Protein AF-0000000071002731 (afdb_homodimer)

Foldseek 3Di:
DDPPPPPPCPPPDPDLDDQPAAFPVCVVVVHDFSNAVQTPVCVVVVHHTHRPDDDPPDDPDRHHHDPDDPPPDDDDDDDDDDDYDDDDDDDDDDDDDDDDDDDDDDDDDDDDDDDPDDDDDDPPPPDPPCPPPPPPPPPDPPDDPCLALCVLLVLLLVPDDPPPQDDDCPVPPPVVLVVDDPLQRLFDDDDDDDLVPDFDDFLVLLVVLLVLLVQALPQQLDLDQSVVLVVLSCQQQVVHGDDDDDRPPHDLLSLLQSLLSNLSSLQWDQDPVRDIAGHDPVSNSNSVNSNVNSVVSLVPDDDDQDLSNLNSLLSNLLQCLLLQRLSNSLVSLLVSVVSLVVQVLQDPVVVVVPVVFFPNRNLSSLSSVLSSLLVQLLSCLLAVHDGSDDPVSGDHDHHDQAHSVQGGRVDGDDDPDHGSNLLNRLSSVLSVLLVVLCPDQCLQQNDDDPCLLVVLVVSLVSLVVSLVPRDCLQNCVDPLVPDRNSSSNSNLLVLLSSLLSLLSSQLSLLLAVVCVVPVVCVLSSLVSLCSNLVSLLVLLVSLLVCLVVNNLASSCSPSLLSNLSSLVSLLSNLLCCLVVRYPQSQPPQNPDPPDRPRSPDSPNLNSVVSSQLSLVSSCVNCSSNCSQFVSNSSSVSSVVLSVVSPPPDPPPPPPPPPPPDDPDDPPPDDPPPPPPPPPPPPDPPRDGPPPPDPPPPVSPRSCVSSPDPDRHSSNSSSCSSNCRRPPND/DPPPPPPPCPDDDPDLDDQPAAFPVCVVVVHDFSNAVQTPVCVVVVHHGHRPPDPPPDDPPRHHHDPPDPCPPDDDDDDDDYDDDDDDDDDDDDDDDDDDPPPDDPDDDDDDDDDPDDDDDDDPDPPCPCPPPPPPPCPDPPDDPCLALCVLLVLLLVPDDPPPQDDDCPVPPPVVLVVDDPLQRLFDDDDDDDLVPDFDDFLVLLVVLLVLLVQALDQQLDLDQSVVLVVLSCQQQVVHGDDDDDRPPHDLLSLLQSLLSNLSSLQWDQDPVRDIAGHDPVSNSSSVNSNVNSVVSLVPDDDDQDLSNLNSLLSNLLQCLLLQRLSNSLVSLLVSVVSLVVQVLQDPVVVVVPVPFFPNRNLSSLSSVLSSLLVQLLSCLLAVHDGSDDPVSGDHDHHDQAHSVQGGRVDGDDDPDHGSNLLNRLSSVLSVLSVVLCPDLCLQQNDDDPCLLVVLVVSLVVLVVSLVPRDCLQNCVDPLVPDRNSSSNSNLLVLLSSLLSLLSSQLSLLLAVVCVVPVVCVLSSLVSLVSNLVSLLVLLVSLLVCLVVNNLASSCSPSLLSNLSSLLSLLSNLLCCLVVRYPQSQPPQNPDPPDRPRSPDSPNLNSVVSSQLSLVSSCVNCSSNCSQFVSNSSSVSSVVLSVVSPRPDPPPPPPPPPPPPPPDDPPPDDPPPPPPPPPPPPDPPSPGPPPPDPPPPPSPRSCVSSPPPDSPHSNSSSCSSNCRRPPND

InterPro domains:
  IPR001138 Zn(2)Cys(6) fungal-type DNA-binding domain [PF00172] (21-52)
  IPR001138 Zn(2)Cys(6) fungal-type DNA-binding domain [PS00463] (22-49)
  IPR001138 Zn(2)Cys(6) fungal-type DNA-binding domain [PS50048] (22-51)
  IPR001138 Zn(2)Cys(6) fungal-type DNA-binding domain [SM00066] (17-60)
  IPR001138 Zn(2)Cys(6) fungal-type DNA-binding domain [cd00067] (18-52)
  IPR007219 Xylanolytic transcriptional activator, regulatory domain [PF04082] (211-466)
  IPR007219 Xylanolytic transcriptional activator, regulatory domain [SM00906] (329-405)
  IPR036864 Zn(2)-C6 fun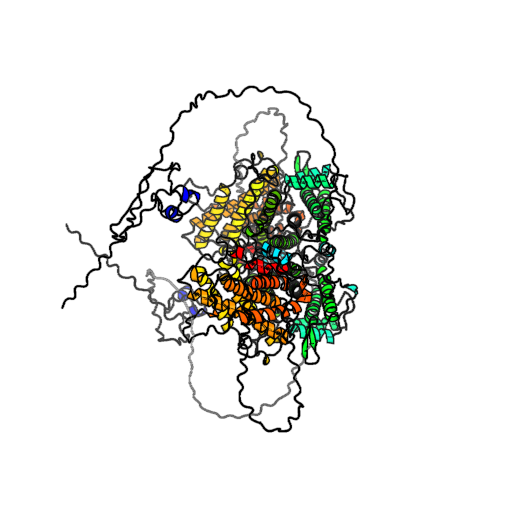gal-type DNA-binding domain superfamily [G3DSA:4.10.240.10] (14-78)
  IPR036864 Zn(2)-C6 fungal-type DNA-binding domain superfamily [SSF57701] (13-55)

Nearest PDB structures (foldseek):
  5cwn-assembly1_A  TM=3.077E-01  e=3.344E+00  synthetic construct
  8jm9-assembly1_A  TM=1.346E-01  e=1.470E+00  Drosophila melanogaster
  6z70-assembly1_A  TM=1.660E-01  e=7.771E-01  Aquifex aeolicus VF5

Sequence (1458 aa):
MQAEMLASDDSPARKMRKVTRACDACKRKKKACTGNLPCRPCLKRQEVCTYNSTYNRGVAVSPPPSSHTIQQHHAPLRGTTDSNPQDSHLSFASPVTYTSPDTIRPATYHDATTSVISPPSKTNTRYHDHESEIQRTEVADRYWGPTSAHSFLDRAALGLPTPPSNAIGASDDPSHDRTTSIFQFGDRVVPETSVTEFQWPDLETAEALVHRYFEFASPTHRVLHQQTVENVVQRLYQRGRPDGEQISGVTTVCQAILLMAFSTATMFKMDAKGGMTDADENGWQTSEMYFTKADHLLSKESGAIRLESVQVRFLMVLYLLSSSRAHRAWFTLGTTIQLIMALGLHSRRRNRETAEVSLIQQECQRRVVWCSYTLDKYLSLMLGTPRLWHDEDLDERLPARANDEDISPDRILPPTRDCVMDAAIFHALLARVLSQAAKEPYVVAGITDREEINTIRVLCERVAEWQAELPPFLSGVIHSSSLIPLFKRQLTVLQLARYHALMFITRPLLLRNYGQIWTDREASYVQYLRVCLAAAKDTVELITTFARDNQLFPAFWYSQYIAFNALSIIYIYLIQVQSNRILPLSQTYVATEGGLNDGFGFDESTLYVLAETAQYHLTHATARNAPSWKYGTILQSLRRELERLGAPCDPVATNMPPEHQGEPRIQSRNLNDTDLGATIPPSQPEPHYHEPFPIDAQTLPLFDTFTLDNDLILDLWSQLDSLPITMPGMQAEMLASDDSPARKMRKVTRACDACKRKKKACTGNLPCRPCLKRQEVCTYNSTYNRGVAVSPPPSSHTIQQHHAPLRGTTDSNPQDSHLSFASPVTYTSPDTIRPATYHDATTSVISPPSKTNTRYHDHESEIQRTEVADRYWGPTSAHSFLDRAALGLPTPPSNAIGASDDPSHDRTTSIFQFGDRVVPETSVTEFQWPDLETAEALVHRYFEFASPTHRVLHQQTVENVVQRLYQRGRPDGEQISGVTTVCQAILLMAFSTATMFKMDAKGGMTDADENGWQTSEMYFTKADHLLSKESGAIRLESVQVRFLMVLYLLSSSRAHRAWFTLGTTIQLIMALGLHSRRRNRETAEVSLIQQECQRRVVWCSYTLDKYLSLMLGTPRLWHDEDLDERLPARANDEDISPDRILPPTRDCVMDAAIFHALLARVLSQAAKEPYVVAGITDREEINTIRVLCERVAEWQAELPPFLSGVIHSSSLIPLFKRQLTVLQLARYHALMFITRPLLLRNYGQIWTDREASYVQYLRVCLAAAKDTVELITTFARDNQLFPAFWYSQYIAFNALSIIYIYLIQVQSNRILPLSQTYVATEGGLNDGFGFDESTLYVLAETAQYHLTHATARNAPSWKYGTILQSLRRELERLGAPCDPVATNMPPEHQGEPRIQSRNLNDTDLGATIPPSQPEPHYHEPFPIDAQTLPLFDTFTLDNDLILDLWSQLDSLPITMPG

Solvent-accessible surface area (backbone atoms only — not comparable to full-atom values): 86122 Å² total; per-residue (Å²): 142,83,81,79,72,77,76,77,78,75,71,77,78,75,76,79,77,75,59,89,49,63,28,45,53,30,57,76,66,75,46,88,42,66,21,28,50,57,17,61,56,29,60,74,63,71,44,79,51,40,73,77,67,85,68,85,83,68,88,85,73,78,53,58,70,67,78,86,77,79,78,74,77,72,86,76,89,87,81,78,85,80,84,78,84,87,91,84,90,88,90,81,89,94,89,90,93,89,89,86,82,84,85,83,79,86,78,76,86,76,83,78,81,84,73,85,78,77,78,86,78,84,74,83,81,73,81,76,78,78,71,79,74,75,74,72,71,82,64,74,83,71,50,50,34,83,83,32,62,52,27,43,47,43,51,42,52,66,66,44,69,76,67,84,70,67,80,76,78,66,75,80,44,72,66,51,57,53,66,31,41,45,60,40,50,56,31,52,84,69,80,87,67,66,63,84,75,63,73,73,67,53,70,69,57,48,54,51,26,53,50,42,20,68,47,56,64,37,50,48,65,62,44,72,53,59,68,60,54,53,50,49,52,51,55,52,42,65,89,38,70,64,72,77,90,77,53,77,96,52,55,65,55,57,51,25,36,52,27,41,40,38,19,51,19,31,47,44,35,74,42,96,86,68,46,72,36,71,36,53,72,66,32,46,50,52,18,48,42,30,40,49,41,24,52,55,50,58,74,65,41,41,18,74,81,48,72,57,61,38,50,36,46,50,48,47,26,53,45,28,38,29,62,35,19,55,44,42,18,51,57,46,43,55,53,33,50,50,50,38,42,73,71,34,59,39,34,42,73,66,50,61,39,33,76,85,57,40,45,52,56,51,40,34,48,28,25,43,53,44,41,50,48,32,52,35,54,54,50,16,49,42,60,55,36,75,59,78,70,52,73,91,63,49,61,47,66,78,52,68,73,32,36,60,90,37,47,37,58,86,46,73,43,78,53,89,58,91,47,67,39,47,47,29,52,52,49,33,55,49,38,51,53,45,52,54,50,63,67,33,60,45,64,59,56,31,81,85,52,78,68,50,57,54,52,44,50,53,52,53,50,51,53,51,52,54,53,68,69,42,56,58,76,58,53,62,77,48,59,58,88,78,41,56,70,38,50,32,49,29,28,51,52,51,49,52,49,51,32,43,47,48,29,67,61,29,49,70,56,66,78,50,44,54,29,75,76,38,63,93,43,25,67,60,42,53,50,44,44,47,50,21,51,49,28,23,51,53,47,42,53,50,51,41,50,28,45,76,67,58,60,51,47,60,52,43,46,65,62,51,53,48,43,47,52,25,45,50,50,54,45,49,48,52,39,30,34,70,66,66,55,35,79,56,62,46,75,45,84,59,86,49,92,93,49,84,58,65,42,76,77,57,41,66,48,60,48,48,53,52,43,47,48,32,49,51,50,50,40,60,34,32,54,87,35,33,78,18,42,35,54,54,59,52,52,49,38,46,49,48,53,33,48,71,69,56,59,78,55,67,73,73,74,75,74,65,73,79,75,79,75,76,78,80,84,76,84,78,79,80,73,86,69,82,71,76,65,77,70,70,71,75,75,75,74,76,76,68,84,68,74,87,68,84,75,67,82,79,59,73,58,74,55,62,70,65,60,53,89,60,93,68,74,31,51,42,65,49,44,62,47,14,41,32,53,70,50,80,119,138,82,78,75,77,76,75,77,76,77,71,78,78,74,78,78,76,76,57,90,49,61,29,45,54,30,57,75,66,74,46,88,41,66,22,31,50,58,16,62,56,29,58,74,63,71,43,79,52,38,74,76,66,82,67,84,81,68,86,84,75,78,54,58,71,70,79,86,79,79,81,77,73,82,85,80,85,85,80,85,84,88,82,86,82,86,81,88,80,87,86,79,81,86,88,81,88,79,80,80,75,68,83,72,69,87,70,78,82,76,86,86,82,82,76,83,80,76,78,84,76,83,74,82,80,75,80,75,79,78,71,81,75,75,74,72,72,82,66,76,82,73,50,49,34,82,84,32,63,53,25,45,49,44,50,43,50,64,66,43,69,75,67,84,72,68,81,76,80,67,74,79,45,74,66,52,56,52,66,30,42,45,58,38,48,58,30,52,86,69,79,86,67,65,62,84,75,63,71,74,67,52,70,70,57,48,53,50,27,52,48,41,20,70,47,56,65,37,50,48,66,61,45,71,53,60,68,60,53,53,50,50,52,51,55,52,42,65,88,38,68,65,74,76,90,76,55,77,94,51,55,65,55,59,52,25,35,52,27,42,41,39,19,51,19,31,47,44,35,72,44,96,86,69,46,72,36,72,38,52,72,66,33,46,51,52,17,51,44,29,40,49,41,24,52,55,48,56,73,64,41,40,17,73,82,47,72,56,61,38,48,36,44,50,47,48,26,53,46,27,39,30,63,33,20,54,45,42,19,51,57,46,42,54,53,33,51,51,50,39,43,75,71,33,58,38,34,40,73,68,49,60,39,33,77,84,56,39,44,49,55,52,40,35,50,29,26,43,53,44,42,50,46,33,51,35,54,54,49,17,49,43,59,54,37,75,60,77,72,52,74,90,64,50,61,46,64,76,53,68,72,33,35,61,90,38,47,39,57,88,46,75,44,78,53,90,59,90,46,64,40,46,48,31,52,52,48,34,55,50,38,51,52,44,54,55,49,63,67,33,60,46,64,59,57,30,77,84,51,78,68,50,58,54,52,42,50,54,54,53,48,51,53,50,52,52,53,69,68,42,56,57,78,57,55,63,78,48,60,57,88,79,40,57,69,40,51,32,50,30,28,50,53,51,50,51,48,50,31,44,48,46,28,68,64,30,49,70,57,67,78,47,45,54,31,75,76,38,63,94,44,24,67,60,43,52,52,43,44,46,50,20,52,49,28,22,49,52,45,42,52,50,51,42,52,29,46,75,67,58,60,54,49,61,51,44,47,66,61,52,53,49,45,47,51,24,46,50,50,53,44,50,46,52,38,30,33,69,67,67,56,33,80,57,62,45,75,44,81,56,85,48,91,93,49,83,59,65,41,74,77,56,42,64,45,60,47,49,52,51,43,48,48,32,49,50,52,50,40,59,34,31,56,88,33,34,77,17,44,35,54,53,58,53,53,48,38,46,49,48,52,33,48,72,68,56,60,77,47,73,72,72,72,75,71,64,73,78,72,75,76,75,74,79,80,75,79,76,81,77,74,86,72,80,70,78,64,77,70,69,72,74,74,73,73,76,77,67,86,68,75,85,67,83,75,65,83,80,59,72,58,76,54,62,69,65,60,52,91,63,93,65,78,31,50,43,67,51,43,60,45,14,40,33,51,68,51,80,121

Organism: Aspergillus flavus (strain ATCC 200026 / FGSC A1120 / IAM 13836 / NRRL 3357 / JCM 12722 / SRRC 167) (NCBI:txid332952)

pLDDT: mean 71.34, std 28.44, range [13.72, 98.75]

Structure (mmCIF, N/CA/C/O backbone):
data_AF-0000000071002731-model_v1
#
loop_
_entity.id
_entity.type
_entity.pdbx_description
1 polymer 'Fungal-specific transcription factor domain-containing protein'
#
loop_
_atom_site.group_PDB
_atom_site.id
_atom_site.type_symbol
_atom_site.label_atom_id
_atom_site.label_alt_id
_atom_site.label_comp_id
_atom_site.label_asym_id
_atom_site.label_entity_id
_atom_site.label_seq_id
_atom_site.pdbx_PDB_ins_code
_atom_site.Cartn_x
_atom_site.Cartn_y
_atom_site.Cartn_z
_atom_site.occupancy
_atom_site.B_iso_or_equiv
_atom_site.auth_seq_id
_atom_site.auth_comp_id
_atom_site.auth_asym_id
_atom_site.auth_atom_id
_atom_site.pdbx_PDB_model_num
ATOM 1 N N . MET A 1 1 ? 0.376 -12.906 82.75 1 20.14 1 MET A N 1
ATOM 2 C CA . MET A 1 1 ? -0.945 -13.133 82.188 1 20.14 1 MET A CA 1
ATOM 3 C C . MET A 1 1 ? -0.85 -13.367 80.688 1 20.14 1 MET A C 1
ATOM 5 O O . MET A 1 1 ? -0.146 -12.633 80 1 20.14 1 MET A O 1
ATOM 9 N N . GLN A 1 2 ? -1.487 -14.516 80.125 1 19.73 2 GLN A N 1
ATOM 10 C CA . GLN A 1 2 ? -1.47 -15.547 79.125 1 19.73 2 GLN A CA 1
ATOM 11 C C . GLN A 1 2 ? -1.993 -15.016 77.75 1 19.73 2 GLN A C 1
ATOM 13 O O . GLN A 1 2 ? -2.898 -14.18 77.75 1 19.73 2 GLN A O 1
ATOM 18 N N . ALA A 1 3 ? -1.209 -15.367 76.75 1 22.28 3 ALA A N 1
ATOM 19 C CA . ALA A 1 3 ? -0.938 -15.203 75.312 1 22.28 3 ALA A CA 1
ATOM 20 C C . ALA A 1 3 ? -2.127 -15.656 74.438 1 22.28 3 ALA A C 1
ATOM 22 O O . ALA A 1 3 ? -1.958 -16.359 73.438 1 22.28 3 ALA A O 1
ATOM 23 N N . GLU A 1 4 ? -3.42 -15.703 75.125 1 22.61 4 GLU A N 1
ATOM 24 C CA . GLU A 1 4 ? -4.359 -16.594 74.438 1 22.61 4 GLU A CA 1
ATOM 25 C C . GLU A 1 4 ? -4.629 -16.141 73 1 22.61 4 GLU A C 1
ATOM 27 O O . GLU A 1 4 ? -4.953 -14.977 72.812 1 22.61 4 GLU A O 1
ATOM 32 N N . MET A 1 5 ? -4.098 -16.906 72.062 1 24.27 5 MET A N 1
ATOM 33 C CA . MET A 1 5 ? -3.926 -16.938 70.625 1 24.27 5 MET A CA 1
ATOM 34 C C . MET A 1 5 ? -5.273 -17.047 69.938 1 24.27 5 MET A C 1
ATOM 36 O O . MET A 1 5 ? -5.879 -18.109 69.875 1 24.27 5 MET A O 1
ATOM 40 N N . LEU A 1 6 ? -6.211 -16.109 70.188 1 22.62 6 LEU A N 1
ATOM 41 C CA . LEU A 1 6 ? -7.574 -16.297 69.75 1 22.62 6 LEU A CA 1
ATOM 42 C C . LEU A 1 6 ? -7.59 -16.516 68.25 1 22.62 6 LEU A C 1
ATOM 44 O O . LEU A 1 6 ? -7.027 -15.727 67.438 1 22.62 6 LEU A O 1
ATOM 48 N N . ALA A 1 7 ? -7.633 -17.828 67.812 1 27.33 7 ALA A N 1
ATOM 49 C CA . ALA A 1 7 ? -7.762 -18.531 66.5 1 27.33 7 ALA A CA 1
ATOM 50 C C . ALA A 1 7 ? -8.867 -17.922 65.688 1 27.33 7 ALA A C 1
ATOM 52 O O . ALA A 1 7 ? -10.039 -17.953 66.062 1 27.33 7 ALA A O 1
ATOM 53 N N . SER A 1 8 ? -8.633 -16.719 65.062 1 23.72 8 SER A N 1
ATOM 54 C CA . SER A 1 8 ? -9.617 -15.992 64.25 1 23.72 8 SER A CA 1
ATOM 55 C C . SER A 1 8 ? -10.219 -16.875 63.188 1 23.72 8 SER A C 1
ATOM 57 O O . SER A 1 8 ? -9.492 -17.5 62.406 1 23.72 8 SER A O 1
ATOM 59 N N . ASP A 1 9 ? -11.32 -17.625 63.438 1 26.22 9 ASP A N 1
ATOM 60 C CA . ASP A 1 9 ? -12.148 -18.578 62.719 1 26.22 9 ASP A CA 1
ATOM 61 C C . ASP A 1 9 ? -12.508 -18.047 61.344 1 26.22 9 ASP A C 1
ATOM 63 O O . ASP A 1 9 ? -13.18 -17.031 61.219 1 26.22 9 ASP A O 1
ATOM 67 N N . ASP A 1 10 ? -11.531 -18.125 60.406 1 27.2 10 ASP A N 1
ATOM 68 C CA . ASP A 1 10 ? -11.625 -17.719 59 1 27.2 10 ASP A CA 1
ATOM 69 C C . ASP A 1 10 ? -12.758 -18.469 58.281 1 27.2 10 ASP A C 1
ATOM 71 O O . ASP A 1 10 ? -12.586 -19.609 57.875 1 27.2 10 ASP A O 1
ATOM 75 N N . SER A 1 11 ? -13.984 -18.406 58.781 1 29.28 11 SER A N 1
ATOM 76 C CA . SER A 1 11 ? -15.07 -19.188 58.188 1 29.28 11 SER A CA 1
ATOM 77 C C . SER A 1 11 ? -15.148 -18.953 56.656 1 29.28 11 SER A C 1
ATOM 79 O O . SER A 1 11 ? -14.992 -17.828 56.188 1 29.28 11 SER A O 1
ATOM 81 N N . PRO A 1 12 ? -14.766 -20.016 55.906 1 31.38 12 PRO A N 1
ATOM 82 C CA . PRO A 1 12 ? -14.695 -20.031 54.438 1 31.38 12 PRO A CA 1
ATOM 83 C C . PRO A 1 12 ? -15.953 -19.453 53.781 1 31.38 12 PRO A C 1
ATOM 85 O O . PRO A 1 12 ? -17.062 -19.703 54.25 1 31.38 12 PRO A O 1
ATOM 88 N N . ALA A 1 13 ? -15.797 -18.281 53.219 1 33.03 13 ALA A N 1
ATOM 89 C CA . ALA A 1 13 ? -16.859 -17.578 52.5 1 33.03 13 ALA A CA 1
ATOM 90 C C . ALA A 1 13 ? -17.609 -18.516 51.562 1 33.03 13 ALA A C 1
ATOM 92 O O . ALA A 1 13 ? -17 -19.25 50.781 1 33.03 13 ALA A O 1
ATOM 93 N N . ARG A 1 14 ? -18.75 -18.969 51.906 1 32.5 14 ARG A N 1
ATOM 94 C CA . ARG A 1 14 ? -19.688 -19.828 51.188 1 32.5 14 ARG A CA 1
ATOM 95 C C . ARG A 1 14 ? -19.766 -19.469 49.719 1 32.5 14 ARG A C 1
ATOM 97 O O . ARG A 1 14 ? -19.969 -18.312 49.375 1 32.5 14 ARG A O 1
ATOM 104 N N . LYS A 1 15 ? -19.156 -20.312 48.875 1 35.09 15 LYS A N 1
ATOM 105 C CA . LYS A 1 15 ? -19.203 -20.297 47.438 1 35.09 15 LYS A CA 1
ATOM 106 C C . LYS A 1 15 ? -20.625 -20.047 46.938 1 35.09 15 LYS A C 1
ATOM 108 O O . LYS A 1 15 ? -21.562 -20.734 47.344 1 35.09 15 LYS A O 1
ATOM 113 N N . MET A 1 16 ? -20.891 -18.797 46.438 1 36.06 16 MET A N 1
ATOM 114 C CA . MET A 1 16 ? -22.188 -18.406 45.906 1 36.06 16 MET A CA 1
ATOM 115 C C . MET A 1 16 ? -22.688 -19.422 44.875 1 36.06 16 MET A C 1
ATOM 117 O O . MET A 1 16 ? -21.969 -19.766 43.938 1 36.06 16 MET A O 1
ATOM 121 N N . ARG A 1 17 ? -23.531 -20.234 45.125 1 43.62 17 ARG A N 1
ATOM 122 C CA . ARG A 1 17 ? -24.141 -21.281 44.312 1 43.62 17 ARG A CA 1
ATOM 123 C C . ARG A 1 17 ? -24.547 -20.75 42.938 1 43.62 17 ARG A C 1
ATOM 125 O O . ARG A 1 17 ? -25.125 -19.672 42.844 1 43.62 17 ARG A O 1
ATOM 132 N N . LYS A 1 18 ? -23.828 -21.25 41.938 1 55.19 18 LYS A N 1
ATOM 133 C CA . LYS A 1 18 ? -24.078 -20.984 40.531 1 55.19 18 LYS A CA 1
ATOM 134 C C . LYS A 1 18 ? -25.562 -21.109 40.188 1 55.19 18 LYS A C 1
ATOM 136 O O . LYS A 1 18 ? -26.219 -22.078 40.625 1 55.19 18 LYS A O 1
ATOM 141 N N . VAL A 1 19 ? -26.141 -20.109 39.625 1 62.88 19 VAL A N 1
ATOM 142 C CA . VAL A 1 19 ? -27.547 -20.078 39.281 1 62.88 19 VAL A CA 1
ATOM 143 C C . VAL A 1 19 ? -27.844 -21.141 38.219 1 62.88 19 VAL A C 1
ATOM 145 O O . VAL A 1 19 ? -27.203 -21.141 37.156 1 62.88 19 VAL A O 1
ATOM 148 N N . THR A 1 20 ? -28.422 -22.266 38.469 1 69.88 20 THR A N 1
ATOM 149 C CA . THR A 1 20 ? -28.641 -23.422 37.594 1 69.88 20 THR A CA 1
ATOM 150 C C . THR A 1 20 ? -29.656 -23.094 36.5 1 69.88 20 THR A C 1
ATOM 152 O O . THR A 1 20 ? -29.656 -23.734 35.438 1 69.88 20 THR A O 1
ATOM 155 N N . ARG A 1 21 ? -30.547 -22.047 36.781 1 71.38 21 ARG A N 1
ATOM 156 C CA . ARG A 1 21 ? -31.609 -21.766 35.844 1 71.38 21 ARG A CA 1
ATOM 157 C C . ARG A 1 21 ? -31.922 -20.266 35.812 1 71.38 21 ARG A C 1
ATOM 159 O O . ARG A 1 21 ? -32.188 -19.672 36.875 1 71.38 21 ARG A O 1
ATOM 166 N N . ALA A 1 22 ? -31.688 -19.766 34.656 1 75.19 22 ALA A N 1
ATOM 167 C CA . ALA A 1 22 ? -32.062 -18.359 34.5 1 75.19 22 ALA A CA 1
ATOM 168 C C . ALA A 1 22 ? -33.531 -18.203 34.188 1 75.19 22 ALA A C 1
ATOM 170 O O . ALA A 1 22 ? -34.156 -19.078 33.562 1 75.19 22 ALA A O 1
ATOM 171 N N . CYS A 1 23 ? -34.125 -17.016 34.594 1 76.06 23 CYS A N 1
ATOM 172 C CA . CYS A 1 23 ? -35.531 -16.781 34.344 1 76.06 23 CYS A CA 1
ATOM 173 C C . CYS A 1 23 ? -35.781 -16.422 32.875 1 76.06 23 CYS A C 1
ATOM 175 O O . CYS A 1 23 ? -34.875 -16.031 32.156 1 76.06 23 CYS A O 1
ATOM 177 N N . ASP A 1 24 ? -36.969 -16.578 32.344 1 78.88 24 ASP A N 1
ATOM 178 C CA . ASP A 1 24 ? -37.375 -16.406 30.938 1 78.88 24 ASP A CA 1
ATOM 179 C C . ASP A 1 24 ? -37.094 -14.984 30.469 1 78.88 24 ASP A C 1
ATOM 181 O O . ASP A 1 24 ? -36.688 -14.773 29.312 1 78.88 24 ASP A O 1
ATOM 185 N N . ALA A 1 25 ? -37.25 -13.961 31.281 1 76.62 25 ALA A N 1
ATOM 186 C CA . ALA A 1 25 ? -37.031 -12.562 30.938 1 76.62 25 ALA A CA 1
ATOM 187 C C . ALA A 1 25 ? -35.531 -12.258 30.797 1 76.62 25 ALA A C 1
ATOM 189 O O . ALA A 1 25 ? -35.125 -11.57 29.859 1 76.62 25 ALA A O 1
ATOM 190 N N . CYS A 1 26 ? -34.75 -12.828 31.703 1 76.62 26 CYS A N 1
ATOM 191 C CA . CYS A 1 26 ? -33.312 -12.641 31.656 1 76.62 26 CYS A CA 1
ATOM 192 C C . CYS A 1 26 ? -32.688 -13.453 30.516 1 76.62 26 CYS A C 1
ATOM 194 O O . CYS A 1 26 ? -31.734 -13.008 29.875 1 76.62 26 CYS A O 1
ATOM 196 N N . LYS A 1 27 ? -33.219 -14.641 30.188 1 77.19 27 LYS A N 1
ATOM 197 C CA . LYS A 1 27 ? -32.812 -15.461 29.047 1 77.19 27 LYS A CA 1
ATOM 198 C C . LYS A 1 27 ? -33.094 -14.758 27.734 1 77.19 27 LYS A C 1
ATOM 200 O O . LYS A 1 27 ? -32.25 -14.789 26.812 1 77.19 27 LYS A O 1
ATOM 205 N N . ARG A 1 28 ? -34.219 -14.227 27.641 1 74.19 28 ARG A N 1
ATOM 206 C CA . ARG A 1 28 ? -34.625 -13.523 26.422 1 74.19 28 ARG A CA 1
ATOM 207 C C . ARG A 1 28 ? -33.75 -12.297 26.172 1 74.19 28 ARG A C 1
ATOM 209 O O . ARG A 1 28 ? -33.406 -11.992 25.031 1 74.19 28 ARG A O 1
ATOM 216 N N . LYS A 1 29 ? -33.312 -11.75 27.234 1 71.5 29 LYS A N 1
ATOM 217 C CA . LYS A 1 29 ? -32.562 -10.508 27.125 1 71.5 29 LYS A CA 1
ATOM 218 C C . LYS A 1 29 ? -31.062 -10.773 27.297 1 71.5 29 LYS A C 1
ATOM 220 O O . LYS A 1 29 ? -30.266 -9.836 27.344 1 71.5 29 LYS A O 1
ATOM 225 N N . LYS A 1 30 ? -30.625 -12.172 27.422 1 71.62 30 LYS A N 1
ATOM 226 C CA . LYS A 1 30 ? -29.281 -12.719 27.594 1 71.62 30 LYS A CA 1
ATOM 227 C C . LYS A 1 30 ? -28.5 -11.953 28.656 1 71.62 30 LYS A C 1
ATOM 229 O O . LYS A 1 30 ? -27.328 -11.633 28.484 1 71.62 30 LYS A O 1
ATOM 234 N N . LYS A 1 31 ? -29.156 -11.57 29.812 1 72.12 31 LYS A N 1
ATOM 235 C CA . LYS A 1 31 ? -28.562 -10.914 30.984 1 72.12 31 LYS A CA 1
ATOM 236 C C . LYS A 1 31 ? -28.391 -11.898 32.125 1 72.12 31 LYS A C 1
ATOM 238 O O . LYS A 1 31 ? -29.094 -12.914 32.219 1 72.12 31 LYS A O 1
ATOM 243 N N . ALA A 1 32 ? -27.469 -11.531 32.969 1 75.38 32 ALA A N 1
ATOM 244 C CA . ALA A 1 32 ? -27.172 -12.359 34.125 1 75.38 32 ALA A CA 1
ATOM 245 C C . ALA A 1 32 ? -28.359 -12.406 35.094 1 75.38 32 ALA A C 1
ATOM 247 O O . ALA A 1 32 ? -28.812 -11.375 35.594 1 75.38 32 ALA A O 1
ATOM 248 N N . CYS A 1 33 ? -28.938 -13.562 35.281 1 74.38 33 CYS A N 1
ATOM 249 C CA . CYS A 1 33 ? -30.062 -13.828 36.156 1 74.38 33 CYS A CA 1
ATOM 250 C C . CYS A 1 33 ? -29.594 -14.32 37.531 1 74.38 33 CYS A C 1
ATOM 252 O O . CYS A 1 33 ? -28.641 -15.086 37.594 1 74.38 33 CYS A O 1
ATOM 254 N N . THR A 1 34 ? -30.016 -13.828 38.594 1 75.88 34 THR A N 1
ATOM 255 C CA . THR A 1 34 ? -29.625 -14.273 39.906 1 75.88 34 THR A CA 1
ATOM 256 C C . THR A 1 34 ? -30.297 -15.602 40.25 1 75.88 34 THR A C 1
ATOM 258 O O . THR A 1 34 ? -30.016 -16.203 41.312 1 75.88 34 THR A O 1
ATOM 261 N N . GLY A 1 35 ? -31.203 -16.188 39.406 1 73.56 35 GLY A N 1
ATOM 262 C CA . GLY A 1 35 ? -31.797 -17.5 39.531 1 73.56 35 GLY A CA 1
ATOM 263 C C . GLY A 1 35 ? -32.875 -17.547 40.594 1 73.56 35 GLY A C 1
ATOM 264 O O . GLY A 1 35 ? -33.406 -18.625 40.906 1 73.56 35 GLY A O 1
ATOM 265 N N . ASN A 1 36 ? -33.125 -16.422 41.375 1 73.56 36 ASN A N 1
ATOM 266 C CA . ASN A 1 36 ? -34.188 -16.375 42.375 1 73.56 36 ASN A CA 1
ATOM 267 C C . ASN A 1 36 ? -35.531 -16.016 41.719 1 73.56 36 ASN A C 1
ATOM 269 O O . ASN A 1 36 ? -35.562 -15.492 40.625 1 73.56 36 ASN A O 1
ATOM 273 N N . LEU A 1 37 ? -36.719 -16.406 42.312 1 72.75 37 LEU A N 1
ATOM 274 C CA . LEU A 1 37 ? -38.062 -16.016 41.906 1 72.75 37 LEU A CA 1
ATOM 275 C C . LEU A 1 37 ? -38.688 -15.102 42.969 1 72.75 37 LEU A C 1
ATOM 277 O O . LEU A 1 37 ? -39.031 -15.555 44.062 1 72.75 37 LEU A O 1
ATOM 281 N N . PRO A 1 38 ? -38.656 -13.797 42.562 1 74.88 38 PRO A N 1
ATOM 282 C CA . PRO A 1 38 ? -38.188 -13.164 41.344 1 74.88 38 PRO A CA 1
ATOM 283 C C . PRO A 1 38 ? -36.688 -12.891 41.344 1 74.88 38 PRO A C 1
ATOM 285 O O . PRO A 1 38 ? -36.094 -12.75 42.406 1 74.88 38 PRO A O 1
ATOM 288 N N . CYS A 1 39 ? -36.031 -12.969 40.188 1 74.75 39 CYS A N 1
ATOM 289 C CA . CYS A 1 39 ? -34.594 -12.711 40.156 1 74.75 39 CYS A CA 1
ATOM 290 C C . CYS A 1 39 ? -34.312 -11.219 40.312 1 74.75 39 CYS A C 1
ATOM 292 O O . CYS A 1 39 ? -35.188 -10.383 40 1 74.75 39 CYS A O 1
ATOM 294 N N . ARG A 1 40 ? -33.219 -10.758 40.781 1 74.88 40 ARG A N 1
ATOM 295 C CA . ARG A 1 40 ? -32.875 -9.383 41.125 1 74.88 40 ARG A CA 1
ATOM 296 C C . ARG A 1 40 ? -33 -8.469 39.906 1 74.88 40 ARG A C 1
ATOM 298 O O . ARG A 1 40 ? -33.531 -7.363 39.969 1 74.88 40 ARG A O 1
ATOM 305 N N . PRO A 1 41 ? -32.594 -8.93 38.781 1 76.38 41 PRO A N 1
ATOM 306 C CA . PRO A 1 41 ? -32.75 -8.078 37.594 1 76.38 41 PRO A CA 1
ATOM 307 C C . PRO A 1 41 ? -34.219 -7.891 37.188 1 76.38 41 PRO A C 1
ATOM 309 O O . PRO A 1 41 ? -34.594 -6.789 36.812 1 76.38 41 PRO A O 1
ATOM 312 N N . CYS A 1 42 ? -34.906 -8.812 37.219 1 76.44 42 CYS A N 1
ATOM 313 C CA . CYS A 1 42 ? -36.344 -8.672 36.938 1 76.44 42 CYS A CA 1
ATOM 314 C C . CYS A 1 42 ? -37.031 -7.797 37.969 1 76.44 42 CYS A C 1
ATOM 316 O O . CYS A 1 42 ? -37.906 -6.988 37.625 1 76.44 42 CYS A O 1
ATOM 318 N N . LEU A 1 43 ? -36.625 -7.828 39.281 1 75.5 43 LEU A N 1
ATOM 319 C CA . LEU A 1 43 ? -37.125 -6.965 40.344 1 75.5 43 LEU A CA 1
ATOM 320 C C . LEU A 1 43 ? -36.812 -5.504 40.062 1 75.5 43 LEU A C 1
ATOM 322 O O . LEU A 1 43 ? -37.656 -4.625 40.219 1 75.5 43 LEU A O 1
ATOM 326 N N . LYS A 1 44 ? -35.656 -5.336 39.625 1 71.25 44 LYS A N 1
ATOM 327 C CA . LYS A 1 44 ? -35.188 -3.973 39.375 1 71.25 44 LYS A CA 1
ATOM 328 C C . LYS A 1 44 ? -35.906 -3.377 38.156 1 71.25 44 LYS A C 1
ATOM 330 O O . LYS A 1 44 ? -36.188 -2.178 38.125 1 71.25 44 LYS A O 1
ATOM 335 N N . ARG A 1 45 ? -36.156 -4.207 37.281 1 72.38 45 ARG A N 1
ATOM 336 C CA . ARG A 1 45 ? -36.781 -3.754 36.031 1 72.38 45 ARG A CA 1
ATOM 337 C C . ARG A 1 45 ? -38.312 -3.924 36.062 1 72.38 45 ARG A C 1
ATOM 339 O O . ARG A 1 45 ? -39 -3.654 35.094 1 72.38 45 ARG A O 1
ATOM 346 N N . GLN A 1 46 ? -38.781 -4.25 37.188 1 72.81 46 GLN A N 1
ATOM 347 C CA . GLN A 1 46 ? -40.188 -4.469 37.469 1 72.81 46 GLN A CA 1
ATOM 348 C C . GLN A 1 46 ? -40.844 -5.305 36.375 1 72.81 46 GLN A C 1
ATOM 350 O O . GLN A 1 46 ? -41.938 -4.992 35.906 1 72.81 46 GLN A O 1
ATOM 355 N N . GLU A 1 47 ? -40.031 -6.215 35.906 1 76.38 47 GLU A N 1
ATOM 356 C CA . GLU A 1 47 ? -40.562 -7.148 34.906 1 76.38 47 GLU A CA 1
ATOM 357 C C . GLU A 1 47 ? -41 -8.453 35.562 1 76.38 47 GLU A C 1
ATOM 359 O O . GLU A 1 47 ? -40.562 -8.797 36.656 1 76.38 47 GLU A O 1
ATOM 364 N N . VAL A 1 48 ? -41.844 -9.078 34.906 1 75.06 48 VAL A N 1
ATOM 365 C CA . VAL A 1 48 ? -42.344 -10.352 35.406 1 75.06 48 VAL A CA 1
ATOM 366 C C . VAL A 1 48 ? -41.281 -11.438 35.188 1 75.06 48 VAL A C 1
ATOM 368 O O . VAL A 1 48 ? -40.875 -11.703 34.062 1 75.06 48 VAL A O 1
ATOM 371 N N . CYS A 1 49 ? -40.688 -11.977 36.25 1 74 49 CYS A N 1
ATOM 372 C CA . CYS A 1 49 ? -39.688 -13.023 36.281 1 74 49 CYS A CA 1
ATOM 373 C C . CYS A 1 49 ? -40.312 -14.406 36.25 1 74 49 CYS A C 1
ATOM 375 O O . CYS A 1 49 ? -40.969 -14.82 37.219 1 74 49 CYS A O 1
ATOM 377 N N . THR A 1 50 ? -40.312 -15.016 35.031 1 78.56 50 THR A N 1
ATOM 378 C CA . THR A 1 50 ? -40.906 -16.344 34.906 1 78.56 50 THR A CA 1
ATOM 379 C C . THR A 1 50 ? -39.844 -17.359 34.5 1 78.56 50 THR A C 1
ATOM 381 O O . THR A 1 50 ? -38.812 -17 33.938 1 78.56 50 THR A O 1
ATOM 384 N N . TYR A 1 51 ? -39.969 -18.594 34.875 1 72.56 51 TYR A N 1
ATOM 385 C CA . TYR A 1 51 ? -39.125 -19.719 34.562 1 72.56 51 TYR A CA 1
ATOM 386 C C . TYR A 1 51 ? -39.906 -20.812 33.844 1 72.56 51 TYR A C 1
ATOM 388 O O . TYR A 1 51 ? -39.969 -21.953 34.312 1 72.56 51 TYR A O 1
ATOM 396 N N . ASN A 1 52 ? -40.625 -20.469 32.688 1 72.62 52 ASN A N 1
ATOM 397 C CA . ASN A 1 52 ? -41.531 -21.406 32.031 1 72.62 52 ASN A CA 1
ATOM 398 C C . ASN A 1 52 ? -40.812 -22.125 30.875 1 72.62 52 ASN A C 1
ATOM 400 O O . ASN A 1 52 ? -41.375 -23.062 30.312 1 72.62 52 ASN A O 1
ATOM 404 N N . SER A 1 53 ? -39.75 -21.594 30.438 1 66.75 53 SER A N 1
ATOM 405 C CA . SER A 1 53 ? -39.125 -22.25 29.297 1 66.75 53 SER A CA 1
ATOM 406 C C . SER A 1 53 ? -38.625 -23.641 29.672 1 66.75 53 SER A C 1
ATOM 408 O O . SER A 1 53 ? -38.25 -23.891 30.828 1 66.75 53 SER A O 1
ATOM 410 N N . THR A 1 54 ? -38.812 -24.547 28.734 1 63 54 THR A N 1
ATOM 411 C CA . THR A 1 54 ? -38.531 -25.953 28.938 1 63 54 THR A CA 1
ATOM 412 C C . THR A 1 54 ? -37.062 -26.188 29.172 1 63 54 THR A C 1
ATOM 414 O O . THR A 1 54 ? -36.219 -25.625 28.453 1 63 54 THR A O 1
ATOM 417 N N . TYR A 1 55 ? -36.688 -26.484 30.281 1 56.44 55 TYR A N 1
ATOM 418 C CA . TYR A 1 55 ? -35.344 -26.906 30.625 1 56.44 55 TYR A CA 1
ATOM 419 C C . TYR A 1 55 ? -35.125 -28.391 30.312 1 56.44 55 TYR A C 1
ATOM 421 O O . TYR A 1 55 ? -35.781 -29.25 30.906 1 56.44 55 TYR A O 1
ATOM 429 N N . ASN A 1 56 ? -34.625 -28.75 29.078 1 55.22 56 ASN A N 1
ATOM 430 C CA . ASN A 1 56 ? -34.5 -30.141 28.672 1 55.22 56 ASN A CA 1
ATOM 431 C C . ASN A 1 56 ? -33.281 -30.797 29.344 1 55.22 56 ASN A C 1
ATOM 433 O O . ASN A 1 56 ? -33 -31.969 29.125 1 55.22 56 ASN A O 1
ATOM 437 N N . ARG A 1 57 ? -32.281 -29.875 29.734 1 47.78 57 ARG A N 1
ATOM 438 C CA . ARG A 1 57 ? -31.109 -30.547 30.281 1 47.78 57 ARG A CA 1
ATOM 439 C C . ARG A 1 57 ? -31.094 -30.5 31.797 1 47.78 57 ARG A C 1
ATOM 441 O O . ARG A 1 57 ? -31 -29.422 32.406 1 47.78 57 ARG A O 1
ATOM 448 N N . GLY A 1 58 ? -31.375 -31.609 32.5 1 48.91 58 GLY A N 1
ATOM 449 C CA . GLY A 1 58 ? -31.266 -32.062 33.875 1 48.91 58 GLY A CA 1
ATOM 450 C C . GLY A 1 58 ? -32.469 -31.719 34.719 1 48.91 58 GLY A C 1
ATOM 451 O O . GLY A 1 58 ? -33.5 -31.297 34.219 1 48.91 58 GLY A O 1
ATOM 452 N N . VAL A 1 59 ? -32.406 -31.922 36.219 1 48.56 59 VAL A N 1
ATOM 453 C CA . VAL A 1 59 ? -33.5 -31.766 37.188 1 48.56 59 VAL A CA 1
ATOM 454 C C . VAL A 1 59 ? -33.844 -30.281 37.344 1 48.56 59 VAL A C 1
ATOM 456 O O . VAL A 1 59 ? -32.938 -29.469 37.625 1 48.56 59 VAL A O 1
ATOM 459 N N . ALA A 1 60 ? -35.031 -29.75 36.906 1 47.22 60 ALA A N 1
ATOM 460 C CA . ALA A 1 60 ? -35.5 -28.375 37.031 1 47.22 60 ALA A CA 1
ATOM 461 C C . ALA A 1 60 ? -35.562 -27.953 38.5 1 47.22 60 ALA A C 1
ATOM 463 O O . ALA A 1 60 ? -36.406 -28.469 39.25 1 47.22 60 ALA A O 1
ATOM 464 N N . VAL A 1 61 ? -34.531 -27.516 39.25 1 52.84 61 VAL A N 1
ATOM 465 C CA . VAL A 1 61 ? -34.625 -27.094 40.656 1 52.84 61 VAL A CA 1
ATOM 466 C C . VAL A 1 61 ? -35.375 -25.75 40.719 1 52.84 61 VAL A C 1
ATOM 468 O O . VAL A 1 61 ? -35.125 -24.859 39.906 1 52.84 61 VAL A O 1
ATOM 471 N N . SER A 1 62 ? -36.469 -25.625 41.406 1 52.09 62 SER A N 1
ATOM 472 C CA . SER A 1 62 ? -37.281 -24.422 41.562 1 52.09 62 SER A CA 1
ATOM 473 C C . SER A 1 62 ? -36.469 -23.281 42.156 1 52.09 62 SER A C 1
ATOM 475 O O . SER A 1 62 ? -35.656 -23.484 43.062 1 52.09 62 SER A O 1
ATOM 477 N N . PRO A 1 63 ? -36.5 -22.078 41.562 1 52.16 63 PRO A N 1
ATOM 478 C CA . PRO A 1 63 ? -35.625 -21.031 42.062 1 52.16 63 PRO A CA 1
ATOM 479 C C . PRO A 1 63 ? -35.969 -20.609 43.5 1 52.16 63 PRO A C 1
ATOM 481 O O . PRO A 1 63 ? -37.125 -20.719 43.906 1 52.16 63 PRO A O 1
ATOM 484 N N . PRO A 1 64 ? -35.062 -20.328 44.531 1 52.69 64 PRO A N 1
ATOM 485 C CA . PRO A 1 64 ? -35.344 -19.984 45.938 1 52.69 64 PRO A CA 1
ATOM 486 C C . PRO A 1 64 ? -36.031 -18.625 46.062 1 52.69 64 PRO A C 1
ATOM 488 O O . PRO A 1 64 ? -35.781 -17.734 45.25 1 52.69 64 PRO A O 1
ATOM 491 N N . PRO A 1 65 ? -37.156 -18.312 46.906 1 46.25 65 PRO A N 1
ATOM 492 C CA . PRO A 1 65 ? -37.875 -17.031 47.062 1 46.25 65 PRO A CA 1
ATOM 493 C C . PRO A 1 65 ? -37 -15.953 47.688 1 46.25 65 PRO A C 1
ATOM 495 O O . PRO A 1 65 ? -36.062 -16.266 48.438 1 46.25 65 PRO A O 1
ATOM 498 N N . SER A 1 66 ? -37 -14.758 47.219 1 43.22 66 SER A N 1
ATOM 499 C CA . SER A 1 66 ? -36.219 -13.641 47.75 1 43.22 66 SER A CA 1
ATOM 500 C C . SER A 1 66 ? -36.75 -13.195 49.094 1 43.22 66 SER A C 1
ATOM 502 O O . SER A 1 66 ? -37.969 -13.086 49.281 1 43.22 66 SER A O 1
ATOM 504 N N . SER A 1 67 ? -36.188 -13.211 50.312 1 31.7 67 SER A N 1
ATOM 505 C CA . SER A 1 67 ? -36.594 -12.867 51.688 1 31.7 67 SER A CA 1
ATOM 506 C C . SER A 1 67 ? -36.656 -11.359 51.875 1 31.7 67 SER A C 1
ATOM 508 O O . SER A 1 67 ? -36.562 -10.875 53 1 31.7 67 SER A O 1
ATOM 510 N N . HIS A 1 68 ? -36.688 -10.359 50.969 1 28.45 68 HIS A N 1
ATOM 511 C CA . HIS A 1 68 ? -36.5 -9.047 51.562 1 28.45 68 HIS A CA 1
ATOM 512 C C . HIS A 1 68 ? -37.75 -8.609 52.344 1 28.45 68 HIS A C 1
ATOM 514 O O . HIS A 1 68 ? -38.844 -8.57 51.75 1 28.45 68 HIS A O 1
ATOM 520 N N . THR A 1 69 ? -37.75 -8.578 53.656 1 23.75 69 THR A N 1
ATOM 521 C CA . THR A 1 69 ? -38.688 -8.039 54.656 1 23.75 69 THR A CA 1
ATOM 522 C C . THR A 1 69 ? -38.719 -6.512 54.594 1 23.75 69 THR A C 1
ATOM 524 O O . THR A 1 69 ? -37.688 -5.863 54.812 1 23.75 69 THR A O 1
ATOM 527 N N . ILE A 1 70 ? -39.656 -5.82 53.844 1 22.08 70 ILE A N 1
ATOM 528 C CA . ILE A 1 70 ? -39.969 -4.398 53.844 1 22.08 70 ILE A CA 1
ATOM 529 C C . ILE A 1 70 ? -40.312 -3.936 55.25 1 22.08 70 ILE A C 1
ATOM 531 O O . ILE A 1 70 ? -41.312 -4.383 55.844 1 22.08 70 ILE A O 1
ATOM 535 N N . GLN A 1 71 ? -39.406 -3.637 56.031 1 19.7 71 GLN A N 1
ATOM 536 C CA . GLN A 1 71 ? -39.812 -3.215 57.375 1 19.7 71 GLN A CA 1
ATOM 537 C C . GLN A 1 71 ? -40.5 -1.846 57.344 1 19.7 71 GLN A C 1
ATOM 539 O O . GLN A 1 71 ? -39.812 -0.823 57.188 1 19.7 71 GLN A O 1
ATOM 544 N N . GLN A 1 72 ? -41.562 -1.789 56.562 1 18.41 72 GLN A N 1
ATOM 545 C CA . GLN A 1 72 ? -42.312 -0.548 56.594 1 18.41 72 GLN A CA 1
ATOM 546 C C . GLN A 1 72 ? -42.688 -0.14 58.031 1 18.41 72 GLN A C 1
ATOM 548 O O . GLN A 1 72 ? -43.219 -0.939 58.781 1 18.41 72 GLN A O 1
ATOM 553 N N . HIS A 1 73 ? -42 0.875 58.469 1 17.81 73 HIS A N 1
ATOM 554 C CA . HIS A 1 73 ? -42.188 1.622 59.719 1 17.81 73 HIS A CA 1
ATOM 555 C C . HIS A 1 73 ? -43.625 2.158 59.812 1 17.81 73 HIS A C 1
ATOM 557 O O . HIS A 1 73 ? -44.219 2.521 58.812 1 17.81 73 HIS A O 1
ATOM 563 N N . HIS A 1 74 ? -44.188 2.072 60.969 1 16.88 74 HIS A N 1
ATOM 564 C CA . HIS A 1 74 ? -45.5 2.029 61.625 1 16.88 74 HIS A CA 1
ATOM 565 C C . HIS A 1 74 ? -46.062 3.432 61.812 1 16.88 74 HIS A C 1
ATOM 567 O O . HIS A 1 74 ? -47.062 3.611 62.5 1 16.88 74 HIS A O 1
ATOM 573 N N . ALA A 1 75 ? -45.656 4.477 61.125 1 17.67 75 ALA A N 1
ATOM 574 C CA . ALA A 1 75 ? -46.031 5.555 62.031 1 17.67 75 ALA A CA 1
ATOM 575 C C . ALA A 1 75 ? -47.531 5.594 62.281 1 17.67 75 ALA A C 1
ATOM 577 O O . ALA A 1 75 ? -48.312 5.152 61.438 1 17.67 75 ALA A O 1
ATOM 578 N N . PRO A 1 76 ? -48.062 6.223 63.312 1 16.11 76 PRO A N 1
ATOM 579 C CA . PRO A 1 76 ? -49.219 6.215 64.188 1 16.11 76 PRO A CA 1
ATOM 580 C C . PRO A 1 76 ? -50.469 6.773 63.562 1 16.11 76 PRO A C 1
ATOM 582 O O . PRO A 1 76 ? -51.531 6.148 63.625 1 16.11 76 PRO A O 1
ATOM 585 N N . LEU A 1 77 ? -50.656 8.055 63.438 1 15.92 77 LEU A N 1
ATOM 586 C CA . LEU A 1 77 ? -51.719 8.648 64.25 1 15.92 77 LEU A CA 1
ATOM 587 C C . LEU A 1 77 ? -53.094 8.406 63.625 1 15.92 77 LEU A C 1
ATOM 589 O O . LEU A 1 77 ? -53.188 8.055 62.469 1 15.92 77 LEU A O 1
ATOM 593 N N . ARG A 1 78 ? -54.156 9.359 63.75 1 15.56 78 ARG A N 1
ATOM 594 C CA . ARG A 1 78 ? -55.344 9.797 64.438 1 15.56 78 ARG A CA 1
ATOM 595 C C . ARG A 1 78 ? -56.531 9.867 63.469 1 15.56 78 ARG A C 1
ATOM 597 O O . ARG A 1 78 ? -56.344 9.977 62.25 1 15.56 78 ARG A O 1
ATOM 604 N N . GLY A 1 79 ? -57.531 10.578 63.875 1 14.77 79 GLY A N 1
ATOM 605 C CA . GLY A 1 79 ? -58.969 10.477 64.062 1 14.77 79 GLY A CA 1
ATOM 606 C C . GLY A 1 79 ? -59.75 10.742 62.75 1 14.77 79 GLY A C 1
ATOM 607 O O . GLY A 1 79 ? -60.594 9.945 62.375 1 14.77 79 GLY A O 1
ATOM 608 N N . THR A 1 80 ? -59.938 11.945 62.312 1 15.22 80 THR A N 1
ATOM 609 C CA . THR A 1 80 ? -61.281 12.438 62.562 1 15.22 80 THR A CA 1
ATOM 610 C C . THR A 1 80 ? -62.188 12.156 61.375 1 15.22 80 THR A C 1
ATOM 612 O O . THR A 1 80 ? -63.281 11.625 61.531 1 15.22 80 THR A O 1
ATOM 615 N N . THR A 1 81 ? -62.188 13 60.312 1 15.16 81 THR A N 1
ATOM 616 C CA . THR A 1 81 ? -63.469 13.664 60.188 1 15.16 81 THR A CA 1
ATOM 617 C C . THR A 1 81 ? -64.375 12.852 59.281 1 15.16 81 THR A C 1
ATOM 619 O O . THR A 1 81 ? -63.938 11.969 58.531 1 15.16 81 THR A O 1
ATOM 622 N N . ASP A 1 82 ? -64.938 13.43 58.219 1 14.97 82 ASP A N 1
ATOM 623 C CA . ASP A 1 82 ? -66.375 13.742 58.125 1 14.97 82 ASP A CA 1
ATOM 624 C C . ASP A 1 82 ? -67.062 12.742 57.219 1 14.97 82 ASP A C 1
ATOM 626 O O . ASP A 1 82 ? -68 12.094 57.625 1 14.97 82 ASP A O 1
ATOM 630 N N . SER A 1 83 ? -67.438 13.164 56 1 15.02 83 SER A N 1
ATOM 631 C CA . SER A 1 83 ? -68.875 13.289 55.75 1 15.02 83 SER A CA 1
ATOM 632 C C . SER A 1 83 ? -69.438 12.094 54.969 1 15.02 83 SER A C 1
ATOM 634 O O . SER A 1 83 ? -68.625 11.297 54.438 1 15.02 83 SER A O 1
ATOM 636 N N . ASN A 1 84 ? -69.938 12.297 53.812 1 14.39 84 ASN A N 1
ATOM 637 C CA . ASN A 1 84 ? -71.375 12.055 53.562 1 14.39 84 ASN A CA 1
ATOM 638 C C . ASN A 1 84 ? -71.625 10.766 52.781 1 14.39 84 ASN A C 1
ATOM 640 O O . ASN A 1 84 ? -72.375 9.898 53.219 1 14.39 84 ASN A O 1
ATOM 644 N N . PRO A 1 85 ? -72.062 10.766 51.406 1 14.8 85 PRO A N 1
ATOM 645 C CA . PRO A 1 85 ? -73.438 10.336 51.219 1 14.8 85 PRO A CA 1
ATOM 646 C C . PRO A 1 85 ? -73.562 8.93 50.656 1 14.8 85 PRO A C 1
ATOM 648 O O . PRO A 1 85 ? -73.938 7.996 51.344 1 14.8 85 PRO A O 1
ATOM 651 N N . GLN A 1 86 ? -73.688 8.742 49.219 1 13.94 86 GLN A N 1
ATOM 652 C CA . GLN A 1 86 ? -75 8.227 48.812 1 13.94 86 GLN A CA 1
ATOM 653 C C . GLN A 1 86 ? -74.938 6.758 48.406 1 13.94 86 GLN A C 1
ATOM 655 O O . GLN A 1 86 ? -75.5 5.887 49.062 1 13.94 86 GLN A O 1
ATOM 660 N N . ASP A 1 87 ? -75.125 6.336 47 1 13.95 87 ASP A N 1
ATOM 661 C CA . ASP A 1 87 ? -76.375 5.637 46.625 1 13.95 87 ASP A CA 1
ATOM 662 C C . ASP A 1 87 ? -76.062 4.16 46.375 1 13.95 87 ASP A C 1
ATOM 664 O O . ASP A 1 87 ? -74.938 3.762 46.125 1 13.95 87 ASP A O 1
ATOM 668 N N . SER A 1 88 ? -76.812 3.434 45.438 1 14.35 88 SER A N 1
ATOM 669 C CA . SER A 1 88 ? -77.812 2.348 45.625 1 14.35 88 SER A CA 1
ATOM 670 C C . SER A 1 88 ? -77.25 1.038 45.031 1 14.35 88 SER A C 1
ATOM 672 O O . SER A 1 88 ? -77.25 0.018 45.75 1 14.35 88 SER A O 1
ATOM 674 N N . HIS A 1 89 ? -77.375 0.708 43.656 1 13.77 89 HIS A N 1
ATOM 675 C CA . HIS A 1 89 ? -78.375 -0.315 43.375 1 13.77 89 HIS A CA 1
ATOM 676 C C . HIS A 1 89 ? -77.75 -1.681 43.188 1 13.77 89 HIS A C 1
ATOM 678 O O . HIS A 1 89 ? -76.562 -1.769 42.906 1 13.77 89 HIS A O 1
ATOM 684 N N . LEU A 1 90 ? -78.5 -2.744 42.375 1 14.39 90 LEU A N 1
ATOM 685 C CA . LEU A 1 90 ? -79.062 -4.043 42.719 1 14.39 90 LEU A CA 1
ATOM 686 C C . LEU A 1 90 ? -78.25 -5.172 42.031 1 14.39 90 LEU A C 1
ATOM 688 O O . LEU A 1 90 ? -77.812 -6.109 42.688 1 14.39 90 LEU A O 1
ATOM 692 N N . SER A 1 91 ? -78.562 -5.719 40.719 1 13.72 91 SER A N 1
ATOM 693 C CA . SER A 1 91 ? -79.312 -6.965 40.562 1 13.72 91 SER A CA 1
ATOM 694 C C . SER A 1 91 ? -78.438 -8.086 40.062 1 13.72 91 SER A C 1
ATOM 696 O O . SER A 1 91 ? -77.5 -7.836 39.312 1 13.72 91 SER A O 1
ATOM 698 N N . PHE A 1 92 ? -78.75 -9.516 40.125 1 14.32 92 PHE A N 1
ATOM 699 C CA . PHE A 1 92 ? -78.25 -10.844 40.406 1 14.32 92 PHE A CA 1
ATOM 700 C C . PHE A 1 92 ? -78.062 -11.656 39.156 1 14.32 92 PHE A C 1
ATOM 702 O O . PHE A 1 92 ? -77.062 -12.352 38.969 1 14.32 92 PHE A O 1
ATOM 709 N N . ALA A 1 93 ? -78.75 -11.977 38.031 1 14.1 93 ALA A N 1
ATOM 710 C CA . ALA A 1 93 ? -79.375 -13.297 38.062 1 14.1 93 ALA A CA 1
ATOM 711 C C . ALA A 1 93 ? -78.438 -14.367 37.5 1 14.1 93 ALA A C 1
ATOM 713 O O . ALA A 1 93 ? -77.438 -14.047 36.844 1 14.1 93 ALA A O 1
ATOM 714 N N . SER A 1 94 ? -79 -15.477 36.531 1 14.27 94 SER A N 1
ATOM 715 C CA . SER A 1 94 ? -79.25 -16.906 36.688 1 14.27 94 SER A CA 1
ATOM 716 C C . SER A 1 94 ? -78.25 -17.734 35.906 1 14.27 94 SER A C 1
ATOM 718 O O . SER A 1 94 ? -77.562 -17.203 35.031 1 14.27 94 SER A O 1
ATOM 720 N N . PRO A 1 95 ? -78.625 -19.078 35.375 1 15.48 95 PRO A N 1
ATOM 721 C CA . PRO A 1 95 ? -78.25 -20.469 35.625 1 15.48 95 PRO A CA 1
ATOM 722 C C . PRO A 1 95 ? -77.375 -21.062 34.531 1 15.48 95 PRO A C 1
ATOM 724 O O . PRO A 1 95 ? -76.25 -21.469 34.781 1 15.48 95 PRO A O 1
ATOM 727 N N . VAL A 1 96 ? -77.938 -22.031 33.5 1 15.31 96 VAL A N 1
ATOM 728 C CA . VAL A 1 96 ? -78 -23.5 33.531 1 15.31 96 VAL A CA 1
ATOM 729 C C . VAL A 1 96 ? -77.062 -24.047 32.469 1 15.31 96 VAL A C 1
ATOM 731 O O . VAL A 1 96 ? -76.125 -24.828 32.781 1 15.31 96 VAL A O 1
ATOM 734 N N . THR A 1 97 ? -77.5 -24.594 31.125 1 14.66 97 THR A N 1
ATOM 735 C CA . THR A 1 97 ? -77.812 -25.938 30.656 1 14.66 97 THR A CA 1
ATOM 736 C C . THR A 1 97 ? -76.75 -26.5 29.75 1 14.66 97 THR A C 1
ATOM 738 O O . THR A 1 97 ? -75.938 -25.734 29.156 1 14.66 97 THR A O 1
ATOM 741 N N . TYR A 1 98 ? -76.875 -27.906 29.172 1 15.38 98 TYR A N 1
ATOM 742 C CA . TYR A 1 98 ? -76.25 -29.219 29.016 1 15.38 98 TYR A CA 1
ATOM 743 C C . TYR A 1 98 ? -75.625 -29.359 27.641 1 15.38 98 TYR A C 1
ATOM 745 O O . TYR A 1 98 ? -74.438 -29.672 27.516 1 15.38 98 TYR A O 1
ATOM 753 N N . THR A 1 99 ? -76.312 -29.469 26.438 1 14.69 99 THR A N 1
ATOM 754 C CA . THR A 1 99 ? -76.562 -30.688 25.688 1 14.69 99 THR A CA 1
ATOM 755 C C . THR A 1 99 ? -75.5 -30.875 24.594 1 14.69 99 THR A C 1
ATOM 757 O O . THR A 1 99 ? -74.875 -29.906 24.125 1 14.69 99 THR A O 1
ATOM 760 N N . SER A 1 100 ? -75.562 -32.125 23.891 1 16.95 100 SER A N 1
ATOM 761 C CA . SER A 1 100 ? -74.75 -33.219 23.359 1 16.95 100 SER A CA 1
ATOM 762 C C . SER A 1 100 ? -74.375 -32.969 21.906 1 16.95 100 SER A C 1
ATOM 764 O O . SER A 1 100 ? -73.25 -33.281 21.484 1 16.95 100 SER A O 1
ATOM 766 N N . PRO A 1 101 ? -75.312 -32.438 21.016 1 14.88 101 PRO A N 1
ATOM 767 C CA . PRO A 1 101 ? -75.75 -33.344 19.953 1 14.88 101 PRO A CA 1
ATOM 768 C C . PRO A 1 101 ? -74.688 -33.406 18.797 1 14.88 101 PRO A C 1
ATOM 770 O O . PRO A 1 101 ? -74.25 -34.5 18.438 1 14.88 101 PRO A O 1
ATOM 773 N N . ASP A 1 102 ? -75.062 -32.812 17.641 1 14.06 102 ASP A N 1
ATOM 774 C CA . ASP A 1 102 ? -75.5 -33.344 16.344 1 14.06 102 ASP A CA 1
ATOM 775 C C . ASP A 1 102 ? -74.375 -33.312 15.336 1 14.06 102 ASP A C 1
ATOM 777 O O . ASP A 1 102 ? -73.438 -32.562 15.484 1 14.06 102 ASP A O 1
ATOM 781 N N . THR A 1 103 ? -74.562 -34.094 14.219 1 17.55 103 THR A N 1
ATOM 782 C CA . THR A 1 103 ? -74.062 -34.938 13.125 1 17.55 103 THR A CA 1
ATOM 783 C C . THR A 1 103 ? -73.625 -34.062 11.93 1 17.55 103 THR A C 1
ATOM 785 O O . THR A 1 103 ? -72.875 -34.531 11.086 1 17.55 103 THR A O 1
ATOM 788 N N . ILE A 1 104 ? -74.125 -32.719 11.844 1 14.41 104 ILE A N 1
ATOM 789 C CA . ILE A 1 104 ? -74.688 -32.5 10.508 1 14.41 104 ILE A CA 1
ATOM 790 C C . ILE A 1 104 ? -73.562 -32.5 9.477 1 14.41 104 ILE A C 1
ATOM 792 O O . ILE A 1 104 ? -72.375 -32.188 9.797 1 14.41 104 ILE A O 1
ATOM 796 N N . ARG A 1 105 ? -74.062 -32.375 8.234 1 15.79 105 ARG A N 1
ATOM 797 C CA . ARG A 1 105 ? -74.062 -32.719 6.82 1 15.79 105 ARG A CA 1
ATOM 798 C C . ARG A 1 105 ? -73.062 -31.875 6.039 1 15.79 105 ARG A C 1
ATOM 800 O O . ARG A 1 105 ? -72.688 -30.781 6.473 1 15.79 105 ARG A O 1
ATOM 807 N N . PRO A 1 106 ? -72.625 -32.406 4.898 1 17.52 106 PRO A N 1
ATOM 808 C CA . PRO A 1 106 ? -71.5 -32.25 3.947 1 17.52 106 PRO A CA 1
ATOM 809 C C . PRO A 1 106 ? -71.625 -31 3.08 1 17.52 106 PRO A C 1
ATOM 811 O O . PRO A 1 106 ? -70.688 -30.641 2.373 1 17.52 106 PRO A O 1
ATOM 814 N N . ALA A 1 107 ? -72.75 -30.109 3.43 1 14.85 107 ALA A N 1
ATOM 815 C CA . ALA A 1 107 ? -73.25 -29.75 2.1 1 14.85 107 ALA A CA 1
ATOM 816 C C . ALA A 1 107 ? -72.188 -29.016 1.311 1 14.85 107 ALA A C 1
ATOM 818 O O . ALA A 1 107 ? -71.188 -28.5 1.889 1 14.85 107 ALA A O 1
ATOM 819 N N . THR A 1 108 ? -72.625 -28.578 0.077 1 17.08 108 THR A N 1
ATOM 820 C CA . THR A 1 108 ? -72.375 -28.422 -1.347 1 17.08 108 THR A CA 1
ATOM 821 C C . THR A 1 108 ? -71.875 -27 -1.653 1 17.08 108 THR A C 1
ATOM 823 O O . THR A 1 108 ? -71.562 -26.688 -2.797 1 17.08 108 THR A O 1
ATOM 826 N N . TYR A 1 109 ? -71.25 -26.094 -0.747 1 15.19 109 TYR A N 1
ATOM 827 C CA . TYR A 1 109 ? -71.562 -24.719 -1.103 1 15.19 109 TYR A CA 1
ATOM 828 C C . TYR A 1 109 ? -70.938 -24.328 -2.416 1 15.19 109 TYR A C 1
ATOM 830 O O . TYR A 1 109 ? -69.75 -24.625 -2.639 1 15.19 109 TYR A O 1
ATOM 838 N N . HIS A 1 110 ? -71.812 -24 -3.291 1 15.63 110 HIS A N 1
ATOM 839 C CA . HIS A 1 110 ? -71.812 -23.5 -4.656 1 15.63 110 HIS A CA 1
ATOM 840 C C . HIS A 1 110 ? -71.062 -22.203 -4.754 1 15.63 110 HIS A C 1
ATOM 842 O O . HIS A 1 110 ? -70.875 -21.5 -3.756 1 15.63 110 HIS A O 1
ATOM 848 N N . ASP A 1 111 ? -70.5 -21.906 -5.957 1 16.47 111 ASP A N 1
ATOM 849 C CA . ASP A 1 111 ? -69.5 -21.188 -6.727 1 16.47 111 ASP A CA 1
ATOM 850 C C . ASP A 1 111 ? -69.875 -19.703 -6.844 1 16.47 111 ASP A C 1
ATOM 852 O O . ASP A 1 111 ? -69.062 -18.922 -7.398 1 16.47 111 ASP A O 1
ATOM 856 N N . ALA A 1 112 ? -71.125 -19.281 -6.266 1 15.26 112 ALA A N 1
ATOM 857 C CA . ALA A 1 112 ? -71.625 -18.297 -7.195 1 15.26 112 ALA A CA 1
ATOM 858 C C . ALA A 1 112 ? -70.688 -17.094 -7.344 1 15.26 112 ALA A C 1
ATOM 860 O O . ALA A 1 112 ? -69.875 -16.844 -6.48 1 15.26 112 ALA A O 1
ATOM 861 N N . THR A 1 113 ? -71.25 -16.016 -8.102 1 16.72 113 THR A N 1
ATOM 862 C CA . THR A 1 113 ? -71 -15.07 -9.18 1 16.72 113 THR A CA 1
ATOM 863 C C . THR A 1 113 ? -70.625 -13.695 -8.617 1 16.72 113 THR A C 1
ATOM 865 O O . THR A 1 113 ? -70.062 -12.883 -9.32 1 16.72 113 THR A O 1
ATOM 868 N N . THR A 1 114 ? -70.875 -13.32 -7.246 1 15.8 114 THR A N 1
ATOM 869 C CA . THR A 1 114 ? -71.562 -12.008 -7.234 1 15.8 114 THR A CA 1
ATOM 870 C C . THR A 1 114 ? -70.562 -10.914 -7.648 1 15.8 114 THR A C 1
ATOM 872 O O . THR A 1 114 ? -69.375 -10.953 -7.266 1 15.8 114 THR A O 1
ATOM 875 N N . SER A 1 115 ? -71.188 -9.75 -8.219 1 17.23 115 SER A N 1
ATOM 876 C CA . SER A 1 115 ? -71.062 -8.594 -9.102 1 17.23 115 SER A CA 1
ATOM 877 C C . SER A 1 115 ? -70.438 -7.395 -8.375 1 17.23 115 SER A C 1
ATOM 879 O O . SER A 1 115 ? -70.5 -6.273 -8.875 1 17.23 115 SER A O 1
ATOM 881 N N . VAL A 1 116 ? -69.438 -7.586 -7.516 1 17.72 116 VAL A N 1
ATOM 882 C CA . VAL A 1 116 ? -69.25 -6.41 -6.684 1 17.72 116 VAL A CA 1
ATOM 883 C C . VAL A 1 116 ? -69 -5.188 -7.57 1 17.72 116 VAL A C 1
ATOM 885 O O . VAL A 1 116 ? -68.188 -5.23 -8.5 1 17.72 116 VAL A O 1
ATOM 888 N N . ILE A 1 117 ? -69.938 -4.262 -7.426 1 16.92 117 ILE A N 1
ATOM 889 C CA . ILE A 1 117 ? -70.25 -2.961 -8 1 16.92 117 ILE A CA 1
ATOM 890 C C . ILE A 1 117 ? -69.062 -2.027 -7.863 1 16.92 117 ILE A C 1
ATOM 892 O O . ILE A 1 117 ? -68.438 -1.946 -6.793 1 16.92 117 ILE A O 1
ATOM 896 N N . SER A 1 118 ? -68.688 -1.317 -9.008 1 17.75 118 SER A N 1
ATOM 897 C CA . SER A 1 118 ? -67.688 -0.517 -9.656 1 17.75 118 SER A CA 1
ATOM 898 C C . SER A 1 118 ? -67.625 0.888 -9.062 1 17.75 118 SER A C 1
ATOM 900 O O . SER A 1 118 ? -66.938 1.763 -9.594 1 17.75 118 SER A O 1
ATOM 902 N N . PRO A 1 119 ? -67.875 1.062 -7.688 1 17.88 119 PRO A N 1
ATOM 903 C CA . PRO A 1 119 ? -68.312 2.455 -7.555 1 17.88 119 PRO A CA 1
ATOM 904 C C . PRO A 1 119 ? -67.375 3.439 -8.227 1 17.88 119 PRO A C 1
ATOM 906 O O . PRO A 1 119 ? -66.188 3.123 -8.43 1 17.88 119 PRO A O 1
ATOM 909 N N . PRO A 1 120 ? -67.812 4.773 -8.445 1 18.53 120 PRO A N 1
ATOM 910 C CA . PRO A 1 120 ? -67.562 5.879 -9.375 1 18.53 120 PRO A CA 1
ATOM 911 C C . PRO A 1 120 ? -66.25 6.578 -9.133 1 18.53 120 PRO A C 1
ATOM 913 O O . PRO A 1 120 ? -65.688 6.43 -8.062 1 18.53 120 PRO A O 1
ATOM 916 N N . SER A 1 121 ? -65.75 7.496 -10.109 1 18.7 121 SER A N 1
ATOM 917 C CA . SER A 1 121 ? -64.688 8.195 -10.789 1 18.7 121 SER A CA 1
ATOM 918 C C . SER A 1 121 ? -64.25 9.438 -10.016 1 18.7 121 SER A C 1
ATOM 920 O O . SER A 1 121 ? -63.406 10.211 -10.484 1 18.7 121 SER A O 1
ATOM 922 N N . LYS A 1 122 ? -64.688 9.828 -8.766 1 19.08 122 LYS A N 1
ATOM 923 C CA . LYS A 1 122 ? -64.688 11.273 -8.547 1 19.08 122 LYS A CA 1
ATOM 924 C C . LYS A 1 122 ? -63.25 11.805 -8.719 1 19.08 122 LYS A C 1
ATOM 926 O O . LYS A 1 122 ? -62.281 11.141 -8.336 1 19.08 122 LYS A O 1
ATOM 931 N N . THR A 1 123 ? -63.031 12.984 -9.445 1 19.98 123 THR A N 1
ATOM 932 C CA . THR A 1 123 ? -62.094 13.875 -10.125 1 19.98 123 THR A CA 1
ATOM 933 C C . THR A 1 123 ? -61.25 14.656 -9.125 1 19.98 123 THR A C 1
ATOM 935 O O . THR A 1 123 ? -60.5 15.547 -9.5 1 19.98 123 THR A O 1
ATOM 938 N N . ASN A 1 124 ? -61.062 14.227 -7.875 1 18.5 124 ASN A N 1
ATOM 939 C CA . ASN A 1 124 ? -60.562 15.203 -6.926 1 18.5 124 ASN A CA 1
ATOM 940 C C . ASN A 1 124 ? -59.281 15.859 -7.438 1 18.5 124 ASN A C 1
ATOM 942 O O . ASN A 1 124 ? -58.312 15.172 -7.805 1 18.5 124 ASN A O 1
ATOM 946 N N . THR A 1 125 ? -59.25 17.203 -7.762 1 21.31 125 THR A N 1
ATOM 947 C CA . THR A 1 125 ? -58.438 18.312 -8.25 1 21.31 125 THR A CA 1
ATOM 948 C C . THR A 1 125 ? -57.25 18.547 -7.332 1 21.31 125 THR A C 1
ATOM 950 O O . THR A 1 125 ? -57.406 19.062 -6.223 1 21.31 125 THR A O 1
ATOM 953 N N . ARG A 1 126 ? -56.344 17.609 -7.129 1 20.73 126 ARG A N 1
ATOM 954 C CA . ARG A 1 126 ? -55.156 17.625 -6.258 1 20.73 126 ARG A CA 1
ATOM 955 C C . ARG A 1 126 ? -54.25 18.797 -6.594 1 20.73 126 ARG A C 1
ATOM 957 O O . ARG A 1 126 ? -53.812 18.938 -7.742 1 20.73 126 ARG A O 1
ATOM 964 N N . TYR A 1 127 ? -54.406 19.891 -5.883 1 21.72 127 TYR A N 1
ATOM 965 C CA . TYR A 1 127 ? -53.594 21.109 -5.879 1 21.72 127 TYR A CA 1
ATOM 966 C C . TYR A 1 127 ? -52.125 20.766 -5.895 1 21.72 127 TYR A C 1
ATOM 968 O O . TYR A 1 127 ? -51.656 19.953 -5.098 1 21.72 127 TYR A O 1
ATOM 976 N N . HIS A 1 128 ? -51.438 20.891 -7.066 1 21.48 128 HIS A N 1
ATOM 977 C CA . HIS A 1 128 ? -50.094 20.719 -7.559 1 21.48 128 HIS A CA 1
ATOM 978 C C . HIS A 1 128 ? -49.125 21.609 -6.789 1 21.48 128 HIS A C 1
ATOM 980 O O . HIS A 1 128 ? -48.875 22.75 -7.18 1 21.48 128 HIS A O 1
ATOM 986 N N . ASP A 1 129 ? -49.312 21.828 -5.449 1 23.27 129 ASP A N 1
ATOM 987 C CA . ASP A 1 129 ? -48.375 22.812 -4.891 1 23.27 129 ASP A CA 1
ATOM 988 C C . ASP A 1 129 ? -46.938 22.469 -5.258 1 23.27 129 ASP A C 1
ATOM 990 O O . ASP A 1 129 ? -46.5 21.328 -5.098 1 23.27 129 ASP A O 1
ATOM 994 N N . HIS A 1 130 ? -46.25 23.219 -6.203 1 24.12 130 HIS A N 1
ATOM 995 C CA . HIS A 1 130 ? -44.906 23.312 -6.805 1 24.12 130 HIS A CA 1
ATOM 996 C C . HIS A 1 130 ? -43.844 23.375 -5.734 1 24.12 130 HIS A C 1
ATOM 998 O O . HIS A 1 130 ? -43.438 24.453 -5.309 1 24.12 130 HIS A O 1
ATOM 1004 N N . GLU A 1 131 ? -43.938 22.75 -4.574 1 24.88 131 GLU A N 1
ATOM 1005 C CA . GLU A 1 131 ? -42.75 22.891 -3.727 1 24.88 131 GLU A CA 1
ATOM 1006 C C . GLU A 1 131 ? -41.469 22.594 -4.504 1 24.88 131 GLU A C 1
ATOM 1008 O O . GLU A 1 131 ? -41.375 21.594 -5.215 1 24.88 131 GLU A O 1
ATOM 1013 N N . SER A 1 132 ? -40.656 23.625 -4.855 1 27.06 132 SER A N 1
ATOM 1014 C CA . SER A 1 132 ? -39.375 23.609 -5.582 1 27.06 132 SER A CA 1
ATOM 1015 C C . SER A 1 132 ? -38.531 22.406 -5.18 1 27.06 132 SER A C 1
ATOM 1017 O O . SER A 1 132 ? -38.312 22.156 -3.99 1 27.06 132 SER A O 1
ATOM 1019 N N . GLU A 1 133 ? -38.531 21.375 -5.934 1 26.72 133 GLU A N 1
ATOM 1020 C CA . GLU A 1 133 ? -37.688 20.172 -5.949 1 26.72 133 GLU A CA 1
ATOM 1021 C C . GLU A 1 133 ? -36.219 20.516 -5.742 1 26.72 133 GLU A C 1
ATOM 1023 O O . GLU A 1 133 ? -35.562 21.016 -6.648 1 26.72 133 GLU A O 1
ATOM 1028 N N . ILE A 1 134 ? -35.875 21.094 -4.574 1 28.16 134 ILE A N 1
ATOM 1029 C CA . ILE A 1 134 ? -34.438 21.156 -4.293 1 28.16 134 ILE A CA 1
ATOM 1030 C C . ILE A 1 134 ? -33.781 19.891 -4.785 1 28.16 134 ILE A C 1
ATOM 1032 O O . ILE A 1 134 ? -34.125 18.781 -4.367 1 28.16 134 ILE A O 1
ATOM 1036 N N . GLN A 1 135 ? -33.344 19.875 -6.039 1 26.59 135 GLN A N 1
ATOM 1037 C CA . GLN A 1 135 ? -32.5 18.891 -6.699 1 26.59 135 GLN A CA 1
ATOM 1038 C C . GLN A 1 135 ? -31.5 18.281 -5.707 1 26.59 135 GLN A C 1
ATOM 1040 O O . GLN A 1 135 ? -30.547 18.938 -5.289 1 26.59 135 GLN A O 1
ATOM 1045 N N . ARG A 1 136 ? -31.922 17.422 -4.848 1 30.48 136 ARG A N 1
ATOM 1046 C CA . ARG A 1 136 ? -30.984 16.547 -4.145 1 30.48 136 ARG A CA 1
ATOM 1047 C C . ARG A 1 136 ? -29.922 16.016 -5.09 1 30.48 136 ARG A C 1
ATOM 1049 O O . ARG A 1 136 ? -30.219 15.297 -6.047 1 30.48 136 ARG A O 1
ATOM 1056 N N . THR A 1 137 ? -28.953 16.797 -5.426 1 29.83 137 THR A N 1
ATOM 1057 C CA . THR A 1 137 ? -27.766 16.25 -6.086 1 29.83 137 THR A CA 1
ATOM 1058 C C . THR A 1 137 ? -27.484 14.82 -5.629 1 29.83 137 THR A C 1
ATOM 1060 O O . THR A 1 137 ? -27.484 14.539 -4.426 1 29.83 137 THR A O 1
ATOM 1063 N N . GLU A 1 138 ? -27.812 13.836 -6.438 1 29.59 138 GLU A N 1
ATOM 1064 C CA . GLU A 1 138 ? -27.453 12.422 -6.336 1 29.59 138 GLU A CA 1
ATOM 1065 C C . GLU A 1 138 ? -26.062 12.25 -5.738 1 29.59 138 GLU A C 1
ATOM 1067 O O . GLU A 1 138 ? -25.062 12.273 -6.461 1 29.59 138 GLU A O 1
ATOM 1072 N N . VAL A 1 139 ? -25.719 12.859 -4.711 1 31.94 139 VAL A N 1
ATOM 1073 C CA . VAL A 1 139 ? -24.531 12.5 -3.939 1 31.94 139 VAL A CA 1
ATOM 1074 C C . VAL A 1 139 ? -24.406 10.977 -3.867 1 31.94 139 VAL A C 1
ATOM 1076 O O . VAL A 1 139 ? -25.375 10.281 -3.572 1 31.94 139 VAL A O 1
ATOM 1079 N N . ALA A 1 140 ? -23.484 10.383 -4.461 1 35.59 140 ALA A N 1
ATOM 1080 C CA . ALA A 1 140 ? -23.094 8.977 -4.504 1 35.59 140 ALA A CA 1
ATOM 1081 C C . ALA A 1 140 ? -23.453 8.273 -3.199 1 35.59 140 ALA A C 1
ATOM 1083 O O . ALA A 1 140 ? -23.375 8.867 -2.121 1 35.59 140 ALA A O 1
ATOM 1084 N N . ASP A 1 141 ? -24.094 7.102 -3.26 1 36.09 141 ASP A N 1
ATOM 1085 C CA . ASP A 1 141 ? -24.859 6.152 -2.455 1 36.09 141 ASP A CA 1
ATOM 1086 C C . ASP A 1 141 ? -24.078 5.758 -1.198 1 36.09 141 ASP A C 1
ATOM 1088 O O . ASP A 1 141 ? -23.859 4.57 -0.951 1 36.09 141 ASP A O 1
ATOM 1092 N N . ARG A 1 142 ? -23.078 6.465 -0.864 1 38.88 142 ARG A N 1
ATOM 1093 C CA . ARG A 1 142 ? -22.656 5.969 0.442 1 38.88 142 ARG A CA 1
ATOM 1094 C C . ARG A 1 142 ? -23.688 6.289 1.512 1 38.88 142 ARG A C 1
ATOM 1096 O O . ARG A 1 142 ? -23.781 7.422 1.983 1 38.88 142 ARG A O 1
ATOM 1103 N N . TYR A 1 143 ? -24.859 5.703 1.517 1 36.25 143 TYR A N 1
ATOM 1104 C CA . TYR A 1 143 ? -25.812 5.879 2.596 1 36.25 143 TYR A CA 1
ATOM 1105 C C . TYR A 1 143 ? -25.188 5.566 3.947 1 36.25 143 TYR A C 1
ATOM 1107 O O . TYR A 1 143 ? -24.594 4.496 4.129 1 36.25 143 TYR A O 1
ATOM 1115 N N . TRP A 1 144 ? -24.922 6.539 4.523 1 43.12 144 TRP A N 1
ATOM 1116 C CA . TRP A 1 144 ? -24.531 6.387 5.918 1 43.12 144 TRP A CA 1
ATOM 1117 C C . TRP A 1 144 ? -25.75 6.25 6.82 1 43.12 144 TRP A C 1
ATOM 1119 O O . TRP A 1 144 ? -26.75 6.941 6.625 1 43.12 144 TRP A O 1
ATOM 1129 N N . GLY A 1 145 ? -26.078 5.215 7.445 1 41.53 145 GLY A N 1
ATOM 1130 C CA . GLY A 1 145 ? -27.156 5.043 8.398 1 41.53 145 GLY A CA 1
ATOM 1131 C C . GLY A 1 145 ? -27.359 6.25 9.297 1 41.53 145 GLY A C 1
ATOM 1132 O O . GLY A 1 145 ? -26.469 7.102 9.406 1 41.53 145 GLY A O 1
ATOM 1133 N N . PRO A 1 146 ? -28.594 6.477 9.742 1 40.84 146 PRO A N 1
ATOM 1134 C CA . PRO A 1 146 ? -28.984 7.656 10.523 1 40.84 146 PRO A CA 1
ATOM 1135 C C . PRO A 1 146 ? -28.094 7.852 11.758 1 40.84 146 PRO A C 1
ATOM 1137 O O . PRO A 1 146 ? -27.984 8.969 12.266 1 40.84 146 PRO A O 1
ATOM 1140 N N . THR A 1 147 ? -27.547 6.754 12.188 1 41.06 147 THR A N 1
ATOM 1141 C CA . THR A 1 147 ? -26.797 6.812 13.438 1 41.06 147 THR A CA 1
ATOM 1142 C C . THR A 1 147 ? -25.312 6.984 13.164 1 41.06 147 THR A C 1
ATOM 1144 O O . THR A 1 147 ? -24.5 6.969 14.094 1 41.06 147 THR A O 1
ATOM 1147 N N . SER A 1 148 ? -24.922 7.09 11.953 1 47.97 148 SER A N 1
ATOM 1148 C CA . SER A 1 148 ? -23.516 7.188 11.633 1 47.97 148 SER A CA 1
ATOM 1149 C C . SER A 1 148 ? -23.016 8.625 11.766 1 47.97 148 SER A C 1
ATOM 1151 O O . SER A 1 148 ? -23.797 9.57 11.664 1 47.97 148 SER A O 1
ATOM 1153 N N . ALA A 1 149 ? -21.766 8.836 12.352 1 53.38 149 ALA A N 1
ATOM 1154 C CA . ALA A 1 149 ? -21.156 10.164 12.336 1 53.38 149 ALA A CA 1
ATOM 1155 C C . ALA A 1 149 ? -21.391 10.852 10.992 1 53.38 149 ALA A C 1
ATOM 1157 O O . ALA A 1 149 ? -21.609 12.07 10.945 1 53.38 149 ALA A O 1
ATOM 1158 N N . HIS A 1 150 ? -21.516 10.047 10.023 1 53.16 150 HIS A N 1
ATOM 1159 C CA . HIS A 1 150 ? -21.766 10.602 8.695 1 53.16 150 HIS A CA 1
ATOM 1160 C C . HIS A 1 150 ? -23.172 11.172 8.602 1 53.16 150 HIS A C 1
ATOM 1162 O O . HIS A 1 150 ? -23.375 12.25 8.023 1 53.16 150 HIS A O 1
ATOM 1168 N N . SER A 1 151 ? -24.062 10.359 9.125 1 53.88 151 SER A N 1
ATOM 1169 C CA . SER A 1 151 ? -25.422 10.844 9.055 1 53.88 151 SER A CA 1
ATOM 1170 C C . SER A 1 151 ? -25.578 12.18 9.773 1 53.88 151 SER A C 1
ATOM 1172 O O . SER A 1 151 ? -26.297 13.07 9.305 1 53.88 151 SER A O 1
ATOM 1174 N N . PHE A 1 152 ? -24.953 12.289 10.883 1 51.06 152 PHE A N 1
ATOM 1175 C CA . PHE A 1 152 ? -24.953 13.562 11.594 1 51.06 152 PHE A CA 1
ATOM 1176 C C . PHE A 1 152 ? -24.281 14.648 10.758 1 51.06 152 PHE A C 1
ATOM 1178 O O . PHE A 1 152 ? -24.828 15.734 10.594 1 51.06 152 PHE A O 1
ATOM 1185 N N . LEU A 1 153 ? -23.141 14.156 10.414 1 55.69 153 LEU A N 1
ATOM 1186 C CA . LEU A 1 153 ? -22.344 15.148 9.695 1 55.69 153 LEU A CA 1
ATOM 1187 C C . LEU A 1 153 ? -22.984 15.484 8.352 1 55.69 153 LEU A C 1
ATOM 1189 O O . LEU A 1 153 ? -22.906 16.625 7.887 1 55.69 153 LEU A O 1
ATOM 1193 N N . ASP A 1 154 ? -23.625 14.469 7.816 1 52.34 154 ASP A N 1
ATOM 1194 C CA . ASP A 1 154 ? -24.375 14.711 6.578 1 52.34 154 ASP A CA 1
ATOM 1195 C C . ASP A 1 154 ? -25.531 15.672 6.809 1 52.34 154 ASP A C 1
ATOM 1197 O O . ASP A 1 154 ? -25.766 16.578 6 1 52.34 154 ASP A O 1
ATOM 1201 N N . ARG A 1 155 ? -26.25 15.453 7.781 1 50.59 155 ARG A N 1
ATOM 1202 C CA . ARG A 1 155 ? -27.359 16.328 8.117 1 50.59 155 ARG A CA 1
ATOM 1203 C C . ARG A 1 155 ? -26.875 17.719 8.508 1 50.59 155 ARG A C 1
ATOM 1205 O O . ARG A 1 155 ? -27.469 18.719 8.133 1 50.59 155 ARG A O 1
ATOM 1212 N N . ALA A 1 156 ? -25.844 17.625 9.336 1 48.84 156 ALA A N 1
ATOM 1213 C CA . ALA A 1 156 ? -25.219 18.906 9.664 1 48.84 156 ALA A CA 1
ATOM 1214 C C . ALA A 1 156 ? -24.719 19.609 8.406 1 48.84 156 ALA A C 1
ATOM 1216 O O . ALA A 1 156 ? -24.812 20.844 8.297 1 48.84 156 ALA A O 1
ATOM 1217 N N . ALA A 1 157 ? -24.172 18.828 7.551 1 46.38 157 ALA A N 1
ATOM 1218 C CA . ALA A 1 157 ? -23.688 19.344 6.273 1 46.38 157 ALA A CA 1
ATOM 1219 C C . ALA A 1 157 ? -24.859 19.734 5.371 1 46.38 157 ALA A C 1
ATOM 1221 O O . ALA A 1 157 ? -24.766 20.688 4.59 1 46.38 157 ALA A O 1
ATOM 1222 N N . LEU A 1 158 ? -25.891 18.938 5.297 1 45.41 158 LEU A N 1
ATOM 1223 C CA . LEU A 1 158 ? -27.047 19.234 4.461 1 45.41 158 LEU A CA 1
ATOM 1224 C C . LEU A 1 158 ? -27.703 20.547 4.887 1 45.41 158 LEU A C 1
ATOM 1226 O O . LEU A 1 158 ? -28.297 21.25 4.062 1 45.41 158 LEU A O 1
ATOM 1230 N N . GLY A 1 159 ? -27.828 20.875 6.137 1 40.81 159 GLY A N 1
ATOM 1231 C CA . GLY A 1 159 ? -28.453 22.141 6.504 1 40.81 159 GLY A CA 1
ATOM 1232 C C . GLY A 1 159 ? -27.531 23.328 6.316 1 40.81 159 GLY A C 1
ATOM 1233 O O . GLY A 1 159 ? -27.875 24.453 6.707 1 40.81 159 GLY A O 1
ATOM 1234 N N . LEU A 1 160 ? -26.359 23.109 6.188 1 38.69 160 LEU A N 1
ATOM 1235 C CA . LEU A 1 160 ? -25.484 24.266 6.055 1 38.69 160 LEU A CA 1
ATOM 1236 C C . LEU A 1 160 ? -25.672 24.922 4.695 1 38.69 160 LEU A C 1
ATOM 1238 O O . LEU A 1 160 ? -25.609 24.266 3.66 1 38.69 160 LEU A O 1
ATOM 1242 N N . PRO A 1 161 ? -26.359 26.031 4.703 1 37 161 PRO A N 1
ATOM 1243 C CA . PRO A 1 161 ? -26.297 26.781 3.447 1 37 161 PRO A CA 1
ATOM 1244 C C . PRO A 1 161 ? -24.875 26.875 2.895 1 37 161 PRO A C 1
ATOM 1246 O O . PRO A 1 161 ? -23.906 26.859 3.66 1 37 161 PRO A O 1
ATOM 1249 N N . THR A 1 162 ? -24.594 26.375 1.752 1 37.28 162 THR A N 1
ATOM 1250 C CA . THR A 1 162 ? -23.344 26.734 1.085 1 37.28 162 THR A CA 1
ATOM 1251 C C . THR A 1 162 ? -22.953 28.172 1.433 1 37.28 162 THR A C 1
ATOM 1253 O O . THR A 1 162 ? -23.75 29.109 1.248 1 37.28 162 THR A O 1
ATOM 1256 N N . PRO A 1 163 ? -22.203 28.469 2.422 1 34.78 163 PRO A N 1
ATOM 1257 C CA . PRO A 1 163 ? -21.859 29.891 2.59 1 34.78 163 PRO A CA 1
ATOM 1258 C C . PRO A 1 163 ? -21.797 30.641 1.263 1 34.78 163 PRO A C 1
ATOM 1260 O O . PRO A 1 163 ? -21.562 30.031 0.216 1 34.78 163 PRO A O 1
ATOM 1263 N N . PRO A 1 164 ? -22.344 31.906 1.215 1 30.64 164 PRO A N 1
ATOM 1264 C CA . PRO A 1 164 ? -22.078 32.719 0.033 1 30.64 164 PRO A CA 1
ATOM 1265 C C . PRO A 1 164 ? -20.609 32.688 -0.384 1 30.64 164 PRO A C 1
ATOM 1267 O O . PRO A 1 164 ? -19.734 33.094 0.39 1 30.64 164 PRO A O 1
ATOM 1270 N N . SER A 1 165 ? -20 31.625 -0.972 1 32.41 165 SER A N 1
ATOM 1271 C CA . SER A 1 165 ? -18.703 31.703 -1.618 1 32.41 165 SER A CA 1
ATOM 1272 C C . SER A 1 165 ? -18.391 33.125 -2.098 1 32.41 165 SER A C 1
ATOM 1274 O O . SER A 1 165 ? -19.141 33.688 -2.893 1 32.41 165 SER A O 1
ATOM 1276 N N . ASN A 1 166 ? -17.875 34 -1.476 1 32.25 166 ASN A N 1
ATOM 1277 C CA . ASN A 1 166 ? -17.172 35 -2.271 1 32.25 166 ASN A CA 1
ATOM 1278 C C . ASN A 1 166 ? -16.719 34.438 -3.611 1 32.25 166 ASN A C 1
ATOM 1280 O O . ASN A 1 166 ? -16.656 33.219 -3.783 1 32.25 166 ASN A O 1
ATOM 1284 N N . ALA A 1 167 ? -15.961 35.281 -4.582 1 30.89 167 ALA A N 1
ATOM 1285 C CA . ALA A 1 167 ? -15.688 35.25 -6.016 1 30.89 167 ALA A CA 1
ATOM 1286 C C . ALA A 1 167 ? -14.961 33.969 -6.422 1 30.89 167 ALA A C 1
ATOM 1288 O O . ALA A 1 167 ? -14.586 33.812 -7.586 1 30.89 167 ALA A O 1
ATOM 1289 N N . ILE A 1 168 ? -14.047 33.375 -5.68 1 33.72 168 ILE A N 1
ATOM 1290 C CA . ILE A 1 168 ? -13.266 32.594 -6.633 1 33.72 168 ILE A CA 1
ATOM 1291 C C . ILE A 1 168 ? -14.117 31.484 -7.219 1 33.72 168 ILE A C 1
ATOM 1293 O O . ILE A 1 168 ? -14.875 30.828 -6.496 1 33.72 168 ILE A O 1
ATOM 1297 N N . GLY A 1 169 ? -14.383 31.359 -8.492 1 32.59 169 GLY A N 1
ATOM 1298 C CA . GLY A 1 169 ? -15.141 30.531 -9.43 1 32.59 169 GLY A CA 1
ATOM 1299 C C . GLY A 1 169 ? -15.203 29.078 -9.031 1 32.59 169 GLY A C 1
ATOM 1300 O O . GLY A 1 169 ? -14.328 28.297 -9.398 1 32.59 169 GLY A O 1
ATOM 1301 N N . ALA A 1 170 ? -15.562 28.672 -7.887 1 36.31 170 ALA A N 1
ATOM 1302 C CA . ALA A 1 170 ? -16.062 27.312 -7.703 1 36.31 170 ALA A CA 1
ATOM 1303 C C . ALA A 1 170 ? -16.938 26.875 -8.875 1 36.31 170 ALA A C 1
ATOM 1305 O O . ALA A 1 170 ? -18 27.469 -9.117 1 36.31 170 ALA A O 1
ATOM 1306 N N . SER A 1 171 ? -16.516 26.5 -10.016 1 35.66 171 SER A N 1
ATOM 1307 C CA . SER A 1 171 ? -17.484 26 -10.984 1 35.66 171 SER A CA 1
ATOM 1308 C C . SER A 1 171 ? -18.531 25.109 -10.312 1 35.66 171 SER A C 1
ATOM 1310 O O . SER A 1 171 ? -18.188 24.031 -9.82 1 35.66 171 SER A O 1
ATOM 1312 N N . ASP A 1 172 ? -19.391 25.453 -9.469 1 38.97 172 ASP A N 1
ATOM 1313 C CA . ASP A 1 172 ? -20.703 24.922 -9.102 1 38.97 172 ASP A CA 1
ATOM 1314 C C . ASP A 1 172 ? -21.219 23.953 -10.172 1 38.97 172 ASP A C 1
ATOM 1316 O O . ASP A 1 172 ? -22.422 23.734 -10.289 1 38.97 172 ASP A O 1
ATOM 1320 N N . ASP A 1 173 ? -20.469 23.844 -11.219 1 40.94 173 ASP A N 1
ATOM 1321 C CA . ASP A 1 173 ? -21.047 23.016 -12.281 1 40.94 173 ASP A CA 1
ATOM 1322 C C . ASP A 1 173 ? -20.938 21.531 -11.945 1 40.94 173 ASP A C 1
ATOM 1324 O O . ASP A 1 173 ? -19.844 20.984 -11.93 1 40.94 173 ASP A O 1
ATOM 1328 N N . PRO A 1 174 ? -21.844 21.047 -11.109 1 46.06 174 PRO A N 1
ATOM 1329 C CA . PRO A 1 174 ? -21.922 19.594 -10.93 1 46.06 174 PRO A CA 1
ATOM 1330 C C . PRO A 1 174 ? -21.344 18.812 -12.109 1 46.06 174 PRO A C 1
ATOM 1332 O O . PRO A 1 174 ? -21.016 17.641 -11.984 1 46.06 174 PRO A O 1
ATOM 1335 N N . SER A 1 175 ? -21.375 19.484 -13.234 1 47.28 175 SER A N 1
ATOM 1336 C CA . SER A 1 175 ? -20.906 18.891 -14.484 1 47.28 175 SER A CA 1
ATOM 1337 C C . SER A 1 175 ? -19.406 18.609 -14.438 1 47.28 175 SER A C 1
ATOM 1339 O O . SER A 1 175 ? -18.922 17.672 -15.062 1 47.28 175 SER A O 1
ATOM 1341 N N . HIS A 1 176 ? -18.688 19.438 -13.617 1 50.28 176 HIS A N 1
ATOM 1342 C CA . HIS A 1 176 ? -17.234 19.312 -13.609 1 50.28 176 HIS A CA 1
ATOM 1343 C C . HIS A 1 176 ? -16.812 18.031 -12.883 1 50.28 176 HIS A C 1
ATOM 1345 O O . HIS A 1 176 ? -15.844 17.375 -13.289 1 50.28 176 HIS A O 1
ATOM 1351 N N . ASP A 1 177 ? -17.562 17.781 -11.719 1 57.88 177 ASP A N 1
ATOM 1352 C CA . ASP A 1 177 ? -17.219 16.562 -10.977 1 57.88 177 ASP A CA 1
ATOM 1353 C C . ASP A 1 177 ? -17.344 15.328 -11.859 1 57.88 177 ASP A C 1
ATOM 1355 O O . ASP A 1 177 ? -16.625 14.344 -11.664 1 57.88 177 ASP A O 1
ATOM 1359 N N . ARG A 1 178 ? -18.094 15.531 -12.922 1 61.91 178 ARG A N 1
ATOM 1360 C CA . ARG A 1 178 ? -18.328 14.383 -13.789 1 61.91 178 ARG A CA 1
ATOM 1361 C C . ARG A 1 178 ? -17.203 14.227 -14.812 1 61.91 178 ARG A C 1
ATOM 1363 O O . ARG A 1 178 ? -17.047 13.164 -15.406 1 61.91 178 ARG A O 1
ATOM 1370 N N . THR A 1 179 ? -16.297 15.227 -14.797 1 75.12 179 THR A N 1
ATOM 1371 C CA . THR A 1 179 ? -15.281 15.133 -15.844 1 75.12 179 THR A CA 1
ATOM 1372 C C . THR A 1 179 ? -13.898 14.922 -15.234 1 75.12 179 THR A C 1
ATOM 1374 O O . THR A 1 179 ? -12.93 14.68 -15.961 1 75.12 179 THR A O 1
ATOM 1377 N N . THR A 1 180 ? -13.938 14.93 -13.914 1 83.12 180 THR A N 1
ATOM 1378 C CA . THR A 1 180 ? -12.641 14.781 -13.266 1 83.12 180 THR A CA 1
ATOM 1379 C C . THR A 1 180 ? -12.289 13.305 -13.102 1 83.12 180 THR A C 1
ATOM 1381 O O . THR A 1 180 ? -13.164 12.469 -12.867 1 83.12 180 THR A O 1
ATOM 1384 N N . SER A 1 181 ? -11.031 13.07 -13.258 1 89.31 181 SER A N 1
ATOM 1385 C CA . SER A 1 181 ? -10.547 11.703 -13.094 1 89.31 181 SER A CA 1
ATOM 1386 C C . SER A 1 181 ? -10.992 11.109 -11.758 1 89.31 181 SER A C 1
ATOM 1388 O O . SER A 1 181 ? -11.07 11.828 -10.758 1 89.31 181 SER A O 1
ATOM 1390 N N . ILE A 1 182 ? -11.227 9.828 -11.688 1 90.62 182 ILE A N 1
ATOM 1391 C CA . ILE A 1 182 ? -11.664 9.156 -10.469 1 90.62 182 ILE A CA 1
ATOM 1392 C C . ILE A 1 182 ? -10.602 9.312 -9.383 1 90.62 182 ILE A C 1
ATOM 1394 O O . ILE A 1 182 ? -10.922 9.289 -8.188 1 90.62 182 ILE A O 1
ATOM 1398 N N . PHE A 1 183 ? -9.383 9.578 -9.734 1 91.75 183 PHE A N 1
ATOM 1399 C CA . PHE A 1 183 ? -8.273 9.664 -8.789 1 91.75 183 PHE A CA 1
ATOM 1400 C C . PHE A 1 183 ? -8.172 11.07 -8.203 1 91.75 183 PHE A C 1
ATOM 1402 O O . PHE A 1 183 ? -7.391 11.305 -7.281 1 91.75 183 PHE A O 1
ATOM 1409 N N . GLN A 1 184 ? -8.969 11.977 -8.727 1 90.19 184 GLN A N 1
ATOM 1410 C CA . GLN A 1 184 ? -8.969 13.359 -8.273 1 90.19 184 GLN A CA 1
ATOM 1411 C C . GLN A 1 184 ? -10.359 13.789 -7.812 1 90.19 184 GLN A C 1
ATOM 1413 O O . GLN A 1 184 ? -10.617 14.984 -7.613 1 90.19 184 GLN A O 1
ATOM 1418 N N . PHE A 1 185 ? -11.227 12.828 -7.707 1 87.19 185 PHE A N 1
ATOM 1419 C CA . PHE A 1 185 ? -12.594 13.148 -7.316 1 87.19 185 PHE A CA 1
ATOM 1420 C C . PHE A 1 185 ? -12.633 13.727 -5.906 1 87.19 185 PHE A C 1
ATOM 1422 O O . PHE A 1 185 ? -12.141 13.109 -4.965 1 87.19 185 PHE A O 1
ATOM 1429 N N . GLY A 1 186 ? -13.133 14.898 -5.766 1 83.38 186 GLY A N 1
ATOM 1430 C CA . GLY A 1 186 ? -13.219 15.555 -4.477 1 83.38 186 GLY A CA 1
ATOM 1431 C C . GLY A 1 186 ? -12.125 16.578 -4.258 1 83.38 186 GLY A C 1
ATOM 1432 O O . GLY A 1 186 ? -12.188 17.391 -3.32 1 83.38 186 GLY A O 1
ATOM 1433 N N . ASP A 1 187 ? -11.102 16.562 -5.121 1 88.5 187 ASP A N 1
ATOM 1434 C CA . ASP A 1 187 ? -10 17.516 -5.027 1 88.5 187 ASP A CA 1
ATOM 1435 C C . ASP A 1 187 ? -10.406 18.875 -5.578 1 88.5 187 ASP A C 1
ATOM 1437 O O . ASP A 1 187 ? -11.406 19 -6.281 1 88.5 187 ASP A O 1
ATOM 1441 N N . ARG A 1 188 ? -9.57 19.844 -5.262 1 86.69 188 ARG A N 1
ATOM 1442 C CA . ARG A 1 188 ? -9.758 21.156 -5.848 1 86.69 188 ARG A CA 1
ATOM 1443 C C . ARG A 1 188 ? -9.523 21.141 -7.355 1 86.69 188 ARG A C 1
ATOM 1445 O O . ARG A 1 188 ? -8.594 20.484 -7.832 1 86.69 188 ARG A O 1
ATOM 1452 N N . VAL A 1 189 ? -10.375 21.766 -8.055 1 83.62 189 VAL A N 1
ATOM 1453 C CA . VAL A 1 189 ? -10.227 21.828 -9.508 1 83.62 189 VAL A CA 1
ATOM 1454 C C . VAL A 1 189 ? -9.336 23.016 -9.883 1 83.62 189 VAL A C 1
ATOM 1456 O O . VAL A 1 189 ? -9.594 24.141 -9.477 1 83.62 189 VAL A O 1
ATOM 1459 N N . VAL A 1 190 ? -8.266 22.75 -10.5 1 82.62 190 VAL A N 1
ATOM 1460 C CA . VAL A 1 190 ? -7.34 23.797 -10.922 1 82.62 190 VAL A CA 1
ATOM 1461 C C . VAL A 1 190 ? -7.465 24.031 -12.422 1 82.62 190 VAL A C 1
ATOM 1463 O O . VAL A 1 190 ? -7.645 23.078 -13.188 1 82.62 190 VAL A O 1
ATOM 1466 N N . PRO A 1 191 ? -7.473 25.234 -12.695 1 78.94 191 PRO A N 1
ATOM 1467 C CA . PRO A 1 191 ? -7.551 25.531 -14.133 1 78.94 191 PRO A CA 1
ATOM 1468 C C . PRO A 1 191 ? -6.406 24.906 -14.922 1 78.94 191 PRO A C 1
ATOM 1470 O O . PRO A 1 191 ? -5.289 24.781 -14.414 1 78.94 191 PRO A O 1
ATOM 1473 N N . GLU A 1 192 ? -6.777 24.469 -16.078 1 76.38 192 GLU A N 1
ATOM 1474 C CA . GLU A 1 192 ? -5.809 23.781 -16.938 1 76.38 192 GLU A CA 1
ATOM 1475 C C . GLU A 1 192 ? -4.742 24.75 -17.438 1 76.38 192 GLU A C 1
ATOM 1477 O O . GLU A 1 192 ? -5.062 25.844 -17.906 1 76.38 192 GLU A O 1
ATOM 1482 N N . THR A 1 193 ? -3.576 24.516 -17 1 80.38 193 THR A N 1
ATOM 1483 C CA . THR A 1 193 ? -2.434 25.266 -17.516 1 80.38 193 THR A CA 1
ATOM 1484 C C . THR A 1 193 ? -1.756 24.5 -18.656 1 80.38 193 THR A C 1
ATOM 1486 O O . THR A 1 193 ? -1.585 23.281 -18.578 1 80.38 193 THR A O 1
ATOM 1489 N N . SER A 1 194 ? -1.496 25.141 -19.688 1 79.94 194 SER A N 1
ATOM 1490 C CA . SER A 1 194 ? -0.917 24.5 -20.875 1 79.94 194 SER A CA 1
ATOM 1491 C C . SER A 1 194 ? 0.597 24.359 -20.734 1 79.94 194 SER A C 1
ATOM 1493 O O . SER A 1 194 ? 1.284 25.328 -20.406 1 79.94 194 SER A O 1
ATOM 1495 N N . VAL A 1 195 ? 1.085 23.266 -20.969 1 83.19 195 VAL A N 1
ATOM 1496 C CA . VAL A 1 195 ? 2.508 22.953 -20.953 1 83.19 195 VAL A CA 1
ATOM 1497 C C . VAL A 1 195 ? 3.227 23.719 -22.062 1 83.19 195 VAL A C 1
ATOM 1499 O O . VAL A 1 195 ? 4.414 24.031 -21.938 1 83.19 195 VAL A O 1
ATOM 1502 N N . THR A 1 196 ? 2.488 24.125 -23.047 1 83.25 196 THR A N 1
ATOM 1503 C CA . THR A 1 196 ? 3.082 24.797 -24.203 1 83.25 196 THR A CA 1
ATOM 1504 C C . THR A 1 196 ? 3.535 26.203 -23.844 1 83.25 196 THR A C 1
ATOM 1506 O O . THR A 1 196 ? 4.418 26.766 -24.5 1 83.25 196 THR A O 1
ATOM 1509 N N . GLU A 1 197 ? 3.006 26.75 -22.844 1 85.25 197 GLU A N 1
ATOM 1510 C CA . GLU A 1 197 ? 3.336 28.109 -22.453 1 85.25 197 GLU A CA 1
ATOM 1511 C C . GLU A 1 197 ? 4.484 28.125 -21.438 1 85.25 197 GLU A C 1
ATOM 1513 O O . GLU A 1 197 ? 4.945 29.203 -21.031 1 85.25 197 GLU A O 1
ATOM 1518 N N . PHE A 1 198 ? 5.023 27.016 -21.234 1 91.88 198 PHE A N 1
ATOM 1519 C CA . PHE A 1 198 ? 6.039 26.891 -20.188 1 91.88 198 PHE A CA 1
ATOM 1520 C C . PHE A 1 198 ? 7.367 27.469 -20.656 1 91.88 198 PHE A C 1
ATOM 1522 O O . PHE A 1 198 ? 7.773 27.25 -21.797 1 91.88 198 PHE A O 1
ATOM 1529 N N . GLN A 1 199 ? 7.996 28.234 -19.719 1 90 199 GLN A N 1
ATOM 1530 C CA . GLN A 1 199 ? 9.367 28.703 -19.906 1 90 199 GLN A CA 1
ATOM 1531 C C . GLN A 1 199 ? 10.18 28.547 -18.625 1 90 199 GLN A C 1
ATOM 1533 O O . GLN A 1 199 ? 9.672 28.812 -17.531 1 90 199 GLN A O 1
ATOM 1538 N N . TRP A 1 200 ? 11.391 28.062 -18.828 1 94.25 200 TRP A N 1
ATOM 1539 C CA . TRP A 1 200 ? 12.289 27.984 -17.672 1 94.25 200 TRP A CA 1
ATOM 1540 C C . TRP A 1 200 ? 12.609 29.375 -17.141 1 94.25 200 TRP A C 1
ATOM 1542 O O . TRP A 1 200 ? 12.773 30.328 -17.906 1 94.25 200 TRP A O 1
ATOM 1552 N N . PRO A 1 201 ? 12.617 29.562 -15.852 1 95.06 201 PRO A N 1
ATOM 1553 C CA . PRO A 1 201 ? 13.016 30.875 -15.312 1 95.06 201 PRO A CA 1
ATOM 1554 C C . PRO A 1 201 ? 14.484 31.188 -15.578 1 95.06 201 PRO A C 1
ATOM 1556 O O . PRO A 1 201 ? 15.25 30.312 -16 1 95.06 201 PRO A O 1
ATOM 1559 N N . ASP A 1 202 ? 14.891 32.469 -15.406 1 94.38 202 ASP A N 1
ATOM 1560 C CA . ASP A 1 202 ? 16.297 32.844 -15.539 1 94.38 202 ASP A CA 1
ATOM 1561 C C . ASP A 1 202 ? 17.125 32.281 -14.383 1 94.38 202 ASP A C 1
ATOM 1563 O O . ASP A 1 202 ? 16.562 31.859 -13.367 1 94.38 202 ASP A O 1
ATOM 1567 N N . LEU A 1 203 ? 18.422 32.25 -14.539 1 95.31 203 LEU A N 1
ATOM 1568 C CA . LEU A 1 203 ? 19.328 31.625 -13.578 1 95.31 203 LEU A CA 1
ATOM 1569 C C . LEU A 1 203 ? 19.172 32.25 -12.195 1 95.31 203 LEU A C 1
ATOM 1571 O O . LEU A 1 203 ? 19.156 31.562 -11.188 1 95.31 203 LEU A O 1
ATOM 1575 N N . GLU A 1 204 ? 19.078 33.594 -12.125 1 95.31 204 GLU A N 1
ATOM 1576 C CA . GLU A 1 204 ? 18.953 34.281 -10.852 1 95.31 204 GLU A CA 1
ATOM 1577 C C . GLU A 1 204 ? 17.688 33.844 -10.117 1 95.31 204 GLU A C 1
ATOM 1579 O O . GLU A 1 204 ? 17.719 33.594 -8.906 1 95.31 204 GLU A O 1
ATOM 1584 N N . THR A 1 205 ? 16.625 33.875 -10.852 1 95.56 205 THR A N 1
ATOM 1585 C CA . THR A 1 205 ? 15.352 33.438 -10.281 1 95.56 205 THR A CA 1
ATOM 1586 C C . THR A 1 205 ? 15.414 31.969 -9.859 1 95.56 205 THR A C 1
ATOM 1588 O O . THR A 1 205 ? 14.898 31.594 -8.797 1 95.56 205 THR A O 1
ATOM 1591 N N . ALA A 1 206 ? 15.977 31.078 -10.688 1 96.94 206 ALA A N 1
ATOM 1592 C CA . ALA A 1 206 ? 16.109 29.656 -10.383 1 96.94 206 ALA A CA 1
ATOM 1593 C C . ALA A 1 206 ? 16.875 29.453 -9.07 1 96.94 206 ALA A C 1
ATOM 1595 O O . ALA A 1 206 ? 16.453 28.656 -8.227 1 96.94 206 ALA A O 1
ATOM 1596 N N . GLU A 1 207 ? 17.984 30.156 -8.922 1 97 207 GLU A N 1
ATOM 1597 C CA . GLU A 1 207 ? 18.781 30.031 -7.707 1 97 207 GLU A CA 1
ATOM 1598 C C . GLU A 1 207 ? 18.031 30.547 -6.488 1 97 207 GLU A C 1
ATOM 1600 O O . GLU A 1 207 ? 18.125 29.953 -5.402 1 97 207 GLU A O 1
ATOM 1605 N N . ALA A 1 208 ? 17.312 31.625 -6.641 1 95.5 208 ALA A N 1
ATOM 1606 C CA . ALA A 1 208 ? 16.516 32.156 -5.551 1 95.5 208 ALA A CA 1
ATOM 1607 C C . ALA A 1 208 ? 15.422 31.188 -5.125 1 95.5 208 ALA A C 1
ATOM 1609 O O . ALA A 1 208 ? 15.133 31.062 -3.932 1 95.5 208 ALA A O 1
ATOM 1610 N N . LEU A 1 209 ? 14.781 30.578 -6.102 1 97 209 LEU A N 1
ATOM 1611 C CA . LEU A 1 209 ? 13.727 29.609 -5.809 1 97 209 LEU A CA 1
ATOM 1612 C C . LEU A 1 209 ? 14.289 28.391 -5.082 1 97 209 LEU A C 1
ATOM 1614 O O . LEU A 1 209 ? 13.672 27.891 -4.141 1 97 209 LEU A O 1
ATOM 1618 N N . VAL A 1 210 ? 15.445 27.859 -5.52 1 97.56 210 VAL A N 1
ATOM 1619 C CA . VAL A 1 210 ? 16.078 26.734 -4.848 1 97.56 210 VAL A CA 1
ATOM 1620 C C . VAL A 1 210 ? 16.422 27.109 -3.406 1 97.56 210 VAL A C 1
ATOM 1622 O O . VAL A 1 210 ? 16.203 26.328 -2.484 1 97.56 210 VAL A O 1
ATOM 1625 N N . HIS A 1 211 ? 16.891 28.312 -3.242 1 95.25 211 HIS A N 1
ATOM 1626 C CA . HIS A 1 211 ? 17.203 28.797 -1.903 1 95.25 211 HIS A CA 1
ATOM 1627 C C . HIS A 1 211 ? 15.961 28.875 -1.039 1 95.25 211 HIS A C 1
ATOM 1629 O O . HIS A 1 211 ? 15.977 28.469 0.126 1 95.25 211 HIS A O 1
ATOM 1635 N N . ARG A 1 212 ? 14.906 29.406 -1.544 1 95.06 212 ARG A N 1
ATOM 1636 C CA . ARG A 1 212 ? 13.641 29.531 -0.828 1 95.06 212 ARG A CA 1
ATOM 1637 C C . ARG A 1 212 ? 13.078 28.156 -0.49 1 95.06 212 ARG A C 1
ATOM 1639 O O . ARG A 1 212 ? 12.477 27.969 0.57 1 95.06 212 ARG A O 1
ATOM 1646 N N . TYR A 1 213 ? 13.234 27.234 -1.387 1 96.81 213 TYR A N 1
ATOM 1647 C CA . TYR A 1 213 ? 12.781 25.875 -1.142 1 96.81 213 TYR A CA 1
ATOM 1648 C C . TYR A 1 213 ? 13.453 25.281 0.09 1 96.81 213 TYR A C 1
ATOM 1650 O O . TYR A 1 213 ? 12.789 24.766 0.987 1 96.81 213 TYR A O 1
ATOM 1658 N N . PHE A 1 214 ? 14.781 25.344 0.194 1 96.25 214 PHE A N 1
ATOM 1659 C CA . PHE A 1 214 ? 15.547 24.688 1.252 1 96.25 214 PHE A CA 1
ATOM 1660 C C . PHE A 1 214 ? 15.477 25.484 2.545 1 96.25 214 PHE A C 1
ATOM 1662 O O . PHE A 1 214 ? 15.523 24.922 3.639 1 96.25 214 PHE A O 1
ATOM 1669 N N . GLU A 1 215 ? 15.227 26.781 2.482 1 93 215 GLU A N 1
ATOM 1670 C CA . GLU A 1 215 ? 15.312 27.625 3.672 1 93 215 GLU A CA 1
ATOM 1671 C C . GLU A 1 215 ? 13.938 27.828 4.301 1 93 215 GLU A C 1
ATOM 1673 O O . GLU A 1 215 ? 13.836 28.203 5.469 1 93 215 GLU A O 1
ATOM 1678 N N . PHE A 1 216 ? 12.93 27.5 3.506 1 92.12 216 PHE A N 1
ATOM 1679 C CA . PHE A 1 216 ? 11.625 27.828 4.062 1 92.12 216 PHE A CA 1
ATOM 1680 C C . PHE A 1 216 ? 10.586 26.766 3.686 1 92.12 216 PHE A C 1
ATOM 1682 O O . PHE A 1 216 ? 9.891 26.25 4.551 1 92.12 216 PHE A O 1
ATOM 1689 N N . ALA A 1 217 ? 10.422 26.391 2.459 1 90.62 217 ALA A N 1
ATOM 1690 C CA . ALA A 1 217 ? 9.281 25.641 1.93 1 90.62 217 ALA A CA 1
ATOM 1691 C C . ALA A 1 217 ? 9.297 24.203 2.412 1 90.62 217 ALA A C 1
ATOM 1693 O O . ALA A 1 217 ? 8.258 23.531 2.445 1 90.62 217 ALA A O 1
ATOM 1694 N N . SER A 1 218 ? 10.406 23.656 2.75 1 91.56 218 SER A N 1
ATOM 1695 C CA . SER A 1 218 ? 10.508 22.266 3.156 1 91.56 218 SER A CA 1
ATOM 1696 C C . SER A 1 218 ? 11.164 22.125 4.527 1 91.56 218 SER A C 1
ATOM 1698 O O . SER A 1 218 ? 12.32 21.719 4.629 1 91.56 218 SER A O 1
ATOM 1700 N N . PRO A 1 219 ? 10.414 22.281 5.52 1 93.25 219 PRO A N 1
ATOM 1701 C CA . PRO A 1 219 ? 11.039 22.281 6.844 1 93.25 219 PRO A CA 1
ATOM 1702 C C . PRO A 1 219 ? 11.375 20.875 7.328 1 93.25 219 PRO A C 1
ATOM 1704 O O . PRO A 1 219 ? 12.492 20.625 7.797 1 93.25 219 PRO A O 1
ATOM 1707 N N . THR A 1 220 ? 10.445 19.922 7.168 1 95.88 220 THR A N 1
ATOM 1708 C CA . THR A 1 220 ? 10.68 18.625 7.793 1 95.88 220 THR A CA 1
ATOM 1709 C C . THR A 1 220 ? 10.75 17.516 6.742 1 95.88 220 THR A C 1
ATOM 1711 O O . THR A 1 220 ? 11.289 16.438 7 1 95.88 220 THR A O 1
ATOM 1714 N N . HIS A 1 221 ? 10.18 17.703 5.605 1 96.62 221 HIS A N 1
ATOM 1715 C CA . HIS A 1 221 ? 10.242 16.703 4.547 1 96.62 221 HIS A CA 1
ATOM 1716 C C . HIS A 1 221 ? 11.398 16.969 3.59 1 96.62 221 HIS A C 1
ATOM 1718 O O . HIS A 1 221 ? 11.18 17.375 2.447 1 96.62 221 HIS A O 1
ATOM 1724 N N . ARG A 1 222 ? 12.562 16.641 4.066 1 96.94 222 ARG A N 1
ATOM 1725 C CA . ARG A 1 222 ? 13.781 16.953 3.332 1 96.94 222 ARG A CA 1
ATOM 1726 C C . ARG A 1 222 ? 14.328 15.719 2.621 1 96.94 222 ARG A C 1
ATOM 1728 O O . ARG A 1 222 ? 15.211 15.031 3.141 1 96.94 222 ARG A O 1
ATOM 1735 N N . VAL A 1 223 ? 13.906 15.492 1.408 1 98.06 223 VAL A N 1
ATOM 1736 C CA . VAL A 1 223 ? 14.266 14.281 0.689 1 98.06 223 VAL A CA 1
ATOM 1737 C C . VAL A 1 223 ? 15.406 14.57 -0.282 1 98.06 223 VAL A C 1
ATOM 1739 O O . VAL A 1 223 ? 16 13.648 -0.845 1 98.06 223 VAL A O 1
ATOM 1742 N N . LEU A 1 224 ? 15.766 15.883 -0.488 1 98.25 224 LEU A N 1
ATOM 1743 C CA . LEU A 1 224 ? 16.781 16.266 -1.458 1 98.25 224 LEU A CA 1
ATOM 1744 C C . LEU A 1 224 ? 18.062 16.703 -0.756 1 98.25 224 LEU A C 1
ATOM 1746 O O . LEU A 1 224 ? 18.016 17.203 0.371 1 98.25 224 LEU A O 1
ATOM 1750 N N . HIS A 1 225 ? 19.141 16.422 -1.345 1 97.81 225 HIS A N 1
ATOM 1751 C CA . HIS A 1 225 ? 20.438 16.969 -0.946 1 97.81 225 HIS A CA 1
ATOM 1752 C C . HIS A 1 225 ? 20.703 18.297 -1.623 1 97.81 225 HIS A C 1
ATOM 1754 O O . HIS A 1 225 ? 20.797 18.375 -2.85 1 97.81 225 HIS A O 1
ATOM 1760 N N . GLN A 1 226 ? 20.953 19.344 -0.887 1 97.56 226 GLN A N 1
ATOM 1761 C CA . GLN A 1 226 ? 20.953 20.719 -1.382 1 97.56 226 GLN A CA 1
ATOM 1762 C C . GLN A 1 226 ? 22.078 20.938 -2.395 1 97.56 226 GLN A C 1
ATOM 1764 O O . GLN A 1 226 ? 21.844 21.469 -3.479 1 97.56 226 GLN A O 1
ATOM 1769 N N . GLN A 1 227 ? 23.312 20.5 -2.08 1 96.62 227 GLN A N 1
ATOM 1770 C CA . GLN A 1 227 ? 24.453 20.719 -2.973 1 96.62 227 GLN A CA 1
ATOM 1771 C C . GLN A 1 227 ? 24.25 19.984 -4.297 1 96.62 227 GLN A C 1
ATOM 1773 O O . GLN A 1 227 ? 24.656 20.484 -5.352 1 96.62 227 GLN A O 1
ATOM 1778 N N . THR A 1 228 ? 23.609 18.828 -4.242 1 96.38 228 THR A N 1
ATOM 1779 C CA . THR A 1 228 ? 23.328 18.078 -5.461 1 96.38 228 THR A CA 1
ATOM 1780 C C . THR A 1 228 ? 22.344 18.844 -6.348 1 96.38 228 THR A C 1
ATOM 1782 O O . THR A 1 228 ? 22.531 18.906 -7.566 1 96.38 228 THR A O 1
ATOM 1785 N N . VAL A 1 229 ? 21.312 19.438 -5.773 1 97.56 229 VAL A N 1
ATOM 1786 C CA . VAL A 1 229 ? 20.297 20.188 -6.516 1 97.56 229 VAL A CA 1
ATOM 1787 C C . VAL A 1 229 ? 20.922 21.453 -7.113 1 97.56 229 VAL A C 1
ATOM 1789 O O . VAL A 1 229 ? 20.672 21.781 -8.273 1 97.56 229 VAL A O 1
ATOM 1792 N N . GLU A 1 230 ? 21.75 22.109 -6.328 1 97 230 GLU A N 1
ATOM 1793 C CA . GLU A 1 230 ? 22.438 23.312 -6.809 1 97 230 GLU A CA 1
ATOM 1794 C C . GLU A 1 230 ? 23.344 23 -7.984 1 97 230 GLU A C 1
ATOM 1796 O O . GLU A 1 230 ? 23.438 23.781 -8.93 1 97 230 GLU A O 1
ATOM 1801 N N . ASN A 1 231 ? 23.984 21.859 -7.902 1 94.81 231 ASN A N 1
ATOM 1802 C CA . ASN A 1 231 ? 24.828 21.438 -9.008 1 94.81 231 ASN A CA 1
ATOM 1803 C C . ASN A 1 231 ? 24.016 21.172 -10.266 1 94.81 231 ASN A C 1
ATOM 1805 O O . ASN A 1 231 ? 24.469 21.453 -11.375 1 94.81 231 ASN A O 1
ATOM 1809 N N . VAL A 1 232 ? 22.844 20.625 -10.125 1 95.31 232 VAL A N 1
ATOM 1810 C CA . VAL A 1 232 ? 21.969 20.344 -11.258 1 95.31 232 VAL A CA 1
ATOM 1811 C C . VAL A 1 232 ? 21.516 21.656 -11.898 1 95.31 232 VAL A C 1
ATOM 1813 O O . VAL A 1 232 ? 21.406 21.75 -13.125 1 95.31 232 VAL A O 1
ATOM 1816 N N . VAL A 1 233 ? 21.25 22.688 -11.094 1 95.88 233 VAL A N 1
ATOM 1817 C CA . VAL A 1 233 ? 20.875 24 -11.609 1 95.88 233 VAL A CA 1
ATOM 1818 C C . VAL A 1 233 ? 22.016 24.578 -12.445 1 95.88 233 VAL A C 1
ATOM 1820 O O . VAL A 1 233 ? 21.797 25.078 -13.555 1 95.88 233 VAL A O 1
ATOM 1823 N N . GLN A 1 234 ? 23.219 24.438 -11.914 1 93.81 234 GLN A N 1
ATOM 1824 C CA . GLN A 1 234 ? 24.391 24.969 -12.625 1 93.81 234 GLN A CA 1
ATOM 1825 C C . GLN A 1 234 ? 24.594 24.25 -13.953 1 93.81 234 GLN A C 1
ATOM 1827 O O . GLN A 1 234 ? 24.922 24.891 -14.961 1 93.81 234 GLN A O 1
ATOM 1832 N N . ARG A 1 235 ? 24.328 23.016 -13.961 1 92.5 235 ARG A N 1
ATOM 1833 C CA . ARG A 1 235 ? 24.484 22.25 -15.195 1 92.5 235 ARG A CA 1
ATOM 1834 C C . ARG A 1 235 ? 23.391 22.594 -16.203 1 92.5 235 ARG A C 1
ATOM 1836 O O . ARG A 1 235 ? 23.656 22.688 -17.391 1 92.5 235 ARG A O 1
ATOM 1843 N N . LEU A 1 236 ? 22.219 22.75 -15.695 1 92.5 236 LEU A N 1
ATOM 1844 C CA . LEU A 1 236 ? 21.078 23.031 -16.562 1 92.5 236 LEU A CA 1
ATOM 1845 C C . LEU A 1 236 ? 21.234 24.391 -17.25 1 92.5 236 LEU A C 1
ATOM 1847 O O . LEU A 1 236 ? 20.844 24.562 -18.406 1 92.5 236 LEU A O 1
ATOM 1851 N N . TYR A 1 237 ? 21.844 25.375 -16.578 1 91.62 237 TYR A N 1
ATOM 1852 C CA . TYR A 1 237 ? 21.922 26.734 -17.078 1 91.62 237 TYR A CA 1
ATOM 1853 C C . TYR A 1 237 ? 23.328 27.031 -17.609 1 91.62 237 TYR A C 1
ATOM 1855 O O . TYR A 1 237 ? 23.656 28.188 -17.875 1 91.62 237 TYR A O 1
ATOM 1863 N N . GLN A 1 238 ? 24.141 26.031 -17.672 1 86.69 238 GLN A N 1
ATOM 1864 C CA . GLN A 1 238 ? 25.531 26.203 -18.078 1 86.69 238 GLN A CA 1
ATOM 1865 C C . GLN A 1 238 ? 25.609 26.906 -19.438 1 86.69 238 GLN A C 1
ATOM 1867 O O . GLN A 1 238 ? 26.484 27.766 -19.656 1 86.69 238 GLN A O 1
ATOM 1872 N N . ARG A 1 239 ? 24.688 26.547 -20.422 1 82.5 239 ARG A N 1
ATOM 1873 C CA . ARG A 1 239 ? 24.703 27.156 -21.75 1 82.5 239 ARG A CA 1
ATOM 1874 C C . ARG A 1 239 ? 23.594 28.188 -21.891 1 82.5 239 ARG A C 1
ATOM 1876 O O . ARG A 1 239 ? 23.062 28.391 -23 1 82.5 239 ARG A O 1
ATOM 1883 N N . GLY A 1 240 ? 23.203 28.75 -20.766 1 80.75 240 GLY A N 1
ATOM 1884 C CA . GLY A 1 240 ? 22.109 29.719 -20.766 1 80.75 240 GLY A CA 1
ATOM 1885 C C . GLY A 1 240 ? 20.781 29.109 -20.391 1 80.75 240 GLY A C 1
ATOM 1886 O O . GLY A 1 240 ? 20.719 27.953 -19.938 1 80.75 240 GLY A O 1
ATOM 1887 N N . ARG A 1 241 ? 19.781 29.906 -20.547 1 80.44 241 ARG A N 1
ATOM 1888 C CA . ARG A 1 241 ? 18.438 29.438 -20.219 1 80.44 241 ARG A CA 1
ATOM 1889 C C . ARG A 1 241 ? 18 28.312 -21.156 1 80.44 241 ARG A C 1
ATOM 1891 O O . ARG A 1 241 ? 18.109 28.438 -22.375 1 80.44 241 ARG A O 1
ATOM 1898 N N . PRO A 1 242 ? 17.766 27.156 -20.484 1 81.44 242 PRO A N 1
ATOM 1899 C CA . PRO A 1 242 ? 17.375 26.016 -21.328 1 81.44 242 PRO A CA 1
ATOM 1900 C C . PRO A 1 242 ? 16.203 26.344 -22.266 1 81.44 242 PRO A C 1
ATOM 1902 O O . PRO A 1 242 ? 15.273 27.031 -21.859 1 81.44 242 PRO A O 1
ATOM 1905 N N . ASP A 1 243 ? 16.516 26.141 -23.516 1 70.88 243 ASP A N 1
ATOM 1906 C CA . ASP A 1 243 ? 15.516 26.375 -24.547 1 70.88 243 ASP A CA 1
ATOM 1907 C C . ASP A 1 243 ? 15.133 25.078 -25.25 1 70.88 243 ASP A C 1
ATOM 1909 O O . ASP A 1 243 ? 16 24.266 -25.578 1 70.88 243 ASP A O 1
ATOM 1913 N N . GLY A 1 244 ? 13.969 24.406 -24.953 1 61.97 244 GLY A N 1
ATOM 1914 C CA . GLY A 1 244 ? 13.492 23.234 -25.672 1 61.97 244 GLY A CA 1
ATOM 1915 C C . GLY A 1 244 ? 13.398 22 -24.797 1 61.97 244 GLY A C 1
ATOM 1916 O O . GLY A 1 244 ? 13.602 22.062 -23.594 1 61.97 244 GLY A O 1
ATOM 1917 N N . GLU A 1 245 ? 13.055 20.891 -25.422 1 59.56 245 GLU A N 1
ATOM 1918 C CA . GLU A 1 245 ? 12.742 19.625 -24.75 1 59.56 245 GLU A CA 1
ATOM 1919 C C . GLU A 1 245 ? 14.016 18.859 -24.422 1 59.56 245 GLU A C 1
ATOM 1921 O O . GLU A 1 245 ? 14.062 18.109 -23.438 1 59.56 245 GLU A O 1
ATOM 1926 N N . GLN A 1 246 ? 15.055 19.125 -25.281 1 62.97 246 GLN A N 1
ATOM 1927 C CA . GLN A 1 246 ? 16.234 18.281 -25.062 1 62.97 246 GLN A CA 1
ATOM 1928 C C . GLN A 1 246 ? 17.359 19.078 -24.422 1 62.97 246 GLN A C 1
ATOM 1930 O O . GLN A 1 246 ? 17.938 19.969 -25.047 1 62.97 246 GLN A O 1
ATOM 1935 N N . ILE A 1 247 ? 17.328 19.125 -23.141 1 67.12 247 ILE A N 1
ATOM 1936 C CA . ILE A 1 247 ? 18.391 19.781 -22.375 1 67.12 247 ILE A CA 1
ATOM 1937 C C . ILE A 1 247 ? 19.531 18.797 -22.125 1 67.12 247 ILE A C 1
ATOM 1939 O O . ILE A 1 247 ? 19.328 17.719 -21.562 1 67.12 247 ILE A O 1
ATOM 1943 N N . SER A 1 248 ? 20.578 19.016 -22.766 1 69.06 248 SER A N 1
ATOM 1944 C CA . SER A 1 248 ? 21.75 18.141 -22.703 1 69.06 248 SER A CA 1
ATOM 1945 C C . SER A 1 248 ? 22.328 18.094 -21.281 1 69.06 248 SER A C 1
ATOM 1947 O O . SER A 1 248 ? 22.344 19.109 -20.594 1 69.06 248 SER A O 1
ATOM 1949 N N . GLY A 1 249 ? 22.609 16.984 -20.734 1 76.94 249 GLY A N 1
ATOM 1950 C CA . GLY A 1 249 ? 23.406 16.766 -19.547 1 76.94 249 GLY A CA 1
ATOM 1951 C C . GLY A 1 249 ? 22.578 16.547 -18.297 1 76.94 249 GLY A C 1
ATOM 1952 O O . GLY A 1 249 ? 23.094 16.141 -17.25 1 76.94 249 GLY A O 1
ATOM 1953 N N . VAL A 1 250 ? 21.312 16.969 -18.422 1 88 250 VAL A N 1
ATOM 1954 C CA . VAL A 1 250 ? 20.453 16.75 -17.25 1 88 250 VAL A CA 1
ATOM 1955 C C . VAL A 1 250 ? 19.281 15.844 -17.625 1 88 250 VAL A C 1
ATOM 1957 O O . VAL A 1 250 ? 18.594 16.094 -18.625 1 88 250 VAL A O 1
ATOM 1960 N N . THR A 1 251 ? 19.156 14.781 -16.906 1 89.44 251 THR A N 1
ATOM 1961 C CA . THR A 1 251 ? 18.094 13.82 -17.188 1 89.44 251 THR A CA 1
ATOM 1962 C C . THR A 1 251 ? 16.719 14.469 -17 1 89.44 251 THR A C 1
ATOM 1964 O O . THR A 1 251 ? 16.594 15.461 -16.281 1 89.44 251 THR A O 1
ATOM 1967 N N . THR A 1 252 ? 15.703 13.953 -17.641 1 91.31 252 THR A N 1
ATOM 1968 C CA . THR A 1 252 ? 14.336 14.453 -17.547 1 91.31 252 THR A CA 1
ATOM 1969 C C . THR A 1 252 ? 13.844 14.398 -16.109 1 91.31 252 THR A C 1
ATOM 1971 O O . THR A 1 252 ? 13.102 15.281 -15.664 1 91.31 252 THR A O 1
ATOM 1974 N N . VAL A 1 253 ? 14.227 13.414 -15.406 1 95.38 253 VAL A N 1
ATOM 1975 C CA . VAL A 1 253 ? 13.773 13.25 -14.031 1 95.38 253 VAL A CA 1
ATOM 1976 C C . VAL A 1 253 ? 14.391 14.336 -13.156 1 95.38 253 VAL A C 1
ATOM 1978 O O . VAL A 1 253 ? 13.719 14.875 -12.266 1 95.38 253 VAL A O 1
ATOM 1981 N N . CYS A 1 254 ? 15.648 14.688 -13.359 1 95.38 254 CYS A N 1
ATOM 1982 C CA . CYS A 1 254 ? 16.297 15.75 -12.602 1 95.38 254 CYS A CA 1
ATOM 1983 C C . CYS A 1 254 ? 15.672 17.109 -12.914 1 95.38 254 CYS A C 1
ATOM 1985 O O . CYS A 1 254 ? 15.547 17.953 -12.039 1 95.38 254 CYS A O 1
ATOM 1987 N N . GLN A 1 255 ? 15.328 17.297 -14.195 1 95.88 255 GLN A N 1
ATOM 1988 C CA . GLN A 1 255 ? 14.602 18.5 -14.555 1 95.88 255 GLN A CA 1
ATOM 1989 C C . GLN A 1 255 ? 13.281 18.609 -13.789 1 95.88 255 GLN A C 1
ATOM 1991 O O . GLN A 1 255 ? 12.93 19.672 -13.305 1 95.88 255 GLN A O 1
ATOM 1996 N N . ALA A 1 256 ? 12.578 17.469 -13.711 1 97.62 256 ALA A N 1
ATOM 1997 C CA . ALA A 1 256 ? 11.305 17.438 -13 1 97.62 256 ALA A CA 1
ATOM 1998 C C . ALA A 1 256 ? 11.5 17.766 -11.523 1 97.62 256 ALA A C 1
ATOM 2000 O O . ALA A 1 256 ? 10.648 18.422 -10.906 1 97.62 256 ALA A O 1
ATOM 2001 N N . ILE A 1 257 ? 12.586 17.328 -10.914 1 98.25 257 ILE A N 1
ATOM 2002 C CA . ILE A 1 257 ? 12.891 17.625 -9.523 1 98.25 257 ILE A CA 1
ATOM 2003 C C . ILE A 1 257 ? 13.047 19.141 -9.344 1 98.25 257 ILE A C 1
ATOM 2005 O O . ILE A 1 257 ? 12.492 19.719 -8.398 1 98.25 257 ILE A O 1
ATOM 2009 N N . LEU A 1 258 ? 13.797 19.766 -10.234 1 97.81 258 LEU A N 1
ATOM 2010 C CA . LEU A 1 258 ? 13.984 21.203 -10.164 1 97.81 258 LEU A CA 1
ATOM 2011 C C . LEU A 1 258 ? 12.648 21.938 -10.297 1 97.81 258 LEU A C 1
ATOM 2013 O O . LEU A 1 258 ? 12.367 22.875 -9.547 1 97.81 258 LEU A O 1
ATOM 2017 N N . LEU A 1 259 ? 11.859 21.469 -11.219 1 97.88 259 LEU A N 1
ATOM 2018 C CA . LEU A 1 259 ? 10.562 22.094 -11.445 1 97.88 259 LEU A CA 1
ATOM 2019 C C . LEU A 1 259 ? 9.672 21.969 -10.211 1 97.88 259 LEU A C 1
ATOM 2021 O O . LEU A 1 259 ? 8.938 22.906 -9.875 1 97.88 259 LEU A O 1
ATOM 2025 N N . MET A 1 260 ? 9.727 20.859 -9.539 1 98.56 260 MET A N 1
ATOM 2026 C CA . MET A 1 260 ? 8.922 20.672 -8.336 1 98.56 260 MET A CA 1
ATOM 2027 C C . MET A 1 260 ? 9.43 21.562 -7.203 1 98.56 260 MET A C 1
ATOM 2029 O O . MET A 1 260 ? 8.633 22.078 -6.418 1 98.56 260 MET A O 1
ATOM 2033 N N . ALA A 1 261 ? 10.781 21.656 -7.062 1 98.25 261 ALA A N 1
ATOM 2034 C CA . ALA A 1 261 ? 11.336 22.594 -6.09 1 98.25 261 ALA A CA 1
ATOM 2035 C C . ALA A 1 261 ? 10.875 24.016 -6.375 1 98.25 261 ALA A C 1
ATOM 2037 O O . ALA A 1 261 ? 10.492 24.75 -5.461 1 98.25 261 ALA A O 1
ATOM 2038 N N . PHE A 1 262 ? 10.883 24.406 -7.695 1 98.19 262 PHE A N 1
ATOM 2039 C CA . PHE A 1 262 ? 10.414 25.719 -8.109 1 98.19 262 PHE A CA 1
ATOM 2040 C C . PHE A 1 262 ? 8.945 25.906 -7.766 1 98.19 262 PHE A C 1
ATOM 2042 O O . PHE A 1 262 ? 8.547 26.953 -7.246 1 98.19 262 PHE A O 1
ATOM 2049 N N . SER A 1 263 ? 8.164 24.859 -8.102 1 97.94 263 SER A N 1
ATOM 2050 C CA . SER A 1 263 ? 6.723 24.906 -7.883 1 97.94 263 SER A CA 1
ATOM 2051 C C . SER A 1 263 ? 6.398 25.141 -6.41 1 97.94 263 SER A C 1
ATOM 2053 O O . SER A 1 263 ? 5.594 26.016 -6.078 1 97.94 263 SER A O 1
ATOM 2055 N N . THR A 1 264 ? 7.008 24.453 -5.504 1 97.31 264 THR A N 1
ATOM 2056 C CA . THR A 1 264 ? 6.758 24.547 -4.066 1 97.31 264 THR A CA 1
ATOM 2057 C C . THR A 1 264 ? 7.242 25.891 -3.521 1 97.31 264 THR A C 1
ATOM 2059 O O . THR A 1 264 ? 6.566 26.516 -2.701 1 97.31 264 THR A O 1
ATOM 2062 N N . ALA A 1 265 ? 8.383 26.328 -4.004 1 97.19 265 ALA A N 1
ATOM 2063 C CA . ALA A 1 265 ? 8.969 27.578 -3.529 1 97.19 265 ALA A CA 1
ATOM 2064 C C . ALA A 1 265 ? 8.133 28.781 -3.979 1 97.19 265 ALA A C 1
ATOM 2066 O O . ALA A 1 265 ? 8.023 29.766 -3.254 1 97.19 265 ALA A O 1
ATOM 2067 N N . THR A 1 266 ? 7.523 28.703 -5.137 1 96.56 266 THR A N 1
ATOM 2068 C CA . THR A 1 266 ? 6.809 29.828 -5.738 1 96.56 266 THR A CA 1
ATOM 2069 C C . THR A 1 266 ? 5.48 30.062 -5.023 1 96.56 266 THR A C 1
ATOM 2071 O O . THR A 1 266 ? 4.848 31.109 -5.211 1 96.56 266 THR A O 1
ATOM 2074 N N . MET A 1 267 ? 5.082 29.188 -4.184 1 94.31 267 MET A N 1
ATOM 2075 C CA . MET A 1 267 ? 3.873 29.391 -3.389 1 94.31 267 MET A CA 1
ATOM 2076 C C . MET A 1 267 ? 4.078 30.5 -2.369 1 94.31 267 MET A C 1
ATOM 2078 O O . MET A 1 267 ? 3.109 31.016 -1.81 1 94.31 267 MET A O 1
ATOM 2082 N N . PHE A 1 268 ? 5.379 30.828 -2.189 1 93.25 268 PHE A N 1
ATOM 2083 C CA . PHE A 1 268 ? 5.734 31.844 -1.203 1 93.25 268 PHE A CA 1
ATOM 2084 C C . PHE A 1 268 ? 6.531 32.969 -1.848 1 93.25 268 PHE A C 1
ATOM 2086 O O . PHE A 1 268 ? 7.234 32.75 -2.836 1 93.25 268 PHE A O 1
ATOM 2093 N N . LYS A 1 269 ? 6.324 34.125 -1.311 1 90.12 269 LYS A N 1
ATOM 2094 C CA . LYS A 1 269 ? 7.059 35.281 -1.797 1 90.12 269 LYS A CA 1
ATOM 2095 C C . LYS A 1 269 ? 7.664 36.062 -0.641 1 90.12 269 LYS A C 1
ATOM 2097 O O . LYS A 1 269 ? 7.062 36.188 0.429 1 90.12 269 LYS A O 1
ATOM 2102 N N . MET A 1 270 ? 8.844 36.5 -0.879 1 85.38 270 MET A N 1
ATOM 2103 C CA . MET A 1 270 ? 9.492 37.375 0.119 1 85.38 270 MET A CA 1
ATOM 2104 C C . MET A 1 270 ? 9.039 38.812 -0.022 1 85.38 270 MET A C 1
ATOM 2106 O O . MET A 1 270 ? 9.023 39.344 -1.127 1 85.38 270 MET A O 1
ATOM 2110 N N . ASP A 1 271 ? 8.578 39.312 1.062 1 82.12 271 ASP A N 1
ATOM 2111 C CA . ASP A 1 271 ? 8.188 40.719 1.038 1 82.12 271 ASP A CA 1
ATOM 2112 C C . ASP A 1 271 ? 9.406 41.625 1.17 1 82.12 271 ASP A C 1
ATOM 2114 O O . ASP A 1 271 ? 10.531 41.156 1.335 1 82.12 271 ASP A O 1
ATOM 2118 N N . ALA A 1 272 ? 9.141 42.906 1.04 1 78.75 272 ALA A N 1
ATOM 2119 C CA . ALA A 1 272 ? 10.203 43.906 1.066 1 78.75 272 ALA A CA 1
ATOM 2120 C C . ALA A 1 272 ? 10.922 43.906 2.41 1 78.75 272 ALA A C 1
ATOM 2122 O O . ALA A 1 272 ? 12.109 44.25 2.484 1 78.75 272 ALA A O 1
ATOM 2123 N N . LYS A 1 273 ? 10.289 43.562 3.441 1 77.62 273 LYS A N 1
ATOM 2124 C CA . LYS A 1 273 ? 10.867 43.562 4.781 1 77.62 273 LYS A CA 1
ATOM 2125 C C . LYS A 1 273 ? 11.539 42.219 5.098 1 77.62 273 LYS A C 1
ATOM 2127 O O . LYS A 1 273 ? 12.062 42.031 6.195 1 77.62 273 LYS A O 1
ATOM 2132 N N . GLY A 1 274 ? 11.531 41.344 4.188 1 74.38 274 GLY A N 1
ATOM 2133 C CA . GLY A 1 274 ? 12.211 40.094 4.367 1 74.38 274 GLY A CA 1
ATOM 2134 C C . GLY A 1 274 ? 11.305 39 4.91 1 74.38 274 GLY A C 1
ATOM 2135 O O . GLY A 1 274 ? 11.75 37.875 5.137 1 74.38 274 GLY A O 1
ATOM 2136 N N . GLY A 1 275 ? 10.078 39.312 5.164 1 80.5 275 GLY A N 1
ATOM 2137 C CA . GLY A 1 275 ? 9.133 38.312 5.645 1 80.5 275 GLY A CA 1
ATOM 2138 C C . GLY A 1 275 ? 8.477 37.531 4.527 1 80.5 275 GLY A C 1
ATOM 2139 O O . GLY A 1 275 ? 8.336 38.031 3.408 1 80.5 275 GLY A O 1
ATOM 2140 N N . MET A 1 276 ? 8.227 36.281 4.852 1 86.19 276 MET A N 1
ATOM 2141 C CA . MET A 1 276 ? 7.578 35.438 3.854 1 86.19 276 MET A CA 1
ATOM 2142 C C . MET A 1 276 ? 6.07 35.688 3.85 1 86.19 276 MET A C 1
ATOM 2144 O O . MET A 1 276 ? 5.457 35.812 4.91 1 86.19 276 MET A O 1
ATOM 2148 N N . THR A 1 277 ? 5.523 35.812 2.658 1 88 277 THR A N 1
ATOM 2149 C CA . THR A 1 277 ? 4.086 35.969 2.475 1 88 277 THR A CA 1
ATOM 2150 C C . THR A 1 277 ? 3.561 34.969 1.437 1 88 277 THR A C 1
ATOM 2152 O O . THR A 1 277 ? 4.344 34.312 0.754 1 88 277 THR A O 1
ATOM 2155 N N . ASP A 1 278 ? 2.299 34.844 1.391 1 89.31 278 ASP A N 1
ATOM 2156 C CA . ASP A 1 278 ? 1.656 34.031 0.38 1 89.31 278 ASP A CA 1
ATOM 2157 C C . ASP A 1 278 ? 1.874 34.594 -1.021 1 89.31 278 ASP A C 1
ATOM 2159 O O . ASP A 1 278 ? 1.956 35.812 -1.196 1 89.31 278 ASP A O 1
ATOM 2163 N N . ALA A 1 279 ? 1.998 33.719 -1.956 1 90.5 279 ALA A N 1
ATOM 2164 C CA . ALA A 1 279 ? 2.137 34.156 -3.34 1 90.5 279 ALA A CA 1
ATOM 2165 C C . ALA A 1 279 ? 0.839 34.781 -3.846 1 90.5 279 ALA A C 1
ATOM 2167 O O . ALA A 1 279 ? -0.246 34.438 -3.361 1 90.5 279 ALA A O 1
ATOM 2168 N N . ASP A 1 280 ? 0.97 35.688 -4.734 1 89 280 ASP A N 1
ATOM 2169 C CA . ASP A 1 280 ? -0.207 36.25 -5.383 1 89 280 ASP A CA 1
ATOM 2170 C C . ASP A 1 280 ? -0.772 35.312 -6.434 1 89 280 ASP A C 1
ATOM 2172 O O . ASP A 1 280 ? -0.26 34.188 -6.609 1 89 280 ASP A O 1
ATOM 2176 N N . GLU A 1 281 ? -1.757 35.688 -7.109 1 87.88 281 GLU A N 1
ATOM 2177 C CA . GLU A 1 281 ? -2.432 34.812 -8.086 1 87.88 281 GLU A CA 1
ATOM 2178 C C . GLU A 1 281 ? -1.485 34.406 -9.211 1 87.88 281 GLU A C 1
ATOM 2180 O O . GLU A 1 281 ? -1.524 33.281 -9.68 1 87.88 281 GLU A O 1
ATOM 2185 N N . ASN A 1 282 ? -0.708 35.375 -9.617 1 89.94 282 ASN A N 1
ATOM 2186 C CA . ASN A 1 282 ? 0.271 35.062 -10.656 1 89.94 282 ASN A CA 1
ATOM 2187 C C . ASN A 1 282 ? 1.307 34.031 -10.164 1 89.94 282 ASN A C 1
ATOM 2189 O O . ASN A 1 282 ? 1.768 33.188 -10.93 1 89.94 282 ASN A O 1
ATOM 2193 N N . GLY A 1 283 ? 1.717 34.219 -8.93 1 91.62 283 GLY A N 1
ATOM 2194 C CA . GLY A 1 283 ? 2.635 33.25 -8.336 1 91.62 283 GLY A CA 1
ATOM 2195 C C . GLY A 1 283 ? 2.078 31.844 -8.289 1 91.62 283 GLY A C 1
ATOM 2196 O O . GLY A 1 283 ? 2.773 30.891 -8.633 1 91.62 283 GLY A O 1
ATOM 2197 N N . TRP A 1 284 ? 0.834 31.734 -7.965 1 91.56 284 TRP A N 1
ATOM 2198 C CA . TRP A 1 284 ? 0.194 30.422 -7.898 1 91.56 284 TRP A CA 1
ATOM 2199 C C . TRP A 1 284 ? 0.025 29.828 -9.289 1 91.56 284 TRP A C 1
ATOM 2201 O O . TRP A 1 284 ? 0.139 28.609 -9.469 1 91.56 284 TRP A O 1
ATOM 2211 N N . GLN A 1 285 ? -0.244 30.641 -10.258 1 92.06 285 GLN A N 1
ATOM 2212 C CA . GLN A 1 285 ? -0.346 30.156 -11.641 1 92.06 285 GLN A CA 1
ATOM 2213 C C . GLN A 1 285 ? 0.996 29.641 -12.141 1 92.06 285 GLN A C 1
ATOM 2215 O O . GLN A 1 285 ? 1.052 28.609 -12.828 1 92.06 285 GLN A O 1
ATOM 2220 N N . THR A 1 286 ? 2.049 30.406 -11.812 1 94.38 286 THR A N 1
ATOM 2221 C CA . THR A 1 286 ? 3.391 29.984 -12.188 1 94.38 286 THR A CA 1
ATOM 2222 C C . THR A 1 286 ? 3.752 28.672 -11.492 1 94.38 286 THR A C 1
ATOM 2224 O O . THR A 1 286 ? 4.379 27.797 -12.086 1 94.38 286 THR A O 1
ATOM 2227 N N . SER A 1 287 ? 3.381 28.594 -10.211 1 95.31 287 SER A N 1
ATOM 2228 C CA . SER A 1 287 ? 3.596 27.375 -9.445 1 95.31 287 SER A CA 1
ATOM 2229 C C . SER A 1 287 ? 2.926 26.172 -10.117 1 95.31 287 SER A C 1
ATOM 2231 O O . SER A 1 287 ? 3.537 25.109 -10.266 1 95.31 287 SER A O 1
ATOM 2233 N N . GLU A 1 288 ? 1.673 26.359 -10.578 1 94.94 288 GLU A N 1
ATOM 2234 C CA . GLU A 1 288 ? 0.925 25.297 -11.258 1 94.94 288 GLU A CA 1
ATOM 2235 C C . GLU A 1 288 ? 1.563 24.938 -12.594 1 94.94 288 GLU A C 1
ATOM 2237 O O . GLU A 1 288 ? 1.547 23.766 -13 1 94.94 288 GLU A O 1
ATOM 2242 N N . MET A 1 289 ? 2.094 25.922 -13.234 1 95.44 289 MET A N 1
ATOM 2243 C CA . MET A 1 289 ? 2.758 25.688 -14.516 1 95.44 289 MET A CA 1
ATOM 2244 C C . MET A 1 289 ? 3.982 24.797 -14.336 1 95.44 289 MET A C 1
ATOM 2246 O O . MET A 1 289 ? 4.219 23.891 -15.133 1 95.44 289 MET A O 1
ATOM 2250 N N . TYR A 1 290 ? 4.809 25.078 -13.32 1 96.75 290 TYR A N 1
ATOM 2251 C CA . TYR A 1 290 ? 5.965 24.25 -13.023 1 96.75 290 TYR A CA 1
ATOM 2252 C C . TYR A 1 290 ? 5.539 22.812 -12.734 1 96.75 290 TYR A C 1
ATOM 2254 O O . TYR A 1 290 ? 6.148 21.859 -13.219 1 96.75 290 TYR A O 1
ATOM 2262 N N . PHE A 1 291 ? 4.453 22.703 -11.984 1 96.88 291 PHE A N 1
ATOM 2263 C CA . PHE A 1 291 ? 3.941 21.375 -11.641 1 96.88 291 PHE A CA 1
ATOM 2264 C C . PHE A 1 291 ? 3.482 20.625 -12.891 1 96.88 291 PHE A C 1
ATOM 2266 O O . PHE A 1 291 ? 3.812 19.453 -13.078 1 96.88 291 PHE A O 1
ATOM 2273 N N . THR A 1 292 ? 2.68 21.234 -13.68 1 96.38 292 THR A N 1
ATOM 2274 C CA . THR A 1 292 ? 2.133 20.625 -14.883 1 96.38 292 THR A CA 1
ATOM 2275 C C . THR A 1 292 ? 3.252 20.172 -15.82 1 96.38 292 THR A C 1
ATOM 2277 O O . THR A 1 292 ? 3.174 19.094 -16.422 1 96.38 292 THR A O 1
ATOM 2280 N N . LYS A 1 293 ? 4.27 21 -15.969 1 95.5 293 LYS A N 1
ATOM 2281 C CA . LYS A 1 293 ? 5.406 20.641 -16.812 1 95.5 293 LYS A CA 1
ATOM 2282 C C . LYS A 1 293 ? 6.141 19.422 -16.234 1 95.5 293 LYS A C 1
ATOM 2284 O O . LYS A 1 293 ? 6.539 18.531 -16.984 1 95.5 293 LYS A O 1
ATOM 2289 N N . ALA A 1 294 ? 6.387 19.422 -14.93 1 97 294 ALA A N 1
ATOM 2290 C CA . ALA A 1 294 ? 7.023 18.281 -14.289 1 97 294 ALA A CA 1
ATOM 2291 C C . ALA A 1 294 ? 6.207 17 -14.508 1 97 294 ALA A C 1
ATOM 2293 O O . ALA A 1 294 ? 6.758 15.945 -14.82 1 97 294 ALA A O 1
ATOM 2294 N N . ASP A 1 295 ? 4.895 17.125 -14.328 1 96 295 ASP A N 1
ATOM 2295 C CA . ASP A 1 295 ? 3.986 16 -14.516 1 96 295 ASP A CA 1
ATOM 2296 C C . ASP A 1 295 ? 4.07 15.461 -15.938 1 96 295 ASP A C 1
ATOM 2298 O O . ASP A 1 295 ? 4.035 14.242 -16.156 1 96 295 ASP A O 1
ATOM 2302 N N . HIS A 1 296 ? 4.145 16.328 -16.828 1 94.19 296 HIS A N 1
ATOM 2303 C CA . HIS A 1 296 ? 4.266 15.953 -18.234 1 94.19 296 HIS A CA 1
ATOM 2304 C C . HIS A 1 296 ? 5.578 15.227 -18.5 1 94.19 296 HIS A C 1
ATOM 2306 O O . HIS A 1 296 ? 5.602 14.211 -19.203 1 94.19 296 HIS A O 1
ATOM 2312 N N . LEU A 1 297 ? 6.695 15.719 -17.938 1 93.62 297 LEU A N 1
ATOM 2313 C CA . LEU A 1 297 ? 7.996 15.078 -18.109 1 93.62 297 LEU A CA 1
ATOM 2314 C C . LEU A 1 297 ? 7.984 13.664 -17.516 1 93.62 297 LEU A C 1
ATOM 2316 O O . LEU A 1 297 ? 8.523 12.734 -18.125 1 93.62 297 LEU A O 1
ATOM 2320 N N . LEU A 1 298 ? 7.34 13.508 -16.391 1 95.56 298 LEU A N 1
ATOM 2321 C CA . LEU A 1 298 ? 7.336 12.227 -15.703 1 95.56 298 LEU A CA 1
ATOM 2322 C C . LEU A 1 298 ? 6.438 11.219 -16.422 1 95.56 298 LEU A C 1
ATOM 2324 O O . LEU A 1 298 ? 6.641 10.008 -16.297 1 95.56 298 LEU A O 1
ATOM 2328 N N . SER A 1 299 ? 5.402 11.695 -17.109 1 91.88 299 SER A N 1
ATOM 2329 C CA . SER A 1 299 ? 4.52 10.805 -17.859 1 91.88 299 SER A CA 1
ATOM 2330 C C . SER A 1 299 ? 5.277 10.07 -18.953 1 91.88 299 SER A C 1
ATOM 2332 O O . SER A 1 299 ? 4.855 9.008 -19.406 1 91.88 299 SER A O 1
ATOM 2334 N N . LYS A 1 300 ? 6.434 10.57 -19.297 1 89.88 300 LYS A N 1
ATOM 2335 C CA . LYS A 1 300 ? 7.227 9.977 -20.359 1 89.88 300 LYS A CA 1
ATOM 2336 C C . LYS A 1 300 ? 8.477 9.297 -19.812 1 89.88 300 LYS A C 1
ATOM 2338 O O . LYS A 1 300 ? 9.359 8.898 -20.578 1 89.88 300 LYS A O 1
ATOM 2343 N N . GLU A 1 301 ? 8.539 9.227 -18.547 1 92.88 301 GLU A N 1
ATOM 2344 C CA . GLU A 1 301 ? 9.719 8.609 -17.953 1 92.88 301 GLU A CA 1
ATOM 2345 C C . GLU A 1 301 ? 9.836 7.141 -18.344 1 92.88 301 GLU A C 1
ATOM 2347 O O . GLU A 1 301 ? 8.859 6.398 -18.281 1 92.88 301 GLU A O 1
ATOM 2352 N N . SER A 1 302 ? 11 6.746 -18.812 1 91.06 302 SER A N 1
ATOM 2353 C CA . SER A 1 302 ? 11.227 5.383 -19.281 1 91.06 302 SER A CA 1
ATOM 2354 C C . SER A 1 302 ? 12.508 4.797 -18.672 1 91.06 302 SER A C 1
ATOM 2356 O O . SER A 1 302 ? 13.297 5.52 -18.062 1 91.06 302 SER A O 1
ATOM 2358 N N . GLY A 1 303 ? 12.594 3.494 -18.766 1 88.5 303 GLY A N 1
ATOM 2359 C CA . GLY A 1 303 ? 13.781 2.822 -18.25 1 88.5 303 GLY A CA 1
ATOM 2360 C C . GLY A 1 303 ? 13.609 2.295 -16.844 1 88.5 303 GLY A C 1
ATOM 2361 O O . GLY A 1 303 ? 12.484 2.076 -16.391 1 88.5 303 GLY A O 1
ATOM 2362 N N . ALA A 1 304 ? 14.672 2.059 -16.172 1 88.94 304 ALA A N 1
ATOM 2363 C CA . ALA A 1 304 ? 14.648 1.508 -14.812 1 88.94 304 ALA A CA 1
ATOM 2364 C C . ALA A 1 304 ? 14.32 2.588 -13.789 1 88.94 304 ALA A C 1
ATOM 2366 O O . ALA A 1 304 ? 14.609 3.768 -14.008 1 88.94 304 ALA A O 1
ATOM 2367 N N . ILE A 1 305 ? 13.797 2.162 -12.734 1 92.75 305 ILE A N 1
ATOM 2368 C CA . ILE A 1 305 ? 13.461 3.07 -11.641 1 92.75 305 ILE A CA 1
ATOM 2369 C C . ILE A 1 305 ? 14.742 3.588 -10.992 1 92.75 305 ILE A C 1
ATOM 2371 O O . ILE A 1 305 ? 15.703 2.836 -10.805 1 92.75 305 ILE A O 1
ATOM 2375 N N . ARG A 1 306 ? 14.711 4.82 -10.672 1 93.69 306 ARG A N 1
ATOM 2376 C CA . ARG A 1 306 ? 15.836 5.465 -10 1 93.69 306 ARG A CA 1
ATOM 2377 C C . ARG A 1 306 ? 15.391 6.152 -8.719 1 93.69 306 ARG A C 1
ATOM 2379 O O . ARG A 1 306 ? 14.188 6.34 -8.492 1 93.69 306 ARG A O 1
ATOM 2386 N N . LEU A 1 307 ? 16.391 6.5 -7.895 1 95.75 307 LEU A N 1
ATOM 2387 C CA . LEU A 1 307 ? 16.094 7.23 -6.672 1 95.75 307 LEU A CA 1
ATOM 2388 C C . LEU A 1 307 ? 15.367 8.539 -6.984 1 95.75 307 LEU A C 1
ATOM 2390 O O . LEU A 1 307 ? 14.422 8.914 -6.293 1 95.75 307 LEU A O 1
ATOM 2394 N N . GLU A 1 308 ? 15.812 9.234 -8.055 1 97.25 308 GLU A N 1
ATOM 2395 C CA . GLU A 1 308 ? 15.242 10.516 -8.461 1 97.25 308 GLU A CA 1
ATOM 2396 C C . GLU A 1 308 ? 13.773 10.367 -8.844 1 97.25 308 GLU A C 1
ATOM 2398 O O . GLU A 1 308 ? 12.977 11.281 -8.641 1 97.25 308 GLU A O 1
ATOM 2403 N N . SER A 1 309 ? 13.391 9.133 -9.398 1 97.25 309 SER A N 1
ATOM 2404 C CA . SER A 1 309 ? 12 8.859 -9.734 1 97.25 309 SER A CA 1
ATOM 2405 C C . SER A 1 309 ? 11.102 8.938 -8.508 1 97.25 309 SER A C 1
ATOM 2407 O O . SER A 1 309 ? 9.977 9.438 -8.586 1 97.25 309 SER A O 1
ATOM 2409 N N . VAL A 1 310 ? 11.633 8.461 -7.402 1 98.06 310 VAL A N 1
ATOM 2410 C CA . VAL A 1 310 ? 10.891 8.43 -6.145 1 98.06 310 VAL A CA 1
ATOM 2411 C C . VAL A 1 310 ? 10.859 9.828 -5.531 1 98.06 310 VAL A C 1
ATOM 2413 O O . VAL A 1 310 ? 9.812 10.289 -5.062 1 98.06 310 VAL A O 1
ATOM 2416 N N . GLN A 1 311 ? 11.984 10.484 -5.543 1 98.56 311 GLN A N 1
ATOM 2417 C CA . GLN A 1 311 ? 12.094 11.812 -4.938 1 98.56 311 GLN A CA 1
ATOM 2418 C C . GLN A 1 311 ? 11.125 12.797 -5.586 1 98.56 311 GLN A C 1
ATOM 2420 O O . GLN A 1 311 ? 10.414 13.516 -4.891 1 98.56 311 GLN A O 1
ATOM 2425 N N . VAL A 1 312 ? 11.109 12.836 -6.887 1 98.62 312 VAL A N 1
ATOM 2426 C CA . VAL A 1 312 ? 10.281 13.805 -7.59 1 98.62 312 VAL A CA 1
ATOM 2427 C C . VAL A 1 312 ? 8.805 13.523 -7.32 1 98.62 312 VAL A C 1
ATOM 2429 O O . VAL A 1 312 ? 8.008 14.453 -7.145 1 98.62 312 VAL A O 1
ATOM 2432 N N . ARG A 1 313 ? 8.367 12.312 -7.293 1 98.56 313 ARG A N 1
ATOM 2433 C CA . ARG A 1 313 ? 6.973 11.977 -7.039 1 98.56 313 ARG A CA 1
ATOM 2434 C C . ARG A 1 313 ? 6.582 12.297 -5.602 1 98.56 313 ARG A C 1
ATOM 2436 O O . ARG A 1 313 ? 5.445 12.695 -5.336 1 98.56 313 ARG A O 1
ATOM 2443 N N . PHE A 1 314 ? 7.504 12.109 -4.703 1 98.62 314 PHE A N 1
ATOM 2444 C CA . PHE A 1 314 ? 7.219 12.531 -3.334 1 98.62 314 PHE A CA 1
ATOM 2445 C C . PHE A 1 314 ? 7.008 14.031 -3.258 1 98.62 314 PHE A C 1
ATOM 2447 O O . PHE A 1 314 ? 6.121 14.508 -2.543 1 98.62 314 PHE A O 1
ATOM 2454 N N . LEU A 1 315 ? 7.863 14.742 -3.973 1 98.69 315 LEU A N 1
ATOM 2455 C CA . LEU A 1 315 ? 7.691 16.188 -4.027 1 98.69 315 LEU A CA 1
ATOM 2456 C C . LEU A 1 315 ? 6.34 16.562 -4.633 1 98.69 315 LEU A C 1
ATOM 2458 O O . LEU A 1 315 ? 5.703 17.516 -4.203 1 98.69 315 LEU A O 1
ATOM 2462 N N . MET A 1 316 ? 5.902 15.797 -5.613 1 98.5 316 MET A N 1
ATOM 2463 C CA . MET A 1 316 ? 4.582 16 -6.199 1 98.5 316 MET A CA 1
ATOM 2464 C C . MET A 1 316 ? 3.484 15.82 -5.156 1 98.5 316 MET A C 1
ATOM 2466 O O . MET A 1 316 ? 2.523 16.594 -5.113 1 98.5 316 MET A O 1
ATOM 2470 N N . VAL A 1 317 ? 3.643 14.812 -4.309 1 98.38 317 VAL A N 1
ATOM 2471 C CA . VAL A 1 317 ? 2.668 14.547 -3.256 1 98.38 317 VAL A CA 1
ATOM 2472 C C . VAL A 1 317 ? 2.566 15.758 -2.33 1 98.38 317 VAL A C 1
ATOM 2474 O O . VAL A 1 317 ? 1.465 16.203 -1.998 1 98.38 317 VAL A O 1
ATOM 2477 N N . LEU A 1 318 ? 3.699 16.312 -1.957 1 97.88 318 LEU A N 1
ATOM 2478 C CA . LEU A 1 318 ? 3.721 17.453 -1.059 1 97.88 318 LEU A CA 1
ATOM 2479 C C . LEU A 1 318 ? 3.055 18.672 -1.707 1 97.88 318 LEU A C 1
ATOM 2481 O O . LEU A 1 318 ? 2.295 19.391 -1.055 1 97.88 318 LEU A O 1
ATOM 2485 N N . TYR A 1 319 ? 3.355 18.906 -2.988 1 97.12 319 TYR A N 1
ATOM 2486 C CA . TYR A 1 319 ? 2.748 20.031 -3.699 1 97.12 319 TYR A CA 1
ATOM 2487 C C . TYR A 1 319 ? 1.237 19.859 -3.793 1 97.12 319 TYR A C 1
ATOM 2489 O O . TYR A 1 319 ? 0.486 20.812 -3.623 1 97.12 319 TYR A O 1
ATOM 2497 N N . LEU A 1 320 ? 0.791 18.641 -4.094 1 96.56 320 LEU A N 1
ATOM 2498 C CA . LEU A 1 320 ? -0.632 18.344 -4.223 1 96.56 320 LEU A CA 1
ATOM 2499 C C . LEU A 1 320 ? -1.361 18.594 -2.908 1 96.56 320 LEU A C 1
ATOM 2501 O O . LEU A 1 320 ? -2.455 19.156 -2.9 1 96.56 320 LEU A O 1
ATOM 2505 N N . LEU A 1 321 ? -0.801 18.219 -1.831 1 95 321 LEU A N 1
ATOM 2506 C CA . LEU A 1 321 ? -1.4 18.469 -0.525 1 95 321 LEU A CA 1
ATOM 2507 C C . LEU A 1 321 ? -1.476 19.969 -0.247 1 95 321 LEU A C 1
ATOM 2509 O O . LEU A 1 321 ? -2.5 20.469 0.228 1 95 321 LEU A O 1
ATOM 2513 N N . SER A 1 322 ? -0.396 20.656 -0.596 1 94.19 322 SER A N 1
ATOM 2514 C CA . SER A 1 322 ? -0.336 22.094 -0.355 1 94.19 322 SER A CA 1
ATOM 2515 C C . SER A 1 322 ? -1.313 22.844 -1.252 1 94.19 322 SER A C 1
ATOM 2517 O O . SER A 1 322 ? -1.677 23.984 -0.963 1 94.19 322 SER A O 1
ATOM 2519 N N . SER A 1 323 ? -1.711 22.234 -2.332 1 92.19 323 SER A N 1
ATOM 2520 C CA . SER A 1 323 ? -2.67 22.844 -3.244 1 92.19 323 SER A CA 1
ATOM 2521 C C . SER A 1 323 ? -4.055 22.219 -3.086 1 92.19 323 SER A C 1
ATOM 2523 O O . SER A 1 323 ? -4.883 22.297 -3.996 1 92.19 323 SER A O 1
ATOM 2525 N N . SER A 1 324 ? -4.328 21.531 -2.021 1 90.81 324 SER A N 1
ATOM 2526 C CA . SER A 1 324 ? -5.621 21.016 -1.582 1 90.81 324 SER A CA 1
ATOM 2527 C C . SER A 1 324 ? -6.125 19.922 -2.516 1 90.81 324 SER A C 1
ATOM 2529 O O . SER A 1 324 ? -7.309 19.891 -2.865 1 90.81 324 SER A O 1
ATOM 2531 N N . ARG A 1 325 ? -5.281 19.141 -3.002 1 92.62 325 ARG A N 1
ATOM 2532 C CA . ARG A 1 325 ? -5.609 17.953 -3.797 1 92.62 325 ARG A CA 1
ATOM 2533 C C . ARG A 1 325 ? -5.164 16.688 -3.09 1 92.62 325 ARG A C 1
ATOM 2535 O O . ARG A 1 325 ? -4.227 16.016 -3.529 1 92.62 325 ARG A O 1
ATOM 2542 N N . ALA A 1 326 ? -5.93 16.297 -2.105 1 92.75 326 ALA A N 1
ATOM 2543 C CA . ALA A 1 326 ? -5.547 15.242 -1.172 1 92.75 326 ALA A CA 1
ATOM 2544 C C . ALA A 1 326 ? -5.707 13.867 -1.806 1 92.75 326 ALA A C 1
ATOM 2546 O O . ALA A 1 326 ? -4.922 12.953 -1.538 1 92.75 326 ALA A O 1
ATOM 2547 N N . HIS A 1 327 ? -6.711 13.648 -2.629 1 92.81 327 HIS A N 1
ATOM 2548 C CA . HIS A 1 327 ? -6.949 12.336 -3.213 1 92.81 327 HIS A CA 1
ATOM 2549 C C . HIS A 1 327 ? -5.848 11.961 -4.203 1 92.81 327 HIS A C 1
ATOM 2551 O O . HIS A 1 327 ? -5.254 10.883 -4.102 1 92.81 327 HIS A O 1
ATOM 2557 N N . ARG A 1 328 ? -5.625 12.914 -5.152 1 95.38 328 ARG A N 1
ATOM 2558 C CA . ARG A 1 328 ? -4.535 12.648 -6.086 1 95.38 328 ARG A CA 1
ATOM 2559 C C . ARG A 1 328 ? -3.217 12.445 -5.348 1 95.38 328 ARG A C 1
ATOM 2561 O O . ARG A 1 328 ? -2.395 11.625 -5.758 1 95.38 328 ARG A O 1
ATOM 2568 N N . ALA A 1 329 ? -3.02 13.234 -4.297 1 96.88 329 ALA A N 1
ATOM 2569 C CA . ALA A 1 329 ? -1.808 13.102 -3.492 1 96.88 329 ALA A CA 1
ATOM 2570 C C . ALA A 1 329 ? -1.7 11.703 -2.895 1 96.88 329 ALA A C 1
ATOM 2572 O O . ALA A 1 329 ? -0.635 11.078 -2.938 1 96.88 329 ALA A O 1
ATOM 2573 N N . TRP A 1 330 ? -2.781 11.219 -2.377 1 96.69 330 TRP A N 1
ATOM 2574 C CA . TRP A 1 330 ? -2.779 9.914 -1.712 1 96.69 330 TRP A CA 1
ATOM 2575 C C . TRP A 1 330 ? -2.488 8.797 -2.705 1 96.69 330 TRP A C 1
ATOM 2577 O O . TRP A 1 330 ? -1.709 7.887 -2.412 1 96.69 330 TRP A O 1
ATOM 2587 N N . PHE A 1 331 ? -3.115 8.781 -3.896 1 97.25 331 PHE A N 1
ATOM 2588 C CA . PHE A 1 331 ? -2.854 7.77 -4.914 1 97.25 331 PHE A CA 1
ATOM 2589 C C . PHE A 1 331 ? -1.411 7.852 -5.398 1 97.25 331 PHE A C 1
ATOM 2591 O O . PHE A 1 331 ? -0.765 6.824 -5.617 1 97.25 331 PHE A O 1
ATOM 2598 N N . THR A 1 332 ? -0.92 9.086 -5.562 1 98.19 332 THR A N 1
ATOM 2599 C CA . THR A 1 332 ? 0.467 9.266 -5.98 1 98.19 332 THR A CA 1
ATOM 2600 C C . THR A 1 332 ? 1.423 8.734 -4.914 1 98.19 332 THR A C 1
ATOM 2602 O O . THR A 1 332 ? 2.467 8.164 -5.238 1 98.19 332 THR A O 1
ATOM 2605 N N . LEU A 1 333 ? 1.067 8.953 -3.668 1 98.5 333 LEU A N 1
ATOM 2606 C CA . LEU A 1 333 ? 1.9 8.445 -2.586 1 98.5 333 LEU A CA 1
ATOM 2607 C C . LEU A 1 333 ? 1.969 6.922 -2.625 1 98.5 333 LEU A C 1
ATOM 2609 O O . LEU A 1 333 ? 3.029 6.336 -2.391 1 98.5 333 LEU A O 1
ATOM 2613 N N . GLY A 1 334 ? 0.812 6.285 -2.844 1 98.12 334 GLY A N 1
ATOM 2614 C CA . GLY A 1 334 ? 0.819 4.836 -2.977 1 98.12 334 GLY A CA 1
ATOM 2615 C C . GLY A 1 334 ? 1.777 4.34 -4.043 1 98.12 334 GLY A C 1
ATOM 2616 O O . GLY A 1 334 ? 2.549 3.41 -3.807 1 98.12 334 GLY A O 1
ATOM 2617 N N . THR A 1 335 ? 1.749 4.945 -5.156 1 97.62 335 THR A N 1
ATOM 2618 C CA . THR A 1 335 ? 2.65 4.598 -6.246 1 97.62 335 THR A CA 1
ATOM 2619 C C . THR A 1 335 ? 4.102 4.859 -5.855 1 97.62 335 THR A C 1
ATOM 2621 O O . THR A 1 335 ? 4.988 4.07 -6.184 1 97.62 335 THR A O 1
ATOM 2624 N N . THR A 1 336 ? 4.336 5.977 -5.207 1 98.25 336 THR A N 1
ATOM 2625 C CA . THR A 1 336 ? 5.676 6.32 -4.75 1 98.25 336 THR A CA 1
ATOM 2626 C C . THR A 1 336 ? 6.219 5.258 -3.801 1 98.25 336 THR A C 1
ATOM 2628 O O . THR A 1 336 ? 7.379 4.852 -3.906 1 98.25 336 THR A O 1
ATOM 2631 N N . ILE A 1 337 ? 5.387 4.805 -2.941 1 97.81 337 ILE A N 1
ATOM 2632 C CA . ILE A 1 337 ? 5.789 3.797 -1.965 1 97.81 337 ILE A CA 1
ATOM 2633 C C . ILE A 1 337 ? 6.109 2.486 -2.678 1 97.81 337 ILE A C 1
ATOM 2635 O O . ILE A 1 337 ? 7.074 1.803 -2.33 1 97.81 337 ILE A O 1
ATOM 2639 N N . GLN A 1 338 ? 5.328 2.125 -3.656 1 97.31 338 GLN A N 1
ATOM 2640 C CA . GLN A 1 338 ? 5.633 0.922 -4.422 1 97.31 338 GLN A CA 1
ATOM 2641 C C . GLN A 1 338 ? 6.969 1.055 -5.148 1 97.31 338 GLN A C 1
ATOM 2643 O O . GLN A 1 338 ? 7.719 0.083 -5.262 1 97.31 338 GLN A O 1
ATOM 2648 N N . LEU A 1 339 ? 7.266 2.238 -5.648 1 97.19 339 LEU A N 1
ATOM 2649 C CA . LEU A 1 339 ? 8.562 2.471 -6.281 1 97.19 339 LEU A CA 1
ATOM 2650 C C . LEU A 1 339 ? 9.695 2.299 -5.273 1 97.19 339 LEU A C 1
ATOM 2652 O O . LEU A 1 339 ? 10.75 1.75 -5.609 1 97.19 339 LEU A O 1
ATOM 2656 N N . ILE A 1 340 ? 9.469 2.779 -4.059 1 96.75 340 ILE A N 1
ATOM 2657 C CA . ILE A 1 340 ? 10.453 2.615 -2.994 1 96.75 340 ILE A CA 1
ATOM 2658 C C . ILE A 1 340 ? 10.68 1.13 -2.721 1 96.75 340 ILE A C 1
ATOM 2660 O O . ILE A 1 340 ? 11.82 0.682 -2.574 1 96.75 340 ILE A O 1
ATOM 2664 N N . MET A 1 341 ? 9.609 0.378 -2.727 1 93.69 341 MET A N 1
ATOM 2665 C CA . MET A 1 341 ? 9.695 -1.061 -2.492 1 93.69 341 MET A CA 1
ATOM 2666 C C . MET A 1 341 ? 10.43 -1.756 -3.633 1 93.69 341 MET A C 1
ATOM 2668 O O . MET A 1 341 ? 11.234 -2.658 -3.4 1 93.69 341 MET A O 1
ATOM 2672 N N . ALA A 1 342 ? 10.109 -1.316 -4.812 1 91.75 342 ALA A N 1
ATOM 2673 C CA . ALA A 1 342 ? 10.734 -1.914 -5.988 1 91.75 342 ALA A CA 1
ATOM 2674 C C . ALA A 1 342 ? 12.25 -1.704 -5.973 1 91.75 342 ALA A C 1
ATOM 2676 O O . ALA A 1 342 ? 13 -2.561 -6.434 1 91.75 342 ALA A O 1
ATOM 2677 N N . LEU A 1 343 ? 12.688 -0.557 -5.402 1 90.88 343 LEU A N 1
ATOM 2678 C CA . LEU A 1 343 ? 14.109 -0.254 -5.297 1 90.88 343 LEU A CA 1
ATOM 2679 C C . LEU A 1 343 ? 14.734 -0.97 -4.105 1 90.88 343 LEU A C 1
ATOM 2681 O O . LEU A 1 343 ? 15.953 -0.979 -3.949 1 90.88 343 LEU A O 1
ATOM 2685 N N . GLY A 1 344 ? 13.891 -1.553 -3.256 1 88.88 344 GLY A N 1
ATOM 2686 C CA . GLY A 1 344 ? 14.375 -2.26 -2.082 1 88.88 344 GLY A CA 1
ATOM 2687 C C . GLY A 1 344 ? 14.859 -1.332 -0.986 1 88.88 344 GLY A C 1
ATOM 2688 O O . GLY A 1 344 ? 15.656 -1.735 -0.132 1 88.88 344 GLY A O 1
ATOM 2689 N N . LEU A 1 345 ? 14.375 -0.092 -0.971 1 92.62 345 LEU A N 1
ATOM 2690 C CA . LEU A 1 345 ? 14.906 0.912 -0.055 1 92.62 345 LEU A CA 1
ATOM 2691 C C . LEU A 1 345 ? 14.367 0.698 1.356 1 92.62 345 LEU A C 1
ATOM 2693 O O . LEU A 1 345 ? 14.898 1.259 2.318 1 92.62 345 LEU A O 1
ATOM 2697 N N . HIS A 1 346 ? 13.359 -0.104 1.526 1 88.94 346 HIS A N 1
ATOM 2698 C CA . HIS A 1 346 ? 12.727 -0.326 2.82 1 88.94 346 HIS A CA 1
ATOM 2699 C C . HIS A 1 346 ? 13.539 -1.284 3.68 1 88.94 346 HIS A C 1
ATOM 2701 O O . HIS A 1 346 ? 13.305 -1.4 4.883 1 88.94 346 HIS A O 1
ATOM 2707 N N . SER A 1 347 ? 14.422 -1.936 3.049 1 83.62 347 SER A N 1
ATOM 2708 C CA . SER A 1 347 ? 15.172 -2.965 3.762 1 83.62 347 SER A CA 1
ATOM 2709 C C . SER A 1 347 ? 16.656 -2.639 3.799 1 83.62 347 SER A C 1
ATOM 2711 O O . SER A 1 347 ? 17.281 -2.398 2.758 1 83.62 347 SER A O 1
ATOM 2713 N N . ARG A 1 348 ? 17.297 -2.736 4.961 1 75.69 348 ARG A N 1
ATOM 2714 C CA . ARG A 1 348 ? 18.734 -2.486 5.156 1 75.69 348 ARG A CA 1
ATOM 2715 C C . ARG A 1 348 ? 19.562 -3.547 4.457 1 75.69 348 ARG A C 1
ATOM 2717 O O . ARG A 1 348 ? 20.609 -3.236 3.871 1 75.69 348 ARG A O 1
ATOM 2724 N N . ARG A 1 349 ? 19.078 -4.633 4.578 1 63.69 349 ARG A N 1
ATOM 2725 C CA . ARG A 1 349 ? 19.812 -5.77 4.043 1 63.69 349 ARG A CA 1
ATOM 2726 C C . ARG A 1 349 ? 19.969 -5.664 2.529 1 63.69 349 ARG A C 1
ATOM 2728 O O . ARG A 1 349 ? 21.047 -5.93 1.989 1 63.69 349 ARG A O 1
ATOM 2735 N N . ARG A 1 350 ? 19.062 -5.242 1.931 1 59.78 350 ARG A N 1
ATOM 2736 C CA . ARG A 1 350 ? 19.078 -5.113 0.477 1 59.78 350 ARG A CA 1
ATOM 2737 C C . ARG A 1 350 ? 19.953 -3.947 0.041 1 59.78 350 ARG A C 1
ATOM 2739 O O . ARG A 1 350 ? 20.578 -4 -1.018 1 59.78 350 ARG A O 1
ATOM 2746 N N . ASN A 1 351 ? 20.031 -2.996 0.986 1 54.94 351 ASN A N 1
ATOM 2747 C CA . ASN A 1 351 ? 20.734 -1.762 0.644 1 54.94 351 ASN A CA 1
ATOM 2748 C C . ASN A 1 351 ? 22.219 -1.836 1.004 1 54.94 351 ASN A C 1
ATOM 2750 O O . ASN A 1 351 ? 23.031 -1.135 0.413 1 54.94 351 ASN A O 1
ATOM 2754 N N . ARG A 1 352 ? 22.516 -2.588 1.973 1 52.25 352 ARG A N 1
ATOM 2755 C CA . ARG A 1 352 ? 23.906 -2.711 2.404 1 52.25 352 ARG A CA 1
ATOM 2756 C C . ARG A 1 352 ? 24.781 -3.266 1.285 1 52.25 352 ARG A C 1
ATOM 2758 O O . ARG A 1 352 ? 25.953 -2.91 1.175 1 52.25 352 ARG A O 1
ATOM 2765 N N . GLU A 1 353 ? 24.234 -4.086 0.561 1 49.88 353 GLU A N 1
ATOM 2766 C CA . GLU A 1 353 ? 25.047 -4.859 -0.377 1 49.88 353 GLU A CA 1
ATOM 2767 C C . GLU A 1 353 ? 25.453 -4.016 -1.584 1 49.88 353 GLU A C 1
ATOM 2769 O O . GLU A 1 353 ? 26.281 -4.434 -2.387 1 49.88 353 GLU A O 1
ATOM 2774 N N . THR A 1 354 ? 24.906 -2.686 -1.463 1 51.38 354 THR A N 1
ATOM 2775 C CA . THR A 1 354 ? 25.266 -1.914 -2.65 1 51.38 354 THR A CA 1
ATOM 2776 C C . THR A 1 354 ? 26.438 -0.994 -2.367 1 51.38 354 THR A C 1
ATOM 2778 O O . THR A 1 354 ? 26.266 0.199 -2.113 1 51.38 354 THR A O 1
ATOM 2781 N N . ALA A 1 355 ? 27.656 -1.519 -1.748 1 50.66 355 ALA A N 1
ATOM 2782 C CA . ALA A 1 355 ? 28.891 -0.834 -1.372 1 50.66 355 ALA A CA 1
ATOM 2783 C C . ALA A 1 355 ? 29.25 0.242 -2.391 1 50.66 355 ALA A C 1
ATOM 2785 O O . ALA A 1 355 ? 29.938 1.215 -2.059 1 50.66 355 ALA A O 1
ATOM 2786 N N . GLU A 1 356 ? 28.656 0.218 -3.568 1 65.44 356 GLU A N 1
ATOM 2787 C CA . GLU A 1 356 ? 29.172 1.146 -4.578 1 65.44 356 GLU A CA 1
ATOM 2788 C C . GLU A 1 356 ? 28.297 2.396 -4.66 1 65.44 356 GLU A C 1
ATOM 2790 O O . GLU A 1 356 ? 28.625 3.332 -5.395 1 65.44 356 GLU A O 1
ATOM 2795 N N . VAL A 1 357 ? 27.438 2.475 -3.627 1 78.75 357 VAL A N 1
ATOM 2796 C CA . VAL A 1 357 ? 26.547 3.633 -3.727 1 78.75 357 VAL A CA 1
ATOM 2797 C C . VAL A 1 357 ? 27.125 4.785 -2.902 1 78.75 357 VAL A C 1
ATOM 2799 O O . VAL A 1 357 ? 27.625 4.578 -1.801 1 78.75 357 VAL A O 1
ATOM 2802 N N . SER A 1 358 ? 27.188 5.953 -3.471 1 90.62 358 SER A N 1
ATOM 2803 C CA . SER A 1 358 ? 27.641 7.152 -2.773 1 90.62 358 SER A CA 1
ATOM 2804 C C . SER A 1 358 ? 26.875 7.367 -1.477 1 90.62 358 SER A C 1
ATOM 2806 O O . SER A 1 358 ? 25.688 7.027 -1.387 1 90.62 358 SER A O 1
ATOM 2808 N N . LEU A 1 359 ? 27.594 7.902 -0.48 1 92.88 359 LEU A N 1
ATOM 2809 C CA . LEU A 1 359 ? 26.953 8.164 0.804 1 92.88 359 LEU A CA 1
ATOM 2810 C C . LEU A 1 359 ? 25.828 9.188 0.654 1 92.88 359 LEU A C 1
ATOM 2812 O O . LEU A 1 359 ? 24.859 9.156 1.403 1 92.88 359 LEU A O 1
ATOM 2816 N N . ILE A 1 360 ? 25.984 10.109 -0.319 1 95.44 360 ILE A N 1
ATOM 2817 C CA . ILE A 1 360 ? 24.922 11.07 -0.604 1 95.44 360 ILE A CA 1
ATOM 2818 C C . ILE A 1 360 ? 23.656 10.328 -1.03 1 95.44 360 ILE A C 1
ATOM 2820 O O . ILE A 1 360 ? 22.562 10.617 -0.533 1 95.44 360 ILE A O 1
ATOM 2824 N N . GLN A 1 361 ? 23.844 9.398 -1.901 1 93.81 361 GLN A N 1
ATOM 2825 C CA . GLN A 1 361 ? 22.719 8.617 -2.391 1 93.81 361 GLN A CA 1
ATOM 2826 C C . GLN A 1 361 ? 22.094 7.777 -1.273 1 93.81 361 GLN A C 1
ATOM 2828 O O . GLN A 1 361 ? 20.875 7.676 -1.169 1 93.81 361 GLN A O 1
ATOM 2833 N N . GLN A 1 362 ? 22.906 7.227 -0.482 1 93.06 362 GLN A N 1
ATOM 2834 C CA . GLN A 1 362 ? 22.406 6.414 0.626 1 93.06 362 GLN A CA 1
ATOM 2835 C C . GLN A 1 362 ? 21.578 7.246 1.594 1 93.06 362 GLN A C 1
ATOM 2837 O O . GLN A 1 362 ? 20.516 6.805 2.047 1 93.06 362 GLN A O 1
ATOM 2842 N N . GLU A 1 363 ? 22.062 8.414 1.903 1 95.75 363 GLU A N 1
ATOM 2843 C CA . GLU A 1 363 ? 21.344 9.289 2.814 1 95.75 363 GLU A CA 1
ATOM 2844 C C . GLU A 1 363 ? 20.016 9.742 2.207 1 95.75 363 GLU A C 1
ATOM 2846 O O . GLU A 1 363 ? 19 9.805 2.902 1 95.75 363 GLU A O 1
ATOM 2851 N N . CYS A 1 364 ? 20.047 10.062 0.941 1 96.81 364 CYS A N 1
ATOM 2852 C CA . CYS A 1 364 ? 18.828 10.477 0.271 1 96.81 364 CYS A CA 1
ATOM 2853 C C . CYS A 1 364 ? 17.812 9.336 0.235 1 96.81 364 CYS A C 1
ATOM 2855 O O . CYS A 1 364 ? 16.609 9.57 0.313 1 96.81 364 CYS A O 1
ATOM 2857 N N . GLN A 1 365 ? 18.312 8.094 0.091 1 95.81 365 GLN A N 1
ATOM 2858 C CA . GLN A 1 365 ? 17.438 6.93 0.124 1 95.81 365 GLN A CA 1
ATOM 2859 C C . GLN A 1 365 ? 16.75 6.797 1.479 1 95.81 365 GLN A C 1
ATOM 2861 O O . GLN A 1 365 ? 15.539 6.566 1.545 1 95.81 365 GLN A O 1
ATOM 2866 N N . ARG A 1 366 ? 17.5 6.977 2.52 1 96.62 366 ARG A N 1
ATOM 2867 C CA . ARG A 1 366 ? 16.938 6.902 3.861 1 96.62 366 ARG A CA 1
ATOM 2868 C C . ARG A 1 366 ? 15.914 8.008 4.09 1 96.62 366 ARG A C 1
ATOM 2870 O O . ARG A 1 366 ? 14.852 7.773 4.672 1 96.62 366 ARG A O 1
ATOM 2877 N N . ARG A 1 367 ? 16.219 9.18 3.607 1 97.81 367 ARG A N 1
ATOM 2878 C CA . ARG A 1 367 ? 15.352 10.336 3.795 1 97.81 367 ARG A CA 1
ATOM 2879 C C . ARG A 1 367 ? 13.992 10.117 3.133 1 97.81 367 ARG A C 1
ATOM 2881 O O . ARG A 1 367 ? 12.953 10.414 3.725 1 97.81 367 ARG A O 1
ATOM 2888 N N . VAL A 1 368 ? 14.008 9.602 1.939 1 97.75 368 VAL A N 1
ATOM 2889 C CA . VAL A 1 368 ? 12.75 9.445 1.212 1 97.75 368 VAL A CA 1
ATOM 2890 C C . VAL A 1 368 ? 11.891 8.375 1.885 1 97.75 368 VAL A C 1
ATOM 2892 O O . VAL A 1 368 ? 10.672 8.508 1.949 1 97.75 368 VAL A O 1
ATOM 2895 N N . VAL A 1 369 ? 12.492 7.316 2.42 1 97.5 369 VAL A N 1
ATOM 2896 C CA . VAL A 1 369 ? 11.758 6.25 3.09 1 97.5 369 VAL A CA 1
ATOM 2897 C C . VAL A 1 369 ? 11.055 6.805 4.328 1 97.5 369 VAL A C 1
ATOM 2899 O O . VAL A 1 369 ? 9.844 6.641 4.488 1 97.5 369 VAL A O 1
ATOM 2902 N N . TRP A 1 370 ? 11.75 7.543 5.109 1 97.81 370 TRP A N 1
ATOM 2903 C CA . TRP A 1 370 ? 11.203 7.965 6.391 1 97.81 370 TRP A CA 1
ATOM 2904 C C . TRP A 1 370 ? 10.266 9.156 6.215 1 97.81 370 TRP A C 1
ATOM 2906 O O . TRP A 1 370 ? 9.281 9.297 6.953 1 97.81 370 TRP A O 1
ATOM 2916 N N . CYS A 1 371 ? 10.562 10.023 5.227 1 98.25 371 CYS A N 1
ATOM 2917 C CA . CYS A 1 371 ? 9.617 11.102 4.93 1 98.25 371 CYS A CA 1
ATOM 2918 C C . CYS A 1 371 ? 8.297 10.539 4.414 1 98.25 371 CYS A C 1
ATOM 2920 O O . CYS A 1 371 ? 7.227 11.023 4.781 1 98.25 371 CYS A O 1
ATOM 2922 N N . SER A 1 372 ? 8.383 9.523 3.535 1 98.31 372 SER A N 1
ATOM 2923 C CA . SER A 1 372 ? 7.164 8.898 3.041 1 98.31 372 SER A CA 1
ATOM 2924 C C . SER A 1 372 ? 6.418 8.172 4.16 1 98.31 372 SER A C 1
ATOM 2926 O O . SER A 1 372 ? 5.188 8.164 4.188 1 98.31 372 SER A O 1
ATOM 2928 N N . TYR A 1 373 ? 7.207 7.582 5.098 1 97.75 373 TYR A N 1
ATOM 2929 C CA . TYR A 1 373 ? 6.617 6.945 6.27 1 97.75 373 TYR A CA 1
ATOM 2930 C C . TYR A 1 373 ? 5.828 7.949 7.098 1 97.75 373 TYR A C 1
ATOM 2932 O O . TYR A 1 373 ? 4.688 7.688 7.484 1 97.75 373 TYR A O 1
ATOM 2940 N N . THR A 1 374 ? 6.402 9.055 7.355 1 98.25 374 THR A N 1
ATOM 2941 C CA . THR A 1 374 ? 5.785 10.094 8.172 1 98.25 374 THR A CA 1
ATOM 2942 C C . THR A 1 374 ? 4.523 10.633 7.504 1 98.25 374 THR A C 1
ATOM 2944 O O . THR A 1 374 ? 3.473 10.734 8.141 1 98.25 374 THR A O 1
ATOM 2947 N N . LEU A 1 375 ? 4.66 10.977 6.289 1 98.25 375 LEU A N 1
ATOM 2948 C CA . LEU A 1 375 ? 3.525 11.539 5.562 1 98.25 375 LEU A CA 1
ATOM 2949 C C . LEU A 1 375 ? 2.381 10.531 5.48 1 98.25 375 LEU A C 1
ATOM 2951 O O . LEU A 1 375 ? 1.211 10.914 5.57 1 98.25 375 LEU A O 1
ATOM 2955 N N . ASP A 1 376 ? 2.68 9.273 5.254 1 97.81 376 ASP A N 1
ATOM 2956 C CA . ASP A 1 376 ? 1.685 8.211 5.164 1 97.81 376 ASP A CA 1
ATOM 2957 C C . ASP A 1 376 ? 0.832 8.148 6.43 1 97.81 376 ASP A C 1
ATOM 2959 O O . ASP A 1 376 ? -0.374 7.902 6.359 1 97.81 376 ASP A O 1
ATOM 2963 N N . LYS A 1 377 ? 1.398 8.344 7.598 1 96.94 377 LYS A N 1
ATOM 2964 C CA . LYS A 1 377 ? 0.65 8.281 8.852 1 96.94 377 LYS A CA 1
ATOM 2965 C C . LYS A 1 377 ? -0.396 9.391 8.922 1 96.94 377 LYS A C 1
ATOM 2967 O O . LYS A 1 377 ? -1.554 9.141 9.258 1 96.94 377 LYS A O 1
ATOM 2972 N N . TYR A 1 378 ? -0.016 10.547 8.562 1 96.19 378 TYR A N 1
ATOM 2973 C CA . TYR A 1 378 ? -0.952 11.664 8.625 1 96.19 378 TYR A CA 1
ATOM 2974 C C . TYR A 1 378 ? -2.043 11.523 7.57 1 96.19 378 TYR A C 1
ATOM 2976 O O . TYR A 1 378 ? -3.221 11.758 7.852 1 96.19 378 TYR A O 1
ATOM 2984 N N . LEU A 1 379 ? -1.677 11.102 6.395 1 96 379 LEU A N 1
ATOM 2985 C CA . LEU A 1 379 ? -2.676 10.953 5.34 1 96 379 LEU A CA 1
ATOM 2986 C C . LEU A 1 379 ? -3.662 9.844 5.676 1 96 379 LEU A C 1
ATOM 2988 O O . LEU A 1 379 ? -4.855 9.961 5.395 1 96 379 LEU A O 1
ATOM 2992 N N . SER A 1 380 ? -3.109 8.742 6.211 1 94.12 380 SER A N 1
ATOM 2993 C CA . SER A 1 380 ? -3.984 7.652 6.629 1 94.12 380 SER A CA 1
ATOM 2994 C C . SER A 1 380 ? -5.023 8.125 7.637 1 94.12 380 SER A C 1
ATOM 2996 O O . SER A 1 380 ? -6.199 7.77 7.543 1 94.12 380 SER A O 1
ATOM 2998 N N . LEU A 1 381 ? -4.633 8.953 8.555 1 92.25 381 LEU A N 1
ATOM 2999 C CA . LEU A 1 381 ? -5.539 9.484 9.562 1 92.25 381 LEU A CA 1
ATOM 3000 C C . LEU A 1 381 ? -6.535 10.461 8.953 1 92.25 381 LEU A C 1
ATOM 3002 O O . LEU A 1 381 ? -7.73 10.406 9.258 1 92.25 381 LEU A O 1
ATOM 3006 N N . MET A 1 382 ? -6.043 11.297 8.062 1 91.62 382 MET A N 1
ATOM 3007 C CA . MET A 1 382 ? -6.867 12.328 7.441 1 91.62 382 MET A CA 1
ATOM 3008 C C . MET A 1 382 ? -7.953 11.703 6.574 1 91.62 382 MET A C 1
ATOM 3010 O O . MET A 1 382 ? -9.062 12.227 6.488 1 91.62 382 MET A O 1
ATOM 3014 N N . LEU A 1 383 ? -7.602 10.617 5.969 1 89.94 383 LEU A N 1
ATOM 3015 C CA . LEU A 1 383 ? -8.516 10.023 5.004 1 89.94 383 LEU A CA 1
ATOM 3016 C C . LEU A 1 383 ? -9.281 8.859 5.625 1 89.94 383 LEU A C 1
ATOM 3018 O O . LEU A 1 383 ? -10.242 8.359 5.039 1 89.94 383 LEU A O 1
ATOM 3022 N N . GLY A 1 384 ? -8.852 8.438 6.812 1 86.81 384 GLY A N 1
ATOM 3023 C CA . GLY A 1 384 ? -9.492 7.305 7.457 1 86.81 384 GLY A CA 1
ATOM 3024 C C . GLY A 1 384 ? -9.219 5.988 6.754 1 86.81 384 GLY A C 1
ATOM 3025 O O . GLY A 1 384 ? -10.102 5.133 6.672 1 86.81 384 GLY A O 1
ATOM 3026 N N . THR A 1 385 ? -8.086 5.887 6.102 1 90.56 385 THR A N 1
ATOM 3027 C CA . THR A 1 385 ? -7.684 4.676 5.395 1 90.56 385 THR A CA 1
ATOM 3028 C C . THR A 1 385 ? -6.527 3.988 6.113 1 90.56 385 THR A C 1
ATOM 3030 O O . THR A 1 385 ? -5.836 4.605 6.926 1 90.56 385 THR A O 1
ATOM 3033 N N . PRO A 1 386 ? -6.348 2.678 5.82 1 91.19 386 PRO A N 1
ATOM 3034 C CA . PRO A 1 386 ? -5.184 2.002 6.398 1 91.19 386 PRO A CA 1
ATOM 3035 C C . PRO A 1 386 ? -3.859 2.611 5.945 1 91.19 386 PRO A C 1
ATOM 3037 O O . PRO A 1 386 ? -3.775 3.168 4.848 1 91.19 386 PRO A O 1
ATOM 3040 N N . ARG A 1 387 ? -2.924 2.508 6.781 1 94.38 387 ARG A N 1
ATOM 3041 C CA . ARG A 1 387 ? -1.579 2.959 6.441 1 94.38 387 ARG A CA 1
ATOM 3042 C C . ARG A 1 387 ? -0.984 2.111 5.324 1 94.38 387 ARG A C 1
ATOM 3044 O O . ARG A 1 387 ? -1.254 0.911 5.238 1 94.38 387 ARG A O 1
ATOM 3051 N N . LEU A 1 388 ? -0.196 2.697 4.512 1 95.12 388 LEU A N 1
ATOM 3052 C CA . LEU A 1 388 ? 0.477 1.986 3.432 1 95.12 388 LEU A CA 1
ATOM 3053 C C . LEU A 1 388 ? 1.8 1.397 3.91 1 95.12 388 LEU A C 1
ATOM 3055 O O . LEU A 1 388 ? 2.166 0.287 3.52 1 95.12 388 LEU A O 1
ATOM 3059 N N . TRP A 1 389 ? 2.49 2.164 4.809 1 93.62 389 TRP A N 1
ATOM 3060 C CA . TRP A 1 389 ? 3.703 1.666 5.445 1 93.62 389 TRP A CA 1
ATOM 3061 C C . TRP A 1 389 ? 3.385 0.992 6.773 1 93.62 389 TRP A C 1
ATOM 3063 O O . TRP A 1 389 ? 2.781 1.604 7.66 1 93.62 389 TRP A O 1
ATOM 3073 N N . HIS A 1 390 ? 3.789 -0.192 6.84 1 92.62 390 HIS A N 1
ATOM 3074 C CA . HIS A 1 390 ? 3.705 -0.878 8.125 1 92.62 390 HIS A CA 1
ATOM 3075 C C . HIS A 1 390 ? 5.086 -1.041 8.75 1 92.62 390 HIS A C 1
ATOM 3077 O O . HIS A 1 390 ? 6.07 -1.282 8.047 1 92.62 390 HIS A O 1
ATOM 3083 N N . ASP A 1 391 ? 5.145 -0.921 10.023 1 90.5 391 ASP A N 1
ATOM 3084 C CA . ASP A 1 391 ? 6.414 -0.919 10.75 1 90.5 391 ASP A CA 1
ATOM 3085 C C . ASP A 1 391 ? 7.16 -2.236 10.555 1 90.5 391 ASP A C 1
ATOM 3087 O O . ASP A 1 391 ? 8.391 -2.254 10.5 1 90.5 391 ASP A O 1
ATOM 3091 N N . GLU A 1 392 ? 6.484 -3.285 10.383 1 85.81 392 GLU A N 1
ATOM 3092 C CA . GLU A 1 392 ? 7.102 -4.602 10.25 1 85.81 392 GLU A CA 1
ATOM 3093 C C . GLU A 1 392 ? 7.828 -4.738 8.914 1 85.81 392 GLU A C 1
ATOM 3095 O O . GLU A 1 392 ? 8.703 -5.59 8.766 1 85.81 392 GLU A O 1
ATOM 3100 N N . ASP A 1 393 ? 7.461 -3.932 8.047 1 86.94 393 ASP A N 1
ATOM 3101 C CA . ASP A 1 393 ? 8.023 -4.043 6.707 1 86.94 393 ASP A CA 1
ATOM 3102 C C . ASP A 1 393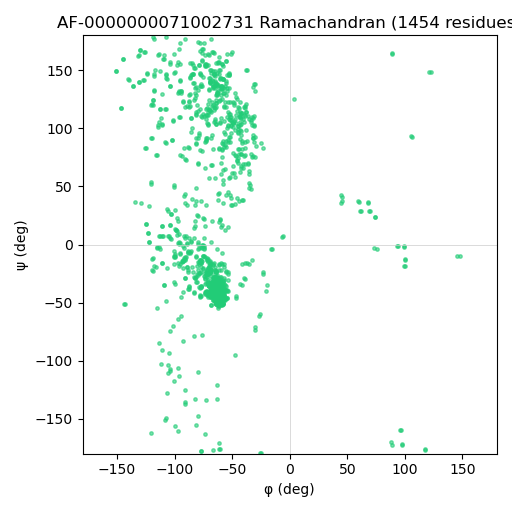 ? 9.219 -3.104 6.531 1 86.94 393 ASP A C 1
ATOM 3104 O O . ASP A 1 393 ? 9.859 -3.102 5.48 1 86.94 393 ASP A O 1
ATOM 3108 N N . LEU A 1 394 ? 9.492 -2.244 7.473 1 89.44 394 LEU A N 1
ATOM 3109 C CA . LEU A 1 394 ? 10.547 -1.245 7.355 1 89.44 394 LEU A CA 1
ATOM 3110 C C . LEU A 1 394 ? 11.68 -1.535 8.328 1 89.44 394 LEU A C 1
ATOM 3112 O O . LEU A 1 394 ? 11.461 -1.6 9.547 1 89.44 394 LEU A O 1
ATOM 3116 N N . ASP A 1 395 ? 12.836 -1.799 7.809 1 84.81 395 ASP A N 1
ATOM 3117 C CA . ASP A 1 395 ? 13.992 -2.037 8.664 1 84.81 395 ASP A CA 1
ATOM 3118 C C . ASP A 1 395 ? 15.148 -1.105 8.297 1 84.81 395 ASP A C 1
ATOM 3120 O O . ASP A 1 395 ? 16.281 -1.32 8.719 1 84.81 395 ASP A O 1
ATOM 3124 N N . GLU A 1 396 ? 14.906 -0.095 7.621 1 90.38 396 GLU A N 1
ATOM 3125 C CA . GLU A 1 396 ? 15.945 0.847 7.219 1 90.38 396 GLU A CA 1
ATOM 3126 C C . GLU A 1 396 ? 16.328 1.774 8.367 1 90.38 396 GLU A C 1
ATOM 3128 O O . GLU A 1 396 ? 15.484 2.104 9.211 1 90.38 396 GLU A O 1
ATOM 3133 N N . ARG A 1 397 ? 17.562 2.188 8.438 1 92.5 397 ARG A N 1
ATOM 3134 C CA . ARG A 1 397 ? 18.047 3.105 9.469 1 92.5 397 ARG A CA 1
ATOM 3135 C C . ARG A 1 397 ? 17.547 4.523 9.211 1 92.5 397 ARG A C 1
ATOM 3137 O O . ARG A 1 397 ? 17.234 4.879 8.078 1 92.5 397 ARG A O 1
ATOM 3144 N N . LEU A 1 398 ? 17.453 5.262 10.281 1 96.06 398 LEU A N 1
ATOM 3145 C CA . LEU A 1 398 ? 17.141 6.68 10.156 1 96.06 398 LEU A CA 1
ATOM 3146 C C . LEU A 1 398 ? 18.25 7.43 9.43 1 96.06 398 LEU A C 1
ATOM 3148 O O . LEU A 1 398 ? 19.406 6.988 9.43 1 96.06 398 LEU A O 1
ATOM 3152 N N . PRO A 1 399 ? 17.953 8.5 8.695 1 96.12 399 PRO A N 1
ATOM 3153 C CA . PRO A 1 399 ? 19 9.32 8.078 1 96.12 399 PRO A CA 1
ATOM 3154 C C . PRO A 1 399 ? 20.016 9.828 9.094 1 96.12 399 PRO A C 1
ATOM 3156 O O . PRO A 1 399 ? 19.719 9.914 10.289 1 96.12 399 PRO A O 1
ATOM 3159 N N . ALA A 1 400 ? 21.156 10.148 8.594 1 95.12 400 ALA A N 1
ATOM 3160 C CA . ALA A 1 400 ? 22.219 10.68 9.445 1 95.12 400 ALA A CA 1
ATOM 3161 C C . ALA A 1 400 ? 21.875 12.086 9.938 1 95.12 400 ALA A C 1
ATOM 3163 O O . ALA A 1 400 ? 21.281 12.875 9.211 1 95.12 400 ALA A O 1
ATOM 3164 N N . ARG A 1 401 ? 22.281 12.336 11.195 1 95.06 401 ARG A N 1
ATOM 3165 C CA . ARG A 1 401 ? 22.156 13.688 11.734 1 95.06 401 ARG A CA 1
ATOM 3166 C C . ARG A 1 401 ? 23.281 14.586 11.242 1 95.06 401 ARG A C 1
ATOM 3168 O O . ARG A 1 401 ? 24.156 14.969 12.023 1 95.06 401 ARG A O 1
ATOM 3175 N N . ALA A 1 402 ? 23.266 14.898 10.039 1 95.94 402 ALA A N 1
ATOM 3176 C CA . ALA A 1 402 ? 24.281 15.719 9.383 1 95.94 402 ALA A CA 1
ATOM 3177 C C . ALA A 1 402 ? 23.656 16.703 8.398 1 95.94 402 ALA A C 1
ATOM 3179 O O . ALA A 1 402 ? 22.641 16.391 7.773 1 95.94 402 ALA A O 1
ATOM 3180 N N . ASN A 1 403 ? 24.203 17.875 8.359 1 95.81 403 ASN A N 1
ATOM 3181 C CA . ASN A 1 403 ? 23.766 18.844 7.355 1 95.81 403 ASN A CA 1
ATOM 3182 C C . ASN A 1 403 ? 24.25 18.469 5.961 1 95.81 403 ASN A C 1
ATOM 3184 O O . ASN A 1 403 ? 25.234 17.734 5.816 1 95.81 403 ASN A O 1
ATOM 3188 N N . ASP A 1 404 ? 23.562 18.891 4.953 1 95.5 404 ASP A N 1
ATOM 3189 C CA . ASP A 1 404 ? 23.875 18.531 3.572 1 95.5 404 ASP A CA 1
ATOM 3190 C C . ASP A 1 404 ? 25.312 18.875 3.211 1 95.5 404 ASP A C 1
ATOM 3192 O O . ASP A 1 404 ? 25.969 18.141 2.463 1 95.5 404 ASP A O 1
ATOM 3196 N N . GLU A 1 405 ? 25.859 19.969 3.725 1 93.62 405 GLU A N 1
ATOM 3197 C CA . GLU A 1 405 ? 27.219 20.406 3.424 1 93.62 405 GLU A CA 1
ATOM 3198 C C . GLU A 1 405 ? 28.25 19.469 4.039 1 93.62 405 GLU A C 1
ATOM 3200 O O . GLU A 1 405 ? 29.406 19.422 3.592 1 93.62 405 GLU A O 1
ATOM 3205 N N . ASP A 1 406 ? 27.812 18.734 4.992 1 95 406 ASP A N 1
ATOM 3206 C CA . ASP A 1 406 ? 28.719 17.844 5.711 1 95 406 ASP A CA 1
ATOM 3207 C C . ASP A 1 406 ? 28.688 16.438 5.133 1 95 406 ASP A C 1
ATOM 3209 O O . ASP A 1 406 ? 29.359 15.531 5.648 1 95 406 ASP A O 1
ATOM 3213 N N . ILE A 1 407 ? 27.922 16.203 4.113 1 95.88 407 ILE A N 1
ATOM 3214 C CA . ILE A 1 407 ? 27.812 14.883 3.498 1 95.88 407 ILE A CA 1
ATOM 3215 C C . ILE A 1 407 ? 28.516 14.883 2.145 1 95.88 407 ILE A C 1
ATOM 3217 O O . ILE A 1 407 ? 28.156 15.648 1.249 1 95.88 407 ILE A O 1
ATOM 3221 N N . SER A 1 408 ? 29.5 14.117 2.025 1 94 408 SER A N 1
ATOM 3222 C CA . SER A 1 408 ? 30.203 13.883 0.77 1 94 408 SER A CA 1
ATOM 3223 C C . SER A 1 408 ? 30.031 12.445 0.299 1 94 408 SER A C 1
ATOM 3225 O O . SER A 1 408 ? 29.531 11.602 1.041 1 94 408 SER A O 1
ATOM 3227 N N . PRO A 1 409 ? 30.297 12.141 -0.909 1 91.75 409 PRO A N 1
ATOM 3228 C CA . PRO A 1 409 ? 30.109 10.781 -1.421 1 91.75 409 PRO A CA 1
ATOM 3229 C C . PRO A 1 409 ? 30.859 9.734 -0.604 1 91.75 409 PRO A C 1
ATOM 3231 O O . PRO A 1 409 ? 30.422 8.578 -0.537 1 91.75 409 PRO A O 1
ATOM 3234 N N . ASP A 1 410 ? 31.875 10.109 0.099 1 91.12 410 ASP A N 1
ATOM 3235 C CA . ASP A 1 410 ? 32.719 9.094 0.728 1 91.12 410 ASP A CA 1
ATOM 3236 C C . ASP A 1 410 ? 32.719 9.258 2.246 1 91.12 410 ASP A C 1
ATOM 3238 O O . ASP A 1 410 ? 33.219 8.383 2.965 1 91.12 410 ASP A O 1
ATOM 3242 N N . ARG A 1 411 ? 32.188 10.414 2.67 1 92.25 411 ARG A N 1
ATOM 3243 C CA . ARG A 1 411 ? 32.281 10.648 4.105 1 92.25 411 ARG A CA 1
ATOM 3244 C C . ARG A 1 411 ? 31.141 11.516 4.605 1 92.25 411 ARG A C 1
ATOM 3246 O O . ARG A 1 411 ? 30.641 12.375 3.881 1 92.25 411 ARG A O 1
ATOM 3253 N N . ILE A 1 412 ? 30.812 11.242 5.848 1 94.12 412 ILE A N 1
ATOM 3254 C CA . ILE A 1 412 ? 29.844 12.062 6.562 1 94.12 412 ILE A CA 1
ATOM 3255 C C . ILE A 1 412 ? 30.5 12.672 7.805 1 94.12 412 ILE A C 1
ATOM 3257 O O . ILE A 1 412 ? 30.938 11.945 8.695 1 94.12 412 ILE A O 1
ATOM 3261 N N . LEU A 1 413 ? 30.516 13.922 7.867 1 92.38 413 LEU A N 1
ATOM 3262 C CA . LEU A 1 413 ? 31.109 14.633 8.992 1 92.38 413 LEU A CA 1
ATOM 3263 C C . LEU A 1 413 ? 30.062 15 10.031 1 92.38 413 LEU A C 1
ATOM 3265 O O . LEU A 1 413 ? 28.922 15.344 9.672 1 92.38 413 LEU A O 1
ATOM 3269 N N . PRO A 1 414 ? 30.453 14.867 11.297 1 88.06 414 PRO A N 1
ATOM 3270 C CA . PRO A 1 414 ? 29.516 15.336 12.312 1 88.06 414 PRO A CA 1
ATOM 3271 C C . PRO A 1 414 ? 29.219 16.828 12.203 1 88.06 414 PRO A C 1
ATOM 3273 O O . PRO A 1 414 ? 30.109 17.609 11.867 1 88.06 414 PRO A O 1
ATOM 3276 N N . PRO A 1 415 ? 28.062 17.172 12.531 1 86.94 415 PRO A N 1
ATOM 3277 C CA . PRO A 1 415 ? 27.688 18.594 12.375 1 86.94 415 PRO A CA 1
ATOM 3278 C C . PRO A 1 415 ? 28.406 19.5 13.383 1 86.94 415 PRO A C 1
ATOM 3280 O O . PRO A 1 415 ? 28.516 19.141 14.555 1 86.94 415 PRO A O 1
ATOM 3283 N N . THR A 1 416 ? 28.891 20.516 12.914 1 86.56 416 THR A N 1
ATOM 3284 C CA . THR A 1 416 ? 29.516 21.531 13.766 1 86.56 416 THR A CA 1
ATOM 3285 C C . THR A 1 416 ? 28.5 22.547 14.25 1 86.56 416 THR A C 1
ATOM 3287 O O . THR A 1 416 ? 28.719 23.234 15.242 1 86.56 416 THR A O 1
ATOM 3290 N N . ARG A 1 417 ? 27.422 22.703 13.594 1 88.75 417 ARG A N 1
ATOM 3291 C CA . ARG A 1 417 ? 26.312 23.594 13.922 1 88.75 417 ARG A CA 1
ATOM 3292 C C . ARG A 1 417 ? 25.031 22.797 14.156 1 88.75 417 ARG A C 1
ATOM 3294 O O . ARG A 1 417 ? 25.047 21.562 14.133 1 88.75 417 ARG A O 1
ATOM 3301 N N . ASP A 1 418 ? 23.984 23.625 14.5 1 91.81 418 ASP A N 1
ATOM 3302 C CA . ASP A 1 418 ? 22.703 22.969 14.656 1 91.81 418 ASP A CA 1
ATOM 3303 C C . ASP A 1 418 ? 22.312 22.203 13.391 1 91.81 418 ASP A C 1
ATOM 3305 O O . ASP A 1 418 ? 22.516 22.688 12.281 1 91.81 418 ASP A O 1
ATOM 3309 N N . CYS A 1 419 ? 21.844 21.062 13.547 1 94.62 419 CYS A N 1
ATOM 3310 C CA . CYS A 1 419 ? 21.594 20.156 12.438 1 94.62 419 CYS A CA 1
ATOM 3311 C C . CYS A 1 419 ? 20.172 20.312 11.906 1 94.62 419 CYS A C 1
ATOM 3313 O O . CYS A 1 419 ? 19.203 20.062 12.625 1 94.62 419 CYS A O 1
ATOM 3315 N N . VAL A 1 420 ? 20.047 20.688 10.672 1 94.94 420 VAL A N 1
ATOM 3316 C CA . VAL A 1 420 ? 18.75 20.922 10.031 1 94.94 420 VAL A CA 1
ATOM 3317 C C . VAL A 1 420 ? 17.984 19.609 9.93 1 94.94 420 VAL A C 1
ATOM 3319 O O . VAL A 1 420 ? 16.75 19.609 10 1 94.94 420 VAL A O 1
ATOM 3322 N N . MET A 1 421 ? 18.625 18.453 9.852 1 96.06 421 MET A N 1
ATOM 3323 C CA . MET A 1 421 ? 17.984 17.156 9.625 1 96.06 421 MET A CA 1
ATOM 3324 C C . MET A 1 421 ? 17.344 16.641 10.898 1 96.06 421 MET A C 1
ATOM 3326 O O . MET A 1 421 ? 16.547 15.703 10.859 1 96.06 421 MET A O 1
ATOM 3330 N N . ASP A 1 422 ? 17.641 17.203 12.023 1 96.88 422 ASP A N 1
ATOM 3331 C CA . ASP A 1 422 ? 17.047 16.75 13.281 1 96.88 422 ASP A CA 1
ATOM 3332 C C . ASP A 1 422 ? 15.531 16.828 13.25 1 96.88 422 ASP A C 1
ATOM 3334 O O . ASP A 1 422 ? 14.844 15.938 13.742 1 96.88 422 ASP A O 1
ATOM 3338 N N . ALA A 1 423 ? 15.031 17.891 12.688 1 97.88 423 ALA A N 1
ATOM 3339 C CA . ALA A 1 423 ? 13.586 18.062 12.641 1 97.88 423 ALA A CA 1
ATOM 3340 C C . ALA A 1 423 ? 12.922 16.922 11.883 1 97.88 423 ALA A C 1
ATOM 3342 O O . ALA A 1 423 ? 11.906 16.375 12.336 1 97.88 423 ALA A O 1
ATOM 3343 N N . ALA A 1 424 ? 13.492 16.578 10.711 1 97.81 424 ALA A N 1
ATOM 3344 C CA . ALA A 1 424 ? 12.938 15.484 9.922 1 97.81 424 ALA A CA 1
ATOM 3345 C C . ALA A 1 424 ? 13.031 14.156 10.672 1 97.81 424 ALA A C 1
ATOM 3347 O O . ALA A 1 424 ? 12.086 13.359 10.656 1 97.81 424 ALA A O 1
ATOM 3348 N N . ILE A 1 425 ? 14.102 13.906 11.32 1 97.88 425 ILE A N 1
ATOM 3349 C CA . ILE A 1 425 ? 14.344 12.656 12.039 1 97.88 425 ILE A CA 1
ATOM 3350 C C . ILE A 1 425 ? 13.383 12.539 13.219 1 97.88 425 ILE A C 1
ATOM 3352 O O . ILE A 1 425 ? 12.727 11.516 13.391 1 97.88 425 ILE A O 1
ATOM 3356 N N . PHE A 1 426 ? 13.281 13.602 13.969 1 98.19 426 PHE A N 1
ATOM 3357 C CA . PHE A 1 426 ? 12.422 13.562 15.148 1 98.19 426 PHE A CA 1
ATOM 3358 C C . PHE A 1 426 ? 10.953 13.531 14.75 1 98.19 426 PHE A C 1
ATOM 3360 O O . PHE A 1 426 ? 10.117 12.977 15.469 1 98.19 426 PHE A O 1
ATOM 3367 N N . HIS A 1 427 ? 10.656 14.195 13.625 1 98.38 427 HIS A N 1
ATOM 3368 C CA . HIS A 1 427 ? 9.297 14.07 13.109 1 98.38 427 HIS A CA 1
ATOM 3369 C C . HIS A 1 427 ? 8.961 12.617 12.797 1 98.38 427 HIS A C 1
ATOM 3371 O O . HIS A 1 427 ? 7.852 12.148 13.094 1 98.38 427 HIS A O 1
ATOM 3377 N N . ALA A 1 428 ? 9.875 11.891 12.172 1 97.94 428 ALA A N 1
ATOM 3378 C CA . ALA A 1 428 ? 9.688 10.477 11.867 1 97.94 428 ALA A CA 1
ATOM 3379 C C . ALA A 1 428 ? 9.539 9.648 13.141 1 97.94 428 ALA A C 1
ATOM 3381 O O . ALA A 1 428 ? 8.719 8.734 13.195 1 97.94 428 ALA A O 1
ATOM 3382 N N . LEU A 1 429 ? 10.328 9.961 14.125 1 98 429 LEU A N 1
ATOM 3383 C CA . LEU A 1 429 ? 10.258 9.242 15.391 1 98 429 LEU A CA 1
ATOM 3384 C C . LEU A 1 429 ? 8.898 9.438 16.047 1 98 429 LEU A C 1
ATOM 3386 O O . LEU A 1 429 ? 8.352 8.5 16.641 1 98 429 LEU A O 1
ATOM 3390 N N . LEU A 1 430 ? 8.43 10.656 15.992 1 98.31 430 LEU A N 1
ATOM 3391 C CA . LEU A 1 430 ? 7.109 10.906 16.547 1 98.31 430 LEU A CA 1
ATOM 3392 C C . LEU A 1 430 ? 6.027 10.188 15.75 1 98.31 430 LEU A C 1
ATOM 3394 O O . LEU A 1 430 ? 5.031 9.734 16.312 1 98.31 430 LEU A O 1
ATOM 3398 N N . ALA A 1 431 ? 6.207 10.164 14.438 1 97.81 431 ALA A N 1
ATOM 3399 C CA . ALA A 1 431 ? 5.27 9.438 13.578 1 97.81 431 ALA A CA 1
ATOM 3400 C C . ALA A 1 431 ? 5.191 7.965 13.969 1 97.81 431 ALA A C 1
ATOM 3402 O O . ALA A 1 431 ? 4.137 7.34 13.852 1 97.81 431 ALA A O 1
ATOM 3403 N N . ARG A 1 432 ? 6.273 7.391 14.453 1 96.44 432 ARG A N 1
ATOM 3404 C CA . ARG A 1 432 ? 6.273 6.012 14.93 1 96.44 432 ARG A CA 1
ATOM 3405 C C . ARG A 1 432 ? 5.379 5.852 16.156 1 96.44 432 ARG A C 1
ATOM 3407 O O . ARG A 1 432 ? 4.676 4.852 16.281 1 96.44 432 ARG A O 1
ATOM 3414 N N . VAL A 1 433 ? 5.43 6.84 17 1 97.19 433 VAL A N 1
ATOM 3415 C CA . VAL A 1 433 ? 4.562 6.828 18.172 1 97.19 433 VAL A CA 1
ATOM 3416 C C . VAL A 1 433 ? 3.102 6.922 17.734 1 97.19 433 VAL A C 1
ATOM 3418 O O . VAL A 1 433 ? 2.242 6.211 18.266 1 97.19 433 VAL A O 1
ATOM 3421 N N . LEU A 1 434 ? 2.902 7.797 16.828 1 96.69 434 LEU A N 1
ATOM 3422 C CA . LEU A 1 434 ? 1.556 7.965 16.297 1 96.69 434 LEU A CA 1
ATOM 3423 C C . LEU A 1 434 ? 1.059 6.668 15.664 1 96.69 434 LEU A C 1
ATOM 3425 O O . LEU A 1 434 ? -0.114 6.312 15.805 1 96.69 434 LEU A O 1
ATOM 3429 N N . SER A 1 435 ? 1.95 6.008 14.945 1 94.81 435 SER A N 1
ATOM 3430 C CA . SER A 1 435 ? 1.605 4.738 14.312 1 94.81 435 SER A CA 1
ATOM 3431 C C . SER A 1 435 ? 1.216 3.693 15.352 1 94.81 435 SER A C 1
ATOM 3433 O O . SER A 1 435 ? 0.256 2.943 15.164 1 94.81 435 SER A O 1
ATOM 3435 N N . GLN A 1 436 ? 1.891 3.635 16.391 1 94.19 436 GLN A N 1
ATOM 3436 C CA . GLN A 1 436 ? 1.575 2.715 17.469 1 94.19 436 GLN A CA 1
ATOM 3437 C C . GLN A 1 436 ? 0.224 3.047 18.094 1 94.19 436 GLN A C 1
ATOM 3439 O O . GLN A 1 436 ? -0.571 2.148 18.391 1 94.19 436 GLN A O 1
ATOM 3444 N N . ALA A 1 437 ? 0.046 4.293 18.281 1 95.5 437 ALA A N 1
ATOM 3445 C CA . ALA A 1 437 ? -1.216 4.738 18.875 1 95.5 437 ALA A CA 1
ATOM 3446 C C . ALA A 1 437 ? -2.396 4.371 17.969 1 95.5 437 ALA A C 1
ATOM 3448 O O . ALA A 1 437 ? -3.447 3.955 18.469 1 95.5 437 ALA A O 1
ATOM 3449 N N . ALA A 1 438 ? -2.256 4.531 16.734 1 92.38 438 ALA A N 1
ATOM 3450 C CA . ALA A 1 438 ? -3.326 4.312 15.766 1 92.38 438 ALA A CA 1
ATOM 3451 C C . ALA A 1 438 ? -3.754 2.846 15.75 1 92.38 438 ALA A C 1
ATOM 3453 O O . ALA A 1 438 ? -4.879 2.527 15.352 1 92.38 438 ALA A O 1
ATOM 3454 N N . LYS A 1 439 ? -2.9 1.942 16.188 1 88.94 439 LYS A N 1
ATOM 3455 C CA . LYS A 1 439 ? -3.18 0.51 16.156 1 88.94 439 LYS A CA 1
ATOM 3456 C C . LYS A 1 439 ? -3.85 0.058 17.453 1 88.94 439 LYS A C 1
ATOM 3458 O O . LYS A 1 439 ? -4.383 -1.05 17.531 1 88.94 439 LYS A O 1
ATOM 3463 N N . GLU A 1 440 ? -3.842 0.915 18.375 1 90.81 440 GLU A N 1
ATOM 3464 C CA . GLU A 1 440 ? -4.402 0.54 19.672 1 90.81 440 GLU A CA 1
ATOM 3465 C C . GLU A 1 440 ? -5.91 0.312 19.578 1 90.81 440 GLU A C 1
ATOM 3467 O O . GLU A 1 440 ? -6.613 1.057 18.891 1 90.81 440 GLU A O 1
ATOM 3472 N N . PRO A 1 441 ? -6.457 -0.666 20.25 1 85.5 441 PRO A N 1
ATOM 3473 C CA . PRO A 1 441 ? -7.871 -1.023 20.156 1 85.5 441 PRO A CA 1
ATOM 3474 C C . PRO A 1 441 ? -8.797 0.118 20.562 1 85.5 441 PRO A C 1
ATOM 3476 O O . PRO A 1 441 ? -9.875 0.286 19.984 1 85.5 441 PRO A O 1
ATOM 3479 N N . TYR A 1 442 ? -8.391 0.926 21.562 1 87.81 442 TYR A N 1
ATOM 3480 C CA . TYR A 1 442 ? -9.297 1.97 22.047 1 87.81 442 TYR A CA 1
ATOM 3481 C C . TYR A 1 442 ? -9.461 3.066 21 1 87.81 442 TYR A C 1
ATOM 3483 O O . TYR A 1 442 ? -10.453 3.799 21.016 1 87.81 442 TYR A O 1
ATOM 3491 N N . VAL A 1 443 ? -8.492 3.193 20.125 1 86.25 443 VAL A N 1
ATOM 3492 C CA . VAL A 1 443 ? -8.57 4.168 19.047 1 86.25 443 VAL A CA 1
ATOM 3493 C C . VAL A 1 443 ? -9.477 3.639 17.938 1 86.25 443 VAL A C 1
ATOM 3495 O O . VAL A 1 443 ? -10.258 4.395 17.344 1 86.25 443 VAL A O 1
ATOM 3498 N N . VAL A 1 444 ? -9.43 2.344 17.672 1 74.56 444 VAL A N 1
ATOM 3499 C CA . VAL A 1 444 ? -10.125 1.709 16.562 1 74.56 444 VAL A CA 1
ATOM 3500 C C . VAL A 1 444 ? -11.578 1.427 16.953 1 74.56 444 VAL A C 1
ATOM 3502 O O . VAL A 1 444 ? -12.492 1.623 16.156 1 74.56 444 VAL A O 1
ATOM 3505 N N . ALA A 1 445 ? -11.766 0.959 18.234 1 71.38 445 ALA A N 1
ATOM 3506 C CA . ALA A 1 445 ? -13.086 0.45 18.609 1 71.38 445 ALA A CA 1
ATOM 3507 C C . ALA A 1 445 ? -13.648 1.211 19.812 1 71.38 445 ALA A C 1
ATOM 3509 O O . ALA A 1 445 ? -14.773 0.951 20.234 1 71.38 445 ALA A O 1
ATOM 3510 N N . GLY A 1 446 ? -12.961 2.188 20.297 1 79.69 446 GLY A N 1
ATOM 3511 C CA . GLY A 1 446 ? -13.414 2.885 21.5 1 79.69 446 GLY A CA 1
ATOM 3512 C C . GLY A 1 446 ? -12.898 2.264 22.781 1 79.69 446 GLY A C 1
ATOM 3513 O O . GLY A 1 446 ? -12.43 1.123 22.781 1 79.69 446 GLY A O 1
ATOM 3514 N N . ILE A 1 447 ? -13.016 3.033 23.828 1 86.56 447 ILE A N 1
ATOM 3515 C CA . ILE A 1 447 ? -12.516 2.576 25.125 1 86.56 447 ILE A CA 1
ATOM 3516 C C . ILE A 1 447 ? -13.547 1.652 25.781 1 86.56 447 ILE A C 1
ATOM 3518 O O . ILE A 1 447 ? -14.68 2.064 26.047 1 86.56 447 ILE A O 1
ATOM 3522 N N . THR A 1 448 ? -13.18 0.423 25.922 1 83.81 448 THR A N 1
ATOM 3523 C CA . THR A 1 448 ? -14.109 -0.553 26.484 1 83.81 448 THR A CA 1
ATOM 3524 C C . THR A 1 448 ? -13.578 -1.111 27.812 1 83.81 448 THR A C 1
ATOM 3526 O O . THR A 1 448 ? -14.336 -1.663 28.609 1 83.81 448 THR A O 1
ATOM 3529 N N . ASP A 1 449 ? -12.266 -0.931 27.984 1 89 449 ASP A N 1
ATOM 3530 C CA . ASP A 1 449 ? -11.602 -1.499 29.156 1 89 449 ASP A CA 1
ATOM 3531 C C . ASP A 1 449 ? -10.82 -0.431 29.922 1 89 449 ASP A C 1
ATOM 3533 O O . ASP A 1 449 ? -10.18 0.427 29.312 1 89 449 ASP A O 1
ATOM 3537 N N . ARG A 1 450 ? -10.859 -0.542 31.219 1 90.44 450 ARG A N 1
ATOM 3538 C CA . ARG A 1 450 ? -10.195 0.436 32.062 1 90.44 450 ARG A CA 1
ATOM 3539 C C . ARG A 1 450 ? -8.688 0.409 31.875 1 90.44 450 ARG A C 1
ATOM 3541 O O . ARG A 1 450 ? -8.008 1.416 32.094 1 90.44 450 ARG A O 1
ATOM 3548 N N . GLU A 1 451 ? -8.188 -0.762 31.438 1 92.81 451 GLU A N 1
ATOM 3549 C CA . GLU A 1 451 ? -6.754 -0.895 31.203 1 92.81 451 GLU A CA 1
ATOM 3550 C C . GLU A 1 451 ? -6.289 -0.014 30.047 1 92.81 451 GLU A C 1
ATOM 3552 O O . GLU A 1 451 ? -5.098 0.266 29.922 1 92.81 451 GLU A O 1
ATOM 3557 N N . GLU A 1 452 ? -7.199 0.44 29.266 1 93.62 452 GLU A N 1
ATOM 3558 C CA . GLU A 1 452 ? -6.863 1.277 28.125 1 93.62 452 GLU A CA 1
ATOM 3559 C C . GLU A 1 452 ? -6.426 2.67 28.562 1 93.62 452 GLU A C 1
ATOM 3561 O O . GLU A 1 452 ? -5.676 3.344 27.859 1 93.62 452 GLU A O 1
ATOM 3566 N N . ILE A 1 453 ? -6.832 3.117 29.719 1 94.44 453 ILE A N 1
ATOM 3567 C CA . ILE A 1 453 ? -6.379 4.391 30.266 1 94.44 453 ILE A CA 1
ATOM 3568 C C . ILE A 1 453 ? -4.887 4.312 30.594 1 94.44 453 ILE A C 1
ATOM 3570 O O . ILE A 1 453 ? -4.16 5.297 30.422 1 94.44 453 ILE A O 1
ATOM 3574 N N . ASN A 1 454 ? -4.5 3.105 31.016 1 95.19 454 ASN A N 1
ATOM 3575 C CA . ASN A 1 454 ? -3.07 2.902 31.219 1 95.19 454 ASN A CA 1
ATOM 3576 C C . ASN A 1 454 ? -2.297 2.932 29.906 1 95.19 454 ASN A C 1
ATOM 3578 O O . ASN A 1 454 ? -1.164 3.416 29.859 1 95.19 454 ASN A O 1
ATOM 3582 N N . THR A 1 455 ? -2.893 2.34 28.875 1 96.81 455 THR A N 1
ATOM 3583 C CA . THR A 1 455 ? -2.273 2.404 27.562 1 96.81 455 THR A CA 1
ATOM 3584 C C . THR A 1 455 ? -2.1 3.854 27.125 1 96.81 455 THR A C 1
ATOM 3586 O O . THR A 1 455 ? -1.068 4.215 26.547 1 96.81 455 THR A O 1
ATOM 3589 N N . ILE A 1 456 ? -3.078 4.688 27.375 1 97.56 456 ILE A N 1
ATOM 3590 C CA . ILE A 1 456 ? -3.025 6.109 27.062 1 97.56 456 ILE A CA 1
ATOM 3591 C C . ILE A 1 456 ? -1.885 6.773 27.828 1 97.56 456 ILE A C 1
ATOM 3593 O O . ILE A 1 456 ? -1.125 7.562 27.266 1 97.56 456 ILE A O 1
ATOM 3597 N N . ARG A 1 457 ? -1.781 6.43 29.094 1 97 457 ARG A N 1
ATOM 3598 C CA . ARG A 1 457 ? -0.692 6.949 29.906 1 97 457 ARG A CA 1
ATOM 3599 C C . ARG A 1 457 ? 0.664 6.613 29.297 1 97 457 ARG A C 1
ATOM 3601 O O . ARG A 1 457 ? 1.525 7.484 29.172 1 97 457 ARG A O 1
ATOM 3608 N N . VAL A 1 458 ? 0.829 5.367 28.906 1 97.69 458 VAL A N 1
ATOM 3609 C CA . VAL A 1 458 ? 2.098 4.898 28.359 1 97.69 458 VAL A CA 1
ATOM 3610 C C . VAL A 1 458 ? 2.412 5.648 27.078 1 97.69 458 VAL A C 1
ATOM 3612 O O . VAL A 1 458 ? 3.557 6.047 26.844 1 97.69 458 VAL A O 1
ATOM 3615 N N . LEU A 1 459 ? 1.452 5.84 26.234 1 98 459 LEU A N 1
ATOM 3616 C CA . LEU A 1 459 ? 1.645 6.543 24.969 1 98 459 LEU A CA 1
ATOM 3617 C C . LEU A 1 459 ? 1.982 8.008 25.219 1 98 459 LEU A C 1
ATOM 3619 O O . LEU A 1 459 ? 2.836 8.578 24.531 1 98 459 LEU A O 1
ATOM 3623 N N . CYS A 1 460 ? 1.338 8.688 26.156 1 97.88 460 CYS A N 1
ATOM 3624 C CA . CYS A 1 460 ? 1.646 10.07 26.5 1 97.88 460 CYS A CA 1
ATOM 3625 C C . CYS A 1 460 ? 3.066 10.188 27.047 1 97.88 460 CYS A C 1
ATOM 3627 O O . CYS A 1 460 ? 3.754 11.18 26.766 1 97.88 460 CYS A O 1
ATOM 3629 N N . GLU A 1 461 ? 3.441 9.172 27.766 1 97.94 461 GLU A N 1
ATOM 3630 C CA . GLU A 1 461 ? 4.805 9.156 28.297 1 97.94 461 GLU A CA 1
ATOM 3631 C C . GLU A 1 461 ? 5.824 9.047 27.156 1 97.94 461 GLU A C 1
ATOM 3633 O O . GLU A 1 461 ? 6.898 9.648 27.219 1 97.94 461 GLU A O 1
ATOM 3638 N N . ARG A 1 462 ? 5.516 8.281 26.172 1 98.06 462 ARG A N 1
ATOM 3639 C CA . ARG A 1 462 ? 6.395 8.164 25.016 1 98.06 462 ARG A CA 1
ATOM 3640 C C . ARG A 1 462 ? 6.547 9.5 24.297 1 98.06 462 ARG A C 1
ATOM 3642 O O . ARG A 1 462 ? 7.629 9.828 23.812 1 98.06 462 ARG A O 1
ATOM 3649 N N . VAL A 1 463 ? 5.477 10.289 24.188 1 98.38 463 VAL A N 1
ATOM 3650 C CA . VAL A 1 463 ? 5.535 11.617 23.578 1 98.38 463 VAL A CA 1
ATOM 3651 C C . VAL A 1 463 ? 6.395 12.539 24.438 1 98.38 463 VAL A C 1
ATOM 3653 O O . VAL A 1 463 ? 7.164 13.352 23.906 1 98.38 463 VAL A O 1
ATOM 3656 N N . ALA A 1 464 ? 6.262 12.375 25.75 1 97.81 464 ALA A N 1
ATOM 3657 C CA . ALA A 1 464 ? 7.07 13.188 26.656 1 97.81 464 ALA A CA 1
ATOM 3658 C C . ALA A 1 464 ? 8.555 12.844 26.531 1 97.81 464 ALA A C 1
ATOM 3660 O O . ALA A 1 464 ? 9.406 13.734 26.594 1 97.81 464 ALA A O 1
ATOM 3661 N N . GLU A 1 465 ? 8.82 11.539 26.391 1 97.75 465 GLU A N 1
ATOM 3662 C CA . GLU A 1 465 ? 10.195 11.102 26.172 1 97.75 465 GLU A CA 1
ATOM 3663 C C . GLU A 1 465 ? 10.758 11.664 24.859 1 97.75 465 GLU A C 1
ATOM 3665 O O . GLU A 1 465 ? 11.906 12.094 24.812 1 97.75 465 GLU A O 1
ATOM 3670 N N . TRP A 1 466 ? 10 11.625 23.859 1 97.88 466 TRP A N 1
ATOM 3671 C CA . TRP A 1 466 ? 10.359 12.219 22.578 1 97.88 466 TRP A CA 1
ATOM 3672 C C . TRP A 1 466 ? 10.695 13.695 22.734 1 97.88 466 TRP A C 1
ATOM 3674 O O . TRP A 1 466 ? 11.695 14.172 22.203 1 97.88 466 TRP A O 1
ATOM 3684 N N . GLN A 1 467 ? 9.891 14.5 23.469 1 97.25 467 GLN A N 1
ATOM 3685 C CA . GLN A 1 467 ? 10.094 15.922 23.703 1 97.25 467 GLN A CA 1
ATOM 3686 C C . GLN A 1 467 ? 11.398 16.172 24.453 1 97.25 467 GLN A C 1
ATOM 3688 O O . GLN A 1 467 ? 12.117 17.125 24.156 1 97.25 467 GLN A O 1
ATOM 3693 N N . ALA A 1 468 ? 11.68 15.25 25.344 1 96.62 468 ALA A N 1
ATOM 3694 C CA . ALA A 1 468 ? 12.867 15.398 26.172 1 96.62 468 ALA A CA 1
ATOM 3695 C C . ALA A 1 468 ? 14.141 15.156 25.359 1 96.62 468 ALA A C 1
ATOM 3697 O O . ALA A 1 468 ? 15.203 15.68 25.688 1 96.62 468 ALA A O 1
ATOM 3698 N N . GLU A 1 469 ? 14.039 14.398 24.281 1 96.25 469 GLU A N 1
ATOM 3699 C CA . GLU A 1 469 ? 15.203 14.031 23.484 1 96.25 469 GLU A CA 1
ATOM 3700 C C . GLU A 1 469 ? 15.477 15.078 22.406 1 96.25 469 GLU A C 1
ATOM 3702 O O . GLU A 1 469 ? 16.531 15.055 21.766 1 96.25 469 GLU A O 1
ATOM 3707 N N . LEU A 1 470 ? 14.594 16.062 22.25 1 96.94 470 LEU A N 1
ATOM 3708 C CA . LEU A 1 470 ? 14.766 17.078 21.203 1 96.94 470 LEU A CA 1
ATOM 3709 C C . LEU A 1 470 ? 15.945 17.984 21.531 1 96.94 470 LEU A C 1
ATOM 3711 O O . LEU A 1 470 ? 16.172 18.328 22.688 1 96.94 470 LEU A O 1
ATOM 3715 N N . PRO A 1 471 ? 16.719 18.344 20.516 1 95 471 PRO A N 1
ATOM 3716 C CA . PRO A 1 471 ? 17.734 19.375 20.734 1 95 471 PRO A CA 1
ATOM 3717 C C . PRO A 1 471 ? 17.125 20.703 21.203 1 95 471 PRO A C 1
ATOM 3719 O O . PRO A 1 471 ? 15.977 21.016 20.875 1 95 471 PRO A O 1
ATOM 3722 N N . PRO A 1 472 ? 17.812 21.531 21.859 1 92.56 472 PRO A N 1
ATOM 3723 C CA . PRO A 1 472 ? 17.281 22.75 22.484 1 92.56 472 PRO A CA 1
ATOM 3724 C C . PRO A 1 472 ? 16.625 23.688 21.469 1 92.56 472 PRO A C 1
ATOM 3726 O O . PRO A 1 472 ? 15.617 24.328 21.766 1 92.56 472 PRO A O 1
ATOM 3729 N N . PHE A 1 473 ? 17.188 23.797 20.328 1 92.62 473 PHE A N 1
ATOM 3730 C CA . PHE A 1 473 ? 16.656 24.766 19.359 1 92.62 473 PHE A CA 1
ATOM 3731 C C . PHE A 1 473 ? 15.328 24.281 18.797 1 92.62 473 PHE A C 1
ATOM 3733 O O . PHE A 1 473 ? 14.594 25.047 18.172 1 92.62 473 PHE A O 1
ATOM 3740 N N . LEU A 1 474 ? 14.938 22.984 19.047 1 94.25 474 LEU A N 1
ATOM 3741 C CA . LEU A 1 474 ? 13.68 22.422 18.578 1 94.25 474 LEU A CA 1
ATOM 3742 C C . LEU A 1 474 ? 12.742 22.109 19.734 1 94.25 474 LEU A C 1
ATOM 3744 O O . LEU A 1 474 ? 11.617 21.641 19.531 1 94.25 474 LEU A O 1
ATOM 3748 N N . SER A 1 475 ? 13.125 22.281 20.953 1 91.81 475 SER A N 1
ATOM 3749 C CA . SER A 1 475 ? 12.359 21.875 22.125 1 91.81 475 SER A CA 1
ATOM 3750 C C . SER A 1 475 ? 11.414 22.984 22.578 1 91.81 475 SER A C 1
ATOM 3752 O O . SER A 1 475 ? 10.477 22.734 23.344 1 91.81 475 SER A O 1
ATOM 3754 N N . GLY A 1 476 ? 11.695 24.219 22.156 1 87 476 GLY A N 1
ATOM 3755 C CA . GLY A 1 476 ? 10.898 25.344 22.609 1 87 476 GLY A CA 1
ATOM 3756 C C . GLY A 1 476 ? 11.547 26.125 23.734 1 87 476 GLY A C 1
ATOM 3757 O O . GLY A 1 476 ? 11.016 27.141 24.172 1 87 476 GLY A O 1
ATOM 3758 N N . VAL A 1 477 ? 12.68 25.625 24.125 1 87.5 477 VAL A N 1
ATOM 3759 C CA . VAL A 1 477 ? 13.383 26.297 25.203 1 87.5 477 VAL A CA 1
ATOM 3760 C C . VAL A 1 477 ? 13.875 27.672 24.719 1 87.5 477 VAL A C 1
ATOM 3762 O O . VAL A 1 477 ? 13.852 28.641 25.484 1 87.5 477 VAL A O 1
ATOM 3765 N N . ILE A 1 478 ? 14.336 27.656 23.438 1 87.88 478 ILE A N 1
ATOM 3766 C CA . ILE A 1 478 ? 14.742 28.906 22.812 1 87.88 478 ILE A CA 1
ATOM 3767 C C . ILE A 1 478 ? 13.531 29.578 22.156 1 87.88 478 ILE A C 1
ATOM 3769 O O . ILE A 1 478 ? 12.766 28.938 21.438 1 87.88 478 ILE A O 1
ATOM 3773 N N . HIS A 1 479 ? 13.391 30.781 22.5 1 86 479 HIS A N 1
ATOM 3774 C CA . HIS A 1 479 ? 12.258 31.516 21.938 1 86 479 HIS A CA 1
ATOM 3775 C C . HIS A 1 479 ? 12.344 31.578 20.422 1 86 479 HIS A C 1
ATOM 3777 O O . HIS A 1 479 ? 13.422 31.781 19.859 1 86 479 HIS A O 1
ATOM 3783 N N . SER A 1 480 ? 11.25 31.484 19.781 1 83.5 480 SER A N 1
ATOM 3784 C CA . SER A 1 480 ? 11.164 31.391 18.328 1 83.5 480 SER A CA 1
ATOM 3785 C C . SER A 1 480 ? 11.734 32.625 17.641 1 83.5 480 SER A C 1
ATOM 3787 O O . SER A 1 480 ? 12.281 32.531 16.547 1 83.5 480 SER A O 1
ATOM 3789 N N . SER A 1 481 ? 11.617 33.75 18.219 1 83 481 SER A N 1
ATOM 3790 C CA . SER A 1 481 ? 12.086 35 17.625 1 83 481 SER A CA 1
ATOM 3791 C C . SER A 1 481 ? 13.609 35.031 17.516 1 83 481 SER A C 1
ATOM 3793 O O . SER A 1 481 ? 14.164 35.781 16.719 1 83 481 SER A O 1
ATOM 3795 N N . SER A 1 482 ? 14.234 34.156 18.266 1 86.25 482 SER A N 1
ATOM 3796 C CA . SER A 1 482 ? 15.695 34.094 18.281 1 86.25 482 SER A CA 1
ATOM 3797 C C . SER A 1 482 ? 16.219 33.094 17.25 1 86.25 482 SER A C 1
ATOM 3799 O O . SER A 1 482 ? 17.438 33 17.047 1 86.25 482 SER A O 1
ATOM 3801 N N . LEU A 1 483 ? 15.359 32.5 16.656 1 88.12 483 LEU A N 1
ATOM 3802 C CA . LEU A 1 483 ? 15.758 31.438 15.719 1 88.12 483 LEU A CA 1
ATOM 3803 C C . LEU A 1 483 ? 15.719 31.953 14.281 1 88.12 483 LEU A C 1
ATOM 3805 O O . LEU A 1 483 ? 14.945 32.844 13.961 1 88.12 483 LEU A O 1
ATOM 3809 N N . ILE A 1 484 ? 16.625 31.406 13.484 1 87.25 484 ILE A N 1
ATOM 3810 C CA . ILE A 1 484 ? 16.531 31.703 12.055 1 87.25 484 ILE A CA 1
ATOM 3811 C C . ILE A 1 484 ? 15.219 31.172 11.492 1 87.25 484 ILE A C 1
ATOM 3813 O O . ILE A 1 484 ? 14.625 30.25 12.047 1 87.25 484 ILE A O 1
ATOM 3817 N N . PRO A 1 485 ? 14.734 31.688 10.398 1 86.12 485 PRO A N 1
ATOM 3818 C CA . PRO A 1 485 ? 13.414 31.344 9.867 1 86.12 485 PRO A CA 1
ATOM 3819 C C . PRO A 1 485 ? 13.219 29.844 9.664 1 86.12 485 PRO A C 1
ATOM 3821 O O . PRO A 1 485 ? 12.156 29.312 9.977 1 86.12 485 PRO A O 1
ATOM 3824 N N . LEU A 1 486 ? 14.211 29.188 9.227 1 92.12 486 LEU A N 1
ATOM 3825 C CA . LEU A 1 486 ? 14.094 27.766 8.984 1 92.12 486 LEU A CA 1
ATOM 3826 C C . LEU A 1 486 ? 13.844 27 10.281 1 92.12 486 LEU A C 1
ATOM 3828 O O . LEU A 1 486 ? 12.953 26.156 10.359 1 92.12 486 LEU A O 1
ATOM 3832 N N . PHE A 1 487 ? 14.617 27.281 11.305 1 93.75 487 PHE A N 1
ATOM 3833 C CA . PHE A 1 487 ? 14.469 26.594 12.586 1 93.75 487 PHE A CA 1
ATOM 3834 C C . PHE A 1 487 ? 13.156 26.969 13.258 1 93.75 487 PHE A C 1
ATOM 3836 O O . PHE A 1 487 ? 12.547 26.156 13.945 1 93.75 487 PHE A O 1
ATOM 3843 N N . LYS A 1 488 ? 12.797 28.25 13.039 1 91.62 488 LYS A N 1
ATOM 3844 C CA . LYS A 1 488 ? 11.492 28.672 13.539 1 91.62 488 LYS A CA 1
ATOM 3845 C C . LYS A 1 488 ? 10.375 27.828 12.938 1 91.62 488 LYS A C 1
ATOM 3847 O O . LYS A 1 488 ? 9.469 27.375 13.648 1 91.62 488 LYS A O 1
ATOM 3852 N N . ARG A 1 489 ? 10.422 27.641 11.633 1 92.19 489 ARG A N 1
ATOM 3853 C CA . ARG A 1 489 ? 9.438 26.828 10.922 1 92.19 489 ARG A CA 1
ATOM 3854 C C . ARG A 1 489 ? 9.477 25.375 11.406 1 92.19 489 ARG A C 1
ATOM 3856 O O . ARG A 1 489 ? 8.438 24.75 11.609 1 92.19 489 ARG A O 1
ATOM 3863 N N . GLN A 1 490 ? 10.672 24.828 11.539 1 96 490 GLN A N 1
ATOM 3864 C CA . GLN A 1 490 ? 10.828 23.438 11.992 1 96 490 GLN A CA 1
ATOM 3865 C C . GLN A 1 490 ? 10.273 23.25 13.398 1 96 490 GLN A C 1
ATOM 3867 O O . GLN A 1 490 ? 9.602 22.266 13.68 1 96 490 GLN A O 1
ATOM 3872 N N . LEU A 1 491 ? 10.555 24.234 14.258 1 95.06 491 LEU A N 1
ATOM 3873 C CA . LEU A 1 491 ? 10.047 24.203 15.625 1 95.06 491 LEU A CA 1
ATOM 3874 C C . LEU A 1 491 ? 8.516 24.188 15.633 1 95.06 491 LEU A C 1
ATOM 3876 O O . LEU A 1 491 ? 7.902 23.406 16.359 1 95.06 491 LEU A O 1
ATOM 3880 N N . THR A 1 492 ? 7.945 25.047 14.836 1 92.94 492 THR A N 1
ATOM 3881 C CA . THR A 1 492 ? 6.492 25.156 14.789 1 92.94 492 THR A CA 1
ATOM 3882 C C . THR A 1 492 ? 5.871 23.844 14.297 1 92.94 492 THR A C 1
ATOM 3884 O O . THR A 1 492 ? 4.863 23.391 14.836 1 92.94 492 THR A O 1
ATOM 3887 N N . VAL A 1 493 ? 6.426 23.266 13.25 1 95.56 493 VAL A N 1
ATOM 3888 C CA . VAL A 1 493 ? 5.906 22.016 12.703 1 95.56 493 VAL A CA 1
ATOM 3889 C C . VAL A 1 493 ? 5.992 20.922 13.766 1 95.56 493 VAL A C 1
ATOM 3891 O O . VAL A 1 493 ? 5.043 20.156 13.953 1 95.56 493 VAL A O 1
ATOM 3894 N N . LEU A 1 494 ? 7.094 20.812 14.492 1 97.38 494 LEU A N 1
ATOM 3895 C CA . LEU A 1 494 ? 7.273 19.766 15.5 1 97.38 494 LEU A CA 1
ATOM 3896 C C . LEU A 1 494 ? 6.363 20 16.703 1 97.38 494 LEU A C 1
ATOM 3898 O O . LEU A 1 494 ? 5.875 19.031 17.297 1 97.38 494 LEU A O 1
ATOM 3902 N N . GLN A 1 495 ? 6.172 21.266 17.047 1 96.38 495 GLN A N 1
ATOM 3903 C CA . GLN A 1 495 ? 5.242 21.562 18.125 1 96.38 495 GLN A CA 1
ATOM 3904 C C . GLN A 1 495 ? 3.824 21.125 17.766 1 96.38 495 GLN A C 1
ATOM 3906 O O . GLN A 1 495 ? 3.131 20.531 18.578 1 96.38 495 GLN A O 1
ATOM 3911 N N . LEU A 1 496 ? 3.436 21.531 16.578 1 97.12 496 LEU A N 1
ATOM 3912 C CA . LEU A 1 496 ? 2.115 21.109 16.125 1 97.12 496 LEU A CA 1
ATOM 3913 C C . LEU A 1 496 ? 2.014 19.578 16.078 1 97.12 496 LEU A C 1
ATOM 3915 O O . LEU A 1 496 ? 0.968 19.016 16.406 1 97.12 496 LEU A O 1
ATOM 3919 N N . ALA A 1 497 ? 3.082 18.953 15.641 1 98.06 497 ALA A N 1
ATOM 3920 C CA . ALA A 1 497 ? 3.105 17.484 15.609 1 98.06 497 ALA A CA 1
ATOM 3921 C C . ALA A 1 497 ? 2.906 16.906 17 1 98.06 497 ALA A C 1
ATOM 3923 O O . ALA A 1 497 ? 2.166 15.938 17.172 1 98.06 497 ALA A O 1
ATOM 3924 N N . ARG A 1 498 ? 3.604 17.453 17.953 1 98.38 498 ARG A N 1
ATOM 3925 C CA . ARG A 1 498 ? 3.471 17 19.328 1 98.38 498 ARG A CA 1
ATOM 3926 C C . ARG A 1 498 ? 2.035 17.141 19.812 1 98.38 498 ARG A C 1
ATOM 3928 O O . ARG A 1 498 ? 1.467 16.219 20.391 1 98.38 498 ARG A O 1
ATOM 3935 N N . TYR A 1 499 ? 1.477 18.359 19.625 1 98.25 499 TYR A N 1
ATOM 3936 C CA . TYR A 1 499 ? 0.104 18.594 20.062 1 98.25 499 TYR A CA 1
ATOM 3937 C C . TYR A 1 499 ? -0.859 17.625 19.391 1 98.25 499 TYR A C 1
ATOM 3939 O O . TYR A 1 499 ? -1.758 17.094 20.047 1 98.25 499 TYR A O 1
ATOM 3947 N N . HIS A 1 500 ? -0.672 17.438 18.109 1 98.31 500 HIS A N 1
ATOM 3948 C CA . HIS A 1 500 ? -1.531 16.516 17.375 1 98.31 500 HIS A CA 1
ATOM 3949 C C . HIS A 1 500 ? -1.45 15.109 17.969 1 98.31 500 HIS A C 1
ATOM 3951 O O . HIS A 1 500 ? -2.473 14.438 18.125 1 98.31 500 HIS A O 1
ATOM 3957 N N . ALA A 1 501 ? -0.256 14.609 18.219 1 98.5 501 ALA A N 1
ATOM 3958 C CA . ALA A 1 501 ? -0.073 13.281 18.781 1 98.5 501 ALA A CA 1
ATOM 3959 C C . ALA A 1 501 ? -0.807 13.148 20.125 1 98.5 501 ALA A C 1
ATOM 3961 O O . ALA A 1 501 ? -1.494 12.148 20.359 1 98.5 501 ALA A O 1
ATOM 3962 N N . LEU A 1 502 ? -0.647 14.133 20.938 1 98.56 502 LEU A N 1
ATOM 3963 C CA . LEU A 1 502 ? -1.301 14.109 22.234 1 98.56 502 LEU A CA 1
ATOM 3964 C C . LEU A 1 502 ? -2.818 14.117 22.094 1 98.56 502 LEU A C 1
ATOM 3966 O O . LEU A 1 502 ? -3.52 13.367 22.766 1 98.56 502 LEU A O 1
ATOM 3970 N N . MET A 1 503 ? -3.301 14.992 21.25 1 98.19 503 MET A N 1
ATOM 3971 C CA . MET A 1 503 ? -4.738 15.039 21 1 98.19 503 MET A CA 1
ATOM 3972 C C . MET A 1 503 ? -5.246 13.703 20.469 1 98.19 503 MET A C 1
ATOM 3974 O O . MET A 1 503 ? -6.25 13.18 20.953 1 98.19 503 MET A O 1
ATOM 3978 N N . PHE A 1 504 ? -4.586 13.141 19.5 1 97.19 504 PHE A N 1
ATOM 3979 C CA . PHE A 1 504 ? -4.988 11.891 18.875 1 97.19 504 PHE A CA 1
ATOM 3980 C C . PHE A 1 504 ? -5.062 10.773 19.906 1 97.19 504 PHE A C 1
ATOM 3982 O O . PHE A 1 504 ? -5.996 9.961 19.891 1 97.19 504 PHE A O 1
ATOM 3989 N N . ILE A 1 505 ? -4.125 10.711 20.812 1 97.69 505 ILE A N 1
ATOM 3990 C CA . ILE A 1 505 ? -4.012 9.664 21.812 1 97.69 505 ILE A CA 1
ATOM 3991 C C . ILE A 1 505 ? -5.125 9.812 22.844 1 97.69 505 ILE A C 1
ATOM 3993 O O . ILE A 1 505 ? -5.691 8.812 23.312 1 97.69 505 ILE A O 1
ATOM 3997 N N . THR A 1 506 ? -5.535 10.984 23.156 1 97.12 506 THR A N 1
ATOM 3998 C CA . THR A 1 506 ? -6.336 11.195 24.359 1 97.12 506 THR A CA 1
ATOM 3999 C C . THR A 1 506 ? -7.77 11.57 24 1 97.12 506 THR A C 1
ATOM 4001 O O . THR A 1 506 ? -8.664 11.508 24.844 1 97.12 506 THR A O 1
ATOM 4004 N N . ARG A 1 507 ? -8.07 11.945 22.844 1 94.88 507 ARG A N 1
ATOM 4005 C CA . ARG A 1 507 ? -9.367 12.516 22.484 1 94.88 507 ARG A CA 1
ATOM 4006 C C . ARG A 1 507 ? -10.484 11.492 22.672 1 94.88 507 ARG A C 1
ATOM 4008 O O . ARG A 1 507 ? -11.633 11.859 22.922 1 94.88 507 ARG A O 1
ATOM 4015 N N . PRO A 1 508 ? -10.242 10.156 22.562 1 91.81 508 PRO A N 1
ATOM 4016 C CA . PRO A 1 508 ? -11.344 9.227 22.828 1 91.81 508 PRO A CA 1
ATOM 4017 C C . PRO A 1 508 ? -11.914 9.375 24.234 1 91.81 508 PRO A C 1
ATOM 4019 O O . PRO A 1 508 ? -13.039 8.945 24.5 1 91.81 508 PRO A O 1
ATOM 4022 N N . LEU A 1 509 ? -11.234 10.008 25.172 1 92.5 509 LEU A N 1
ATOM 4023 C CA . LEU A 1 509 ? -11.664 10.188 26.547 1 92.5 509 LEU A CA 1
ATOM 4024 C C . LEU A 1 509 ? -12.812 11.188 26.641 1 92.5 509 LEU A C 1
ATOM 4026 O O . LEU A 1 509 ? -13.492 11.266 27.672 1 92.5 509 LEU A O 1
ATOM 4030 N N . LEU A 1 510 ? -13.055 11.93 25.578 1 91.5 510 LEU A N 1
ATOM 4031 C CA . LEU A 1 510 ? -14.086 12.961 25.562 1 91.5 510 LEU A CA 1
ATOM 4032 C C . LEU A 1 510 ? -15.469 12.344 25.359 1 91.5 510 LEU A C 1
ATOM 4034 O O . LEU A 1 510 ? -16.484 13 25.578 1 91.5 510 LEU A O 1
ATOM 4038 N N . LEU A 1 511 ? -15.531 11.156 24.953 1 84.62 511 LEU A N 1
ATOM 4039 C CA . LEU A 1 511 ? -16.781 10.609 24.438 1 84.62 511 LEU A CA 1
ATOM 4040 C C . LEU A 1 511 ? -17.672 10.141 25.578 1 84.62 511 LEU A C 1
ATOM 4042 O O . LEU A 1 511 ? -18.891 10.055 25.422 1 84.62 511 LEU A O 1
ATOM 4046 N N . ARG A 1 512 ? -17.031 9.75 26.656 1 83.88 512 ARG A N 1
ATOM 4047 C CA . ARG A 1 512 ? -17.797 9.352 27.844 1 83.88 512 ARG A CA 1
ATOM 4048 C C . ARG A 1 512 ? -17.078 9.758 29.109 1 83.88 512 ARG A C 1
ATOM 4050 O O . ARG A 1 512 ? -15.875 10.07 29.094 1 83.88 512 ARG A O 1
ATOM 4057 N N . ASN A 1 513 ? -17.922 9.812 30.141 1 87.62 513 ASN A N 1
ATOM 4058 C CA . ASN A 1 513 ? -17.312 10.055 31.438 1 87.62 513 ASN A CA 1
ATOM 4059 C C . ASN A 1 513 ? -16.75 8.766 32.031 1 87.62 513 ASN A C 1
ATOM 4061 O O . ASN A 1 513 ? -17.359 8.18 32.938 1 87.62 513 ASN A O 1
ATOM 4065 N N . TYR A 1 514 ? -15.602 8.469 31.719 1 88.88 514 TYR A N 1
ATOM 4066 C CA . TYR A 1 514 ? -14.984 7.211 32.125 1 88.88 514 TYR A CA 1
ATOM 4067 C C . TYR A 1 514 ? -14.578 7.25 33.594 1 88.88 514 TYR A C 1
ATOM 4069 O O . TYR A 1 514 ? -14.391 6.203 34.219 1 88.88 514 TYR A O 1
ATOM 4077 N N . GLY A 1 515 ? -14.438 8.43 34.156 1 86.38 515 GLY A N 1
ATOM 4078 C CA . GLY A 1 515 ? -14.156 8.555 35.562 1 86.38 515 GLY A CA 1
ATOM 4079 C C . GLY A 1 515 ? -15.312 8.102 36.438 1 86.38 515 GLY A C 1
ATOM 4080 O O . GLY A 1 515 ? -15.102 7.57 37.531 1 86.38 515 GLY A O 1
ATOM 4081 N N . GLN A 1 516 ? -16.438 8.391 35.875 1 85.69 516 GLN A N 1
ATOM 4082 C CA . GLN A 1 516 ? -17.641 7.941 36.594 1 85.69 516 GLN A CA 1
ATOM 4083 C C . GLN A 1 516 ? -17.875 6.445 36.406 1 85.69 516 GLN A C 1
ATOM 4085 O O . GLN A 1 516 ? -18.359 5.762 37.312 1 85.69 516 GLN A O 1
ATOM 4090 N N . ILE A 1 517 ? -17.562 5.977 35.219 1 86.5 517 ILE A N 1
ATOM 4091 C CA . ILE A 1 517 ? -17.719 4.562 34.906 1 86.5 517 ILE A CA 1
ATOM 4092 C C . ILE A 1 517 ? -16.719 3.734 35.688 1 86.5 517 ILE A C 1
ATOM 4094 O O . ILE A 1 517 ? -17.062 2.684 36.25 1 86.5 517 ILE A O 1
ATOM 4098 N N . TRP A 1 518 ? -15.469 4.219 35.719 1 92.31 518 TRP A N 1
ATOM 4099 C CA . TRP A 1 518 ? -14.414 3.574 36.5 1 92.31 518 TRP A CA 1
ATOM 4100 C C . TRP A 1 518 ? -13.852 4.523 37.562 1 92.31 518 TRP A C 1
ATOM 4102 O O . TRP A 1 518 ? -12.82 5.16 37.344 1 92.31 518 TRP A O 1
ATOM 4112 N N . THR A 1 519 ? -14.367 4.508 38.719 1 89.44 519 THR A N 1
ATOM 4113 C CA . THR A 1 519 ? -14.07 5.465 39.781 1 89.44 519 THR A CA 1
ATOM 4114 C C . THR A 1 519 ? -12.625 5.324 40.25 1 89.44 519 THR A C 1
ATOM 4116 O O . THR A 1 519 ? -12.008 6.297 40.688 1 89.44 519 THR A O 1
ATOM 4119 N N . ASP A 1 520 ? -12.086 4.066 40.156 1 90.81 520 ASP A N 1
ATOM 4120 C CA . ASP A 1 520 ? -10.703 3.832 40.562 1 90.81 520 ASP A CA 1
ATOM 4121 C C . ASP A 1 520 ? -9.727 4.492 39.594 1 90.81 520 ASP A C 1
ATOM 4123 O O . ASP A 1 520 ? -8.547 4.668 39.938 1 90.81 520 ASP A O 1
ATOM 4127 N N . ARG A 1 521 ? -10.227 4.816 38.469 1 91.62 521 ARG A N 1
ATOM 4128 C CA . ARG A 1 521 ? -9.375 5.43 37.438 1 91.62 521 ARG A CA 1
ATOM 4129 C C . ARG A 1 521 ? -9.758 6.887 37.219 1 91.62 521 ARG A C 1
ATOM 4131 O O . ARG A 1 521 ? -9.32 7.504 36.25 1 91.62 521 ARG A O 1
ATOM 4138 N N . GLU A 1 522 ? -10.469 7.469 38.062 1 90.81 522 GLU A N 1
ATOM 4139 C CA . GLU A 1 522 ? -10.977 8.82 37.875 1 90.81 522 GLU A CA 1
ATOM 4140 C C . GLU A 1 522 ? -9.836 9.836 37.812 1 90.81 522 GLU A C 1
ATOM 4142 O O . GLU A 1 522 ? -9.852 10.719 36.938 1 90.81 522 GLU A O 1
ATOM 4147 N N . ALA A 1 523 ? -8.867 9.68 38.688 1 90.56 523 ALA A N 1
ATOM 4148 C CA . ALA A 1 523 ? -7.754 10.617 38.688 1 90.56 523 ALA A CA 1
ATOM 4149 C C . ALA A 1 523 ? -7 10.602 37.375 1 90.56 523 ALA A C 1
ATOM 4151 O O . ALA A 1 523 ? -6.66 11.656 36.812 1 90.56 523 ALA A O 1
ATOM 4152 N N . SER A 1 524 ? -6.742 9.367 36.906 1 92.94 524 SER A N 1
ATOM 4153 C CA . SER A 1 524 ? -6.039 9.227 35.656 1 92.94 524 SER A CA 1
ATOM 4154 C C . SER A 1 524 ? -6.879 9.75 34.5 1 92.94 524 SER A C 1
ATOM 4156 O O . SER A 1 524 ? -6.352 10.375 33.562 1 92.94 524 SER A O 1
ATOM 4158 N N . TYR A 1 525 ? -8.117 9.492 34.562 1 93.06 525 TYR A N 1
ATOM 4159 C CA . TYR A 1 525 ? -9.031 9.977 33.531 1 93.06 525 TYR A CA 1
ATOM 4160 C C . TYR A 1 525 ? -9 11.5 33.406 1 93.06 525 TYR A C 1
ATOM 4162 O O . TYR A 1 525 ? -8.828 12.055 32.344 1 93.06 525 TYR A O 1
ATOM 4170 N N . VAL A 1 526 ? -9.133 12.141 34.531 1 92.38 526 VAL A N 1
ATOM 4171 C CA . VAL A 1 526 ? -9.18 13.602 34.531 1 92.38 526 VAL A CA 1
ATOM 4172 C C . VAL A 1 526 ? -7.84 14.172 34.094 1 92.38 526 VAL A C 1
ATOM 4174 O O . VAL A 1 526 ? -7.797 15.156 33.344 1 92.38 526 VAL A O 1
ATOM 4177 N N . GLN A 1 527 ? -6.789 13.547 34.5 1 93.69 527 GLN A N 1
ATOM 4178 C CA . GLN A 1 527 ? -5.449 14.008 34.125 1 93.69 527 GLN A CA 1
ATOM 4179 C C . GLN A 1 527 ? -5.258 13.992 32.625 1 93.69 527 GLN A C 1
ATOM 4181 O O . GLN A 1 527 ? -4.789 14.977 32.031 1 93.69 527 GLN A O 1
ATOM 4186 N N . TYR A 1 528 ? -5.613 12.914 32.062 1 95.62 528 TYR A N 1
ATOM 4187 C CA . TYR A 1 528 ? -5.332 12.781 30.641 1 95.62 528 TYR A CA 1
ATOM 4188 C C . TYR A 1 528 ? -6.383 13.508 29.797 1 95.62 528 TYR A C 1
ATOM 4190 O O . TYR A 1 528 ? -6.117 13.914 28.672 1 95.62 528 TYR A O 1
ATOM 4198 N N . LEU A 1 529 ? -7.559 13.672 30.312 1 94.62 529 LEU A N 1
ATOM 4199 C CA . LEU A 1 529 ? -8.508 14.57 29.672 1 94.62 529 LEU A CA 1
ATOM 4200 C C . LEU A 1 529 ? -7.973 16 29.641 1 94.62 529 LEU A C 1
ATOM 4202 O O . LEU A 1 529 ? -8.164 16.719 28.672 1 94.62 529 LEU A O 1
ATOM 4206 N N . ARG A 1 530 ? -7.328 16.406 30.688 1 94.75 530 ARG A N 1
ATOM 4207 C CA . ARG A 1 530 ? -6.699 17.719 30.75 1 94.75 530 ARG A CA 1
ATOM 4208 C C . ARG A 1 530 ? -5.574 17.844 29.734 1 94.75 530 ARG A C 1
ATOM 4210 O O . ARG A 1 530 ? -5.387 18.906 29.125 1 94.75 530 ARG A O 1
ATOM 4217 N N . VAL A 1 531 ? -4.812 16.781 29.625 1 96.75 531 VAL A N 1
ATOM 4218 C CA . VAL A 1 531 ? -3.748 16.766 28.625 1 96.75 531 VAL A CA 1
ATOM 4219 C C . VAL A 1 531 ? -4.34 17 27.234 1 96.75 531 VAL A C 1
ATOM 4221 O O . VAL A 1 531 ? -3.777 17.75 26.438 1 96.75 531 VAL A O 1
ATOM 4224 N N . CYS A 1 532 ? -5.43 16.375 26.938 1 97.19 532 CYS A N 1
ATOM 4225 C CA . CYS A 1 532 ? -6.113 16.516 25.656 1 97.19 532 CYS A CA 1
ATOM 4226 C C . CYS A 1 532 ? -6.523 17.953 25.422 1 97.19 532 CYS A C 1
ATOM 4228 O O . CYS A 1 532 ? -6.199 18.531 24.391 1 97.19 532 CYS A O 1
ATOM 4230 N N . LEU A 1 533 ? -7.211 18.562 26.375 1 96.62 533 LEU A N 1
ATOM 4231 C CA . LEU A 1 533 ? -7.73 19.922 26.234 1 96.62 533 LEU A CA 1
ATOM 4232 C C . LEU A 1 533 ? -6.598 20.938 26.203 1 96.62 533 LEU A C 1
ATOM 4234 O O . LEU A 1 533 ? -6.672 21.938 25.484 1 96.62 533 LEU A O 1
ATOM 4238 N N . ALA A 1 534 ? -5.613 20.688 27.016 1 96.56 534 ALA A N 1
ATOM 4239 C CA . ALA A 1 534 ? -4.461 21.594 27.016 1 96.56 534 ALA A CA 1
ATOM 4240 C C . ALA A 1 534 ? -3.773 21.609 25.656 1 96.56 534 ALA A C 1
ATOM 4242 O O . ALA A 1 534 ? -3.381 22.672 25.172 1 96.56 534 ALA A O 1
ATOM 4243 N N . ALA A 1 535 ? -3.576 20.422 25.125 1 98.06 535 ALA A N 1
ATOM 4244 C CA . ALA A 1 535 ? -2.971 20.328 23.797 1 98.06 535 ALA A CA 1
ATOM 4245 C C . ALA A 1 535 ? -3.822 21.047 22.75 1 98.06 535 ALA A C 1
ATOM 4247 O O . ALA A 1 535 ? -3.295 21.719 21.875 1 98.06 535 ALA A O 1
ATOM 4248 N N . ALA A 1 536 ? -5.086 20.844 22.812 1 98.06 536 ALA A N 1
ATOM 4249 C CA . ALA A 1 536 ? -5.996 21.531 21.891 1 98.06 536 ALA A CA 1
ATOM 4250 C C . ALA A 1 536 ? -5.914 23.047 22.047 1 98.06 536 ALA A C 1
ATOM 4252 O O . ALA A 1 536 ? -5.84 23.781 21.062 1 98.06 536 ALA A O 1
ATOM 4253 N N . LYS A 1 537 ? -5.969 23.484 23.281 1 97.19 537 LYS A N 1
ATOM 4254 C CA . LYS A 1 537 ? -5.883 24.906 23.578 1 97.19 537 LYS A CA 1
ATOM 4255 C C . LYS A 1 537 ? -4.574 25.5 23.062 1 97.19 537 LYS A C 1
ATOM 4257 O O . LYS A 1 537 ? -4.57 26.562 22.422 1 97.19 537 LYS A O 1
ATOM 4262 N N . ASP A 1 538 ? -3.475 24.812 23.359 1 96.25 538 ASP A N 1
ATOM 4263 C CA . ASP A 1 538 ? -2.166 25.266 22.906 1 96.25 538 ASP A CA 1
ATOM 4264 C C . ASP A 1 538 ? -2.113 25.359 21.375 1 96.25 538 ASP A C 1
ATOM 4266 O O . ASP A 1 538 ? -1.497 26.266 20.828 1 96.25 538 ASP A O 1
ATOM 4270 N N . THR A 1 539 ? -2.693 24.391 20.703 1 97.31 539 THR A N 1
ATOM 4271 C CA . THR A 1 539 ? -2.75 24.391 19.234 1 97.31 539 THR A CA 1
ATOM 4272 C C . THR A 1 539 ? -3.496 25.609 18.734 1 97.31 539 THR A C 1
ATOM 4274 O O . THR A 1 539 ? -3.023 26.312 17.828 1 97.31 539 THR A O 1
ATOM 4277 N N . VAL A 1 540 ? -4.648 25.891 19.328 1 96.69 540 VAL A N 1
ATOM 4278 C CA . VAL A 1 540 ? -5.488 27 18.891 1 96.69 540 VAL A CA 1
ATOM 4279 C C . VAL A 1 540 ? -4.77 28.328 19.141 1 96.69 540 VAL A C 1
ATOM 4281 O O . VAL A 1 540 ? -4.828 29.234 18.312 1 96.69 540 VAL A O 1
ATOM 4284 N N . GLU A 1 541 ? -4.125 28.422 20.234 1 95.31 541 GLU A N 1
ATOM 4285 C CA . GLU A 1 541 ? -3.359 29.641 20.531 1 95.31 541 GLU A CA 1
ATOM 4286 C C . GLU A 1 541 ? -2.225 29.828 19.531 1 95.31 541 GLU A C 1
ATOM 4288 O O . GLU A 1 541 ? -1.99 30.953 19.078 1 95.31 541 GLU A O 1
ATOM 4293 N N . LEU A 1 542 ? -1.583 28.766 19.234 1 93.12 542 LEU A N 1
ATOM 4294 C CA . LEU A 1 542 ? -0.498 28.828 18.266 1 93.12 542 LEU A CA 1
ATOM 4295 C C . LEU A 1 542 ? -1.02 29.25 16.891 1 93.12 542 LEU A C 1
ATOM 4297 O O . LEU A 1 542 ? -0.413 30.078 16.219 1 93.12 542 LEU A O 1
ATOM 4301 N N . ILE A 1 543 ? -2.076 28.703 16.5 1 91.88 543 ILE A N 1
ATOM 4302 C CA . ILE A 1 543 ? -2.678 28.984 15.203 1 91.88 543 ILE A CA 1
ATOM 4303 C C . ILE A 1 543 ? -3.119 30.453 15.156 1 91.88 543 ILE A C 1
ATOM 4305 O O . ILE A 1 543 ? -2.959 31.109 14.133 1 91.88 543 ILE A O 1
ATOM 4309 N N . THR A 1 544 ? -3.691 30.922 16.203 1 92.69 544 THR A N 1
ATOM 4310 C CA . THR A 1 544 ? -4.129 32.312 16.281 1 92.69 544 THR A CA 1
ATOM 4311 C C . THR A 1 544 ? -2.938 33.25 16.172 1 92.69 544 THR A C 1
ATOM 4313 O O . THR A 1 544 ? -3.021 34.312 15.531 1 92.69 544 THR A O 1
ATOM 4316 N N . THR A 1 545 ? -1.888 32.844 16.797 1 89.62 545 THR A N 1
ATOM 4317 C CA . THR A 1 545 ? -0.667 33.625 16.688 1 89.62 545 THR A CA 1
ATOM 4318 C C . THR A 1 545 ? -0.166 33.688 15.25 1 89.62 545 THR A C 1
ATOM 4320 O O . THR A 1 545 ? 0.232 34.719 14.75 1 89.62 545 THR A O 1
ATOM 4323 N N . PHE A 1 546 ? -0.207 32.531 14.578 1 88.44 546 PHE A N 1
ATOM 4324 C CA . PHE A 1 546 ? 0.171 32.469 13.172 1 88.44 546 PHE A CA 1
ATOM 4325 C C . PHE A 1 546 ? -0.685 33.406 12.336 1 88.44 546 PHE A C 1
ATOM 4327 O O . PHE A 1 546 ? -0.176 34.062 11.438 1 88.44 546 PHE A O 1
ATOM 4334 N N . ALA A 1 547 ? -1.88 33.375 12.594 1 88.19 547 ALA A N 1
ATOM 4335 C CA . ALA A 1 547 ? -2.814 34.188 11.828 1 88.19 547 ALA A CA 1
ATOM 4336 C C . ALA A 1 547 ? -2.541 35.688 12.031 1 88.19 547 ALA A C 1
ATOM 4338 O O . ALA A 1 547 ? -2.568 36.469 11.078 1 88.19 547 ALA A O 1
ATOM 4339 N N . ARG A 1 548 ? -2.281 36.062 13.227 1 85.94 548 ARG A N 1
ATOM 4340 C CA . ARG A 1 548 ? -1.994 37.438 13.547 1 85.94 548 ARG A CA 1
ATOM 4341 C C . ARG A 1 548 ? -0.717 37.906 12.852 1 85.94 548 ARG A C 1
ATOM 4343 O O . ARG A 1 548 ? -0.622 39.062 12.43 1 85.94 548 ARG A O 1
ATOM 4350 N N . ASP A 1 549 ? 0.201 36.938 12.75 1 84.25 549 ASP A N 1
ATOM 4351 C CA . ASP A 1 549 ? 1.477 37.281 12.117 1 84.25 549 ASP A CA 1
ATOM 4352 C C . ASP A 1 549 ? 1.41 37.031 10.609 1 84.25 549 ASP A C 1
ATOM 4354 O O . ASP A 1 549 ? 2.436 37.094 9.922 1 84.25 549 ASP A O 1
ATOM 4358 N N . ASN A 1 550 ? 0.272 36.719 10.078 1 82.94 550 ASN A N 1
ATOM 4359 C CA . ASN A 1 550 ? 0.045 36.469 8.664 1 82.94 550 ASN A CA 1
ATOM 4360 C C . ASN A 1 550 ? 0.899 35.281 8.164 1 82.94 550 ASN A C 1
ATOM 4362 O O . ASN A 1 550 ? 1.497 35.375 7.09 1 82.94 550 ASN A O 1
ATOM 4366 N N . GLN A 1 551 ? 1.01 34.312 9.062 1 84.31 551 GLN A N 1
ATOM 4367 C CA . GLN A 1 551 ? 1.845 33.188 8.719 1 84.31 551 GLN A CA 1
ATOM 4368 C C . GLN A 1 551 ? 1.005 31.922 8.562 1 84.31 551 GLN A C 1
ATOM 4370 O O . GLN A 1 551 ? 1.546 30.812 8.453 1 84.31 551 GLN A O 1
ATOM 4375 N N . LEU A 1 552 ? -0.273 32.094 8.617 1 83.56 552 LEU A N 1
ATOM 4376 C CA . LEU A 1 552 ? -1.152 30.953 8.32 1 83.56 552 LEU A CA 1
ATOM 4377 C C . LEU A 1 552 ? -1.432 30.859 6.828 1 83.56 552 LEU A C 1
ATOM 4379 O O . LEU A 1 552 ? -2.51 31.234 6.367 1 83.56 552 LEU A O 1
ATOM 4383 N N . PHE A 1 553 ? -0.467 30.234 6.195 1 83.94 553 PHE A N 1
ATOM 4384 C CA . PHE A 1 553 ? -0.494 30.156 4.738 1 83.94 553 PHE A CA 1
ATOM 4385 C C . PHE A 1 553 ? -1.523 29.141 4.258 1 83.94 553 PHE A C 1
ATOM 4387 O O . PHE A 1 553 ? -1.673 28.078 4.855 1 83.94 553 PHE A O 1
ATOM 4394 N N . PRO A 1 554 ? -2.186 29.391 3.164 1 82.75 554 PRO A N 1
ATOM 4395 C CA . PRO A 1 554 ? -3.102 28.422 2.564 1 82.75 554 PRO A CA 1
ATOM 4396 C C . PRO A 1 554 ? -2.406 27.125 2.178 1 82.75 554 PRO A C 1
ATOM 4398 O O . PRO A 1 554 ? -3.031 26.062 2.186 1 82.75 554 PRO A O 1
ATOM 4401 N N . ALA A 1 555 ? -1.156 27.234 1.889 1 87.69 555 ALA A N 1
ATOM 4402 C CA . ALA A 1 555 ? -0.397 26.062 1.444 1 87.69 555 ALA A CA 1
ATOM 4403 C C . ALA A 1 555 ? -0.082 25.141 2.613 1 87.69 555 ALA A C 1
ATOM 4405 O O . ALA A 1 555 ? 0.335 24 2.412 1 87.69 555 ALA A O 1
ATOM 4406 N N . PHE A 1 556 ? -0.322 25.578 3.836 1 90.44 556 PHE A N 1
ATOM 4407 C CA . PHE A 1 556 ? 0.045 24.812 5.016 1 90.44 556 PHE A CA 1
ATOM 4408 C C . PHE A 1 556 ? -1.098 23.891 5.438 1 90.44 556 PHE A C 1
ATOM 4410 O O . PHE A 1 556 ? -1.711 24.094 6.488 1 90.44 556 PHE A O 1
ATOM 4417 N N . TRP A 1 557 ? -1.316 22.844 4.684 1 92.25 557 TRP A N 1
ATOM 4418 C CA . TRP A 1 557 ? -2.383 21.891 4.922 1 92.25 557 TRP A CA 1
ATOM 4419 C C . TRP A 1 557 ? -2.25 21.25 6.305 1 92.25 557 TRP A C 1
ATOM 4421 O O . TRP A 1 557 ? -3.252 20.969 6.965 1 92.25 557 TRP A O 1
ATOM 4431 N N . TYR A 1 558 ? -1.071 21.078 6.727 1 93.25 558 TYR A N 1
ATOM 4432 C CA . TYR A 1 558 ? -0.744 20.406 7.98 1 93.25 558 TYR A CA 1
ATOM 4433 C C . TYR A 1 558 ? -1.278 21.188 9.172 1 93.25 558 TYR A C 1
ATOM 4435 O O . TYR A 1 558 ? -1.927 20.609 10.055 1 93.25 558 TYR A O 1
ATOM 4443 N N . SER A 1 559 ? -0.979 22.438 9.227 1 93.69 559 SER A N 1
ATOM 4444 C CA . SER A 1 559 ? -1.469 23.297 10.297 1 93.69 559 SER A CA 1
ATOM 4445 C C . SER A 1 559 ? -2.992 23.375 10.297 1 93.69 559 SER A C 1
ATOM 4447 O O . SER A 1 559 ? -3.617 23.391 11.359 1 93.69 559 SER A O 1
ATOM 4449 N N . GLN A 1 560 ? -3.541 23.406 9.156 1 92.5 560 GLN A N 1
ATOM 4450 C CA . GLN A 1 560 ? -4.992 23.484 9.039 1 92.5 560 GLN A CA 1
ATOM 4451 C C . GLN A 1 560 ? -5.656 22.219 9.57 1 92.5 560 GLN A C 1
ATOM 4453 O O . GLN A 1 560 ? -6.66 22.281 10.281 1 92.5 560 GLN A O 1
ATOM 4458 N N . TYR A 1 561 ? -5.141 21.125 9.234 1 93.88 561 TYR A N 1
ATOM 4459 C CA . TYR A 1 561 ? -5.66 19.844 9.703 1 93.88 561 TYR A CA 1
ATOM 4460 C C . TYR A 1 561 ? -5.602 19.75 11.227 1 93.88 561 TYR A C 1
ATOM 4462 O O . TYR A 1 561 ? -6.57 19.344 11.867 1 93.88 561 TYR A O 1
ATOM 4470 N N . ILE A 1 562 ? -4.469 20.109 11.75 1 96.19 562 ILE A N 1
ATOM 4471 C CA . ILE A 1 562 ? -4.285 20.016 13.195 1 96.19 562 ILE A CA 1
ATOM 4472 C C . ILE A 1 562 ? -5.184 21.031 13.898 1 96.19 562 ILE A C 1
ATOM 4474 O O . ILE A 1 562 ? -5.734 20.734 14.961 1 96.19 562 ILE A O 1
ATOM 4478 N N . ALA A 1 563 ? -5.328 22.203 13.289 1 95.44 563 ALA A N 1
ATOM 4479 C CA . ALA A 1 563 ? -6.25 23.203 13.82 1 95.44 563 ALA A CA 1
ATOM 4480 C C . ALA A 1 563 ? -7.68 22.672 13.852 1 95.44 563 ALA A C 1
ATOM 4482 O O . ALA A 1 563 ? -8.406 22.859 14.828 1 95.44 563 ALA A O 1
ATOM 4483 N N . PHE A 1 564 ? -8.102 22.047 12.852 1 94.62 564 PHE A N 1
ATOM 4484 C CA . PHE A 1 564 ? -9.43 21.453 12.781 1 94.62 564 PHE A CA 1
ATOM 4485 C C . PHE A 1 564 ? -9.641 20.453 13.914 1 94.62 564 PHE A C 1
ATOM 4487 O O . PHE A 1 564 ? -10.688 20.453 14.555 1 94.62 564 PHE A O 1
ATOM 4494 N N . ASN A 1 565 ? -8.672 19.625 14.062 1 95.5 565 ASN A N 1
ATOM 4495 C CA . ASN A 1 565 ? -8.758 18.641 15.133 1 95.5 565 ASN A CA 1
ATOM 4496 C C . ASN A 1 565 ? -8.891 19.312 16.5 1 95.5 565 ASN A C 1
ATOM 4498 O O . ASN A 1 565 ? -9.703 18.891 17.328 1 95.5 565 ASN A O 1
ATOM 4502 N N . ALA A 1 566 ? -8.086 20.297 16.719 1 97.81 566 ALA A N 1
ATOM 4503 C CA . ALA A 1 566 ? -8.094 20.984 18 1 97.81 566 ALA A CA 1
ATOM 4504 C C . ALA A 1 566 ? -9.438 21.672 18.25 1 97.81 566 ALA A C 1
ATOM 4506 O O . ALA A 1 566 ? -10 21.578 19.344 1 97.81 566 ALA A O 1
ATOM 4507 N N . LEU A 1 567 ? -9.938 22.297 17.266 1 96.38 567 LEU A N 1
ATOM 4508 C CA . LEU A 1 567 ? -11.219 22.984 17.375 1 96.38 567 LEU A CA 1
ATOM 4509 C C . LEU A 1 567 ? -12.359 22 17.594 1 96.38 567 LEU A C 1
ATOM 4511 O O . LEU A 1 567 ? -13.258 22.25 18.406 1 96.38 567 LEU A O 1
ATOM 4515 N N . SER A 1 568 ? -12.312 20.906 16.859 1 93.5 568 SER A N 1
ATOM 4516 C CA . SER A 1 568 ? -13.312 19.859 17.047 1 93.5 568 SER A CA 1
ATOM 4517 C C . SER A 1 568 ? -13.312 19.344 18.484 1 93.5 568 SER A C 1
ATOM 4519 O O . SER A 1 568 ? -14.367 19.109 19.062 1 93.5 568 SER A O 1
ATOM 4521 N N . ILE A 1 569 ? -12.172 19.156 19.016 1 95.69 569 ILE A N 1
ATOM 4522 C CA . ILE A 1 569 ? -12.023 18.656 20.375 1 95.69 569 ILE A CA 1
ATOM 4523 C C . ILE A 1 569 ? -12.633 19.656 21.375 1 95.69 569 ILE A C 1
ATOM 4525 O O . ILE A 1 569 ? -13.375 19.266 22.266 1 95.69 569 ILE A O 1
ATOM 4529 N N . ILE A 1 570 ? -12.328 20.938 21.219 1 96.06 570 ILE A N 1
ATOM 4530 C CA . ILE A 1 570 ? -12.836 21.969 22.125 1 96.06 570 ILE A CA 1
ATOM 4531 C C . ILE A 1 570 ? -14.359 22.031 22.031 1 96.06 570 ILE A C 1
ATOM 4533 O O . ILE A 1 570 ? -15.047 22.047 23.047 1 96.06 570 ILE A O 1
ATOM 4537 N N . TYR A 1 571 ? -14.891 22.047 20.812 1 92.81 571 TYR A N 1
ATOM 4538 C CA . TYR A 1 571 ? -16.328 22.109 20.641 1 92.81 571 TYR A CA 1
ATOM 4539 C C . TYR A 1 571 ? -17 20.875 21.234 1 92.81 571 TYR A C 1
ATOM 4541 O O . TYR A 1 571 ? -18.031 20.984 21.906 1 92.81 571 TYR A O 1
ATOM 4549 N N . ILE A 1 572 ? -16.484 19.672 20.984 1 90.62 572 ILE A N 1
ATOM 4550 C CA . ILE A 1 572 ? -17.078 18.438 21.5 1 90.62 572 ILE A CA 1
ATOM 4551 C C . ILE A 1 572 ? -16.984 18.422 23.031 1 90.62 572 ILE A C 1
ATOM 4553 O O . ILE A 1 572 ? -17.906 17.984 23.703 1 90.62 572 ILE A O 1
ATOM 4557 N N . TYR A 1 573 ? -15.891 18.875 23.609 1 92.88 573 TYR A N 1
ATOM 4558 C CA . TYR A 1 573 ? -15.773 19 25.062 1 92.88 573 TYR A CA 1
ATOM 4559 C C . TYR A 1 573 ? -16.875 19.906 25.625 1 92.88 573 TYR A C 1
ATOM 4561 O O . TYR A 1 573 ? -17.547 19.547 26.594 1 92.88 573 TYR A O 1
ATOM 4569 N N . LEU A 1 574 ? -17.047 21.078 24.969 1 92.56 574 LEU A N 1
ATOM 4570 C CA . LEU A 1 574 ? -18.047 22.031 25.422 1 92.56 574 LEU A CA 1
ATOM 4571 C C . LEU A 1 574 ? -19.453 21.453 25.281 1 92.56 574 LEU A C 1
ATOM 4573 O O . LEU A 1 574 ? -20.312 21.688 26.141 1 92.56 574 LEU A O 1
ATOM 4577 N N . ILE A 1 575 ? -19.672 20.719 24.219 1 87.94 575 ILE A N 1
ATOM 4578 C CA . ILE A 1 575 ? -20.953 20.078 24.016 1 87.94 575 ILE A CA 1
ATOM 4579 C C . ILE A 1 575 ? -21.188 19.047 25.125 1 87.94 575 ILE A C 1
ATOM 4581 O O . ILE A 1 575 ? -22.281 18.984 25.703 1 87.94 575 ILE A O 1
ATOM 4585 N N . GLN A 1 576 ? -20.172 18.297 25.438 1 87.44 576 GLN A N 1
ATOM 4586 C CA . GLN A 1 576 ? -20.297 17.266 26.453 1 87.44 576 GLN A CA 1
ATOM 4587 C C . GLN A 1 576 ? -20.516 17.875 27.828 1 87.44 576 GLN A C 1
ATOM 4589 O O . GLN A 1 576 ? -21.297 17.359 28.625 1 87.44 576 GLN A O 1
ATOM 4594 N N . VAL A 1 577 ? -19.844 18.906 28.109 1 88.75 577 VAL A N 1
ATOM 4595 C CA . VAL A 1 577 ? -19.984 19.578 29.391 1 88.75 577 VAL A CA 1
ATOM 4596 C C . VAL A 1 577 ? -21.359 20.219 29.516 1 88.75 577 VAL A C 1
ATOM 4598 O O . VAL A 1 577 ? -22.031 20.094 30.547 1 88.75 577 VAL A O 1
ATOM 4601 N N . GLN A 1 578 ? -21.797 20.875 28.469 1 86.69 578 GLN A N 1
ATOM 4602 C CA . GLN A 1 578 ? -23.094 21.531 28.469 1 86.69 578 GLN A CA 1
ATOM 4603 C C . GLN A 1 578 ? -24.234 20.516 28.562 1 86.69 578 GLN A C 1
ATOM 4605 O O . GLN A 1 578 ? -25.297 20.812 29.109 1 86.69 578 GLN A O 1
ATOM 4610 N N . SER A 1 579 ? -23.984 19.359 28.062 1 82.75 579 SER A N 1
ATOM 4611 C CA . SER A 1 579 ? -24.969 18.281 28.141 1 82.75 579 SER A CA 1
ATOM 4612 C C . SER A 1 579 ? -24.844 17.531 29.453 1 82.75 579 SER A C 1
ATOM 4614 O O . SER A 1 579 ? -25.516 16.516 29.656 1 82.75 579 SER A O 1
ATOM 4616 N N . ASN A 1 580 ? -24 17.922 30.312 1 84.25 580 ASN A N 1
ATOM 4617 C CA . ASN A 1 580 ? -23.766 17.344 31.641 1 84.25 580 ASN A CA 1
ATOM 4618 C C . ASN A 1 580 ? -23.312 15.891 31.547 1 84.25 580 ASN A C 1
ATOM 4620 O O . ASN A 1 580 ? -23.656 15.078 32.406 1 84.25 580 ASN A O 1
ATOM 4624 N N . ARG A 1 581 ? -22.703 15.641 30.5 1 83.81 581 ARG A N 1
ATOM 4625 C CA . ARG A 1 581 ? -22.203 14.273 30.328 1 83.81 581 ARG A CA 1
ATOM 4626 C C . ARG A 1 581 ? -20.797 14.133 30.922 1 83.81 581 ARG A C 1
ATOM 4628 O O . ARG A 1 581 ? -20.391 13.031 31.297 1 83.81 581 ARG A O 1
ATOM 4635 N N . ILE A 1 582 ? -20 15.18 30.75 1 88 582 ILE A N 1
ATOM 4636 C CA . ILE A 1 582 ? -18.688 15.242 31.375 1 88 582 ILE A CA 1
ATOM 4637 C C . ILE A 1 582 ? -18.625 16.422 32.344 1 88 582 ILE A C 1
ATOM 4639 O O . ILE A 1 582 ? -19.25 17.453 32.094 1 88 582 ILE A O 1
ATOM 4643 N N . LEU A 1 583 ? -17.875 16.234 33.406 1 87.06 583 LEU A N 1
ATOM 4644 C CA . LEU A 1 583 ? -17.703 17.328 34.375 1 87.06 583 LEU A CA 1
ATOM 4645 C C . LEU A 1 583 ? -16.703 18.359 33.844 1 87.06 583 LEU A C 1
ATOM 4647 O O . LEU A 1 583 ? -15.688 18 33.25 1 87.06 583 LEU A O 1
ATOM 4651 N N . PRO A 1 584 ? -17.078 19.594 34.031 1 89 584 PRO A N 1
ATOM 4652 C CA . PRO A 1 584 ? -16.125 20.609 33.594 1 89 584 PRO A CA 1
ATOM 4653 C C . PRO A 1 584 ? -14.773 20.5 34.281 1 89 584 PRO A C 1
ATOM 4655 O O . PRO A 1 584 ? -14.711 20.297 35.5 1 89 584 PRO A O 1
ATOM 4658 N N . LEU A 1 585 ? -13.75 20.578 33.594 1 87.75 585 LEU A N 1
ATOM 4659 C CA . LEU A 1 585 ? -12.398 20.422 34.094 1 87.75 585 LEU A CA 1
ATOM 4660 C C . LEU A 1 585 ? -12.031 21.609 35 1 87.75 585 LEU A C 1
ATOM 4662 O O . LEU A 1 585 ? -11.125 21.5 35.844 1 87.75 585 LEU A O 1
ATOM 4666 N N . SER A 1 586 ? -12.68 22.75 34.844 1 80.06 586 SER A N 1
ATOM 4667 C CA . SER A 1 586 ? -12.461 23.906 35.688 1 80.06 586 SER A CA 1
ATOM 4668 C C . SER A 1 586 ? -12.852 23.625 37.125 1 80.06 586 SER A C 1
ATOM 4670 O O . SER A 1 586 ? -12.352 24.266 38.062 1 80.06 586 SER A O 1
ATOM 4672 N N . GLN A 1 587 ? -13.742 22.656 37.312 1 73 587 GLN A N 1
ATOM 4673 C CA . GLN A 1 587 ? -14.266 22.328 38.625 1 73 587 GLN A CA 1
ATOM 4674 C C . GLN A 1 587 ? -13.562 21.125 39.219 1 73 587 GLN A C 1
ATOM 4676 O O . GLN A 1 587 ? -13.836 20.734 40.375 1 73 587 GLN A O 1
ATOM 4681 N N . THR A 1 588 ? -12.797 20.562 38.406 1 67 588 THR A N 1
ATOM 4682 C CA . THR A 1 588 ? -12.172 19.344 38.875 1 67 588 THR A CA 1
ATOM 4683 C C . THR A 1 588 ? -10.781 19.625 39.438 1 67 588 THR A C 1
ATOM 4685 O O . THR A 1 588 ? -10.008 20.375 38.844 1 67 588 THR A O 1
ATOM 4688 N N . TYR A 1 589 ? -10.547 19.516 40.812 1 55.5 589 TYR A N 1
ATOM 4689 C CA . TYR A 1 589 ? -9.289 19.75 41.531 1 55.5 589 TYR A CA 1
ATOM 4690 C C . TYR A 1 589 ? -8.312 18.594 41.281 1 55.5 589 TYR A C 1
ATOM 4692 O O . TYR A 1 589 ? -8.68 17.422 41.406 1 55.5 589 TYR A O 1
ATOM 4700 N N . VAL A 1 590 ? -7.539 18.594 40.312 1 55.59 590 VAL A N 1
ATOM 4701 C CA . VAL A 1 590 ? -6.551 17.531 40.25 1 55.59 590 VAL A CA 1
ATOM 4702 C C . VAL A 1 590 ? -5.422 17.781 41.219 1 55.59 590 VAL A C 1
ATOM 4704 O O . VAL A 1 590 ? -4.871 18.891 41.281 1 55.59 590 VAL A O 1
ATOM 4707 N N . ALA A 1 591 ? -5.273 16.984 42.344 1 46.5 591 ALA A N 1
ATOM 4708 C CA . ALA A 1 591 ? -4.215 16.969 43.344 1 46.5 591 ALA A CA 1
ATOM 4709 C C . ALA A 1 591 ? -2.838 16.844 42.688 1 46.5 591 ALA A C 1
ATOM 4711 O O . ALA A 1 591 ? -2.494 15.805 42.125 1 46.5 591 ALA A O 1
ATOM 4712 N N . THR A 1 592 ? -2.369 17.562 41.875 1 45.12 592 THR A N 1
ATOM 4713 C CA . THR A 1 592 ? -0.977 17.344 41.5 1 45.12 592 THR A CA 1
ATOM 4714 C C . THR A 1 592 ? -0.053 17.562 42.688 1 45.12 592 THR A C 1
ATOM 4716 O O . THR A 1 592 ? -0.396 18.312 43.625 1 45.12 592 THR A O 1
ATOM 4719 N N . GLU A 1 593 ? 0.902 16.672 43.094 1 39.41 593 GLU A N 1
ATOM 4720 C CA . GLU A 1 593 ? 1.858 16.828 44.188 1 39.41 593 GLU A CA 1
ATOM 4721 C C . GLU A 1 593 ? 2.227 18.281 44.406 1 39.41 593 GLU A C 1
ATOM 4723 O O . GLU A 1 593 ? 2.455 18.719 45.531 1 39.41 593 GLU A O 1
ATOM 4728 N N . GLY A 1 594 ? 3.027 18.938 43.562 1 37.09 594 GLY A N 1
ATOM 4729 C CA . GLY A 1 594 ? 3.811 20.141 43.688 1 37.09 594 GLY A CA 1
ATOM 4730 C C . GLY A 1 594 ? 2.977 21.406 43.594 1 37.09 594 GLY A C 1
ATOM 4731 O O . GLY A 1 594 ? 3.52 22.516 43.469 1 37.09 594 GLY A O 1
ATOM 4732 N N . GLY A 1 595 ? 1.848 21.719 44 1 36 595 GLY A N 1
ATOM 4733 C CA . GLY A 1 595 ? 0.987 22.875 44.188 1 36 595 GLY A CA 1
ATOM 4734 C C . GLY A 1 595 ? -0.319 22.797 43.438 1 36 595 GLY A C 1
ATOM 4735 O O . GLY A 1 595 ? -0.518 21.875 42.625 1 36 595 GLY A O 1
ATOM 4736 N N . LEU A 1 596 ? -1.489 23.438 44 1 36.47 596 LEU A N 1
ATOM 4737 C CA . LEU A 1 596 ? -2.848 23.594 43.469 1 36.47 596 LEU A CA 1
ATOM 4738 C C . LEU A 1 596 ? -2.842 23.875 41.969 1 36.47 596 LEU A C 1
ATOM 4740 O O . LEU A 1 596 ? -2.332 24.906 41.531 1 36.47 596 LEU A O 1
ATOM 4744 N N . ASN A 1 597 ? -2.533 23.078 41.188 1 41.5 597 ASN A N 1
ATOM 4745 C CA . ASN A 1 597 ? -2.66 23.328 39.75 1 41.5 597 ASN A CA 1
ATOM 4746 C C . ASN A 1 597 ? -4.008 23.953 39.406 1 41.5 597 ASN A C 1
ATOM 4748 O O . ASN A 1 597 ? -5.055 23.344 39.625 1 41.5 597 ASN A O 1
ATOM 4752 N N . ASP A 1 598 ? -4.277 25.188 39.75 1 42.06 598 ASP A N 1
ATOM 4753 C CA . ASP A 1 598 ? -5.398 26.094 39.531 1 42.06 598 ASP A CA 1
ATOM 4754 C C . ASP A 1 598 ? -6.125 25.781 38.219 1 42.06 598 ASP A C 1
ATOM 4756 O O . ASP A 1 598 ? -5.488 25.641 37.188 1 42.06 598 ASP A O 1
ATOM 4760 N N . GLY A 1 599 ? -7.004 24.922 38.125 1 49.88 599 GLY A N 1
ATOM 4761 C CA . GLY A 1 599 ? -8.117 24.812 37.188 1 49.88 599 GLY A CA 1
ATOM 4762 C C . GLY A 1 599 ? -8.273 26.031 36.281 1 49.88 599 GLY A C 1
ATOM 4763 O O . GLY A 1 599 ? -9.305 26.203 35.625 1 49.88 599 GLY A O 1
ATOM 4764 N N . PHE A 1 600 ? -7.254 27 36.375 1 51.34 600 PHE A N 1
ATOM 4765 C CA . PHE A 1 600 ? -7.234 28.312 35.75 1 51.34 600 PHE A CA 1
ATOM 4766 C C . PHE A 1 600 ? -6.855 28.219 34.281 1 51.34 600 PHE A C 1
ATOM 4768 O O . PHE A 1 600 ? -5.934 27.484 33.938 1 51.34 600 PHE A O 1
ATOM 4775 N N . GLY A 1 601 ? -7.848 28.156 33.406 1 65.06 601 GLY A N 1
ATOM 4776 C CA . GLY A 1 601 ? -7.574 28.344 31.984 1 65.06 601 GLY A CA 1
ATOM 4777 C C . GLY A 1 601 ? -8.492 27.531 31.094 1 65.06 601 GLY A C 1
ATOM 4778 O O . GLY A 1 601 ? -8.422 27.641 29.859 1 65.06 601 GLY A O 1
ATOM 4779 N N . PHE A 1 602 ? -9.227 26.641 31.828 1 80.06 602 PHE A N 1
ATOM 4780 C CA . PHE A 1 602 ? -10.133 25.859 30.984 1 80.06 602 PHE A CA 1
ATOM 4781 C C . PHE A 1 602 ? -11.57 26.328 31.188 1 80.06 602 PHE A C 1
ATOM 4783 O O . PHE A 1 602 ? -12.5 25.516 31.109 1 80.06 602 PHE A O 1
ATOM 4790 N N . ASP A 1 603 ? -11.641 27.562 31.484 1 86.44 603 ASP A N 1
ATOM 4791 C CA . ASP A 1 603 ? -12.992 28.109 31.578 1 86.44 603 ASP A CA 1
ATOM 4792 C C . ASP A 1 603 ? -13.727 27.969 30.25 1 86.44 603 ASP A C 1
ATOM 4794 O O . ASP A 1 603 ? -13.172 28.266 29.188 1 86.44 603 ASP A O 1
ATOM 4798 N N . GLU A 1 604 ? -14.945 27.531 30.312 1 88.12 604 GLU A N 1
ATOM 4799 C CA . GLU A 1 604 ? -15.727 27.219 29.125 1 88.12 604 GLU A CA 1
ATOM 4800 C C . GLU A 1 604 ? -15.891 28.438 28.234 1 88.12 604 GLU A C 1
ATOM 4802 O O . GLU A 1 604 ? -15.812 28.344 27.016 1 88.12 604 GLU A O 1
ATOM 4807 N N . SER A 1 605 ? -16.109 29.594 28.875 1 88.06 605 SER A N 1
ATOM 4808 C CA . SER A 1 605 ? -16.297 30.828 28.109 1 88.06 605 SER A CA 1
ATOM 4809 C C . SER A 1 605 ? -15.008 31.219 27.391 1 88.06 605 SER A C 1
ATOM 4811 O O . SER A 1 605 ? -15.047 31.641 26.234 1 88.06 605 SER A O 1
ATOM 4813 N N . THR A 1 606 ? -13.953 31.125 28.109 1 90.31 606 THR A N 1
ATOM 4814 C CA . THR A 1 606 ? -12.664 31.453 27.516 1 90.31 606 THR A CA 1
ATOM 4815 C C . THR A 1 606 ? -12.352 30.516 26.359 1 90.31 606 THR A C 1
ATOM 4817 O O . THR A 1 606 ? -11.859 30.938 25.312 1 90.31 606 THR A O 1
ATOM 4820 N N . LEU A 1 607 ? -12.609 29.234 26.578 1 93.25 607 LEU A N 1
ATOM 4821 C CA . LEU A 1 607 ? -12.359 28.234 25.531 1 93.25 607 LEU A CA 1
ATOM 4822 C C . LEU A 1 607 ? -13.219 28.5 24.312 1 93.25 607 LEU A C 1
ATOM 4824 O O . LEU A 1 607 ? -12.758 28.344 23.172 1 93.25 607 LEU A O 1
ATOM 4828 N N . TYR A 1 608 ? -14.414 28.844 24.5 1 93.06 608 TYR A N 1
ATOM 4829 C CA . TYR A 1 608 ? -15.328 29.109 23.406 1 93.06 608 TYR A CA 1
ATOM 4830 C C . TYR A 1 608 ? -14.852 30.297 22.578 1 93.06 608 TYR A C 1
ATOM 4832 O O . TYR A 1 608 ? -14.867 30.234 21.344 1 93.06 608 TYR A O 1
ATOM 4840 N N . VAL A 1 609 ? -14.453 31.391 23.234 1 92.31 609 VAL A N 1
ATOM 4841 C CA . VAL A 1 609 ? -13.992 32.594 22.547 1 92.31 609 VAL A CA 1
ATOM 4842 C C . VAL A 1 609 ? -12.727 32.281 21.75 1 92.31 609 VAL A C 1
ATOM 4844 O O . VAL A 1 609 ? -12.57 32.719 20.609 1 92.31 609 VAL A O 1
ATOM 4847 N N . LEU A 1 610 ? -11.875 31.562 22.406 1 93.75 610 LEU A N 1
ATOM 4848 C CA . LEU A 1 610 ? -10.648 31.156 21.734 1 93.75 610 LEU A CA 1
ATOM 4849 C C . LEU A 1 610 ? -10.953 30.328 20.484 1 93.75 610 LEU A C 1
ATOM 4851 O O . LEU A 1 610 ? -10.344 30.531 19.438 1 93.75 610 LEU A O 1
ATOM 4855 N N . ALA A 1 611 ? -11.82 29.375 20.609 1 94.94 611 ALA A N 1
ATOM 4856 C CA . ALA A 1 611 ? -12.195 28.5 19.5 1 94.94 611 ALA A CA 1
ATOM 4857 C C . ALA A 1 611 ? -12.859 29.297 18.375 1 94.94 611 ALA A C 1
ATOM 4859 O O . ALA A 1 611 ? -12.586 29.062 17.203 1 94.94 611 ALA A O 1
ATOM 4860 N N . GLU A 1 612 ? -13.711 30.203 18.734 1 92.88 612 GLU A N 1
ATOM 4861 C CA . GLU A 1 612 ? -14.398 31.016 17.734 1 92.88 612 GLU A CA 1
ATOM 4862 C C . GLU A 1 612 ? -13.414 31.859 16.938 1 92.88 612 GLU A C 1
ATOM 4864 O O . GLU A 1 612 ? -13.531 31.969 15.711 1 92.88 612 GLU A O 1
ATOM 4869 N N . THR A 1 613 ? -12.531 32.438 17.625 1 93.25 613 THR A N 1
ATOM 4870 C CA . THR A 1 613 ? -11.516 33.25 16.969 1 93.25 613 THR A CA 1
ATOM 4871 C C . THR A 1 613 ? -10.664 32.438 16.016 1 93.25 613 THR A C 1
ATOM 4873 O O . THR A 1 613 ? -10.406 32.844 14.883 1 93.25 613 THR A O 1
ATOM 4876 N N . ALA A 1 614 ? -10.219 31.359 16.484 1 94 614 ALA A N 1
ATOM 4877 C CA . ALA A 1 614 ? -9.367 30.484 15.688 1 94 614 ALA A CA 1
ATOM 4878 C C . ALA A 1 614 ? -10.125 29.953 14.477 1 94 614 ALA A C 1
ATOM 4880 O O . ALA A 1 614 ? -9.555 29.781 13.398 1 94 614 ALA A O 1
ATOM 4881 N N . GLN A 1 615 ? -11.375 29.547 14.688 1 92.88 615 GLN A N 1
ATOM 4882 C CA . GLN A 1 615 ? -12.195 29.062 13.578 1 92.88 615 GLN A CA 1
ATOM 4883 C C . GLN A 1 615 ? -12.32 30.125 12.484 1 92.88 615 GLN A C 1
ATOM 4885 O O . GLN A 1 615 ? -12.305 29.797 11.297 1 92.88 615 GLN A O 1
ATOM 4890 N N . TYR A 1 616 ? -12.461 31.359 12.883 1 89.81 616 TYR A N 1
ATOM 4891 C CA . TYR A 1 616 ? -12.523 32.469 11.922 1 89.81 616 TYR A CA 1
ATOM 4892 C C . TYR A 1 616 ? -11.266 32.5 11.055 1 89.81 616 TYR A C 1
ATOM 4894 O O . TYR A 1 616 ? -11.352 32.562 9.828 1 89.81 616 TYR A O 1
ATOM 4902 N N . HIS A 1 617 ? -10.141 32.469 11.68 1 89 617 HIS A N 1
ATOM 4903 C CA . HIS A 1 617 ? -8.875 32.531 10.961 1 89 617 HIS A CA 1
ATOM 4904 C C . HIS A 1 617 ? -8.695 31.297 10.078 1 89 617 HIS A C 1
ATOM 4906 O O . HIS A 1 617 ? -8.188 31.406 8.961 1 89 617 HIS A O 1
ATOM 4912 N N . LEU A 1 618 ? -9.031 30.109 10.594 1 88.44 618 LEU A N 1
ATOM 4913 C CA . LEU A 1 618 ? -8.906 28.875 9.82 1 88.44 618 LEU A CA 1
ATOM 4914 C C . LEU A 1 618 ? -9.773 28.938 8.562 1 88.44 618 LEU A C 1
ATOM 4916 O O . LEU A 1 618 ? -9.328 28.562 7.48 1 88.44 618 LEU A O 1
ATOM 4920 N N . THR A 1 619 ? -10.945 29.375 8.703 1 84.88 619 THR A N 1
ATOM 4921 C CA . THR A 1 619 ? -11.875 29.453 7.574 1 84.88 619 THR A CA 1
ATOM 4922 C C . THR A 1 619 ? -11.359 30.422 6.516 1 84.88 619 THR A C 1
ATOM 4924 O O . THR A 1 619 ? -11.508 30.172 5.316 1 84.88 619 THR A O 1
ATOM 4927 N N . HIS A 1 620 ? -10.703 31.453 6.957 1 82.5 620 HIS A N 1
ATOM 4928 C CA . HIS A 1 620 ? -10.148 32.406 6.016 1 82.5 620 HIS A CA 1
ATOM 4929 C C . HIS A 1 620 ? -8.922 31.859 5.305 1 82.5 620 HIS A C 1
ATOM 4931 O O . HIS A 1 620 ? -8.719 32.125 4.113 1 82.5 620 HIS A O 1
ATOM 4937 N N . ALA A 1 621 ? -8.172 31.234 6.062 1 80.94 621 ALA A N 1
ATOM 4938 C CA . ALA A 1 621 ? -6.961 30.656 5.488 1 80.94 621 ALA A CA 1
ATOM 4939 C C . ALA A 1 621 ? -7.301 29.547 4.504 1 80.94 621 ALA A C 1
ATOM 4941 O O . ALA A 1 621 ? -6.539 29.281 3.57 1 80.94 621 ALA A O 1
ATOM 4942 N N . THR A 1 622 ? -8.414 28.891 4.699 1 77.12 622 THR A N 1
ATOM 4943 C CA . THR A 1 622 ? -8.789 27.75 3.861 1 77.12 622 THR A CA 1
ATOM 4944 C C . THR A 1 622 ? -9.773 28.188 2.773 1 77.12 622 THR A C 1
ATOM 4946 O O . THR A 1 622 ? -10.367 27.344 2.096 1 77.12 622 THR A O 1
ATOM 4949 N N . ALA A 1 623 ? -9.93 29.375 2.617 1 74.38 623 ALA A N 1
ATOM 4950 C CA . ALA A 1 623 ? -10.891 29.859 1.633 1 74.38 623 ALA A CA 1
ATOM 4951 C C . ALA A 1 623 ? -10.562 29.344 0.237 1 74.38 623 ALA A C 1
ATOM 4953 O O . ALA A 1 623 ? -11.461 28.938 -0.513 1 74.38 623 ALA A O 1
ATOM 4954 N N . ARG A 1 624 ? -9.273 29.297 -0.043 1 68.94 624 ARG A N 1
ATOM 4955 C CA . ARG A 1 624 ? -8.852 28.781 -1.339 1 68.94 624 ARG A CA 1
ATOM 4956 C C . ARG A 1 624 ? -9.047 27.266 -1.417 1 68.94 624 ARG A C 1
ATOM 4958 O O . ARG A 1 624 ? -9.273 26.719 -2.498 1 68.94 624 ARG A O 1
ATOM 4965 N N . ASN A 1 625 ? -8.977 26.641 -0.256 1 65.62 625 ASN A N 1
ATOM 4966 C CA . ASN A 1 625 ? -9.023 25.188 -0.159 1 65.62 625 ASN A CA 1
ATOM 4967 C C . ASN A 1 625 ? -10.445 24.688 0.061 1 65.62 625 ASN A C 1
ATOM 4969 O O . ASN A 1 625 ? -10.703 23.484 -0.047 1 65.62 625 ASN A O 1
ATOM 4973 N N . ALA A 1 626 ? -11.273 25.516 0.383 1 55.25 626 ALA A N 1
ATOM 4974 C CA . ALA A 1 626 ? -12.578 25.234 0.981 1 55.25 626 ALA A CA 1
ATOM 4975 C C . ALA A 1 626 ? -13.398 24.312 0.094 1 55.25 626 ALA A C 1
ATOM 4977 O O . ALA A 1 626 ? -14.086 23.406 0.591 1 55.25 626 ALA A O 1
ATOM 4978 N N . PRO A 1 627 ? -13.219 24.375 -1.121 1 50.66 627 PRO A N 1
ATOM 4979 C CA . PRO A 1 627 ? -14.062 23.438 -1.858 1 50.66 627 PRO A CA 1
ATOM 4980 C C . PRO A 1 627 ? -13.648 21.984 -1.636 1 50.66 627 PRO A C 1
ATOM 4982 O O . PRO A 1 627 ? -14.492 21.078 -1.704 1 50.66 627 PRO A O 1
ATOM 4985 N N . SER A 1 628 ? -12.508 21.953 -1.144 1 58.59 628 SER A N 1
ATOM 4986 C CA . SER A 1 628 ? -12.016 20.578 -1.014 1 58.59 628 SER A CA 1
ATOM 4987 C C . SER A 1 628 ? -11.961 20.141 0.448 1 58.59 628 SER A C 1
ATOM 4989 O O . SER A 1 628 ? -12.344 19.031 0.784 1 58.59 628 SER A O 1
ATOM 4991 N N . TRP A 1 629 ? -11.625 21.203 1.233 1 71.38 629 TRP A N 1
ATOM 4992 C CA . TRP A 1 629 ? -11.547 20.875 2.654 1 71.38 629 TRP A CA 1
ATOM 4993 C C . TRP A 1 629 ? -12.664 21.562 3.434 1 71.38 629 TRP A C 1
ATOM 4995 O O . TRP A 1 629 ? -12.648 22.797 3.596 1 71.38 629 TRP A O 1
ATOM 5005 N N . LYS A 1 630 ? -13.594 20.859 3.885 1 80.88 630 LYS A N 1
ATOM 5006 C CA . LYS A 1 630 ? -14.812 21.391 4.484 1 80.88 630 LYS A CA 1
ATOM 5007 C C . LYS A 1 630 ? -14.664 21.547 5.996 1 80.88 630 LYS A C 1
ATOM 5009 O O . LYS A 1 630 ? -15.578 21.203 6.75 1 80.88 630 LYS A O 1
ATOM 5014 N N . TYR A 1 631 ? -13.492 22.031 6.398 1 85.94 631 TYR A N 1
ATOM 5015 C CA . TYR A 1 631 ? -13.242 22.234 7.82 1 85.94 631 TYR A CA 1
ATOM 5016 C C . TYR A 1 631 ? -14.25 23.203 8.422 1 85.94 631 TYR A C 1
ATOM 5018 O O . TYR A 1 631 ? -14.852 22.922 9.461 1 85.94 631 TYR A O 1
ATOM 5026 N N . GLY A 1 632 ? -14.43 24.328 7.703 1 83.44 632 GLY A N 1
ATOM 5027 C CA . GLY A 1 632 ? -15.312 25.375 8.203 1 83.44 632 GLY A CA 1
ATOM 5028 C C . GLY A 1 632 ? -16.75 24.922 8.367 1 83.44 632 GLY A C 1
ATOM 5029 O O . GLY A 1 632 ? -17.391 25.234 9.375 1 83.44 632 GLY A O 1
ATOM 5030 N N . THR A 1 633 ? -17.188 24.141 7.438 1 81 633 THR A N 1
ATOM 5031 C CA . THR A 1 633 ? -18.578 23.672 7.469 1 81 633 THR A CA 1
ATOM 5032 C C . THR A 1 633 ? -18.797 22.719 8.648 1 81 633 THR A C 1
ATOM 5034 O O . THR A 1 633 ? -19.812 22.812 9.336 1 81 633 THR A O 1
ATOM 5037 N N . ILE A 1 634 ? -17.906 21.891 8.859 1 83.94 634 ILE A N 1
ATOM 5038 C CA . ILE A 1 634 ? -18.031 20.906 9.93 1 83.94 634 ILE A CA 1
ATOM 5039 C C . ILE A 1 634 ? -17.953 21.609 11.281 1 83.94 634 ILE A C 1
ATOM 5041 O O . ILE A 1 634 ? -18.734 21.328 12.188 1 83.94 634 ILE A O 1
ATOM 5045 N N . LEU A 1 635 ? -17.031 22.484 11.422 1 88.88 635 LEU A N 1
ATOM 5046 C CA . LEU A 1 635 ? -16.859 23.203 12.68 1 88.88 635 LEU A CA 1
ATOM 5047 C C . LEU A 1 635 ? -18.062 24.094 12.969 1 88.88 635 LEU A C 1
ATOM 5049 O O . LEU A 1 635 ? -18.453 24.25 14.125 1 88.88 635 LEU A O 1
ATOM 5053 N N . GLN A 1 636 ? -18.594 24.625 11.969 1 85.81 636 GLN A N 1
ATOM 5054 C CA . GLN A 1 636 ? -19.797 25.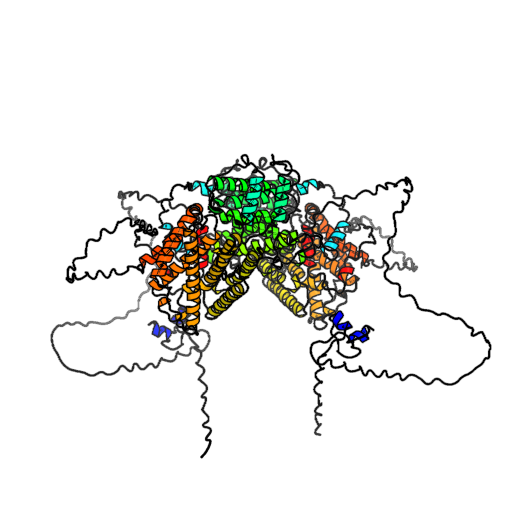422 12.141 1 85.81 636 GLN A CA 1
ATOM 5055 C C . GLN A 1 636 ? -20.969 24.578 12.641 1 85.81 636 GLN A C 1
ATOM 5057 O O . GLN A 1 636 ? -21.766 25.031 13.453 1 85.81 636 GLN A O 1
ATOM 5062 N N . SER A 1 637 ? -21 23.359 12.156 1 83.31 637 SER A N 1
ATOM 5063 C CA . SER A 1 637 ? -22.047 22.438 12.617 1 83.31 637 SER A CA 1
ATOM 5064 C C . SER A 1 637 ? -21.875 22.109 14.094 1 83.31 637 SER A C 1
ATOM 5066 O O . SER A 1 637 ? -22.859 22.016 14.836 1 83.31 637 SER A O 1
ATOM 5068 N N . LEU A 1 638 ? -20.688 21.953 14.492 1 85.88 638 LEU A N 1
ATOM 5069 C CA . LEU A 1 638 ? -20.422 21.672 15.898 1 85.88 638 LEU A CA 1
ATOM 5070 C C . LEU A 1 638 ? -20.75 22.875 16.766 1 85.88 638 LEU A C 1
ATOM 5072 O O . LEU A 1 638 ? -21.312 22.734 17.859 1 85.88 638 LEU A O 1
ATOM 5076 N N . ARG A 1 639 ? -20.438 24.016 16.312 1 86.81 639 ARG A N 1
ATOM 5077 C CA . ARG A 1 639 ? -20.734 25.234 17.031 1 86.81 639 ARG A CA 1
ATOM 5078 C C . ARG A 1 639 ? -22.234 25.453 17.172 1 86.81 639 ARG A C 1
ATOM 5080 O O . ARG A 1 639 ? -22.719 25.891 18.219 1 86.81 639 ARG A O 1
ATOM 5087 N N . ARG A 1 640 ? -22.922 25.062 16.172 1 82.88 640 ARG A N 1
ATOM 5088 C CA . ARG A 1 640 ? -24.375 25.172 16.188 1 82.88 640 ARG A CA 1
ATOM 5089 C C . ARG A 1 640 ? -24.969 24.25 17.234 1 82.88 640 ARG A C 1
ATOM 5091 O O . ARG A 1 640 ? -25.938 24.609 17.922 1 82.88 640 ARG A O 1
ATOM 5098 N N . GLU A 1 641 ? -24.453 23.141 17.219 1 82.12 641 GLU A N 1
ATOM 5099 C CA . GLU A 1 641 ? -24.922 22.203 18.25 1 82.12 641 GLU A CA 1
ATOM 5100 C C . GLU A 1 641 ? -24.672 22.75 19.641 1 82.12 641 GLU A C 1
ATOM 5102 O O . GLU A 1 641 ? -25.484 22.578 20.547 1 82.12 641 GLU A O 1
ATOM 5107 N N . LEU A 1 642 ? -23.594 23.391 19.828 1 85.56 642 LEU A N 1
ATOM 5108 C CA . LEU A 1 642 ? -23.25 23.984 21.109 1 85.56 642 LEU A CA 1
ATOM 5109 C C . LEU A 1 642 ? -24.203 25.125 21.453 1 85.56 642 LEU A C 1
ATOM 5111 O O . LEU A 1 642 ? -24.625 25.266 22.609 1 85.56 642 LEU A O 1
ATOM 5115 N N . GLU A 1 643 ? -24.531 25.875 20.516 1 82.56 643 GLU A N 1
ATOM 5116 C CA . GLU A 1 643 ? -25.438 27 20.719 1 82.56 643 GLU A CA 1
ATOM 5117 C C . GLU A 1 643 ? -26.844 26.531 21.031 1 82.56 643 GLU A C 1
ATOM 5119 O O . GLU A 1 643 ? -27.562 27.156 21.828 1 82.56 643 GLU A O 1
ATOM 5124 N N . ARG A 1 644 ? -27.172 25.469 20.469 1 79.81 644 ARG A N 1
ATOM 5125 C CA . ARG A 1 644 ? -28.469 24.891 20.734 1 79.81 644 ARG A CA 1
ATOM 5126 C C . ARG A 1 644 ? -28.578 24.469 22.203 1 79.81 644 ARG A C 1
ATOM 5128 O O . ARG A 1 644 ? -29.656 24.594 22.812 1 79.81 644 ARG A O 1
ATOM 5135 N N . LEU A 1 645 ? -27.562 24 22.719 1 78.69 645 LEU A N 1
ATOM 5136 C CA . LEU A 1 645 ? -27.531 23.531 24.094 1 78.69 645 LEU A CA 1
ATOM 5137 C C . LEU A 1 645 ? -27.422 24.688 25.062 1 78.69 645 LEU A C 1
ATOM 5139 O O . LEU A 1 645 ? -27.641 24.531 26.266 1 78.69 645 LEU A O 1
ATOM 5143 N N . GLY A 1 646 ? -27.297 25.984 24.766 1 71.5 646 GLY A N 1
ATOM 5144 C CA . GLY A 1 646 ? -27.188 27.172 25.594 1 71.5 646 GLY A CA 1
ATOM 5145 C C . GLY A 1 646 ? -25.766 27.734 25.641 1 71.5 646 GLY A C 1
ATOM 5146 O O . GLY A 1 646 ? -24.844 27.031 26.031 1 71.5 646 GLY A O 1
ATOM 5147 N N . ALA A 1 647 ? -25.359 28.625 24.875 1 59.59 647 ALA A N 1
ATOM 5148 C CA . ALA A 1 647 ? -24.031 29.203 24.75 1 59.59 647 ALA A CA 1
ATOM 5149 C C . ALA A 1 647 ? -23.469 29.594 26.109 1 59.59 647 ALA A C 1
ATOM 5151 O O . ALA A 1 647 ? -24.203 30.109 26.969 1 59.59 647 ALA A O 1
ATOM 5152 N N . PRO A 1 648 ? -22.297 29.078 26.578 1 57.22 648 PRO A N 1
ATOM 5153 C CA . PRO A 1 648 ? -21.781 29.469 27.891 1 57.22 648 PRO A CA 1
ATOM 5154 C C . PRO A 1 648 ? -21.828 30.984 28.109 1 57.22 648 PRO A C 1
ATOM 5156 O O . PRO A 1 648 ? -21.703 31.453 29.25 1 57.22 648 PRO A O 1
ATOM 5159 N N . CYS A 1 649 ? -21.453 31.938 27.266 1 46.56 649 CYS A N 1
ATOM 5160 C CA . CYS A 1 649 ? -21.016 33.281 27.641 1 46.56 649 CYS A CA 1
ATOM 5161 C C . CYS A 1 649 ? -22.219 34.188 27.953 1 46.56 649 CYS A C 1
ATOM 5163 O O . CYS A 1 649 ? -22.359 35.25 27.359 1 46.56 649 CYS A O 1
ATOM 5165 N N . ASP A 1 650 ? -23.391 34.031 27.984 1 39.22 650 ASP A N 1
ATOM 5166 C CA . ASP A 1 650 ? -23.812 35.438 28.109 1 39.22 650 ASP A CA 1
ATOM 5167 C C . ASP A 1 650 ? -23.234 36.094 29.359 1 39.22 650 ASP A C 1
ATOM 5169 O O . ASP A 1 650 ? -23.453 35.625 30.469 1 39.22 650 ASP A O 1
ATOM 5173 N N . PRO A 1 651 ? -22.016 36.688 29.359 1 35.91 651 PRO A N 1
ATOM 5174 C CA . PRO A 1 651 ? -21.844 37.5 30.562 1 35.91 651 PRO A CA 1
ATOM 5175 C C . PRO A 1 651 ? -23.156 38.094 31.062 1 35.91 651 PRO A C 1
ATOM 5177 O O . PRO A 1 651 ? -23.938 38.656 30.281 1 35.91 651 PRO A O 1
ATOM 5180 N N . VAL A 1 652 ? -23.797 37.5 31.922 1 33.88 652 VAL A N 1
ATOM 5181 C CA . VAL A 1 652 ? -24.828 38.219 32.656 1 33.88 652 VAL A CA 1
ATOM 5182 C C . VAL A 1 652 ? -24.422 39.656 32.844 1 33.88 652 VAL A C 1
ATOM 5184 O O . VAL A 1 652 ? -23.438 39.969 33.531 1 33.88 652 VAL A O 1
ATOM 5187 N N . ALA A 1 653 ? -24.531 40.531 31.828 1 33.16 653 ALA A N 1
ATOM 5188 C CA . ALA A 1 653 ? -24.609 41.938 32.156 1 33.16 653 ALA A CA 1
ATOM 5189 C C . ALA A 1 653 ? -25.391 42.188 33.438 1 33.16 653 ALA A C 1
ATOM 5191 O O . ALA A 1 653 ? -26.609 41.969 33.469 1 33.16 653 ALA A O 1
ATOM 5192 N N . THR A 1 654 ? -24.828 41.812 34.625 1 29.95 654 THR A N 1
ATOM 5193 C CA . THR A 1 654 ? -25.312 42.469 35.844 1 29.95 654 THR A CA 1
ATOM 5194 C C . THR A 1 654 ? -25.656 43.938 35.562 1 29.95 654 THR A C 1
ATOM 5196 O O . THR A 1 654 ? -24.766 44.781 35.406 1 29.95 654 THR A O 1
ATOM 5199 N N . ASN A 1 655 ? -26.578 44.25 34.75 1 29.09 655 ASN A N 1
ATOM 5200 C CA . ASN A 1 655 ? -27.234 45.562 34.688 1 29.09 655 ASN A CA 1
ATOM 5201 C C . ASN A 1 655 ? -27.625 46.062 36.094 1 29.09 655 ASN A C 1
ATOM 5203 O O . ASN A 1 655 ? -28.75 45.844 36.531 1 29.09 655 ASN A O 1
ATOM 5207 N N . MET A 1 656 ? -26.75 45.844 37.125 1 27.72 656 MET A N 1
ATOM 5208 C CA . MET A 1 656 ? -27.156 46.656 38.281 1 27.72 656 MET A CA 1
ATOM 5209 C C . MET A 1 656 ? -27.281 48.125 37.938 1 27.72 656 MET A C 1
ATOM 5211 O O . MET A 1 656 ? -26.375 48.688 37.312 1 27.72 656 MET A O 1
ATOM 5215 N N . PRO A 1 657 ? -28.406 48.719 37.875 1 28.77 657 PRO A N 1
ATOM 5216 C CA . PRO A 1 657 ? -28.562 50.156 37.656 1 28.77 657 PRO A CA 1
ATOM 5217 C C . PRO A 1 657 ? -27.656 51 38.562 1 28.77 657 PRO A C 1
ATOM 5219 O O . PRO A 1 657 ? -27.453 50.656 39.719 1 28.77 657 PRO A O 1
ATOM 5222 N N . PRO A 1 658 ? -26.469 51.469 38 1 28.53 658 PRO A N 1
ATOM 5223 C CA . PRO A 1 658 ? -25.703 52.344 38.906 1 28.53 658 PRO A CA 1
ATOM 5224 C C . PRO A 1 658 ? -26.578 53.281 39.719 1 28.53 658 PRO A C 1
ATOM 5226 O O . PRO A 1 658 ? -27.469 53.938 39.156 1 28.53 658 PRO A O 1
ATOM 5229 N N . GLU A 1 659 ? -27.047 52.906 40.844 1 27.2 659 GLU A N 1
ATOM 5230 C CA . GLU A 1 659 ? -27.641 53.906 41.719 1 27.2 659 GLU A CA 1
ATOM 5231 C C . GLU A 1 659 ? -26.797 55.156 41.781 1 27.2 659 GLU A C 1
ATOM 5233 O O . GLU A 1 659 ? -25.562 55.094 41.906 1 27.2 659 GLU A O 1
ATOM 5238 N N . HIS A 1 660 ? -27.234 56.344 41.188 1 26.7 660 HIS A N 1
ATOM 5239 C CA . HIS A 1 660 ? -26.828 57.75 41.094 1 26.7 660 HIS A CA 1
ATOM 5240 C C . HIS A 1 660 ? -26.328 58.281 42.438 1 26.7 660 HIS A C 1
ATOM 5242 O O . HIS A 1 660 ? -26.766 59.344 42.875 1 26.7 660 HIS A O 1
ATOM 5248 N N . GLN A 1 661 ? -25.594 57.531 43.25 1 23.59 661 GLN A N 1
ATOM 5249 C CA . GLN A 1 661 ? -25.297 58.344 44.438 1 23.59 661 GLN A CA 1
ATOM 5250 C C . GLN A 1 661 ? -24.531 59.594 44.062 1 23.59 661 GLN A C 1
ATOM 5252 O O . GLN A 1 661 ? -23.734 59.594 43.125 1 23.59 661 GLN A O 1
ATOM 5257 N N . GLY A 1 662 ? -24.859 60.844 44.625 1 23.53 662 GLY A N 1
ATOM 5258 C CA . GLY A 1 662 ? -24.672 62.281 44.594 1 23.53 662 GLY A CA 1
ATOM 5259 C C . GLY A 1 662 ? -23.25 62.688 44.875 1 23.53 662 GLY A C 1
ATOM 5260 O O . GLY A 1 662 ? -22.984 63.844 45.219 1 23.53 662 GLY A O 1
ATOM 5261 N N . GLU A 1 663 ? -22.156 61.969 44.406 1 23.77 663 GLU A N 1
ATOM 5262 C CA . GLU A 1 663 ? -20.922 62.5 44.969 1 23.77 663 GLU A CA 1
ATOM 5263 C C . GLU A 1 663 ? -20.703 63.969 44.531 1 23.77 663 GLU A C 1
ATOM 5265 O O . GLU A 1 663 ? -21.109 64.375 43.438 1 23.77 663 GLU A O 1
ATOM 5270 N N . PRO A 1 664 ? -20.266 64.812 45.5 1 26.8 664 PRO A N 1
ATOM 5271 C CA . PRO A 1 664 ? -20.078 66.25 45.469 1 26.8 664 PRO A CA 1
ATOM 5272 C C . PRO A 1 664 ? -19.125 66.688 44.344 1 26.8 664 PRO A C 1
ATOM 5274 O O . PRO A 1 664 ? -18.281 65.938 43.906 1 26.8 664 PRO A O 1
ATOM 5277 N N . ARG A 1 665 ? -19.5 67.75 43.594 1 26.23 665 ARG A N 1
ATOM 5278 C CA . ARG A 1 665 ? -19.078 68.562 42.438 1 26.23 665 ARG A CA 1
ATOM 5279 C C . ARG A 1 665 ? -17.688 69.125 42.625 1 26.23 665 ARG A C 1
ATOM 5281 O O . ARG A 1 665 ? -17.516 70.188 43.219 1 26.23 665 ARG A O 1
ATOM 5288 N N . ILE A 1 666 ? -16.656 68.312 43.156 1 24.52 666 ILE A N 1
ATOM 5289 C CA . ILE A 1 666 ? -15.461 69.125 43.344 1 24.52 666 ILE A CA 1
ATOM 5290 C C . ILE A 1 666 ? -15.008 69.688 42 1 24.52 666 ILE A C 1
ATOM 5292 O O . ILE A 1 666 ? -14.992 69 40.969 1 24.52 666 ILE A O 1
ATOM 5296 N N . GLN A 1 667 ? -14.844 71.062 41.844 1 23.11 667 GLN A N 1
ATOM 5297 C CA . GLN A 1 667 ? -14.547 72.125 40.906 1 23.11 667 GLN A CA 1
ATOM 5298 C C . GLN A 1 667 ? -13.195 71.875 40.219 1 23.11 667 GLN A C 1
ATOM 5300 O O . GLN A 1 667 ? -12.148 72 40.875 1 23.11 667 GLN A O 1
ATOM 5305 N N . SER A 1 668 ? -13.062 70.75 39.375 1 22 668 SER A N 1
ATOM 5306 C CA . SER A 1 668 ? -11.82 70.438 38.688 1 22 668 SER A CA 1
ATOM 5307 C C . SER A 1 668 ? -11.359 71.562 37.812 1 22 668 SER A C 1
ATOM 5309 O O . SER A 1 668 ? -12.148 72.125 37.062 1 22 668 SER A O 1
ATOM 5311 N N . ARG A 1 669 ? -10.312 72.312 38.188 1 25.52 669 ARG A N 1
ATOM 5312 C CA . ARG A 1 669 ? -9.547 73.375 37.594 1 25.52 669 ARG A CA 1
ATOM 5313 C C . ARG A 1 669 ? -9.133 73.062 36.156 1 25.52 669 ARG A C 1
ATOM 5315 O O . ARG A 1 669 ? -8.852 71.875 35.875 1 25.52 669 ARG A O 1
ATOM 5322 N N . ASN A 1 670 ? -9.328 73.938 35.156 1 23.2 670 ASN A N 1
ATOM 5323 C CA . ASN A 1 670 ? -9.344 74.062 33.719 1 23.2 670 ASN A CA 1
ATOM 5324 C C . ASN A 1 670 ? -7.961 73.875 33.125 1 23.2 670 ASN A C 1
ATOM 5326 O O . ASN A 1 670 ? -7.352 74.75 32.562 1 23.2 670 ASN A O 1
ATOM 5330 N N . LEU A 1 671 ? -6.949 73.25 33.781 1 24.05 671 LEU A N 1
ATOM 5331 C CA . LEU A 1 671 ? -5.668 73.438 33.125 1 24.05 671 LEU A CA 1
ATOM 5332 C C . LEU A 1 671 ? -5.727 73 31.672 1 24.05 671 LEU A C 1
ATOM 5334 O O . LEU A 1 671 ? -6.426 72 31.359 1 24.05 671 LEU A O 1
ATOM 5338 N N . ASN A 1 672 ? -5.301 73.812 30.672 1 23.95 672 ASN A N 1
ATOM 5339 C CA . ASN A 1 672 ? -5.219 73.938 29.219 1 23.95 672 ASN A CA 1
ATOM 5340 C C . ASN A 1 672 ? -4.531 72.688 28.609 1 23.95 672 ASN A C 1
ATOM 5342 O O . ASN A 1 672 ? -3.305 72.625 28.531 1 23.95 672 ASN A O 1
ATOM 5346 N N . ASP A 1 673 ? -4.898 71.438 29.031 1 23.77 673 ASP A N 1
ATOM 5347 C CA . ASP A 1 673 ? -4.27 70.188 28.734 1 23.77 673 ASP A CA 1
ATOM 5348 C C . ASP A 1 673 ? -4.285 69.875 27.234 1 23.77 673 ASP A C 1
ATOM 5350 O O . ASP A 1 673 ? -5.355 69.812 26.625 1 23.77 673 ASP A O 1
ATOM 5354 N N . THR A 1 674 ? -3.293 70.438 26.453 1 26.55 674 THR A N 1
ATOM 5355 C CA . THR A 1 674 ? -3.113 70.312 25.016 1 26.55 674 THR A CA 1
ATOM 5356 C C . THR A 1 674 ? -3.357 68.875 24.594 1 26.55 674 THR A C 1
ATOM 5358 O O . THR A 1 674 ? -2.764 67.938 25.156 1 26.55 674 THR A O 1
ATOM 5361 N N . ASP A 1 675 ? -4.414 68.5 23.906 1 24.84 675 ASP A N 1
ATOM 5362 C CA . ASP A 1 675 ? -5.293 67.438 23.516 1 24.84 675 ASP A CA 1
ATOM 5363 C C . ASP A 1 675 ? -4.57 66.438 22.594 1 24.84 675 ASP A C 1
ATOM 5365 O O . ASP A 1 675 ? -5.207 65.688 21.844 1 24.84 675 ASP A O 1
ATOM 5369 N N . LEU A 1 676 ? -3.279 66.625 22.312 1 26.42 676 LEU A N 1
ATOM 5370 C CA . LEU A 1 676 ? -2.83 65.875 21.141 1 26.42 676 LEU A CA 1
ATOM 5371 C C . LEU A 1 676 ? -3.033 64.375 21.328 1 26.42 676 LEU A C 1
ATOM 5373 O O . LEU A 1 676 ? -2.066 63.656 21.516 1 26.42 676 LEU A O 1
ATOM 5377 N N . GLY A 1 677 ? -3.828 64 22.266 1 23.69 677 GLY A N 1
ATOM 5378 C CA . GLY A 1 677 ? -3.834 62.594 22.562 1 23.69 677 GLY A CA 1
ATOM 5379 C C . GLY A 1 677 ? -4.199 61.719 21.359 1 23.69 677 GLY A C 1
ATOM 5380 O O . GLY A 1 677 ? -5.297 61.844 20.812 1 23.69 677 GLY A O 1
ATOM 5381 N N . ALA A 1 678 ? -3.201 61.375 20.547 1 27.5 678 ALA A N 1
ATOM 5382 C CA . ALA A 1 678 ? -3.422 60.531 19.375 1 27.5 678 ALA A CA 1
ATOM 5383 C C . ALA A 1 678 ? -4.352 59.375 19.703 1 27.5 678 ALA A C 1
ATOM 5385 O O . ALA A 1 678 ? -4.102 58.625 20.641 1 27.5 678 ALA A O 1
ATOM 5386 N N . THR A 1 679 ? -5.582 59.562 19.531 1 27.52 679 THR A N 1
ATOM 5387 C CA . THR A 1 679 ? -6.637 58.531 19.641 1 27.52 679 THR A CA 1
ATOM 5388 C C . THR A 1 679 ? -6.227 57.25 18.938 1 27.52 679 THR A C 1
ATOM 5390 O O . THR A 1 679 ? -5.996 57.25 17.719 1 27.52 679 THR A O 1
ATOM 5393 N N . ILE A 1 680 ? -5.441 56.438 19.609 1 29.12 680 ILE A N 1
ATOM 5394 C CA . ILE A 1 680 ? -5.219 55.125 19.031 1 29.12 680 ILE A CA 1
ATOM 5395 C C . ILE A 1 680 ? -6.543 54.531 18.547 1 29.12 680 ILE A C 1
ATOM 5397 O O . ILE A 1 680 ? -7.504 54.469 19.312 1 29.12 680 ILE A O 1
ATOM 5401 N N . PRO A 1 681 ? -6.848 54.688 17.281 1 29.62 681 PRO A N 1
ATOM 5402 C CA . PRO A 1 681 ? -8.125 54.094 16.844 1 29.62 681 PRO A CA 1
ATOM 5403 C C . PRO A 1 681 ? -8.422 52.75 17.5 1 29.62 681 PRO A C 1
ATOM 5405 O O . PRO A 1 681 ? -7.492 52.031 17.875 1 29.62 681 PRO A O 1
ATOM 5408 N N . PRO A 1 682 ? -9.539 52.594 18.219 1 28.58 682 PRO A N 1
ATOM 5409 C CA . PRO A 1 682 ? -9.93 51.344 18.859 1 28.58 682 PRO A CA 1
ATOM 5410 C C . PRO A 1 682 ? -9.617 50.125 18 1 28.58 682 PRO A C 1
ATOM 5412 O O . PRO A 1 682 ? -9.625 50.219 16.766 1 28.58 682 PRO A O 1
ATOM 5415 N N . SER A 1 683 ? -8.68 49.344 18.422 1 30.89 683 SER A N 1
ATOM 5416 C CA . SER A 1 683 ? -8.375 48.031 17.828 1 30.89 683 SER A CA 1
ATOM 5417 C C . SER A 1 683 ? -9.641 47.375 17.297 1 30.89 683 SER A C 1
ATOM 5419 O O . SER A 1 683 ? -10.664 47.344 17.969 1 30.89 683 SER A O 1
ATOM 5421 N N . GLN A 1 684 ? -9.891 47.375 15.977 1 32.12 684 GLN A N 1
ATOM 5422 C CA . GLN A 1 684 ? -11.016 46.719 15.312 1 32.12 684 GLN A CA 1
ATOM 5423 C C . GLN A 1 684 ? -11.438 45.469 16.047 1 32.12 684 GLN A C 1
ATOM 5425 O O . GLN A 1 684 ? -10.594 44.656 16.484 1 32.12 684 GLN A O 1
ATOM 5430 N N . PRO A 1 685 ? -12.602 45.375 16.719 1 33.75 685 PRO A N 1
ATOM 5431 C CA . PRO A 1 685 ? -13.125 44.156 17.375 1 33.75 685 PRO A CA 1
ATOM 5432 C C . PRO A 1 685 ? -12.852 42.875 16.578 1 33.75 685 PRO A C 1
ATOM 5434 O O . PRO A 1 685 ? -12.758 42.938 15.344 1 33.75 685 PRO A O 1
ATOM 5437 N N . GLU A 1 686 ? -12.031 42.031 17.141 1 39.31 686 GLU A N 1
ATOM 5438 C CA . GLU A 1 686 ? -11.781 40.719 16.531 1 39.31 686 GLU A CA 1
ATOM 5439 C C . GLU A 1 686 ? -13.047 40.156 15.875 1 39.31 686 GLU A C 1
ATOM 5441 O O . GLU A 1 686 ? -14.133 40.25 16.453 1 39.31 686 GLU A O 1
ATOM 5446 N N . PRO A 1 687 ? -13.258 40.062 14.57 1 39.28 687 PRO A N 1
ATOM 5447 C CA . PRO A 1 687 ? -14.453 39.594 13.859 1 39.28 687 PRO A CA 1
ATOM 5448 C C . PRO A 1 687 ? -15.023 38.312 14.461 1 39.28 687 PRO A C 1
ATOM 5450 O O . PRO A 1 687 ? -14.266 37.406 14.812 1 39.28 687 PRO A O 1
ATOM 5453 N N . HIS A 1 688 ? -16.031 38.438 15.328 1 39.06 688 HIS A N 1
ATOM 5454 C CA . HIS A 1 688 ? -16.75 37.281 15.812 1 39.06 688 HIS A CA 1
ATOM 5455 C C . HIS A 1 688 ? -17.609 36.656 14.719 1 39.06 688 HIS A C 1
ATOM 5457 O O . HIS A 1 688 ? -18.203 37.375 13.906 1 39.06 688 HIS A O 1
ATOM 5463 N N . TYR A 1 689 ? -17.375 35.531 14.336 1 38.19 689 TYR A N 1
ATOM 5464 C CA . TYR A 1 689 ? -18.234 34.781 13.414 1 38.19 689 TYR A CA 1
ATOM 5465 C C . TYR A 1 689 ? -19.672 34.812 13.875 1 38.19 689 TYR A C 1
ATOM 5467 O O . TYR A 1 689 ? -20.047 34.094 14.805 1 38.19 689 TYR A O 1
ATOM 5475 N N . HIS A 1 690 ? -20.469 36.062 14.008 1 36.25 690 HIS A N 1
ATOM 5476 C CA . HIS A 1 690 ? -21.828 36.094 14.516 1 36.25 690 HIS A CA 1
ATOM 5477 C C . HIS A 1 690 ? -22.828 35.688 13.422 1 36.25 690 HIS A C 1
ATOM 5479 O O . HIS A 1 690 ? -23.562 36.531 12.922 1 36.25 690 HIS A O 1
ATOM 5485 N N . GLU A 1 691 ? -22.641 35.031 12.508 1 35.97 691 GLU A N 1
ATOM 5486 C CA . GLU A 1 691 ? -23.844 34.906 11.688 1 35.97 691 GLU A CA 1
ATOM 5487 C C . GLU A 1 691 ? -24.969 34.188 12.438 1 35.97 691 GLU A C 1
ATOM 5489 O O . GLU A 1 691 ? -24.766 33.062 12.891 1 35.97 691 GLU A O 1
ATOM 5494 N N . PRO A 1 692 ? -26.062 34.906 12.969 1 36.09 692 PRO A N 1
ATOM 5495 C CA . PRO A 1 692 ? -27.219 34.219 13.57 1 36.09 692 PRO A CA 1
ATOM 5496 C C . PRO A 1 692 ? -27.859 33.219 12.641 1 36.09 692 PRO A C 1
ATOM 5498 O O . PRO A 1 692 ? -28.219 33.531 11.5 1 36.09 692 PRO A O 1
ATOM 5501 N N . PHE A 1 693 ? -27.5 31.969 12.57 1 38.94 693 PHE A N 1
ATOM 5502 C CA . PHE A 1 693 ? -28.188 31.047 11.672 1 38.94 693 PHE A CA 1
ATOM 5503 C C . PHE A 1 693 ? -29.5 30.562 12.289 1 38.94 693 PHE A C 1
ATOM 5505 O O . PHE A 1 693 ? -29.562 30.297 13.492 1 38.94 693 PHE A O 1
ATOM 5512 N N . PRO A 1 694 ? -30.672 30.781 11.68 1 36.19 694 PRO A N 1
ATOM 5513 C CA . PRO A 1 694 ? -31.922 30.219 12.18 1 36.19 694 PRO A CA 1
ATOM 5514 C C . PRO A 1 694 ? -31.844 28.719 12.445 1 36.19 694 PRO A C 1
ATOM 5516 O O . PRO A 1 694 ? -31.375 27.969 11.586 1 36.19 694 PRO A O 1
ATOM 5519 N N . ILE A 1 695 ? -31.781 28.281 13.664 1 37.25 695 ILE A N 1
ATOM 5520 C CA . ILE A 1 695 ? -31.828 26.906 14.133 1 37.25 695 ILE A CA 1
ATOM 5521 C C . ILE A 1 695 ? -33.094 26.234 13.648 1 37.25 695 ILE A C 1
ATOM 5523 O O . ILE A 1 695 ? -34.219 26.641 14.016 1 37.25 695 ILE A O 1
ATOM 5527 N N . ASP A 1 696 ? -33.156 25.703 12.539 1 34.5 696 ASP A N 1
ATOM 5528 C CA . ASP A 1 696 ? -34.344 24.875 12.273 1 34.5 696 ASP A CA 1
ATOM 5529 C C . ASP A 1 696 ? -34.531 23.844 13.375 1 34.5 696 ASP A C 1
ATOM 5531 O O . ASP A 1 696 ? -33.594 23.141 13.75 1 34.5 696 ASP A O 1
ATOM 5535 N N . ALA A 1 697 ? -35.562 23.906 14.211 1 35.5 697 ALA A N 1
ATOM 5536 C CA . ALA A 1 697 ? -36.031 23.078 15.312 1 35.5 697 ALA A CA 1
ATOM 5537 C C . ALA A 1 697 ? -35.938 21.594 14.969 1 35.5 697 ALA A C 1
ATOM 5539 O O . ALA A 1 697 ? -36.062 20.734 15.844 1 35.5 697 ALA A O 1
ATOM 5540 N N . GLN A 1 698 ? -36.125 21.25 13.812 1 34.16 698 GLN A N 1
ATOM 5541 C CA . GLN A 1 698 ? -36.219 19.828 13.484 1 34.16 698 GLN A CA 1
ATOM 5542 C C . GLN A 1 698 ? -34.844 19.172 13.461 1 34.16 698 GLN A C 1
ATOM 5544 O O . GLN A 1 698 ? -34.719 18 13.086 1 34.16 698 GLN A O 1
ATOM 5549 N N . THR A 1 699 ? -33.875 19.875 13.664 1 37.34 699 THR A N 1
ATOM 5550 C CA . THR A 1 699 ? -32.531 19.297 13.609 1 37.34 699 THR A CA 1
ATOM 5551 C C . THR A 1 699 ? -32.281 18.422 14.836 1 37.34 699 THR A C 1
ATOM 5553 O O . THR A 1 699 ? -32.312 18.906 15.969 1 37.34 699 THR A O 1
ATOM 5556 N N . LEU A 1 700 ? -32.594 17.156 14.758 1 40 700 LEU A N 1
ATOM 5557 C CA . LEU A 1 700 ? -32.281 16.203 15.836 1 40 700 LEU A CA 1
ATOM 5558 C C . LEU A 1 700 ? -30.891 16.5 16.422 1 40 700 LEU A C 1
ATOM 5560 O O . LEU A 1 700 ? -29.938 16.781 15.68 1 40 700 LEU A O 1
ATOM 5564 N N . PRO A 1 701 ? -30.828 16.828 17.703 1 44.41 701 PRO A N 1
ATOM 5565 C CA . PRO A 1 701 ? -29.594 17.125 18.422 1 44.41 701 PRO A CA 1
ATOM 5566 C C . PRO A 1 701 ? -28.453 16.156 18.094 1 44.41 701 PRO A C 1
ATOM 5568 O O . PRO A 1 701 ? -28.688 14.953 17.969 1 44.41 701 PRO A O 1
ATOM 5571 N N . LEU A 1 702 ? -27.469 16.656 17.453 1 45.62 702 LEU A N 1
ATOM 5572 C CA . LEU A 1 702 ? -26.25 15.93 17.094 1 45.62 702 LEU A CA 1
ATOM 5573 C C . LEU A 1 702 ? -26 14.781 18.062 1 45.62 702 LEU A C 1
ATOM 5575 O O . LEU A 1 702 ? -25.688 13.664 17.641 1 45.62 702 LEU A O 1
ATOM 5579 N N . PHE A 1 703 ? -25.859 15.195 19.391 1 47.34 703 PHE A N 1
ATOM 5580 C CA . PHE A 1 703 ? -25.344 14.32 20.438 1 47.34 703 PHE A CA 1
ATOM 5581 C C . PHE A 1 703 ? -26.484 13.617 21.172 1 47.34 703 PHE A C 1
ATOM 5583 O O . PHE A 1 703 ? -26.25 12.805 22.062 1 47.34 703 PHE A O 1
ATOM 5590 N N . ASP A 1 704 ? -27.688 14.117 20.984 1 44.72 704 ASP A N 1
ATOM 5591 C CA . ASP A 1 704 ? -28.719 13.367 21.703 1 44.72 704 ASP A CA 1
ATOM 5592 C C . ASP A 1 704 ? -28.719 11.898 21.281 1 44.72 704 ASP A C 1
ATOM 5594 O O . ASP A 1 704 ? -29.047 11.016 22.062 1 44.72 704 ASP A O 1
ATOM 5598 N N . THR A 1 705 ? -28.469 11.805 20.047 1 39.09 705 THR A N 1
ATOM 5599 C CA . THR A 1 705 ? -28.328 10.414 19.625 1 39.09 705 THR A CA 1
ATOM 5600 C C . THR A 1 705 ? -26.969 9.859 20.031 1 39.09 705 THR A C 1
ATOM 5602 O O . THR A 1 705 ? -26.672 8.68 19.797 1 39.09 705 THR A O 1
ATOM 5605 N N . PHE A 1 706 ? -26.031 10.688 20.297 1 40.72 706 PHE A N 1
ATOM 5606 C CA . PHE A 1 706 ? -24.766 10.242 20.875 1 40.72 706 PHE A CA 1
ATOM 5607 C C . PHE A 1 706 ? -25 9.562 22.219 1 40.72 706 PHE A C 1
ATOM 5609 O O . PHE A 1 706 ? -24.203 8.734 22.656 1 40.72 706 PHE A O 1
ATOM 5616 N N . THR A 1 707 ? -25.938 10.047 23.125 1 35.22 707 THR A N 1
ATOM 5617 C CA . THR A 1 707 ? -26.234 9.555 24.469 1 35.22 707 THR A CA 1
ATOM 5618 C C . THR A 1 707 ? -26.875 8.172 24.406 1 35.22 707 THR A C 1
ATOM 5620 O O . THR A 1 707 ? -27.328 7.641 25.422 1 35.22 707 THR A O 1
ATOM 5623 N N . LEU A 1 708 ? -27.781 7.934 23.453 1 33.97 708 LEU A N 1
ATOM 5624 C CA . LEU A 1 708 ? -28.516 6.723 23.766 1 33.97 708 LEU A CA 1
ATOM 5625 C C . LEU A 1 708 ? -27.594 5.621 24.266 1 33.97 708 LEU A C 1
ATOM 5627 O O . LEU A 1 708 ? -26.453 5.512 23.797 1 33.97 708 LEU A O 1
ATOM 5631 N N . ASP A 1 709 ? -27.812 5.098 25.438 1 37.25 709 ASP A N 1
ATOM 5632 C CA . ASP A 1 709 ? -27.281 4.02 26.25 1 37.25 709 ASP A CA 1
ATOM 5633 C C . ASP A 1 709 ? -26.547 2.99 25.406 1 37.25 709 ASP A C 1
ATOM 5635 O O . ASP A 1 709 ? -26.016 2 25.922 1 37.25 709 ASP A O 1
ATOM 5639 N N . ASN A 1 710 ? -27.109 2.684 24.219 1 37.69 710 ASN A N 1
ATOM 5640 C CA . ASN A 1 710 ? -26.609 1.573 23.406 1 37.69 710 ASN A CA 1
ATOM 5641 C C . ASN A 1 710 ? -25.203 1.844 22.891 1 37.69 710 ASN A C 1
ATOM 5643 O O . ASN A 1 710 ? -24.734 2.986 22.922 1 37.69 710 ASN A O 1
ATOM 5647 N N . ASP A 1 711 ? -24.719 0.66 21.938 1 40.72 711 ASP A N 1
ATOM 5648 C CA . ASP A 1 711 ? -23.438 0.391 21.312 1 40.72 711 ASP A CA 1
ATOM 5649 C C . ASP A 1 711 ? -22.812 1.672 20.75 1 40.72 711 ASP A C 1
ATOM 5651 O O . ASP A 1 711 ? -23.438 2.357 19.938 1 40.72 711 ASP A O 1
ATOM 5655 N N . LEU A 1 712 ? -22.172 2.523 21.344 1 44.19 712 LEU A N 1
ATOM 5656 C CA . LEU A 1 712 ? -21.125 3.529 21.219 1 44.19 712 LEU A CA 1
ATOM 5657 C C . LEU A 1 712 ? -20.641 3.639 19.766 1 44.19 712 LEU A C 1
ATOM 5659 O O . LEU A 1 712 ? -20.469 2.627 19.094 1 44.19 712 LEU A O 1
ATOM 5663 N N . ILE A 1 713 ? -20.641 4.816 19.141 1 51.62 713 ILE A N 1
ATOM 5664 C CA . ILE A 1 713 ? -20.094 5.328 17.891 1 51.62 713 ILE A CA 1
ATOM 5665 C C . ILE A 1 713 ? -18.609 4.988 17.812 1 51.62 713 ILE A C 1
ATOM 5667 O O . ILE A 1 713 ? -17.75 5.73 18.312 1 51.62 713 ILE A O 1
ATOM 5671 N N . LEU A 1 714 ? -18.25 3.979 18.125 1 54.47 714 LEU A N 1
ATOM 5672 C CA . LEU A 1 714 ? -16.922 3.379 18.25 1 54.47 714 LEU A CA 1
ATOM 5673 C C . LEU A 1 714 ? -15.969 3.945 17.203 1 54.47 714 LEU A C 1
ATOM 5675 O O . LEU A 1 714 ? -14.758 3.98 17.422 1 54.47 714 LEU A O 1
ATOM 5679 N N . ASP A 1 715 ? -16.438 4.645 16.188 1 66.62 715 ASP A N 1
ATOM 5680 C CA . ASP A 1 715 ? -15.484 5.125 15.195 1 66.62 715 ASP A CA 1
ATOM 5681 C C . ASP A 1 715 ? -15.742 6.594 14.852 1 66.62 715 ASP A C 1
ATOM 5683 O O . ASP A 1 715 ? -15.57 7.004 13.703 1 66.62 715 ASP A O 1
ATOM 5687 N N . LEU A 1 716 ? -16.156 7.457 15.875 1 74.75 716 LEU A N 1
ATOM 5688 C CA . LEU A 1 716 ? -16.5 8.852 15.641 1 74.75 716 LEU A CA 1
ATOM 5689 C C . LEU A 1 716 ? -15.297 9.633 15.117 1 74.75 716 LEU A C 1
ATOM 5691 O O . LEU A 1 716 ? -15.398 10.352 14.125 1 74.75 716 LEU A O 1
ATOM 5695 N N . TRP A 1 717 ? -14.266 9.5 15.852 1 82.38 717 TRP A N 1
ATOM 5696 C CA . TRP A 1 717 ? -13.102 10.328 15.531 1 82.38 717 TRP A CA 1
ATOM 5697 C C . TRP A 1 717 ? -12.57 10.008 14.141 1 82.38 717 TRP A C 1
ATOM 5699 O O . TRP A 1 717 ? -12.211 10.914 13.383 1 82.38 717 TRP A O 1
ATOM 5709 N N . SER A 1 718 ? -12.508 8.727 13.805 1 78.81 718 SER A N 1
ATOM 5710 C CA . SER A 1 718 ? -12.047 8.359 12.469 1 78.81 718 SER A CA 1
ATOM 5711 C C . SER A 1 718 ? -12.969 8.922 11.391 1 78.81 718 SER A C 1
ATOM 5713 O O . SER A 1 718 ? -12.5 9.359 10.336 1 78.81 718 SER A O 1
ATOM 5715 N N . GLN A 1 719 ? -14.195 8.977 11.656 1 78.19 719 GLN A N 1
ATOM 5716 C CA . GLN A 1 719 ? -15.164 9.539 10.719 1 78.19 719 GLN A CA 1
ATOM 5717 C C . GLN A 1 719 ? -15.023 11.055 10.625 1 78.19 719 GLN A C 1
ATOM 5719 O O . GLN A 1 719 ? -15.094 11.625 9.539 1 78.19 719 GLN A O 1
ATOM 5724 N N . LEU A 1 720 ? -14.867 11.656 11.805 1 83 720 LEU A N 1
ATOM 5725 C CA . LEU A 1 720 ? -14.734 13.109 11.836 1 83 720 LEU A CA 1
ATOM 5726 C C . LEU A 1 720 ? -13.477 13.555 11.102 1 83 720 LEU A C 1
ATOM 5728 O O . LEU A 1 720 ? -13.477 14.602 10.445 1 83 720 LEU A O 1
ATOM 5732 N N . ASP A 1 721 ? -12.445 12.828 11.227 1 85.44 721 ASP A N 1
ATOM 5733 C CA . ASP A 1 721 ? -11.188 13.164 10.578 1 85.44 721 ASP A CA 1
ATOM 5734 C C . ASP A 1 721 ? -11.312 13.094 9.055 1 85.44 721 ASP A C 1
ATOM 5736 O O . ASP A 1 721 ? -10.711 13.898 8.344 1 85.44 721 ASP A O 1
ATOM 5740 N N . SER A 1 722 ? -12.07 12.148 8.578 1 83.06 722 SER A N 1
ATOM 5741 C CA . SER A 1 722 ? -12.125 11.914 7.137 1 83.06 722 SER A CA 1
ATOM 5742 C C . SER A 1 722 ? -13.25 12.711 6.484 1 83.06 722 SER A C 1
ATOM 5744 O O . SER A 1 722 ? -13.25 12.906 5.27 1 83.06 722 SER A O 1
ATOM 5746 N N . LEU A 1 723 ? -14.102 13.258 7.18 1 80.94 723 LEU A N 1
ATOM 5747 C CA . LEU A 1 723 ? -15.32 13.891 6.691 1 80.94 723 LEU A CA 1
ATOM 5748 C C . LEU A 1 723 ? -14.992 15.117 5.84 1 80.94 723 LEU A C 1
ATOM 5750 O O . LEU A 1 723 ? -15.625 15.344 4.805 1 80.94 723 LEU A O 1
ATOM 5754 N N . PRO A 1 724 ? -14.047 15.906 6.254 1 81.81 724 PRO A N 1
ATOM 5755 C CA . PRO A 1 724 ? -13.781 17.109 5.469 1 81.81 724 PRO A CA 1
ATOM 5756 C C . PRO A 1 724 ? -13.367 16.797 4.031 1 81.81 724 PRO A C 1
ATOM 5758 O O . PRO A 1 724 ? -13.625 17.594 3.123 1 81.81 724 PRO A O 1
ATOM 5761 N N . ILE A 1 725 ? -12.742 15.68 3.818 1 82.12 725 ILE A N 1
ATOM 5762 C CA . ILE A 1 725 ? -12.164 15.375 2.516 1 82.12 725 ILE A CA 1
ATOM 5763 C C . ILE A 1 725 ? -13.102 14.43 1.751 1 82.12 725 ILE A C 1
ATOM 5765 O O . ILE A 1 725 ? -13.195 14.508 0.524 1 82.12 725 ILE A O 1
ATOM 5769 N N . THR A 1 726 ? -13.828 13.555 2.41 1 72.19 726 THR A N 1
ATOM 5770 C CA . THR A 1 726 ? -14.602 12.516 1.742 1 72.19 726 THR A CA 1
ATOM 5771 C C . THR A 1 726 ? -16.031 12.984 1.48 1 72.19 726 THR A C 1
ATOM 5773 O O . THR A 1 726 ? -16.75 12.375 0.688 1 72.19 726 THR A O 1
ATOM 5776 N N . MET A 1 727 ? -16.422 14.086 2.105 1 59.88 727 MET A N 1
ATOM 5777 C CA . MET A 1 727 ? -17.797 14.555 1.937 1 59.88 727 MET A CA 1
ATOM 5778 C C . MET A 1 727 ? -18 15.148 0.545 1 59.88 727 MET A C 1
ATOM 5780 O O . MET A 1 727 ? -17.156 15.914 0.063 1 59.88 727 MET A O 1
ATOM 5784 N N . PRO A 1 728 ? -18.922 14.469 -0.251 1 52.31 728 PRO A N 1
ATOM 5785 C CA . PRO A 1 728 ? -19.156 15.031 -1.582 1 52.31 728 PRO A CA 1
ATOM 5786 C C . PRO A 1 728 ? -19.578 16.5 -1.533 1 52.31 728 PRO A C 1
ATOM 5788 O O . PRO A 1 728 ? -20.219 16.938 -0.574 1 52.31 728 PRO A O 1
ATOM 5791 N N . GLY A 1 729 ? -18.828 17.453 -2.113 1 46.97 729 GLY A N 1
ATOM 5792 C CA . GLY A 1 729 ? -19.234 18.844 -2.189 1 46.97 729 GLY A CA 1
ATOM 5793 C C . GLY A 1 729 ? -20.578 19.047 -2.85 1 46.97 729 GLY A C 1
ATOM 5794 O O . GLY A 1 729 ? -21.047 18.172 -3.598 1 46.97 729 GLY A O 1
ATOM 5795 N N . MET B 1 1 ? 14.906 -59.031 55.312 1 20.7 1 MET B N 1
ATOM 5796 C CA . MET B 1 1 ? 16.25 -58.469 55.125 1 20.7 1 MET B CA 1
ATOM 5797 C C . MET B 1 1 ? 16.188 -57.125 54.406 1 20.7 1 MET B C 1
ATOM 5799 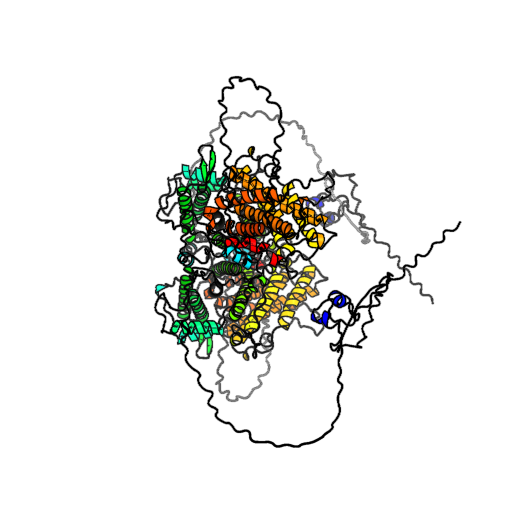O O . MET B 1 1 ? 15.539 -56.969 53.375 1 20.7 1 MET B O 1
ATOM 5803 N N . GLN B 1 2 ? 16.547 -55.938 55.156 1 19.36 2 GLN B N 1
ATOM 5804 C CA . GLN B 1 2 ? 16.359 -54.5 55.344 1 19.36 2 GLN B CA 1
ATOM 5805 C C . GLN B 1 2 ? 17.188 -53.719 54.344 1 19.36 2 GLN B C 1
ATOM 5807 O O . GLN B 1 2 ? 18.391 -53.531 54.5 1 19.36 2 GLN B O 1
ATOM 5812 N N . ALA B 1 3 ? 17.031 -54.188 53.094 1 22.89 3 ALA B N 1
ATOM 5813 C CA . ALA B 1 3 ? 18 -53.781 52.062 1 22.89 3 ALA B CA 1
ATOM 5814 C C . ALA B 1 3 ? 18.141 -52.281 52.031 1 22.89 3 ALA B C 1
ATOM 5816 O O . ALA B 1 3 ? 17.156 -51.562 51.812 1 22.89 3 ALA B O 1
ATOM 5817 N N . GLU B 1 4 ? 19.109 -51.719 52.781 1 22.27 4 GLU B N 1
ATOM 5818 C CA . GLU B 1 4 ? 19.578 -50.375 53.156 1 22.27 4 GLU B CA 1
ATOM 5819 C C . GLU B 1 4 ? 19.812 -49.5 51.906 1 22.27 4 GLU B C 1
ATOM 5821 O O . GLU B 1 4 ? 20.562 -49.875 51.031 1 22.27 4 GLU B O 1
ATOM 5826 N N . MET B 1 5 ? 18.766 -48.75 51.531 1 24.33 5 MET B N 1
ATOM 5827 C CA . MET B 1 5 ? 18.578 -47.906 50.344 1 24.33 5 MET B CA 1
ATOM 5828 C C . MET B 1 5 ? 19.625 -46.812 50.281 1 24.33 5 MET B C 1
ATOM 5830 O O . MET B 1 5 ? 19.703 -45.938 51.188 1 24.33 5 MET B O 1
ATOM 5834 N N . LEU B 1 6 ? 20.906 -47.219 50 1 23.28 6 LEU B N 1
ATOM 5835 C CA . LEU B 1 6 ? 22.094 -46.375 50.031 1 23.28 6 LEU B CA 1
ATOM 5836 C C . LEU B 1 6 ? 21.828 -45.031 49.344 1 23.28 6 LEU B C 1
ATOM 5838 O O . LEU B 1 6 ? 21.297 -45 48.219 1 23.28 6 LEU B O 1
ATOM 5842 N N . ALA B 1 7 ? 21.609 -43.969 50.125 1 27.12 7 ALA B N 1
ATOM 5843 C CA . ALA B 1 7 ? 21.375 -42.531 49.969 1 27.12 7 ALA B CA 1
ATOM 5844 C C . ALA B 1 7 ? 22.406 -41.906 49.062 1 27.12 7 ALA B C 1
ATOM 5846 O O . ALA B 1 7 ? 23.594 -41.844 49.406 1 27.12 7 ALA B O 1
ATOM 5847 N N . SER B 1 8 ? 22.391 -42.25 47.719 1 23.66 8 SER B N 1
ATOM 5848 C CA . SER B 1 8 ? 23.469 -41.781 46.844 1 23.66 8 SER B CA 1
ATOM 5849 C C . SER B 1 8 ? 23.672 -40.281 46.969 1 23.66 8 SER B C 1
ATOM 5851 O O . SER B 1 8 ? 22.703 -39.5 46.938 1 23.66 8 SER B O 1
ATOM 5853 N N . ASP B 1 9 ? 24.609 -39.75 47.781 1 26.52 9 ASP B N 1
ATOM 5854 C CA . ASP B 1 9 ? 25.125 -38.438 48.188 1 26.52 9 ASP B CA 1
ATOM 5855 C C . ASP B 1 9 ? 25.375 -37.562 46.969 1 26.52 9 ASP B C 1
ATOM 5857 O O . ASP B 1 9 ? 26.312 -37.781 46.188 1 26.52 9 ASP B O 1
ATOM 5861 N N . ASP B 1 10 ? 24.312 -37.312 46.125 1 26.75 10 ASP B N 1
ATOM 5862 C CA . ASP B 1 10 ? 24.562 -36.594 44.906 1 26.75 10 ASP B CA 1
ATOM 5863 C C . ASP B 1 10 ? 25.156 -35.219 45.188 1 26.75 10 ASP B C 1
ATOM 5865 O O . ASP B 1 10 ? 24.516 -34.344 45.781 1 26.75 10 ASP B O 1
ATOM 5869 N N . SER B 1 11 ? 26.438 -35.062 45.562 1 29.53 11 SER B N 1
ATOM 5870 C CA . SER B 1 11 ? 27.234 -33.906 45.875 1 29.53 11 SER B CA 1
ATOM 5871 C C . SER B 1 11 ? 27.047 -32.781 44.844 1 29.53 11 SER B C 1
ATOM 5873 O O . SER B 1 11 ? 26.922 -33.062 43.656 1 29.53 11 SER B O 1
ATOM 5875 N N . PRO B 1 12 ? 26.469 -31.625 45.312 1 30.75 12 PRO B N 1
ATOM 5876 C CA . PRO B 1 12 ? 26.109 -30.453 44.531 1 30.75 12 PRO B CA 1
ATOM 5877 C C . PRO B 1 12 ? 27.25 -29.969 43.625 1 30.75 12 PRO B C 1
ATOM 5879 O O . PRO B 1 12 ? 28.391 -29.875 44.094 1 30.75 12 PRO B O 1
ATOM 5882 N N . ALA B 1 13 ? 27.172 -30.219 42.344 1 32 13 ALA B N 1
ATOM 5883 C CA . ALA B 1 13 ? 28.172 -29.844 41.375 1 32 13 ALA B CA 1
ATOM 5884 C C . ALA B 1 13 ? 28.609 -28.391 41.562 1 32 13 ALA B C 1
ATOM 5886 O O . ALA B 1 13 ? 27.766 -27.484 41.688 1 32 13 ALA B O 1
ATOM 5887 N N . ARG B 1 14 ? 29.75 -28.078 42.094 1 32.22 14 ARG B N 1
ATOM 5888 C CA . ARG B 1 14 ? 30.406 -26.797 42.375 1 32.22 14 ARG B CA 1
ATOM 5889 C C . ARG B 1 14 ? 30.25 -25.844 41.188 1 32.22 14 ARG B C 1
ATOM 5891 O O . ARG B 1 14 ? 30.5 -26.219 40.031 1 32.22 14 ARG B O 1
ATOM 5898 N N . LYS B 1 15 ? 29.422 -24.812 41.438 1 35.34 15 LYS B N 1
ATOM 5899 C CA . LYS B 1 15 ? 29.188 -23.688 40.531 1 35.34 15 LYS B CA 1
ATOM 5900 C C . LYS B 1 15 ? 30.5 -23.203 39.906 1 35.34 15 LYS B C 1
ATOM 5902 O O . LYS B 1 15 ? 31.453 -22.906 40.625 1 35.34 15 LYS B O 1
ATOM 5907 N N . MET B 1 16 ? 30.797 -23.516 38.625 1 36.75 16 MET B N 1
ATOM 5908 C CA . MET B 1 16 ? 32 -23.141 37.875 1 36.75 16 MET B CA 1
ATOM 5909 C C . MET B 1 16 ? 32.281 -21.641 38 1 36.75 16 MET B C 1
ATOM 5911 O O . MET B 1 16 ? 31.375 -20.828 37.781 1 36.75 16 MET B O 1
ATOM 5915 N N . ARG B 1 17 ? 33.125 -21.141 38.75 1 44.62 17 ARG B N 1
ATOM 5916 C CA . ARG B 1 17 ? 33.562 -19.766 39 1 44.62 17 ARG B CA 1
ATOM 5917 C C . ARG B 1 17 ? 33.719 -18.984 37.719 1 44.62 17 ARG B C 1
ATOM 5919 O O . ARG B 1 17 ? 34.25 -19.484 36.719 1 44.62 17 ARG B O 1
ATOM 5926 N N . LYS B 1 18 ? 32.812 -17.953 37.594 1 54.69 18 LYS B N 1
ATOM 5927 C CA . LYS B 1 18 ? 32.812 -17.016 36.469 1 54.69 18 LYS B CA 1
ATOM 5928 C C . LYS B 1 18 ? 34.219 -16.5 36.188 1 54.69 18 LYS B C 1
ATOM 5930 O O . LYS B 1 18 ? 34.938 -16.125 37.094 1 54.69 18 LYS B O 1
ATOM 5935 N N . VAL B 1 19 ? 34.688 -16.594 35.031 1 63.38 19 VAL B N 1
ATOM 5936 C CA . VAL B 1 19 ? 36.031 -16.172 34.594 1 63.38 19 VAL B CA 1
ATOM 5937 C C . VAL B 1 19 ? 36.125 -14.656 34.719 1 63.38 19 VAL B C 1
ATOM 5939 O O . VAL B 1 19 ? 35.344 -13.914 34.125 1 63.38 19 VAL B O 1
ATOM 5942 N N . THR B 1 20 ? 36.781 -14.047 35.656 1 70 20 THR B N 1
ATOM 5943 C CA . THR B 1 20 ? 36.906 -12.625 35.969 1 70 20 THR B CA 1
ATOM 5944 C C . THR B 1 20 ? 37.719 -11.883 34.906 1 70 20 THR B C 1
ATOM 5946 O O . THR B 1 20 ? 37.562 -10.672 34.75 1 70 20 THR B O 1
ATOM 5949 N N . ARG B 1 21 ? 38.594 -12.641 34.188 1 71.81 21 ARG B N 1
ATOM 5950 C CA . ARG B 1 21 ? 39.5 -12 33.219 1 71.81 21 ARG B CA 1
ATOM 5951 C C . ARG B 1 21 ? 39.75 -12.914 32.031 1 71.81 21 ARG B C 1
ATOM 5953 O O . ARG B 1 21 ? 40.156 -14.062 32.188 1 71.81 21 ARG B O 1
ATOM 5960 N N . ALA B 1 22 ? 39.312 -12.383 30.938 1 75.25 22 ALA B N 1
ATOM 5961 C CA . ALA B 1 22 ? 39.594 -13.141 29.719 1 75.25 22 ALA B CA 1
ATOM 5962 C C . ALA B 1 22 ? 41 -12.859 29.203 1 75.25 22 ALA B C 1
ATOM 5964 O O . ALA B 1 22 ? 41.531 -11.758 29.406 1 75.25 22 ALA B O 1
ATOM 5965 N N . CYS B 1 23 ? 41.625 -13.859 28.484 1 76.31 23 CYS B N 1
ATOM 5966 C CA . CYS B 1 23 ? 42.969 -13.68 27.969 1 76.31 23 CYS B CA 1
ATOM 5967 C C . CYS B 1 23 ? 42.969 -12.789 26.734 1 76.31 23 CYS B C 1
ATOM 5969 O O . CYS B 1 23 ? 41.938 -12.609 26.094 1 76.31 23 CYS B O 1
ATOM 5971 N N . ASP B 1 24 ? 44.062 -12.141 26.359 1 79.19 24 ASP B N 1
ATOM 5972 C CA . ASP B 1 24 ? 44.219 -11.156 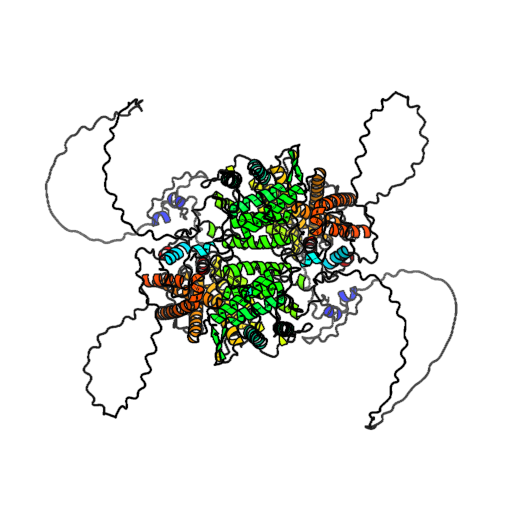25.297 1 79.19 24 ASP B CA 1
ATOM 5973 C C . ASP B 1 24 ? 43.844 -11.742 23.938 1 79.19 24 ASP B C 1
ATOM 5975 O O . ASP B 1 24 ? 43.25 -11.047 23.109 1 79.19 24 ASP B O 1
ATOM 5979 N N . ALA B 1 25 ? 44.094 -13 23.672 1 77.25 25 ALA B N 1
ATOM 5980 C CA . ALA B 1 25 ? 43.781 -13.672 22.422 1 77.25 25 ALA B CA 1
ATOM 5981 C C . ALA B 1 25 ? 42.281 -13.922 22.297 1 77.25 25 ALA B C 1
ATOM 5983 O O . ALA B 1 25 ? 41.688 -13.711 21.219 1 77.25 25 ALA B O 1
ATOM 5984 N N . CYS B 1 26 ? 41.656 -14.328 23.391 1 76.75 26 CYS B N 1
ATOM 5985 C CA . CYS B 1 26 ? 40.219 -14.562 23.406 1 76.75 26 CYS B CA 1
ATOM 5986 C C . CYS B 1 26 ? 39.438 -13.25 23.375 1 76.75 26 CYS B C 1
ATOM 5988 O O . CYS B 1 26 ? 38.375 -13.164 22.75 1 76.75 26 CYS B O 1
ATOM 5990 N N . LYS B 1 27 ? 39.938 -12.172 23.984 1 77.44 27 LYS B N 1
ATOM 5991 C CA . LYS B 1 27 ? 39.375 -10.828 23.938 1 77.44 27 LYS B CA 1
ATOM 5992 C C . LYS B 1 27 ? 39.438 -10.258 22.516 1 77.44 27 LYS B C 1
ATOM 5994 O O . LYS B 1 27 ? 38.469 -9.641 22.062 1 77.44 27 LYS B O 1
ATOM 5999 N N . ARG B 1 28 ? 40.5 -10.43 21.906 1 74.5 28 ARG B N 1
ATOM 6000 C CA . ARG B 1 28 ? 40.688 -9.938 20.547 1 74.5 28 ARG B CA 1
ATOM 6001 C C . ARG B 1 28 ? 39.75 -10.641 19.578 1 74.5 28 ARG B C 1
ATOM 6003 O O . ARG B 1 28 ? 39.188 -10.016 18.656 1 74.5 28 ARG B O 1
ATOM 6010 N N . LYS B 1 29 ? 39.469 -11.836 19.906 1 71.94 29 LYS B N 1
ATOM 6011 C CA . LYS B 1 29 ? 38.688 -12.641 19 1 71.94 29 LYS B CA 1
ATOM 6012 C C . LYS B 1 29 ? 37.25 -12.766 19.5 1 71.94 29 LYS B C 1
ATOM 6014 O O . LYS B 1 29 ? 36.438 -13.5 18.922 1 71.94 29 LYS B O 1
ATOM 6019 N N . LYS B 1 30 ? 36.906 -11.992 20.672 1 71.31 30 LYS B N 1
ATOM 6020 C CA . LYS B 1 30 ? 35.625 -11.898 21.375 1 71.31 30 LYS B CA 1
ATOM 6021 C C . LYS B 1 30 ? 35 -13.281 21.562 1 71.31 30 LYS B C 1
ATOM 6023 O O . LYS B 1 30 ? 33.781 -13.469 21.359 1 71.31 30 LYS B O 1
ATOM 6028 N N . LYS B 1 31 ? 35.812 -14.32 21.938 1 72.5 31 LYS B N 1
ATOM 6029 C CA . LYS B 1 31 ? 35.406 -15.68 22.266 1 72.5 31 LYS B CA 1
ATOM 6030 C C . LYS B 1 31 ? 35.438 -15.93 23.766 1 72.5 31 LYS B C 1
ATOM 6032 O O . LYS B 1 31 ? 36.188 -15.258 24.484 1 72.5 31 LYS B O 1
ATOM 6037 N N . ALA B 1 32 ? 34.625 -16.891 24.125 1 75.69 32 ALA B N 1
ATOM 6038 C CA . ALA B 1 32 ? 34.562 -17.25 25.547 1 75.69 32 ALA B CA 1
ATOM 6039 C C . ALA B 1 32 ? 35.875 -17.812 26.047 1 75.69 32 ALA B C 1
ATOM 6041 O O . ALA B 1 32 ? 36.375 -18.812 25.516 1 75.69 32 ALA B O 1
ATOM 6042 N N . CYS B 1 33 ? 36.5 -17.125 27 1 74.62 33 CYS B N 1
ATOM 6043 C CA . CYS B 1 33 ? 37.781 -17.5 27.609 1 74.62 33 CYS B CA 1
ATOM 6044 C C . CYS B 1 33 ? 37.531 -18.234 28.922 1 74.62 33 CYS B C 1
ATOM 6046 O O . CYS B 1 33 ? 36.625 -17.906 29.672 1 74.62 33 CYS B O 1
ATOM 6048 N N . THR B 1 34 ? 38.094 -19.328 29.172 1 76.12 34 THR B N 1
ATOM 6049 C CA . THR B 1 34 ? 37.938 -20.078 30.406 1 76.12 34 THR B CA 1
ATOM 6050 C C . THR B 1 34 ? 38.719 -19.406 31.547 1 76.12 34 THR B C 1
ATOM 6052 O O . THR B 1 34 ? 38.594 -19.828 32.719 1 76.12 34 THR B O 1
ATOM 6055 N N . GLY B 1 35 ? 39.469 -18.266 31.328 1 73.75 35 GLY B N 1
ATOM 6056 C CA . GLY B 1 35 ? 40.125 -17.453 32.344 1 73.75 35 GLY B CA 1
ATOM 6057 C C . GLY B 1 35 ? 41.344 -18.109 32.938 1 73.75 35 GLY B C 1
ATOM 6058 O O . GLY B 1 35 ? 41.938 -17.594 33.875 1 73.75 35 GLY B O 1
ATOM 6059 N N . ASN B 1 36 ? 41.688 -19.391 32.531 1 74.19 36 ASN B N 1
ATOM 6060 C CA . ASN B 1 36 ? 42.906 -20.047 33.031 1 74.19 36 ASN B CA 1
ATOM 6061 C C . ASN B 1 36 ? 44.094 -19.672 32.188 1 74.19 36 ASN B C 1
ATOM 6063 O O . ASN B 1 36 ? 43.969 -19.188 31.047 1 74.19 36 ASN B O 1
ATOM 6067 N N . LEU B 1 37 ? 45.406 -19.734 32.719 1 73 37 LEU B N 1
ATOM 6068 C CA . LEU B 1 37 ? 46.656 -19.547 31.984 1 73 37 LEU B CA 1
ATOM 6069 C C . LEU B 1 37 ? 47.406 -20.859 31.891 1 73 37 LEU B C 1
ATOM 6071 O O . LEU B 1 37 ? 47.938 -21.359 32.875 1 73 37 LEU B O 1
ATOM 6075 N N . PRO B 1 38 ? 47.281 -21.438 30.594 1 75.12 38 PRO B N 1
ATOM 6076 C CA . PRO B 1 38 ? 46.594 -20.969 29.391 1 75.12 38 PRO B CA 1
ATOM 6077 C C . PRO B 1 38 ? 45.125 -21.312 29.375 1 75.12 38 PRO B C 1
ATOM 6079 O O . PRO B 1 38 ? 44.688 -22.266 30.031 1 75.12 38 PRO B O 1
ATOM 6082 N N . CYS B 1 39 ? 44.281 -20.438 28.781 1 75.06 39 CYS B N 1
ATOM 6083 C CA . CYS B 1 39 ? 42.875 -20.734 28.75 1 75.06 39 CYS B CA 1
ATOM 6084 C C . CYS B 1 39 ? 42.562 -21.828 27.75 1 75.06 39 CYS B C 1
ATOM 6086 O O . CYS B 1 39 ? 43.344 -22.062 26.828 1 75.06 39 CYS B O 1
ATOM 6088 N N . ARG B 1 40 ? 41.5 -22.578 27.875 1 75.31 40 ARG B N 1
ATOM 6089 C CA . ARG B 1 40 ? 41.188 -23.781 27.094 1 75.31 40 ARG B CA 1
ATOM 6090 C C . ARG B 1 40 ? 41.062 -23.453 25.609 1 75.31 40 ARG B C 1
ATOM 6092 O O . ARG B 1 40 ? 41.562 -24.188 24.766 1 75.31 40 ARG B O 1
ATOM 6099 N N . PRO B 1 41 ? 40.531 -22.344 25.297 1 76.81 41 PRO B N 1
ATOM 6100 C CA . PRO B 1 41 ? 40.469 -22 23.875 1 76.81 41 PRO B CA 1
ATOM 6101 C C . PRO B 1 41 ? 41.812 -21.672 23.281 1 76.81 41 PRO B C 1
ATOM 6103 O O . PRO B 1 41 ? 42.125 -22.047 22.156 1 76.81 41 PRO B O 1
ATOM 6106 N N . CYS B 1 42 ? 42.594 -21.016 23.922 1 76.75 42 CYS B N 1
ATOM 6107 C CA . CYS B 1 42 ? 43.938 -20.734 23.453 1 76.75 42 CYS B CA 1
ATOM 6108 C C . CYS B 1 42 ? 44.75 -22.016 23.359 1 76.75 42 CYS B C 1
ATOM 6110 O O . CYS B 1 42 ? 45.531 -22.188 22.422 1 76.75 42 CYS B O 1
ATOM 6112 N N . LEU B 1 43 ? 44.531 -23.016 24.281 1 75.62 43 LEU B N 1
ATOM 6113 C CA . LEU B 1 43 ? 45.188 -24.312 24.234 1 75.62 43 LEU B CA 1
ATOM 6114 C C . LEU B 1 43 ? 44.781 -25.094 23 1 75.62 43 LEU B C 1
ATOM 6116 O O . LEU B 1 43 ? 45.625 -25.719 22.328 1 75.62 43 LEU B O 1
ATOM 6120 N N . LYS B 1 44 ? 43.562 -25 22.75 1 71.81 44 LYS B N 1
ATOM 6121 C CA . LYS B 1 44 ? 43.031 -25.75 21.609 1 71.81 44 LYS B CA 1
ATOM 6122 C C . LYS B 1 44 ? 43.5 -25.156 20.281 1 71.81 44 LYS B C 1
ATOM 6124 O O . LYS B 1 44 ? 43.75 -25.875 19.328 1 71.81 44 LYS B O 1
ATOM 6129 N N . ARG B 1 45 ? 43.688 -23.906 20.312 1 72.5 45 ARG B N 1
ATOM 6130 C CA . ARG B 1 45 ? 44.094 -23.219 19.094 1 72.5 45 ARG B CA 1
ATOM 6131 C C . ARG B 1 45 ? 45.594 -22.984 19.047 1 72.5 45 ARG B C 1
ATOM 6133 O O . ARG B 1 45 ? 46.094 -22.359 18.125 1 72.5 45 ARG B O 1
ATOM 6140 N N . GLN B 1 46 ? 46.25 -23.562 19.969 1 73.12 46 GLN B N 1
ATOM 6141 C CA . GLN B 1 46 ? 47.719 -23.484 20.125 1 73.12 46 GLN B CA 1
ATOM 6142 C C . GLN B 1 46 ? 48.188 -22.047 19.969 1 73.12 46 GLN B C 1
ATOM 6144 O O . GLN B 1 46 ? 49.188 -21.781 19.281 1 73.12 46 GLN B O 1
ATOM 6149 N N . GLU B 1 47 ? 47.375 -21.203 20.484 1 76.5 47 GLU B N 1
ATOM 6150 C CA . GLU B 1 47 ? 47.75 -19.797 20.484 1 76.5 47 GLU B CA 1
ATOM 6151 C C . GLU B 1 47 ? 48.344 -19.375 21.828 1 76.5 47 GLU B C 1
ATOM 6153 O O . GLU B 1 47 ? 48.094 -20.016 22.844 1 76.5 47 GLU B O 1
ATOM 6158 N N . VAL B 1 48 ? 49.094 -18.422 21.75 1 76.25 48 VAL B N 1
ATOM 6159 C CA . VAL B 1 48 ? 49.719 -17.906 22.969 1 76.25 48 VAL B CA 1
ATOM 6160 C C . VAL B 1 48 ? 48.688 -17.141 23.797 1 76.25 48 VAL B C 1
ATOM 6162 O O . VAL B 1 48 ? 48.094 -16.156 23.328 1 76.25 48 VAL B O 1
ATOM 6165 N N . CYS B 1 49 ? 48.281 -17.656 24.953 1 74.38 49 CYS B N 1
ATOM 6166 C CA . CYS B 1 49 ? 47.281 -17.125 25.891 1 74.38 49 CYS B CA 1
ATOM 6167 C C . CYS B 1 49 ? 47.938 -16.125 26.844 1 74.38 49 CYS B C 1
ATOM 6169 O O . CYS B 1 49 ? 48.781 -16.5 27.672 1 74.38 49 CYS B O 1
ATOM 6171 N N . THR B 1 50 ? 47.812 -14.82 26.5 1 79.31 50 THR B N 1
ATOM 6172 C CA . THR B 1 50 ? 48.406 -13.789 27.344 1 79.31 50 THR B CA 1
ATOM 6173 C C . THR B 1 50 ? 47.344 -12.945 28 1 79.31 50 THR B C 1
ATOM 6175 O O . THR B 1 50 ? 46.219 -12.859 27.5 1 79.31 50 THR B O 1
ATOM 6178 N N . TYR B 1 51 ? 47.562 -12.422 29.156 1 72.62 51 TYR B N 1
ATOM 6179 C CA . TYR B 1 51 ? 46.656 -11.531 29.906 1 72.62 51 TYR B CA 1
ATOM 6180 C C . TYR B 1 51 ? 47.344 -10.195 30.172 1 72.62 51 TYR B C 1
ATOM 6182 O O . TYR B 1 51 ? 47.531 -9.797 31.328 1 72.62 51 TYR B O 1
ATOM 6190 N N . ASN B 1 52 ? 47.906 -9.523 29.094 1 72.69 52 ASN B N 1
ATOM 6191 C CA . ASN B 1 52 ? 48.719 -8.32 29.25 1 72.69 52 ASN B CA 1
ATOM 6192 C C . ASN B 1 52 ? 47.875 -7.059 29.141 1 72.69 52 ASN B C 1
ATOM 6194 O O . ASN B 1 52 ? 48.344 -5.957 29.422 1 72.69 52 ASN B O 1
ATOM 6198 N N . SER B 1 53 ? 46.75 -7.195 28.547 1 65.94 53 SER B N 1
ATOM 6199 C CA . SER B 1 53 ? 45.969 -5.98 28.375 1 65.94 53 SER B CA 1
ATOM 6200 C C . SER B 1 53 ? 45.562 -5.379 29.734 1 65.94 53 SER B C 1
ATOM 6202 O O . SER B 1 53 ? 45.406 -6.105 30.719 1 65.94 53 SER B O 1
ATOM 6204 N N . THR B 1 54 ? 45.688 -4.039 29.766 1 63.47 54 THR B N 1
ATOM 6205 C CA . THR B 1 54 ? 45.5 -3.277 30.984 1 63.47 54 THR B CA 1
ATOM 6206 C C . THR B 1 54 ? 44.094 -3.447 31.531 1 63.47 54 THR B C 1
ATOM 6208 O O . THR B 1 54 ? 43.125 -3.371 30.766 1 63.47 54 THR B O 1
ATOM 6211 N N . TYR B 1 55 ? 43.938 -4.156 32.5 1 56.22 55 TYR B N 1
ATOM 6212 C CA . TYR B 1 55 ? 42.656 -4.258 33.219 1 56.22 55 TYR B CA 1
ATOM 6213 C C . TYR B 1 55 ? 42.469 -3.07 34.156 1 56.22 55 TYR B C 1
ATOM 6215 O O . TYR B 1 55 ? 43.25 -2.877 35.094 1 56.22 55 TYR B O 1
ATOM 6223 N N . ASN B 1 56 ? 41.812 -1.978 33.656 1 55 56 ASN B N 1
ATOM 6224 C CA . ASN B 1 56 ? 41.656 -0.774 34.469 1 55 56 ASN B CA 1
ATOM 6225 C C . ASN B 1 56 ? 40.625 -0.965 35.562 1 55 56 ASN B C 1
ATOM 6227 O O . ASN B 1 56 ? 40.375 -0.055 36.344 1 55 56 ASN B O 1
ATOM 6231 N N . ARG B 1 57 ? 39.656 -1.965 35.281 1 47.28 57 ARG B N 1
ATOM 6232 C CA . ARG B 1 57 ? 38.625 -2.039 36.312 1 47.28 57 ARG B CA 1
ATOM 6233 C C . ARG B 1 57 ? 38.875 -3.215 37.25 1 47.28 57 ARG B C 1
ATOM 6235 O O . ARG B 1 57 ? 38.812 -4.375 36.812 1 47.28 57 ARG B O 1
ATOM 6242 N N . GLY B 1 58 ? 39.312 -2.971 38.469 1 48.88 58 GLY B N 1
ATOM 6243 C CA . GLY B 1 58 ? 39.438 -3.711 39.719 1 48.88 58 GLY B CA 1
ATOM 6244 C C . GLY B 1 58 ? 40.781 -4.445 39.812 1 48.88 58 GLY B C 1
ATOM 6245 O O . GLY B 1 58 ? 41.688 -4.219 39.031 1 48.88 58 GLY B O 1
ATOM 6246 N N . VAL B 1 59 ? 41 -5.355 40.906 1 50.03 59 VAL B N 1
ATOM 6247 C CA . VAL B 1 59 ? 42.25 -6.043 41.25 1 50.03 59 VAL B CA 1
ATOM 6248 C C . VAL B 1 59 ? 42.531 -7.129 40.219 1 50.03 59 VAL B C 1
ATOM 6250 O O . VAL B 1 59 ? 41.688 -7.961 39.906 1 50.03 59 VAL B O 1
ATOM 6253 N N . ALA B 1 60 ? 43.562 -7.039 39.344 1 47.97 60 ALA B N 1
ATOM 6254 C CA . ALA B 1 60 ? 43.969 -8.008 38.344 1 47.97 60 ALA B CA 1
ATOM 6255 C C . ALA B 1 60 ? 44.312 -9.359 38.969 1 47.97 60 ALA B C 1
ATOM 6257 O O . ALA B 1 60 ? 45.281 -9.484 39.688 1 47.97 60 ALA B O 1
ATOM 6258 N N . VAL B 1 61 ? 43.312 -10.297 39.312 1 53.66 61 VAL B N 1
ATOM 6259 C CA . VAL B 1 61 ? 43.656 -11.594 39.875 1 53.66 61 VAL B CA 1
ATOM 6260 C C . VAL B 1 61 ? 44.312 -12.469 38.812 1 53.66 61 VAL B C 1
ATOM 6262 O O . VAL B 1 61 ? 43.906 -12.461 37.656 1 53.66 61 VAL B O 1
ATOM 6265 N N . SER B 1 62 ? 45.5 -12.977 39.062 1 52.97 62 SER B N 1
ATOM 6266 C CA . SER B 1 62 ? 46.281 -13.812 38.156 1 52.97 62 SER B CA 1
ATOM 6267 C C . SER B 1 62 ? 45.531 -15.086 37.781 1 52.97 62 SER B C 1
ATOM 6269 O O . SER B 1 62 ? 44.906 -15.711 38.656 1 52.97 62 SER B O 1
ATOM 6271 N N . PRO B 1 63 ? 45.375 -15.461 36.5 1 52.91 63 PRO B N 1
ATOM 6272 C CA . PRO B 1 63 ? 44.562 -16.625 36.125 1 52.91 63 PRO B CA 1
ATOM 6273 C C . PRO B 1 63 ? 45.125 -17.938 36.688 1 52.91 63 PRO B C 1
ATOM 6275 O O . PRO B 1 63 ? 46.344 -18.062 36.875 1 52.91 63 PRO B O 1
ATOM 6278 N N . PRO B 1 64 ? 44.375 -18.953 37.281 1 54 64 PRO B N 1
ATOM 6279 C CA . PRO B 1 64 ? 44.875 -20.188 37.906 1 54 64 PRO B CA 1
ATOM 6280 C C . PRO B 1 64 ? 45.5 -21.141 36.875 1 54 64 PRO B C 1
ATOM 6282 O O . PRO B 1 64 ? 45.094 -21.156 35.719 1 54 64 PRO B O 1
ATOM 6285 N N . PRO B 1 65 ? 46.719 -21.891 37.094 1 47.25 65 PRO B N 1
ATOM 6286 C CA . PRO B 1 65 ? 47.406 -22.781 36.188 1 47.25 65 PRO B CA 1
ATOM 6287 C C . PRO B 1 65 ? 46.625 -24.047 35.875 1 47.25 65 PRO B C 1
ATOM 6289 O O . PRO B 1 65 ? 45.844 -24.5 36.688 1 47.25 65 PRO B O 1
ATOM 6292 N N . SER B 1 66 ? 46.5 -24.531 34.625 1 44.66 66 SER B N 1
ATOM 6293 C CA . SER B 1 66 ? 45.75 -25.734 34.219 1 44.66 66 SER B CA 1
ATOM 6294 C C . SER B 1 66 ? 46.469 -27 34.688 1 44.66 66 SER B C 1
ATOM 6296 O O . SER B 1 66 ? 47.688 -27.125 34.531 1 44.66 66 SER B O 1
ATOM 6298 N N . SER B 1 67 ? 46.125 -27.953 35.594 1 33.84 67 SER B N 1
ATOM 6299 C CA . SER B 1 67 ? 46.719 -29.141 36.188 1 33.84 67 SER B CA 1
ATOM 6300 C C . SER B 1 67 ? 46.719 -30.312 35.219 1 33.84 67 SER B C 1
ATOM 6302 O O . SER B 1 67 ? 46.688 -31.469 35.656 1 33.84 67 SER B O 1
ATOM 6304 N N . HIS B 1 68 ? 46.656 -30.328 33.844 1 29.11 68 HIS B N 1
ATOM 6305 C CA . HIS B 1 68 ? 46.5 -31.641 33.25 1 29.11 68 HIS B CA 1
ATOM 6306 C C . HIS B 1 68 ? 47.781 -32.469 33.375 1 29.11 68 HIS B C 1
ATOM 6308 O O . HIS B 1 68 ? 48.844 -32.062 32.906 1 29.11 68 HIS B O 1
ATOM 6314 N N . THR B 1 69 ? 47.906 -33.438 34.281 1 25.2 69 THR B N 1
ATOM 6315 C CA . THR B 1 69 ? 48.906 -34.5 34.469 1 25.2 69 THR B CA 1
ATOM 6316 C C . THR B 1 69 ? 48.844 -35.531 33.375 1 25.2 69 THR B C 1
ATOM 6318 O O . THR B 1 69 ? 47.844 -36.219 33.188 1 25.2 69 THR B O 1
ATOM 6321 N N . ILE B 1 70 ? 49.625 -35.438 32.219 1 22.23 70 ILE B N 1
ATOM 6322 C CA . ILE B 1 70 ? 49.781 -36.406 31.125 1 22.23 70 ILE B CA 1
ATOM 6323 C C . ILE B 1 70 ? 50.344 -37.688 31.656 1 22.23 70 ILE B C 1
ATOM 6325 O O . ILE B 1 70 ? 51.438 -37.719 32.219 1 22.23 70 ILE B O 1
ATOM 6329 N N . GLN B 1 71 ? 49.656 -38.719 31.812 1 21.28 71 GLN B N 1
ATOM 6330 C CA . GLN B 1 71 ? 50.031 -40 32.375 1 21.28 71 GLN B CA 1
ATOM 6331 C C . GLN B 1 71 ? 50.906 -40.781 31.406 1 21.28 71 GLN B C 1
ATOM 6333 O O . GLN B 1 71 ? 50.406 -41.344 30.422 1 21.28 71 GLN B O 1
ATOM 6338 N N . GLN B 1 72 ? 52.125 -40.281 31.125 1 19.12 72 GLN B N 1
ATOM 6339 C CA . GLN B 1 72 ? 52.969 -40.969 30.156 1 19.12 72 GLN B CA 1
ATOM 6340 C C . GLN B 1 72 ? 53.406 -42.344 30.688 1 19.12 72 GLN B C 1
ATOM 6342 O O . GLN B 1 72 ? 54.188 -42.438 31.641 1 19.12 72 GLN B O 1
ATOM 6347 N N . HIS B 1 73 ? 52.75 -43.406 30.656 1 18.44 73 HIS B N 1
ATOM 6348 C CA . HIS B 1 73 ? 53.188 -44.625 31.297 1 18.44 73 HIS B CA 1
ATOM 6349 C C . HIS B 1 73 ? 54.25 -45.344 30.438 1 18.44 73 HIS B C 1
ATOM 6351 O O . HIS B 1 73 ? 54.688 -46.469 30.781 1 18.44 73 HIS B O 1
ATOM 6357 N N . HIS B 1 74 ? 54.625 -44.844 29.328 1 15.98 74 HIS B N 1
ATOM 6358 C CA . HIS B 1 74 ? 55.125 -45.938 28.484 1 15.98 74 HIS B CA 1
ATOM 6359 C C . HIS B 1 74 ? 56.312 -46.625 29.141 1 15.98 74 HIS B C 1
ATOM 6361 O O . HIS B 1 74 ? 56.938 -46.062 30.031 1 15.98 74 HIS B O 1
ATOM 6367 N N . ALA B 1 75 ? 57.031 -47.719 28.375 1 18.19 75 ALA B N 1
ATOM 6368 C CA . ALA B 1 75 ? 57.594 -49.062 28.312 1 18.19 75 ALA B CA 1
ATOM 6369 C C . ALA B 1 75 ? 59.094 -49.062 28.594 1 18.19 75 ALA B C 1
ATOM 6371 O O . ALA B 1 75 ? 59.75 -48.031 28.391 1 18.19 75 ALA B O 1
ATOM 6372 N N . PRO B 1 76 ? 59.781 -50.188 28.812 1 17.36 76 PRO B N 1
ATOM 6373 C CA . PRO B 1 76 ? 61 -50.656 29.5 1 17.36 76 PRO B CA 1
ATOM 6374 C C . PRO B 1 76 ? 62.25 -50.469 28.656 1 17.36 76 PRO B C 1
ATOM 6376 O O . PRO B 1 76 ? 63.344 -50.375 29.188 1 17.36 76 PRO B O 1
ATOM 6379 N N . LEU B 1 77 ? 62.312 -50.375 27.406 1 15.54 77 LEU B N 1
ATOM 6380 C CA . LEU B 1 77 ? 63.281 -51.312 26.812 1 15.54 77 LEU B CA 1
ATOM 6381 C C . LEU B 1 77 ? 64.688 -50.938 27.172 1 15.54 77 LEU B C 1
ATOM 6383 O O . LEU B 1 77 ? 65 -49.75 27.266 1 15.54 77 LEU B O 1
ATOM 6387 N N . ARG B 1 78 ? 65.688 -51.875 27.344 1 15.68 78 ARG B N 1
ATOM 6388 C CA . ARG B 1 78 ? 67 -52.312 27.859 1 15.68 78 ARG B CA 1
ATOM 6389 C C . ARG B 1 78 ? 68.125 -51.688 27.078 1 15.68 78 ARG B C 1
ATOM 6391 O O . ARG B 1 78 ? 67.938 -51.094 26 1 15.68 78 ARG B O 1
ATOM 6398 N N . GLY B 1 79 ? 69.188 -52.469 26.656 1 15.02 79 GLY B N 1
ATOM 6399 C CA . GLY B 1 79 ? 70.625 -52.594 26.922 1 15.02 79 GLY B CA 1
ATOM 6400 C C . GLY B 1 79 ? 71.438 -51.875 25.906 1 15.02 79 GLY B C 1
ATOM 6401 O O . GLY B 1 79 ? 72.375 -51.188 26.266 1 15.02 79 GLY B O 1
ATOM 6402 N N . THR B 1 80 ? 71.5 -52.188 24.562 1 15.19 80 THR B N 1
ATOM 6403 C CA . THR B 1 80 ? 72.688 -52.781 24.062 1 15.19 80 THR B CA 1
ATOM 6404 C C . THR B 1 80 ? 73.75 -51.719 23.766 1 15.19 80 THR B C 1
ATOM 6406 O O . THR B 1 80 ? 73.438 -50.531 23.656 1 15.19 80 THR B O 1
ATOM 6409 N N . THR B 1 81 ? 74.438 -51.75 22.547 1 15.19 81 THR B N 1
ATOM 6410 C CA . THR B 1 81 ? 75.812 -52 22.266 1 15.19 81 THR B CA 1
ATOM 6411 C C . THR B 1 81 ? 76.562 -50.688 22.141 1 15.19 81 THR B C 1
ATOM 6413 O O . THR B 1 81 ? 77.625 -50.5 22.812 1 15.19 81 THR B O 1
ATOM 6416 N N . ASP B 1 82 ? 77.125 -50.25 20.875 1 14.74 82 ASP B N 1
ATOM 6417 C CA . ASP B 1 82 ? 78.5 -50.375 20.438 1 14.74 82 ASP B CA 1
ATOM 6418 C C . ASP B 1 82 ? 79.25 -49.031 20.453 1 14.74 82 ASP B C 1
ATOM 6420 O O . ASP B 1 82 ? 78.562 -48 20.562 1 14.74 82 ASP B O 1
ATOM 6424 N N . SER B 1 83 ? 79.875 -48.719 19.25 1 15.03 83 SER B N 1
ATOM 6425 C CA . SER B 1 83 ? 81.312 -48.562 19.031 1 15.03 83 SER B CA 1
ATOM 6426 C C . SER B 1 83 ? 81.688 -47.094 19.078 1 15.03 83 SER B C 1
ATOM 6428 O O . SER B 1 83 ? 82.562 -46.719 19.875 1 15.03 83 SER B O 1
ATOM 6430 N N . ASN B 1 84 ? 82 -46.406 17.875 1 14.91 84 ASN B N 1
ATOM 6431 C CA . ASN B 1 84 ? 83.375 -46.094 17.578 1 14.91 84 ASN B CA 1
ATOM 6432 C C . ASN B 1 84 ? 83.75 -44.656 17.969 1 14.91 84 ASN B C 1
ATOM 6434 O O . ASN B 1 84 ? 82.812 -43.812 18.109 1 14.91 84 ASN B O 1
ATOM 6438 N N . PRO B 1 85 ? 84.812 -44.188 17.391 1 15.4 85 PRO B N 1
ATOM 6439 C CA . PRO B 1 85 ? 86 -43.5 17.859 1 15.4 85 PRO B CA 1
ATOM 6440 C C . PRO B 1 85 ? 85.875 -41.969 17.766 1 15.4 85 PRO B C 1
ATOM 6442 O O . PRO B 1 85 ? 86.125 -41.281 18.75 1 15.4 85 PRO B O 1
ATOM 6445 N N . GLN B 1 86 ? 85.688 -41.375 16.484 1 14.7 86 GLN B N 1
ATOM 6446 C CA . GLN B 1 86 ? 86.938 -40.75 16.062 1 14.7 86 GLN B CA 1
ATOM 6447 C C . GLN B 1 86 ? 87 -39.281 16.516 1 14.7 86 GLN B C 1
ATOM 6449 O O . GLN B 1 86 ? 86 -38.719 16.922 1 14.7 86 GLN B O 1
ATOM 6454 N N . ASP B 1 87 ? 87.438 -38.406 15.586 1 14.77 87 ASP B N 1
ATOM 6455 C CA . ASP B 1 87 ? 88.625 -37.625 15.57 1 14.77 87 ASP B CA 1
ATOM 6456 C C . ASP B 1 87 ? 88.312 -36.156 15.906 1 14.77 87 ASP B C 1
ATOM 6458 O O . ASP B 1 87 ? 89 -35.562 16.766 1 14.77 87 ASP B O 1
ATOM 6462 N N . SER B 1 88 ? 87.688 -35.375 14.922 1 14.72 88 SER B N 1
ATOM 6463 C CA . SER B 1 88 ? 88.562 -34.375 14.359 1 14.72 88 SER B CA 1
ATOM 6464 C C . SER B 1 88 ? 88.375 -33.031 15.055 1 14.72 88 SER B C 1
ATOM 6466 O O . SER B 1 88 ? 87.312 -32.75 15.602 1 14.72 88 SER B O 1
ATOM 6468 N N . HIS B 1 89 ? 89.25 -32.125 15.102 1 14.86 89 HIS B N 1
ATOM 6469 C CA . HIS B 1 89 ? 90.062 -31.156 15.852 1 14.86 89 HIS B CA 1
ATOM 6470 C C . HIS B 1 89 ? 89.375 -29.781 15.836 1 14.86 89 HIS B C 1
ATOM 6472 O O . HIS B 1 89 ? 89.312 -29.109 16.875 1 14.86 89 HIS B O 1
ATOM 6478 N N . LEU B 1 90 ? 88.812 -29.188 14.648 1 14.48 90 LEU B N 1
ATOM 6479 C CA . LEU B 1 90 ? 89.625 -28.031 14.266 1 14.48 90 LEU B CA 1
ATOM 6480 C C . LEU B 1 90 ? 89.25 -26.812 15.086 1 14.48 90 LEU B C 1
ATOM 6482 O O . LEU B 1 90 ? 88.125 -26.766 15.68 1 14.48 90 LEU B O 1
ATOM 6486 N N . SER B 1 91 ? 89.5 -25.547 14.555 1 14.91 91 SER B N 1
ATOM 6487 C CA . SER B 1 91 ? 90.312 -24.375 14.859 1 14.91 91 SER B CA 1
ATOM 6488 C C . SER B 1 91 ? 89.438 -23.203 15.289 1 14.91 91 SER B C 1
ATOM 6490 O O . SER B 1 91 ? 88.375 -23 14.734 1 14.91 91 SER B O 1
ATOM 6492 N N . PHE B 1 92 ? 89.562 -22.453 16.328 1 14.38 92 PHE B N 1
ATOM 6493 C CA . PHE B 1 92 ? 89.062 -21.562 17.344 1 14.38 92 PHE B CA 1
ATOM 6494 C C . PHE B 1 92 ? 88.938 -20.141 16.812 1 14.38 92 PHE B C 1
ATOM 6496 O O . PHE B 1 92 ? 88.5 -19.234 17.516 1 14.38 92 PHE B O 1
ATOM 6503 N N . ALA B 1 93 ? 89.562 -19.688 15.727 1 14.41 93 ALA B N 1
ATOM 6504 C CA . ALA B 1 93 ? 90.312 -18.484 16.016 1 14.41 93 ALA B CA 1
ATOM 6505 C C . ALA B 1 93 ? 89.438 -17.328 16.438 1 14.41 93 ALA B C 1
ATOM 6507 O O . ALA B 1 93 ? 88.188 -17.391 16.297 1 14.41 93 ALA B O 1
ATOM 6508 N N . SER B 1 94 ? 89.562 -15.945 15.875 1 15.02 94 SER B N 1
ATOM 6509 C CA . SER B 1 94 ? 90.125 -14.711 16.438 1 15.02 94 SER B CA 1
ATOM 6510 C C . SER B 1 94 ? 89 -13.664 16.609 1 15.02 94 SER B C 1
ATOM 6512 O O . SER B 1 94 ? 88.938 -13.047 17.672 1 15.02 94 SER B O 1
ATOM 6514 N N . PRO B 1 95 ? 88.062 -13.188 15.539 1 15.12 95 PRO B N 1
ATOM 6515 C CA . PRO B 1 95 ? 88.312 -11.812 15.117 1 15.12 95 PRO B CA 1
ATOM 6516 C C . PRO B 1 95 ? 87.5 -10.789 15.914 1 15.12 95 PRO B C 1
ATOM 6518 O O . PRO B 1 95 ? 86.5 -11.141 16.516 1 15.12 95 PRO B O 1
ATOM 6521 N N . VAL B 1 96 ? 87.562 -9.328 15.797 1 16.7 96 VAL B N 1
ATOM 6522 C CA . VAL B 1 96 ? 87.875 -8.062 16.438 1 16.7 96 VAL B CA 1
ATOM 6523 C C . VAL B 1 96 ? 86.688 -7.145 16.453 1 16.7 96 VAL B C 1
ATOM 6525 O O . VAL B 1 96 ? 86.75 -6.02 16.953 1 16.7 96 VAL B O 1
ATOM 6528 N N . THR B 1 97 ? 85.188 -7.484 16.562 1 14.92 97 THR B N 1
ATOM 6529 C CA . THR B 1 97 ? 84.375 -6.66 15.719 1 14.92 97 THR B CA 1
ATOM 6530 C C . THR B 1 97 ? 83.875 -5.414 16.469 1 14.92 97 THR B C 1
ATOM 6532 O O . THR B 1 97 ? 83.125 -5.512 17.438 1 14.92 97 THR B O 1
ATOM 6535 N N . TYR B 1 98 ? 84.438 -4.371 16.656 1 15.16 98 TYR B N 1
ATOM 6536 C CA . TYR B 1 98 ? 84.438 -3.227 17.562 1 15.16 98 TYR B CA 1
ATOM 6537 C C . TYR B 1 98 ? 83.125 -2.447 17.531 1 15.16 98 TYR B C 1
ATOM 6539 O O . TYR B 1 98 ? 82.25 -2.779 16.781 1 15.16 98 TYR B O 1
ATOM 6547 N N . THR B 1 99 ? 83.062 -1.104 17.188 1 17 99 THR B N 1
ATOM 6548 C CA . THR B 1 99 ? 83 0.233 17.766 1 17 99 THR B CA 1
ATOM 6549 C C . THR B 1 99 ? 81.688 0.91 17.312 1 17 99 THR B C 1
ATOM 6551 O O . THR B 1 99 ? 81.438 1.014 16.109 1 17 99 THR B O 1
ATOM 6554 N N . SER B 1 100 ? 80.812 1.309 18.141 1 15.97 100 SER B N 1
ATOM 6555 C CA . SER B 1 100 ? 79.375 1.483 17.875 1 15.97 100 SER B CA 1
ATOM 6556 C C . SER B 1 100 ? 79 2.945 17.594 1 15.97 100 SER B C 1
ATOM 6558 O O . SER B 1 100 ? 77.875 3.357 17.703 1 15.97 100 SER B O 1
ATOM 6560 N N . PRO B 1 101 ? 79.812 3.562 17.125 1 16.36 101 PRO B N 1
ATOM 6561 C CA . PRO B 1 101 ? 79.688 4.992 17.406 1 16.36 101 PRO B CA 1
ATOM 6562 C C . PRO B 1 101 ? 78.375 5.602 16.922 1 16.36 101 PRO B C 1
ATOM 6564 O O . PRO B 1 101 ? 78 6.684 17.359 1 16.36 101 PRO B O 1
ATOM 6567 N N . ASP B 1 102 ? 77.438 5.145 16.234 1 14.38 102 ASP B N 1
ATOM 6568 C CA . ASP B 1 102 ? 77.25 5.934 15.023 1 14.38 102 ASP B CA 1
ATOM 6569 C C . ASP B 1 102 ? 76.125 6.973 15.219 1 14.38 102 ASP B C 1
ATOM 6571 O O . ASP B 1 102 ? 75.625 7.551 14.25 1 14.38 102 ASP B O 1
ATOM 6575 N N . THR B 1 103 ? 75.75 7.352 16.344 1 18.42 103 THR B N 1
ATOM 6576 C CA . THR B 1 103 ? 74.438 7.875 16.344 1 18.42 103 THR B CA 1
ATOM 6577 C C . THR B 1 103 ? 74.375 9.234 15.656 1 18.42 103 THR B C 1
ATOM 6579 O O . THR B 1 103 ? 74.875 10.211 16.156 1 18.42 103 THR B O 1
ATOM 6582 N N . ILE B 1 104 ? 74.125 9.242 14.469 1 15.46 104 ILE B N 1
ATOM 6583 C CA . ILE B 1 104 ? 74.188 10.258 13.422 1 15.46 104 ILE B CA 1
ATOM 6584 C C . ILE B 1 104 ? 73.062 11.266 13.602 1 15.46 104 ILE B C 1
ATOM 6586 O O . ILE B 1 104 ? 71.875 10.883 13.773 1 15.46 104 ILE B O 1
ATOM 6590 N N . ARG B 1 105 ? 73.25 12.453 13.938 1 16.84 105 ARG B N 1
ATOM 6591 C CA . ARG B 1 105 ? 72.75 13.82 13.984 1 16.84 105 ARG B CA 1
ATOM 6592 C C . ARG B 1 105 ? 71.875 14.117 12.766 1 16.84 105 ARG B C 1
ATOM 6594 O O . ARG B 1 105 ? 72.188 13.703 11.656 1 16.84 105 ARG B O 1
ATOM 6601 N N . PRO B 1 106 ? 70.688 14.25 12.906 1 17.05 106 PRO B N 1
ATOM 6602 C CA . PRO B 1 106 ? 69.812 14.383 11.703 1 17.05 106 PRO B CA 1
ATOM 6603 C C . PRO B 1 106 ? 70.25 15.578 10.844 1 17.05 106 PRO B C 1
ATOM 6605 O O . PRO B 1 106 ? 70.125 16.719 11.289 1 17.05 106 PRO B O 1
ATOM 6608 N N . ALA B 1 107 ? 71.438 15.539 10.297 1 14.72 107 ALA B N 1
ATOM 6609 C CA . ALA B 1 107 ? 71.875 16.766 9.648 1 14.72 107 ALA B CA 1
ATOM 6610 C C . ALA B 1 107 ? 70.875 17.297 8.68 1 14.72 107 ALA B C 1
ATOM 6612 O O . ALA B 1 107 ? 70 16.562 8.234 1 14.72 107 ALA B O 1
ATOM 6613 N N . THR B 1 108 ? 71.062 18.516 8.328 1 16.64 108 THR B N 1
ATOM 6614 C CA . THR B 1 108 ? 70.625 19.656 7.547 1 16.64 108 THR B CA 1
ATOM 6615 C C . THR B 1 108 ? 70.625 19.344 6.055 1 16.64 108 THR B C 1
ATOM 6617 O O . THR B 1 108 ? 70.25 20.172 5.227 1 16.64 108 THR B O 1
ATOM 6620 N N . TYR B 1 109 ? 70.562 18.094 5.352 1 14.41 109 TYR B N 1
ATOM 6621 C CA . TYR B 1 109 ? 71.25 18.125 4.082 1 14.41 109 TYR B CA 1
ATOM 6622 C C . TYR B 1 109 ? 70.625 19.078 3.104 1 14.41 109 TYR B C 1
ATOM 6624 O O . TYR B 1 109 ? 69.375 19.141 3.049 1 14.41 109 TYR B O 1
ATOM 6632 N N . HIS B 1 110 ? 71.375 19.953 2.627 1 15.21 110 HIS B N 1
ATOM 6633 C CA . HIS B 1 110 ? 71.375 20.969 1.583 1 15.21 110 HIS B CA 1
ATOM 6634 C C . HIS B 1 110 ? 71 20.359 0.228 1 15.21 110 HIS B C 1
ATOM 6636 O O . HIS B 1 110 ? 70.688 21.094 -0.721 1 15.21 110 HIS B O 1
ATOM 6642 N N . ASP B 1 111 ? 71.25 19.031 -0.217 1 14.81 111 ASP B N 1
ATOM 6643 C CA . ASP B 1 111 ? 71.875 19.031 -1.535 1 14.81 111 ASP B CA 1
ATOM 6644 C C . ASP B 1 111 ? 70.875 19.609 -2.588 1 14.81 111 ASP B C 1
ATOM 6646 O O . ASP B 1 111 ? 69.688 19.578 -2.422 1 14.81 111 ASP B O 1
ATOM 6650 N N . ALA B 1 112 ? 71.562 19.922 -3.746 1 16.05 112 ALA B N 1
ATOM 6651 C CA . ALA B 1 112 ? 71.625 20.656 -5.008 1 16.05 112 ALA B CA 1
ATOM 6652 C C . ALA B 1 112 ? 70.688 20.031 -6.027 1 16.05 112 ALA B C 1
ATOM 6654 O O . ALA B 1 112 ? 70.25 18.891 -5.875 1 16.05 112 ALA B O 1
ATOM 6655 N N . THR B 1 113 ? 70.812 20.312 -7.43 1 17.03 113 THR B N 1
ATOM 6656 C CA . THR B 1 113 ? 70.188 20.766 -8.648 1 17.03 113 THR B CA 1
ATOM 6657 C C . THR B 1 113 ? 69.938 19.578 -9.594 1 17.03 113 THR B C 1
ATOM 6659 O O . THR B 1 113 ? 69.062 19.641 -10.469 1 17.03 113 THR B O 1
ATOM 6662 N N . THR B 1 114 ? 70.625 18.266 -9.539 1 15.67 114 THR B N 1
ATOM 6663 C CA . THR B 1 114 ? 71.125 18 -10.875 1 15.67 114 THR B CA 1
ATOM 6664 C C . THR B 1 114 ? 70 17.547 -11.812 1 15.67 114 THR B C 1
ATOM 6666 O O . THR B 1 114 ? 69.062 16.922 -11.383 1 15.67 114 THR B O 1
ATOM 6669 N N . SER B 1 115 ? 70.312 17.5 -13.281 1 17.28 115 SER B N 1
ATOM 6670 C CA . SER B 1 115 ? 69.812 17.609 -14.641 1 17.28 115 SER B CA 1
ATOM 6671 C C . SER B 1 115 ? 69.375 16.25 -15.188 1 17.28 115 SER B C 1
ATOM 6673 O O . SER B 1 115 ? 69.062 16.109 -16.375 1 17.28 115 SER B O 1
ATOM 6675 N N . VAL B 1 116 ? 68.812 15.352 -14.461 1 17.89 116 VAL B N 1
ATOM 6676 C CA . VAL B 1 116 ? 69 14.055 -15.117 1 17.89 116 VAL B CA 1
ATOM 6677 C C . VAL B 1 116 ? 68.25 14.078 -16.469 1 17.89 116 VAL B C 1
ATOM 6679 O O . VAL B 1 116 ? 67.125 14.586 -16.578 1 17.89 116 VAL B O 1
ATOM 6682 N N . ILE B 1 117 ? 69.125 13.688 -17.375 1 17.02 117 ILE B N 1
ATOM 6683 C CA . ILE B 1 117 ? 69 13.523 -18.812 1 17.02 117 ILE B CA 1
ATOM 6684 C C . ILE B 1 117 ? 67.812 12.586 -19.141 1 17.02 117 ILE B C 1
ATOM 6686 O O . ILE B 1 117 ? 67.625 11.586 -18.453 1 17.02 117 ILE B O 1
ATOM 6690 N N . SER B 1 118 ? 67.125 12.906 -20.328 1 18.12 118 SER B N 1
ATOM 6691 C CA . SER B 1 118 ? 65.875 12.812 -21.125 1 18.12 118 SER B CA 1
ATOM 6692 C C . SER B 1 118 ? 65.812 11.477 -21.875 1 18.12 118 SER B C 1
ATOM 6694 O O . SER B 1 118 ? 65 11.281 -22.734 1 18.12 118 SER B O 1
ATOM 6696 N N . PRO B 1 119 ? 66.375 10.359 -21.219 1 18.25 119 PRO B N 1
ATOM 6697 C CA . PRO B 1 119 ? 66.625 9.508 -22.375 1 18.25 119 PRO B CA 1
ATOM 6698 C C . PRO B 1 119 ? 65.438 9.234 -23.25 1 18.25 119 PRO B C 1
ATOM 6700 O O . PRO B 1 119 ? 64.312 9.336 -22.766 1 18.25 119 PRO B O 1
ATOM 6703 N N . PRO B 1 120 ? 65.625 8.727 -24.516 1 18.38 120 PRO B N 1
ATOM 6704 C CA . PRO B 1 120 ? 64.812 8.742 -25.734 1 18.38 120 PRO B CA 1
ATOM 6705 C C . PRO B 1 120 ? 63.625 7.793 -25.688 1 18.38 120 PRO B C 1
ATOM 6707 O O . PRO B 1 120 ? 63.562 6.926 -24.812 1 18.38 120 PRO B O 1
ATOM 6710 N N . SER B 1 121 ? 62.656 7.816 -26.766 1 18.3 121 SER B N 1
ATOM 6711 C CA . SER B 1 121 ? 61.312 7.652 -27.344 1 18.3 121 SER B CA 1
ATOM 6712 C C . SER B 1 121 ? 61.031 6.195 -27.688 1 18.3 121 SER B C 1
ATOM 6714 O O . SER B 1 121 ? 60.031 5.887 -28.328 1 18.3 121 SER B O 1
ATOM 6716 N N . LYS B 1 122 ? 61.781 5.203 -27.203 1 19.14 122 LYS B N 1
ATOM 6717 C CA . LYS B 1 122 ? 61.656 4.105 -28.156 1 19.14 122 LYS B CA 1
ATOM 6718 C C . LYS B 1 122 ? 60.188 3.672 -28.281 1 19.14 122 LYS B C 1
ATOM 6720 O O . LYS B 1 122 ? 59.438 3.738 -27.312 1 19.14 122 LYS B O 1
ATOM 6725 N N . THR B 1 123 ? 59.625 3.273 -29.484 1 19.56 123 THR B N 1
ATOM 6726 C CA . THR B 1 123 ? 58.5 3.086 -30.375 1 19.56 123 THR B CA 1
ATOM 6727 C C . THR B 1 123 ? 57.781 1.772 -30.062 1 19.56 123 THR B C 1
ATOM 6729 O O . THR B 1 123 ? 56.844 1.373 -30.797 1 19.56 123 THR B O 1
ATOM 6732 N N . ASN B 1 124 ? 58.031 1.163 -28.969 1 18.61 124 ASN B N 1
ATOM 6733 C CA . ASN B 1 124 ? 57.656 -0.237 -29.078 1 18.61 124 ASN B CA 1
ATOM 6734 C C . ASN B 1 124 ? 56.188 -0.374 -29.469 1 18.61 124 ASN B C 1
ATOM 6736 O O . ASN B 1 124 ? 55.312 0.311 -28.906 1 18.61 124 ASN B O 1
ATOM 6740 N N . THR B 1 125 ? 55.781 -1.046 -30.578 1 20.47 125 THR B N 1
ATOM 6741 C CA . THR B 1 125 ? 54.656 -1.42 -31.438 1 20.47 125 THR B CA 1
ATOM 6742 C C . THR B 1 125 ? 53.625 -2.24 -30.656 1 20.47 125 THR B C 1
ATOM 6744 O O . THR B 1 125 ? 53.906 -3.359 -30.234 1 20.47 125 THR B O 1
ATOM 6747 N N . ARG B 1 126 ? 52.719 -1.621 -29.891 1 20.75 126 ARG B N 1
ATOM 6748 C CA . ARG B 1 126 ? 51.531 -1.992 -29.125 1 20.75 126 ARG B CA 1
ATOM 6749 C C . ARG B 1 126 ? 50.656 -2.934 -29.938 1 20.75 126 ARG B C 1
ATOM 6751 O O . ARG B 1 126 ? 50.062 -2.533 -30.953 1 20.75 126 ARG B O 1
ATOM 6758 N N . TYR B 1 127 ? 51.062 -4.156 -30.062 1 19.7 127 TYR B N 1
ATOM 6759 C CA . TYR B 1 127 ? 50.188 -5.082 -30.766 1 19.7 127 TYR B CA 1
ATOM 6760 C C . TYR B 1 127 ? 48.781 -5.031 -30.188 1 19.7 127 TYR B C 1
ATOM 6762 O O . TYR B 1 127 ? 48.594 -5.098 -28.969 1 19.7 127 TYR B O 1
ATOM 6770 N N . HIS B 1 128 ? 47.812 -4.348 -30.844 1 20.84 128 HIS B N 1
ATOM 6771 C CA . HIS B 1 128 ? 46.375 -4.066 -30.781 1 20.84 128 HIS B CA 1
ATOM 6772 C C . HIS B 1 128 ? 45.562 -5.352 -30.656 1 20.84 128 HIS B C 1
ATOM 6774 O O . HIS B 1 128 ? 45.188 -5.957 -31.656 1 20.84 128 HIS B O 1
ATOM 6780 N N . ASP B 1 129 ? 46 -6.348 -29.859 1 21.86 129 ASP B N 1
ATOM 6781 C CA . ASP B 1 129 ? 45.125 -7.512 -29.938 1 21.86 129 ASP B CA 1
ATOM 6782 C C . ASP B 1 129 ? 43.656 -7.125 -29.641 1 21.86 129 ASP B C 1
ATOM 6784 O O . ASP B 1 129 ? 43.375 -6.504 -28.609 1 21.86 129 ASP B O 1
ATOM 6788 N N . HIS B 1 130 ? 42.719 -6.922 -30.594 1 23.55 130 HIS B N 1
ATOM 6789 C CA . HIS B 1 130 ? 41.281 -6.672 -30.781 1 23.55 130 HIS B CA 1
ATOM 6790 C C . HIS B 1 130 ? 40.438 -7.641 -29.953 1 23.55 130 HIS B C 1
ATOM 6792 O O . HIS B 1 130 ? 40.031 -8.695 -30.438 1 23.55 130 HIS B O 1
ATOM 6798 N N . GLU B 1 131 ? 40.812 -8.078 -28.75 1 25.08 131 GLU B N 1
ATOM 6799 C CA . GLU B 1 131 ? 39.844 -8.945 -28.109 1 25.08 131 GLU B CA 1
ATOM 6800 C C . GLU B 1 131 ? 38.469 -8.289 -28.094 1 25.08 131 GLU B C 1
ATOM 6802 O O . GLU B 1 131 ? 38.344 -7.109 -27.766 1 25.08 131 GLU B O 1
ATOM 6807 N N . SER B 1 132 ? 37.406 -8.766 -28.828 1 26.36 132 SER B N 1
ATOM 6808 C CA . SER B 1 132 ? 36.031 -8.312 -29.016 1 26.36 132 SER B CA 1
ATOM 6809 C C . SER B 1 132 ? 35.406 -7.926 -27.688 1 26.36 132 SER B C 1
ATOM 6811 O O . SER B 1 132 ? 35.469 -8.688 -26.719 1 26.36 132 SER B O 1
ATOM 6813 N N . GLU B 1 133 ? 35.344 -6.684 -27.328 1 26.61 133 GLU B N 1
ATOM 6814 C CA . GLU B 1 133 ? 34.656 -5.957 -26.266 1 26.61 133 GLU B CA 1
ATOM 6815 C C . GLU B 1 133 ? 33.219 -6.457 -26.094 1 26.61 133 GLU B C 1
ATOM 6817 O O . GLU B 1 133 ? 32.344 -6.148 -26.906 1 26.61 133 GLU B O 1
ATOM 6822 N N . ILE B 1 134 ? 33.031 -7.699 -25.672 1 28.16 134 ILE B N 1
ATOM 6823 C CA . ILE B 1 134 ? 31.688 -8.078 -25.266 1 28.16 134 ILE B CA 1
ATOM 6824 C C . ILE B 1 134 ? 31.062 -6.949 -24.453 1 28.16 134 ILE B C 1
ATOM 6826 O O . ILE B 1 134 ? 31.594 -6.547 -23.422 1 28.16 134 ILE B O 1
ATOM 6830 N N . GLN B 1 135 ? 30.422 -6 -25.094 1 26.61 135 GLN B N 1
ATOM 6831 C CA . GLN B 1 135 ? 29.562 -4.934 -24.578 1 26.61 135 GLN B CA 1
ATOM 6832 C C . GLN B 1 135 ? 28.812 -5.371 -23.328 1 26.61 135 GLN B C 1
ATOM 6834 O O . GLN B 1 135 ? 27.891 -6.184 -23.391 1 26.61 135 GLN B O 1
ATOM 6839 N N . ARG B 1 136 ? 29.453 -5.434 -22.188 1 30.2 136 ARG B N 1
ATOM 6840 C CA . ARG B 1 136 ? 28.766 -5.469 -20.906 1 30.2 136 ARG B CA 1
ATOM 6841 C C . ARG B 1 136 ? 27.609 -4.469 -20.891 1 30.2 136 ARG B C 1
ATOM 6843 O O . ARG B 1 136 ? 27.828 -3.258 -20.984 1 30.2 136 ARG B O 1
ATOM 6850 N N . THR B 1 137 ? 26.5 -4.766 -21.484 1 30.3 137 THR B N 1
ATOM 6851 C CA . THR B 1 137 ? 25.281 -3.988 -21.281 1 30.3 137 THR B CA 1
ATOM 6852 C C . THR B 1 137 ? 25.234 -3.461 -19.844 1 30.3 137 THR B C 1
ATOM 6854 O O . THR B 1 137 ? 25.438 -4.215 -18.891 1 30.3 137 THR B O 1
ATOM 6857 N N . GLU B 1 138 ? 25.484 -2.191 -19.625 1 29.61 138 GLU B N 1
ATOM 6858 C CA . GLU B 1 138 ? 25.281 -1.387 -18.422 1 29.61 138 GLU B CA 1
ATOM 6859 C C . GLU B 1 138 ? 24.031 -1.805 -17.672 1 29.61 138 GLU B C 1
ATOM 6861 O O . GLU B 1 138 ? 22.938 -1.334 -17.984 1 29.61 138 GLU B O 1
ATOM 6866 N N . VAL B 1 139 ? 23.797 -2.984 -17.422 1 31.59 139 VAL B N 1
ATOM 6867 C CA . VAL B 1 139 ? 22.766 -3.391 -16.453 1 31.59 139 VAL B CA 1
ATOM 6868 C C . VAL B 1 139 ? 22.844 -2.486 -15.227 1 31.59 139 VAL B C 1
ATOM 6870 O O . VAL B 1 139 ? 23.906 -2.262 -14.664 1 31.59 139 VAL B O 1
ATOM 6873 N N . ALA B 1 140 ? 21.922 -1.708 -14.977 1 36.06 140 ALA B N 1
ATOM 6874 C CA . ALA B 1 140 ? 21.672 -0.804 -13.852 1 36.06 140 ALA B CA 1
ATOM 6875 C C . ALA B 1 140 ? 22.234 -1.366 -12.555 1 36.06 140 ALA B C 1
ATOM 6877 O O . ALA B 1 140 ? 22.266 -2.584 -12.359 1 36.06 140 ALA B O 1
ATOM 6878 N N . ASP B 1 141 ? 22.922 -0.476 -11.742 1 35.91 141 ASP B N 1
ATOM 6879 C CA . ASP B 1 141 ? 23.875 -0.45 -10.625 1 35.91 141 ASP B CA 1
ATOM 6880 C C . ASP B 1 141 ? 23.328 -1.249 -9.438 1 35.91 141 ASP B C 1
ATOM 6882 O O . ASP B 1 141 ? 23.125 -0.699 -8.352 1 35.91 141 ASP B O 1
ATOM 6886 N N . ARG B 1 142 ? 22.328 -1.998 -9.625 1 39.12 142 ARG B N 1
ATOM 6887 C CA . ARG B 1 142 ? 22.141 -2.725 -8.367 1 39.12 142 ARG B CA 1
ATOM 6888 C C . ARG B 1 142 ? 23.297 -3.689 -8.125 1 39.12 142 ARG B C 1
ATOM 6890 O O . ARG B 1 142 ? 23.375 -4.75 -8.75 1 39.12 142 ARG B O 1
ATOM 6897 N N . TYR B 1 143 ? 24.484 -3.246 -7.859 1 36.59 143 TYR B N 1
ATOM 6898 C CA . TYR B 1 143 ? 25.594 -4.109 -7.492 1 36.59 143 TYR B CA 1
ATOM 6899 C C . TYR B 1 143 ? 25.234 -5 -6.312 1 36.59 143 TYR B C 1
ATOM 6901 O O . TYR B 1 143 ? 24.797 -4.512 -5.27 1 36.59 143 TYR B O 1
ATOM 6909 N N . TRP B 1 144 ? 24.984 -6.086 -6.648 1 43.06 144 TRP B N 1
ATOM 6910 C CA . TRP B 1 144 ? 24.828 -7.098 -5.605 1 43.06 144 TRP B CA 1
ATOM 6911 C C . TRP B 1 144 ? 26.203 -7.605 -5.152 1 43.06 144 TRP B C 1
ATOM 6913 O O . TRP B 1 144 ? 27.094 -7.828 -5.973 1 43.06 144 TRP B O 1
ATOM 6923 N N . GLY B 1 145 ? 26.688 -7.371 -4.031 1 42 145 GLY B N 1
ATOM 6924 C CA . GLY B 1 145 ? 27.938 -7.902 -3.49 1 42 145 GLY B CA 1
ATOM 6925 C C . GLY B 1 145 ? 28.188 -9.344 -3.889 1 42 145 GLY B C 1
ATOM 6926 O O . GLY B 1 145 ? 27.281 -10.047 -4.316 1 42 145 GLY B O 1
ATOM 6927 N N . PRO B 1 146 ? 29.469 -9.734 -4 1 40.44 146 PRO B N 1
ATOM 6928 C CA . PRO B 1 146 ? 29.875 -11.062 -4.48 1 40.44 146 PRO B CA 1
ATOM 6929 C C . PRO B 1 146 ? 29.203 -12.195 -3.711 1 40.44 146 PRO B C 1
ATOM 6931 O O . PRO B 1 146 ? 29.094 -13.312 -4.227 1 40.44 146 PRO B O 1
ATOM 6934 N N . THR B 1 147 ? 28.812 -11.867 -2.52 1 41.12 147 THR B N 1
ATOM 6935 C CA . THR B 1 147 ? 28.297 -12.914 -1.649 1 41.12 147 THR B CA 1
ATOM 6936 C C . THR B 1 147 ? 26.766 -12.945 -1.698 1 41.12 147 THR B C 1
ATOM 6938 O O . THR B 1 147 ? 26.141 -13.703 -0.965 1 41.12 147 THR B O 1
ATOM 6941 N N . SER B 1 148 ? 26.172 -12.117 -2.469 1 47.28 148 SER B N 1
ATOM 6942 C CA . SER B 1 148 ? 24.719 -12.055 -2.502 1 47.28 148 SER B CA 1
ATOM 6943 C C . SER B 1 148 ? 24.141 -13.109 -3.443 1 47.28 148 SER B C 1
ATOM 6945 O O . SER B 1 148 ? 24.812 -13.562 -4.367 1 47.28 148 SER B O 1
ATOM 6947 N N . ALA B 1 149 ? 23 -13.805 -3.033 1 52.78 149 ALA B N 1
ATOM 6948 C CA . ALA B 1 149 ? 22.297 -14.68 -3.963 1 52.78 149 ALA B CA 1
ATOM 6949 C C . ALA B 1 149 ? 22.25 -14.07 -5.359 1 52.78 149 ALA B C 1
ATOM 6951 O O . ALA B 1 149 ? 22.344 -14.781 -6.359 1 52.78 149 ALA B O 1
ATOM 6952 N N . HIS B 1 150 ? 22.25 -12.797 -5.375 1 52.81 150 HIS B N 1
ATOM 6953 C CA . HIS B 1 150 ? 22.234 -12.109 -6.664 1 52.81 150 HIS B CA 1
ATOM 6954 C C . HIS B 1 150 ? 23.547 -12.281 -7.402 1 52.81 150 HIS B C 1
ATOM 6956 O O . HIS B 1 150 ? 23.562 -12.508 -8.617 1 52.81 150 HIS B O 1
ATOM 6962 N N . SER B 1 151 ? 24.562 -12.094 -6.605 1 53.31 151 SER B N 1
ATOM 6963 C CA . SER B 1 151 ? 25.859 -12.234 -7.258 1 53.31 151 SER B CA 1
ATOM 6964 C C . SER B 1 151 ? 26.031 -13.625 -7.859 1 53.31 151 SER B C 1
ATOM 6966 O O . SER B 1 151 ? 26.578 -13.773 -8.953 1 53.31 151 SER B O 1
ATOM 6968 N N . PHE B 1 152 ? 25.594 -14.594 -7.156 1 50.78 152 PHE B N 1
ATOM 6969 C CA . PHE B 1 152 ? 25.609 -15.953 -7.68 1 50.78 152 PHE B CA 1
ATOM 6970 C C . PHE B 1 152 ? 24.734 -16.062 -8.914 1 50.78 152 PHE B C 1
ATOM 6972 O O . PHE B 1 152 ? 25.172 -16.594 -9.945 1 50.78 152 PHE B O 1
ATOM 6979 N N . LEU B 1 153 ? 23.578 -15.625 -8.57 1 55.69 153 LEU B N 1
ATOM 6980 C CA . LEU B 1 153 ? 22.609 -15.773 -9.648 1 55.69 153 LEU B CA 1
ATOM 6981 C C . LEU B 1 153 ? 22.984 -14.906 -10.844 1 55.69 153 LEU B C 1
ATOM 6983 O O . LEU B 1 153 ? 22.734 -15.289 -11.992 1 55.69 153 LEU B O 1
ATOM 6987 N N . ASP B 1 154 ? 23.594 -13.789 -10.492 1 52.25 154 ASP B N 1
ATOM 6988 C CA . ASP B 1 154 ? 24.094 -12.93 -11.562 1 52.25 154 ASP B CA 1
ATOM 6989 C C . ASP B 1 154 ? 25.203 -13.617 -12.352 1 52.25 154 ASP B C 1
ATOM 6991 O O . ASP B 1 154 ? 25.234 -13.555 -13.578 1 52.25 154 ASP B O 1
ATOM 6995 N N . ARG B 1 155 ? 26.109 -14.156 -11.695 1 50.5 155 ARG B N 1
ATOM 6996 C CA . ARG B 1 155 ? 27.203 -14.883 -12.344 1 50.5 155 ARG B CA 1
ATOM 6997 C C . ARG B 1 155 ? 26.688 -16.109 -13.086 1 50.5 155 ARG B C 1
ATOM 6999 O O . ARG B 1 155 ? 27.141 -16.406 -14.188 1 50.5 155 ARG B O 1
ATOM 7006 N N . ALA B 1 156 ? 25.828 -16.781 -12.336 1 48.62 156 ALA B N 1
ATOM 7007 C CA . ALA B 1 156 ? 25.172 -17.906 -13.008 1 48.62 156 ALA B CA 1
ATOM 7008 C C . ALA B 1 156 ? 24.406 -17.422 -14.25 1 48.62 156 ALA B C 1
ATOM 7010 O O . ALA B 1 156 ? 24.391 -18.109 -15.273 1 48.62 156 ALA B O 1
ATOM 7011 N N . ALA B 1 157 ? 23.766 -16.328 -14.07 1 46.22 157 ALA B N 1
ATOM 7012 C CA . ALA B 1 157 ? 23.047 -15.719 -15.18 1 46.22 157 ALA B CA 1
ATOM 7013 C C . ALA B 1 157 ? 24.016 -15.164 -16.219 1 46.22 157 ALA B C 1
ATOM 7015 O O . ALA B 1 157 ? 23.719 -15.172 -17.422 1 46.22 157 ALA B O 1
ATOM 7016 N N . LEU B 1 158 ? 25.062 -14.5 -15.828 1 45.44 158 LEU B N 1
ATOM 7017 C CA . LEU B 1 158 ? 26.031 -13.945 -16.766 1 45.44 158 LEU B CA 1
ATOM 7018 C C . LEU B 1 158 ? 26.656 -15.047 -17.609 1 45.44 158 LEU B C 1
ATOM 7020 O O . LEU B 1 158 ? 27.062 -14.805 -18.75 1 45.44 158 LEU B O 1
ATOM 7024 N N . GLY B 1 159 ? 26.953 -16.203 -17.109 1 40.69 159 GLY B N 1
ATOM 7025 C CA . GLY B 1 159 ? 27.531 -17.234 -17.953 1 40.69 159 GLY B CA 1
ATOM 7026 C C . GLY B 1 159 ? 26.516 -17.922 -18.859 1 40.69 159 GLY B C 1
ATOM 7027 O O . GLY B 1 159 ? 26.828 -18.891 -19.547 1 40.69 159 GLY B O 1
ATOM 7028 N N . LEU B 1 160 ? 25.359 -17.75 -18.562 1 38.69 160 LEU B N 1
ATOM 7029 C CA . LEU B 1 160 ? 24.391 -18.438 -19.406 1 38.69 160 LEU B CA 1
ATOM 7030 C C . LEU B 1 160 ? 24.312 -17.797 -20.797 1 38.69 160 LEU B C 1
ATOM 7032 O O . LEU B 1 160 ? 24.141 -16.578 -20.906 1 38.69 160 LEU B O 1
ATOM 7036 N N . PRO B 1 161 ? 24.906 -18.438 -21.734 1 36.81 161 PRO B N 1
ATOM 7037 C CA . PRO B 1 161 ? 24.594 -17.938 -23.078 1 36.81 161 PRO B CA 1
ATOM 7038 C C . PRO B 1 161 ? 23.109 -17.656 -23.266 1 36.81 161 PRO B C 1
ATOM 7040 O O . PRO B 1 161 ? 22.266 -18.328 -22.672 1 36.81 161 PRO B O 1
ATOM 7043 N N . THR B 1 162 ? 22.703 -16.469 -23.516 1 37.09 162 THR B N 1
ATOM 7044 C CA . THR B 1 162 ? 21.344 -16.266 -24.031 1 37.09 162 THR B CA 1
ATOM 7045 C C . THR B 1 162 ? 20.922 -17.453 -24.891 1 37.09 162 THR B C 1
ATOM 7047 O O . THR B 1 162 ? 21.594 -17.812 -25.844 1 37.09 162 THR B O 1
ATOM 7050 N N . PRO B 1 163 ? 20.297 -18.469 -24.406 1 34.47 163 PRO B N 1
ATOM 7051 C CA . PRO B 1 163 ? 19.891 -19.484 -25.375 1 34.47 163 PRO B CA 1
ATOM 7052 C C . PRO B 1 163 ? 19.578 -18.922 -26.75 1 34.47 163 PRO B C 1
ATOM 7054 O O . PRO B 1 163 ? 19.219 -17.734 -26.859 1 34.47 163 PRO B O 1
ATOM 7057 N N . PRO B 1 164 ? 20.016 -19.609 -27.844 1 30.66 164 PRO B N 1
ATOM 7058 C CA . PRO B 1 164 ? 19.516 -19.219 -29.156 1 30.66 164 PRO B CA 1
ATOM 7059 C C . PRO B 1 164 ? 18.016 -18.969 -29.172 1 30.66 164 PRO B C 1
ATOM 7061 O O . PRO B 1 164 ? 17.234 -19.859 -28.828 1 30.66 164 PRO B O 1
ATOM 7064 N N . SER B 1 165 ? 17.422 -17.828 -28.703 1 32.44 165 SER B N 1
ATOM 7065 C CA . SER B 1 165 ? 16.047 -17.422 -28.969 1 32.44 165 SER B CA 1
ATOM 7066 C C . SER B 1 165 ? 15.523 -18.062 -30.25 1 32.44 165 SER B C 1
ATOM 7068 O O . SER B 1 165 ? 16.062 -17.844 -31.344 1 32.44 165 SER B O 1
ATOM 7070 N N . ASN B 1 166 ? 15.055 -19.156 -30.406 1 32.09 166 ASN B N 1
ATOM 7071 C CA . ASN B 1 166 ? 14.117 -19.281 -31.516 1 32.09 166 ASN B CA 1
ATOM 7072 C C . ASN B 1 166 ? 13.453 -17.938 -31.828 1 32.09 166 ASN B C 1
ATOM 7074 O O . ASN B 1 166 ? 13.469 -17.031 -31 1 32.09 166 ASN B O 1
ATOM 7078 N N . ALA B 1 167 ? 12.461 -17.828 -32.906 1 30.81 167 ALA B N 1
ATOM 7079 C CA . ALA B 1 167 ? 11.938 -16.75 -33.75 1 30.81 167 ALA B CA 1
ATOM 7080 C C . ALA B 1 167 ? 11.258 -15.672 -32.906 1 30.81 167 ALA B C 1
ATOM 7082 O O . ALA B 1 167 ? 10.703 -14.719 -33.469 1 30.81 167 ALA B O 1
ATOM 7083 N N . ILE B 1 168 ? 10.531 -15.922 -31.844 1 33.84 168 ILE B N 1
ATOM 7084 C CA . ILE B 1 168 ? 9.648 -14.758 -31.734 1 33.84 168 ILE B CA 1
ATOM 7085 C C . ILE B 1 168 ? 10.477 -13.523 -31.391 1 33.84 168 ILE B C 1
ATOM 7087 O O . ILE B 1 168 ? 11.391 -13.594 -30.562 1 33.84 168 ILE B O 1
ATOM 7091 N N . GLY B 1 169 ? 10.492 -12.438 -32.125 1 32.28 169 GLY B N 1
ATOM 7092 C CA . GLY B 1 169 ? 11.141 -11.141 -32.188 1 32.28 169 GLY B CA 1
ATOM 7093 C C . GLY B 1 169 ? 11.414 -10.531 -30.828 1 32.28 169 GLY B C 1
ATOM 7094 O O . GLY B 1 169 ? 10.562 -9.828 -30.281 1 32.28 169 GLY B O 1
ATOM 7095 N N . ALA B 1 170 ? 12.039 -11.133 -29.906 1 36.19 170 ALA B N 1
ATOM 7096 C CA . ALA B 1 170 ? 12.695 -10.406 -28.828 1 36.19 170 ALA B CA 1
ATOM 7097 C C . ALA B 1 170 ? 13.375 -9.148 -29.344 1 36.19 170 ALA B C 1
ATOM 7099 O O . ALA B 1 170 ? 14.32 -9.227 -30.141 1 36.19 170 ALA B O 1
ATOM 7100 N N . SER B 1 171 ? 12.797 -8.078 -29.656 1 35.53 171 SER B N 1
ATOM 7101 C CA . SER B 1 171 ? 13.633 -6.938 -30.016 1 35.53 171 SER B CA 1
ATOM 7102 C C . SER B 1 171 ? 14.828 -6.809 -29.062 1 35.53 171 SER B C 1
ATOM 7104 O O . SER B 1 171 ? 14.656 -6.547 -27.875 1 35.53 171 SER B O 1
ATOM 7106 N N . ASP B 1 172 ? 15.789 -7.609 -28.969 1 38.84 172 ASP B N 1
ATOM 7107 C CA . ASP B 1 172 ? 17.172 -7.453 -28.547 1 38.84 172 ASP B CA 1
ATOM 7108 C C . ASP B 1 172 ? 17.578 -5.98 -28.531 1 38.84 172 ASP B C 1
ATOM 7110 O O . ASP B 1 172 ? 18.766 -5.652 -28.625 1 38.84 172 ASP B O 1
ATOM 7114 N N . ASP B 1 173 ? 16.688 -5.145 -28.953 1 40.97 173 ASP B N 1
ATOM 7115 C CA . ASP B 1 173 ? 17.156 -3.768 -29.062 1 40.97 173 ASP B CA 1
ATOM 7116 C C . ASP B 1 173 ? 17.203 -3.1 -27.688 1 40.97 173 ASP B C 1
ATOM 7118 O O . ASP B 1 173 ? 16.172 -2.842 -27.062 1 40.97 173 ASP B O 1
ATOM 7122 N N . PRO B 1 174 ? 18.266 -3.365 -26.953 1 46 174 PRO B N 1
ATOM 7123 C CA . PRO B 1 174 ? 18.484 -2.586 -25.734 1 46 174 PRO B CA 1
ATOM 7124 C C . PRO B 1 174 ? 17.781 -1.23 -25.766 1 46 174 PRO B C 1
ATOM 7126 O O . PRO B 1 174 ? 17.562 -0.613 -24.719 1 46 174 PRO B O 1
ATOM 7129 N N . SER B 1 175 ? 17.547 -0.813 -26.969 1 47.5 175 SER B N 1
ATOM 7130 C CA . SER B 1 175 ? 16.938 0.489 -27.203 1 47.5 175 SER B CA 1
ATOM 7131 C C . SER B 1 175 ? 15.492 0.513 -26.703 1 47.5 175 SER B C 1
ATOM 7133 O O . SER B 1 175 ? 14.992 1.559 -26.281 1 47.5 175 SER B O 1
ATOM 7135 N N . HIS B 1 176 ? 14.836 -0.696 -26.734 1 50.38 176 HIS B N 1
ATOM 7136 C CA . HIS B 1 176 ? 13.43 -0.71 -26.359 1 50.38 176 HIS B CA 1
ATOM 7137 C C . HIS B 1 176 ? 13.242 -0.494 -24.859 1 50.38 176 HIS B C 1
ATOM 7139 O O . HIS B 1 176 ? 12.297 0.168 -24.438 1 50.38 176 HIS B O 1
ATOM 7145 N N . ASP B 1 177 ? 14.164 -1.182 -24.062 1 56.28 177 ASP B N 1
ATOM 7146 C CA . ASP B 1 177 ? 14.055 -1.017 -22.625 1 56.28 177 ASP B CA 1
ATOM 7147 C C . ASP B 1 177 ? 14.148 0.457 -22.234 1 56.28 177 ASP B C 1
ATOM 7149 O O . ASP B 1 177 ? 13.523 0.885 -21.266 1 56.28 177 ASP B O 1
ATOM 7153 N N . ARG B 1 178 ? 14.625 1.127 -23.172 1 59.44 178 ARG B N 1
ATOM 7154 C CA . ARG B 1 178 ? 14.812 2.535 -22.844 1 59.44 178 ARG B CA 1
ATOM 7155 C C . ARG B 1 178 ? 13.555 3.344 -23.141 1 59.44 178 ARG B C 1
ATOM 7157 O O . ARG B 1 178 ? 13.406 4.465 -22.656 1 59.44 178 ARG B O 1
ATOM 7164 N N . THR B 1 179 ? 12.625 2.654 -23.734 1 75.25 179 THR B N 1
ATOM 7165 C CA . THR B 1 179 ? 11.469 3.443 -24.141 1 75.25 179 THR B CA 1
ATOM 7166 C C . THR B 1 179 ? 10.227 2.998 -23.375 1 75.25 179 THR B C 1
ATOM 7168 O O . THR B 1 179 ? 9.172 3.635 -23.469 1 75.25 179 THR B O 1
ATOM 7171 N N . THR B 1 180 ? 10.469 2.01 -22.594 1 83.12 180 THR B N 1
ATOM 7172 C CA . THR B 1 180 ? 9.32 1.499 -21.859 1 83.12 180 THR B CA 1
ATOM 7173 C C . THR B 1 180 ? 9.117 2.273 -20.562 1 83.12 180 THR B C 1
ATOM 7175 O O . THR B 1 180 ? 10.094 2.672 -19.906 1 83.12 180 THR B O 1
ATOM 7178 N N . SER B 1 181 ? 7.898 2.441 -20.266 1 89.56 181 SER B N 1
ATOM 7179 C CA . SER B 1 181 ? 7.559 3.137 -19.031 1 89.56 181 SER B CA 1
ATOM 7180 C C . SER B 1 181 ? 8.258 2.506 -17.828 1 89.56 181 SER B C 1
ATOM 7182 O O . SER B 1 181 ? 8.453 1.289 -17.781 1 89.56 181 SER B O 1
ATOM 7184 N N . ILE B 1 182 ? 8.625 3.287 -16.828 1 90.75 182 ILE B N 1
ATOM 7185 C CA . ILE B 1 182 ? 9.305 2.803 -15.633 1 90.75 182 ILE B CA 1
ATOM 7186 C C . ILE B 1 182 ? 8.43 1.778 -14.922 1 90.75 182 ILE B C 1
ATOM 7188 O O . ILE B 1 182 ? 8.938 0.896 -14.227 1 90.75 182 ILE B O 1
ATOM 7192 N N . PHE B 1 183 ? 7.141 1.781 -15.141 1 92 183 PHE B N 1
ATOM 7193 C CA . PHE B 1 183 ? 6.199 0.91 -14.445 1 92 183 PHE B CA 1
ATOM 7194 C C . PHE B 1 183 ? 6.082 -0.433 -15.156 1 92 183 PHE B C 1
ATOM 7196 O O . PHE B 1 183 ? 5.438 -1.355 -14.648 1 92 183 PHE B O 1
ATOM 7203 N N . GLN B 1 184 ? 6.711 -0.532 -16.312 1 90.38 184 GLN B N 1
ATOM 7204 C CA . GLN B 1 184 ? 6.672 -1.756 -17.109 1 90.38 184 GLN B CA 1
ATOM 7205 C C . GLN B 1 184 ? 8.078 -2.271 -17.391 1 90.38 184 GLN B C 1
ATOM 7207 O O . GLN B 1 184 ? 8.266 -3.158 -18.234 1 90.38 184 GLN B O 1
ATOM 7212 N N . PHE B 1 185 ? 9.016 -1.687 -16.734 1 87.44 185 PHE B N 1
ATOM 7213 C CA . PHE B 1 185 ? 10.406 -2.08 -16.969 1 87.44 185 PHE B CA 1
ATOM 7214 C C . PHE B 1 185 ? 10.633 -3.531 -16.562 1 87.44 185 PHE B C 1
ATOM 7216 O O . PHE B 1 185 ? 10.352 -3.914 -15.422 1 87.44 185 PHE B O 1
ATOM 7223 N N . GLY B 1 186 ? 11.055 -4.328 -17.453 1 84 186 GLY B N 1
ATOM 7224 C CA . GLY B 1 186 ? 11.297 -5.734 -17.203 1 84 186 GLY B CA 1
ATOM 7225 C C . GLY B 1 186 ? 10.172 -6.633 -17.688 1 84 186 GLY B C 1
ATOM 7226 O O . GLY B 1 186 ? 10.336 -7.855 -17.75 1 84 186 GLY B O 1
ATOM 7227 N N . ASP B 1 187 ? 9.023 -6.047 -18.016 1 89 187 ASP B N 1
ATOM 7228 C CA . ASP B 1 187 ? 7.879 -6.801 -18.516 1 89 187 ASP B CA 1
ATOM 7229 C C . ASP B 1 187 ? 8.07 -7.203 -19.969 1 89 187 ASP B C 1
ATOM 7231 O O . ASP B 1 187 ? 8.938 -6.652 -20.672 1 89 187 ASP B O 1
ATOM 7235 N N . ARG B 1 188 ? 7.25 -8.117 -20.375 1 87.44 188 ARG B N 1
ATOM 7236 C CA . ARG B 1 188 ? 7.227 -8.484 -21.797 1 87.44 188 ARG B CA 1
ATOM 7237 C C . ARG B 1 188 ? 6.75 -7.316 -22.656 1 87.44 188 ARG B C 1
ATOM 7239 O O . ARG B 1 188 ? 5.809 -6.613 -22.281 1 87.44 188 ARG B O 1
ATOM 7246 N N . VAL B 1 189 ? 7.426 -7.098 -23.703 1 83.81 189 VAL B N 1
ATOM 7247 C CA . VAL B 1 189 ? 7.043 -6.027 -24.609 1 83.81 189 VAL B CA 1
ATOM 7248 C C . VAL B 1 189 ? 6.016 -6.543 -25.625 1 83.81 189 VAL B C 1
ATOM 7250 O O . VAL B 1 189 ? 6.254 -7.547 -26.297 1 83.81 189 VAL B O 1
ATOM 7253 N N . VAL B 1 190 ? 4.879 -5.992 -25.609 1 82.81 190 VAL B N 1
ATOM 7254 C CA . VAL B 1 190 ? 3.82 -6.398 -26.531 1 82.81 190 VAL B CA 1
ATOM 7255 C C . VAL B 1 190 ? 3.68 -5.367 -27.641 1 82.81 190 VAL B C 1
ATOM 7257 O O . VAL B 1 190 ? 3.803 -4.164 -27.406 1 82.81 190 VAL B O 1
ATOM 7260 N N . PRO B 1 191 ? 3.557 -5.891 -28.75 1 79.19 191 PRO B N 1
ATOM 7261 C CA . PRO B 1 191 ? 3.377 -4.957 -29.859 1 79.19 191 PRO B CA 1
ATOM 7262 C C . PRO B 1 191 ? 2.166 -4.047 -29.672 1 79.19 191 PRO B C 1
ATOM 7264 O O . PRO B 1 191 ? 1.156 -4.465 -29.109 1 79.19 191 PRO B O 1
ATOM 7267 N N . GLU B 1 192 ? 2.369 -2.848 -30.094 1 76.25 192 GLU B N 1
ATOM 7268 C CA . GLU B 1 192 ? 1.325 -1.842 -29.922 1 76.25 192 GLU B CA 1
ATOM 7269 C C . GLU B 1 192 ? 0.128 -2.135 -30.828 1 76.25 192 GLU B C 1
ATOM 7271 O O . GLU B 1 192 ? 0.293 -2.436 -32 1 76.25 192 GLU B O 1
ATOM 7276 N N . THR B 1 193 ? -0.929 -2.416 -30.203 1 80.12 193 THR B N 1
ATOM 7277 C CA . THR B 1 193 ? -2.189 -2.586 -30.906 1 80.12 193 THR B CA 1
ATOM 7278 C C . THR B 1 193 ? -2.986 -1.284 -30.922 1 80.12 193 THR B C 1
ATOM 7280 O O . THR B 1 193 ? -3.045 -0.58 -29.906 1 80.12 193 THR B O 1
ATOM 7283 N N . SER B 1 194 ? -3.461 -0.9 -32 1 79.88 194 SER B N 1
ATOM 7284 C CA . SER B 1 194 ? -4.176 0.363 -32.156 1 79.88 194 SER B CA 1
ATOM 7285 C C . SER B 1 194 ? -5.633 0.223 -31.703 1 79.88 194 SER B C 1
ATOM 7287 O O . SER B 1 194 ? -6.332 -0.689 -32.156 1 79.88 194 SER B O 1
ATOM 7289 N N . VAL B 1 195 ? -6.059 1.055 -30.906 1 83.31 195 VAL B N 1
ATOM 7290 C CA . VAL B 1 195 ? -7.43 1.133 -30.406 1 83.31 195 VAL B CA 1
ATOM 7291 C C . VAL B 1 195 ? -8.383 1.441 -31.562 1 83.31 195 VAL B C 1
ATOM 7293 O O . VAL B 1 195 ? -9.555 1.051 -31.531 1 83.31 195 VAL B O 1
ATOM 7296 N N . THR B 1 196 ? -7.848 2.027 -32.594 1 83.38 196 THR B N 1
ATOM 7297 C CA . THR B 1 196 ? -8.672 2.461 -33.719 1 83.38 196 THR B CA 1
ATOM 7298 C C . THR B 1 196 ? -9.172 1.261 -34.531 1 83.38 196 THR B C 1
ATOM 7300 O O . THR B 1 196 ? -10.188 1.345 -35.219 1 83.38 196 THR B O 1
ATOM 7303 N N . GLU B 1 197 ? -8.523 0.187 -34.438 1 85.25 197 GLU B N 1
ATOM 7304 C CA . GLU B 1 197 ? -8.891 -1.005 -35.188 1 85.25 197 GLU B CA 1
ATOM 7305 C C . GLU B 1 197 ? -9.852 -1.891 -34.406 1 85.25 197 GLU B C 1
ATOM 7307 O O . GLU B 1 197 ? -10.328 -2.908 -34.906 1 85.25 197 GLU B O 1
ATOM 7312 N N . PHE B 1 198 ? -10.258 -1.4 -33.312 1 91.81 198 PHE B N 1
ATOM 7313 C CA . PHE B 1 198 ? -11.078 -2.215 -32.438 1 91.81 198 PHE B CA 1
ATOM 7314 C C . PHE B 1 198 ? -12.508 -2.316 -32.938 1 91.81 198 PHE B C 1
ATOM 7316 O O . PHE B 1 198 ? -13.078 -1.325 -33.406 1 91.81 198 PHE B O 1
ATOM 7323 N N . GLN B 1 199 ? -13.031 -3.58 -32.875 1 90.06 199 GLN B N 1
ATOM 7324 C CA . GLN B 1 199 ? -14.445 -3.846 -33.125 1 90.06 199 GLN B CA 1
ATOM 7325 C C . GLN B 1 199 ? -15.016 -4.809 -32.094 1 90.06 199 GLN B C 1
ATOM 7327 O O . GLN B 1 199 ? -14.359 -5.777 -31.703 1 90.06 199 GLN B O 1
ATOM 7332 N N . TRP B 1 200 ? -16.203 -4.445 -31.641 1 94.31 200 TRP B N 1
ATOM 7333 C CA . TRP B 1 200 ? -16.891 -5.359 -30.734 1 94.31 200 TRP B CA 1
ATOM 7334 C C . TRP B 1 200 ? -17.219 -6.672 -31.438 1 94.31 200 TRP B C 1
ATOM 7336 O O . TRP B 1 200 ? -17.594 -6.68 -32.625 1 94.31 200 TRP B O 1
ATOM 7346 N N . PRO B 1 201 ? -17.047 -7.777 -30.781 1 95.12 201 PRO B N 1
ATOM 7347 C CA . PRO B 1 201 ? -17.438 -9.047 -31.406 1 95.12 201 PRO B CA 1
ATOM 7348 C C . PRO B 1 201 ? -18.953 -9.164 -31.578 1 95.12 201 PRO B C 1
ATOM 7350 O O . PRO B 1 201 ? -19.703 -8.352 -31.031 1 95.12 201 PRO B O 1
ATOM 7353 N N . ASP B 1 202 ? -19.422 -10.148 -32.406 1 94.31 202 ASP B N 1
ATOM 7354 C CA . ASP B 1 202 ? -20.859 -10.383 -32.531 1 94.31 202 ASP B CA 1
ATOM 7355 C C . ASP B 1 202 ? -21.422 -11 -31.266 1 94.31 202 ASP B C 1
ATOM 7357 O O . ASP B 1 202 ? -20.672 -11.469 -30.406 1 94.31 202 ASP B O 1
ATOM 7361 N N . LEU B 1 203 ? -22.75 -10.961 -31.109 1 95.25 203 LEU B N 1
ATOM 7362 C CA . LEU B 1 203 ? -23.422 -11.375 -29.891 1 95.25 203 LEU B CA 1
ATOM 7363 C C . LEU B 1 203 ? -23.094 -12.828 -29.562 1 95.25 203 LEU B C 1
ATOM 7365 O O . LEU B 1 203 ? -22.875 -13.172 -28.391 1 95.25 203 LEU B O 1
ATOM 7369 N N . GLU B 1 204 ? -23.094 -13.711 -30.547 1 95.31 204 GLU B N 1
ATOM 7370 C CA . GLU B 1 204 ? -22.812 -15.125 -30.328 1 95.31 204 GLU B CA 1
ATOM 7371 C C . GLU B 1 204 ? -21.406 -15.32 -29.75 1 95.31 204 GLU B C 1
ATOM 7373 O O . GLU B 1 204 ? -21.219 -16.094 -28.797 1 95.31 204 GLU B O 1
ATOM 7378 N N . THR B 1 205 ? -20.484 -14.664 -30.391 1 95.62 205 THR B N 1
ATOM 7379 C CA . THR B 1 205 ? -19.109 -14.734 -29.906 1 95.62 205 THR B CA 1
ATOM 7380 C C . THR B 1 205 ? -19 -14.148 -28.5 1 95.62 205 THR B C 1
ATOM 7382 O O . THR B 1 205 ? -18.281 -14.688 -27.641 1 95.62 205 THR B O 1
ATOM 7385 N N . ALA B 1 206 ? -19.609 -13 -28.234 1 96.94 206 ALA B N 1
ATOM 7386 C CA . ALA B 1 206 ? -19.578 -12.352 -26.938 1 96.94 206 ALA B CA 1
ATOM 7387 C C . ALA B 1 206 ? -20.094 -13.289 -25.844 1 96.94 206 ALA B C 1
ATOM 7389 O O . ALA B 1 206 ? -19.484 -13.414 -24.781 1 96.94 206 ALA B O 1
ATOM 7390 N N . GLU B 1 207 ? -21.219 -13.938 -26.109 1 97.06 207 GLU B N 1
ATOM 7391 C CA . GLU B 1 207 ? -21.797 -14.867 -25.141 1 97.06 207 GLU B CA 1
ATOM 7392 C C . GLU B 1 207 ? -20.891 -16.078 -24.922 1 97.06 207 GLU B C 1
ATOM 7394 O O . GLU B 1 207 ? -20.766 -16.547 -23.781 1 97.06 207 GLU B O 1
ATOM 7399 N N . ALA B 1 208 ? -20.297 -16.578 -25.953 1 95.56 208 ALA B N 1
ATOM 7400 C CA . ALA B 1 208 ? -19.375 -17.703 -25.844 1 95.56 208 ALA B CA 1
ATOM 7401 C C . ALA B 1 208 ? -18.156 -17.328 -25 1 95.56 208 ALA B C 1
ATOM 7403 O O . ALA B 1 208 ? -17.672 -18.141 -24.219 1 95.56 208 ALA B O 1
ATOM 7404 N N . LEU B 1 209 ? -17.641 -16.141 -25.234 1 96.94 209 LEU B N 1
ATOM 7405 C CA . LEU B 1 209 ? -16.484 -15.672 -24.484 1 96.94 209 LEU B CA 1
ATOM 7406 C C . LEU B 1 209 ? -16.812 -15.508 -23 1 96.94 209 LEU B C 1
ATOM 7408 O O . LEU B 1 209 ? -16.016 -15.867 -22.141 1 96.94 209 LEU B O 1
ATOM 7412 N N . VAL B 1 210 ? -18 -14.93 -22.672 1 97.56 210 VAL B N 1
ATOM 7413 C CA . VAL B 1 210 ? -18.422 -14.789 -21.281 1 97.56 210 VAL B CA 1
ATOM 7414 C C . VAL B 1 210 ? -18.547 -16.172 -20.641 1 97.56 210 VAL B C 1
ATOM 7416 O O . VAL B 1 210 ? -18.125 -16.375 -19.5 1 97.56 210 VAL B O 1
ATOM 7419 N N . HIS B 1 211 ? -19.078 -17.078 -21.375 1 95.12 211 HIS B N 1
ATOM 7420 C CA . HIS B 1 211 ? -19.203 -18.453 -20.875 1 95.12 211 HIS B CA 1
ATOM 7421 C C . HIS B 1 211 ? -17.844 -19.062 -20.609 1 95.12 211 HIS B C 1
ATOM 7423 O O . HIS B 1 211 ? -17.625 -19.719 -19.578 1 95.12 211 HIS B O 1
ATOM 7429 N N . ARG B 1 212 ? -16.938 -18.938 -21.516 1 94.94 212 ARG B N 1
ATOM 7430 C CA . ARG B 1 212 ? -15.578 -19.453 -21.375 1 94.94 212 ARG B CA 1
ATOM 7431 C C . ARG B 1 212 ? -14.859 -18.812 -20.188 1 94.94 212 ARG B C 1
ATOM 7433 O O . ARG B 1 212 ? -14.086 -19.469 -19.5 1 94.94 212 ARG B O 1
ATOM 7440 N N . TYR B 1 213 ? -15.094 -17.547 -20.016 1 96.81 213 TYR B N 1
ATOM 7441 C CA . TYR B 1 213 ? -14.5 -16.844 -18.875 1 96.81 213 TYR B CA 1
ATOM 7442 C C . TYR B 1 213 ? -14.922 -17.484 -17.562 1 96.81 213 TYR B C 1
ATOM 7444 O O . TYR B 1 213 ? -14.078 -17.797 -16.719 1 96.81 213 TYR B O 1
ATOM 7452 N N . PHE B 1 214 ? -16.203 -17.703 -17.328 1 96.19 214 PHE B N 1
ATOM 7453 C CA . PHE B 1 214 ? -16.734 -18.172 -16.047 1 96.19 214 PHE B CA 1
ATOM 7454 C C . PHE B 1 214 ? -16.516 -19.672 -15.883 1 96.19 214 PHE B C 1
ATOM 7456 O O . PHE B 1 214 ? -16.344 -20.172 -14.766 1 96.19 214 PHE B O 1
ATOM 7463 N N . GLU B 1 215 ? -16.391 -20.406 -16.953 1 92.88 215 GLU B N 1
ATOM 7464 C CA . GLU B 1 215 ? -16.344 -21.875 -16.875 1 92.88 215 GLU B CA 1
ATOM 7465 C C . GLU B 1 215 ? -14.906 -22.375 -16.859 1 92.88 215 GLU B C 1
ATOM 7467 O O . GLU B 1 215 ? -14.641 -23.5 -16.453 1 92.88 215 GLU B O 1
ATOM 7472 N N . PHE B 1 216 ? -14.016 -21.484 -17.266 1 91.94 216 PHE B N 1
ATOM 7473 C CA . PHE B 1 216 ? -12.664 -22.016 -17.406 1 91.94 216 PHE B CA 1
ATOM 7474 C C . PHE B 1 216 ? -11.633 -20.984 -16.984 1 91.94 216 PHE B C 1
ATOM 7476 O O . PHE B 1 216 ? -10.758 -21.266 -16.156 1 91.94 216 PHE B O 1
ATOM 7483 N N . ALA B 1 217 ? -11.625 -19.766 -17.453 1 90.31 217 ALA B N 1
ATOM 7484 C CA . ALA B 1 217 ? -10.531 -18.812 -17.391 1 90.31 217 ALA B CA 1
ATOM 7485 C C . ALA B 1 217 ? -10.359 -18.266 -15.969 1 90.31 217 ALA B C 1
ATOM 7487 O O . ALA B 1 217 ? -9.273 -17.797 -15.609 1 90.31 217 ALA B O 1
ATOM 7488 N N . SER B 1 218 ? -11.344 -18.281 -15.172 1 91.38 218 SER B N 1
ATOM 7489 C CA . SER B 1 218 ? -11.266 -17.734 -13.828 1 91.38 218 SER B CA 1
ATOM 7490 C C . SER B 1 218 ? -11.68 -18.75 -12.773 1 91.38 218 SER B C 1
ATOM 7492 O O . SER B 1 218 ? -12.766 -18.672 -12.203 1 91.38 218 SER B O 1
ATOM 7494 N N . PRO B 1 219 ? -10.789 -19.562 -12.398 1 93 219 PRO B N 1
ATOM 7495 C CA . PRO B 1 219 ? -11.188 -20.625 -11.484 1 93 219 PRO B CA 1
ATOM 7496 C C . PRO B 1 219 ? -11.336 -20.141 -10.047 1 93 219 PRO B C 1
ATOM 7498 O O . PRO B 1 219 ? -12.328 -20.453 -9.383 1 93 219 PRO B O 1
ATOM 7501 N N . THR B 1 220 ? -10.375 -19.344 -9.57 1 95.75 220 THR B N 1
ATOM 7502 C CA . THR B 1 220 ? -10.406 -19.047 -8.148 1 95.75 220 THR B CA 1
ATOM 7503 C C . THR B 1 220 ? -10.555 -17.531 -7.918 1 95.75 220 THR B C 1
ATOM 7505 O O . THR B 1 220 ? -10.93 -17.109 -6.828 1 95.75 220 THR B O 1
ATOM 7508 N N . HIS B 1 221 ? -10.211 -16.719 -8.844 1 96.5 221 HIS B N 1
ATOM 7509 C CA . HIS B 1 221 ? -10.367 -15.281 -8.695 1 96.5 221 HIS B CA 1
ATOM 7510 C C . HIS B 1 221 ? -11.68 -14.805 -9.312 1 96.5 221 HIS B C 1
ATOM 7512 O O . HIS B 1 221 ? -11.68 -14.148 -10.359 1 96.5 221 HIS B O 1
ATOM 7518 N N . ARG B 1 222 ? -12.727 -15.055 -8.578 1 96.88 222 ARG B N 1
ATOM 7519 C CA . ARG B 1 222 ? -14.07 -14.781 -9.07 1 96.88 222 ARG B CA 1
ATOM 7520 C C . ARG B 1 222 ? -14.625 -13.5 -8.469 1 96.88 222 ARG B C 1
ATOM 7522 O O . ARG B 1 222 ? -15.359 -13.539 -7.48 1 96.88 222 ARG B O 1
ATOM 7529 N N . VAL B 1 223 ? -14.391 -12.398 -9.109 1 98.06 223 VAL B N 1
ATOM 7530 C CA . VAL B 1 223 ? -14.766 -11.102 -8.547 1 98.06 223 VAL B CA 1
ATOM 7531 C C . VAL B 1 223 ? -16.062 -10.625 -9.18 1 98.06 223 VAL B C 1
ATOM 7533 O O . VAL B 1 223 ? -16.672 -9.656 -8.711 1 98.06 223 VAL B O 1
ATOM 7536 N N . LEU B 1 224 ? -16.562 -11.312 -10.266 1 98.25 224 LEU B N 1
ATOM 7537 C CA . LEU B 1 224 ? -17.75 -10.875 -10.992 1 98.25 224 LEU B CA 1
ATOM 7538 C C . LEU B 1 224 ? -18.922 -11.805 -10.695 1 98.25 224 LEU B C 1
ATOM 7540 O O . LEU B 1 224 ? -18.734 -12.984 -10.391 1 98.25 224 LEU B O 1
ATOM 7544 N N . HIS B 1 225 ? -20.062 -11.258 -10.672 1 97.75 225 HIS B N 1
ATOM 7545 C CA . HIS B 1 225 ? -21.312 -12.008 -10.633 1 97.75 225 HIS B CA 1
ATOM 7546 C C . HIS B 1 225 ? -21.797 -12.352 -12.039 1 97.75 225 HIS B C 1
ATOM 7548 O O . HIS B 1 225 ? -22.094 -11.453 -12.836 1 97.75 225 HIS B O 1
ATOM 7554 N N . GLN B 1 226 ? -22 -13.594 -12.359 1 97.5 226 GLN B N 1
ATOM 7555 C CA . GLN B 1 226 ? -22.188 -14.078 -13.719 1 97.5 226 GLN B CA 1
ATOM 7556 C C . GLN B 1 226 ? -23.484 -13.516 -14.32 1 97.5 226 GLN B C 1
ATOM 7558 O O . GLN B 1 226 ? -23.469 -13 -15.445 1 97.5 226 GLN B O 1
ATOM 7563 N N . GLN B 1 227 ? -24.609 -13.586 -13.586 1 96.5 227 GLN B N 1
ATOM 7564 C CA . GLN B 1 227 ? -25.875 -13.125 -14.117 1 96.5 227 GLN B CA 1
ATOM 7565 C C . GLN B 1 227 ? -25.844 -11.625 -14.398 1 96.5 227 GLN B C 1
ATOM 7567 O O . GLN B 1 227 ? -26.453 -11.156 -15.367 1 96.5 227 GLN B O 1
ATOM 7572 N N . THR B 1 228 ? -25.125 -10.898 -13.578 1 96.31 228 THR B N 1
ATOM 7573 C CA . THR B 1 228 ? -24.984 -9.469 -13.789 1 96.31 228 THR B CA 1
ATOM 7574 C C . THR B 1 228 ? -24.234 -9.18 -15.078 1 96.31 228 THR B C 1
ATOM 7576 O O . THR B 1 228 ? -24.609 -8.297 -15.852 1 96.31 228 THR B O 1
ATOM 7579 N N . VAL B 1 229 ? -23.156 -9.906 -15.359 1 97.56 229 VAL B N 1
ATOM 7580 C CA . VAL B 1 229 ? -22.344 -9.727 -16.547 1 97.56 229 VAL B CA 1
ATOM 7581 C C . VAL B 1 229 ? -23.141 -10.102 -17.797 1 97.56 229 VAL B C 1
ATOM 7583 O O . VAL B 1 229 ? -23.109 -9.398 -18.812 1 97.56 229 VAL B O 1
ATOM 7586 N N . GLU B 1 230 ? -23.891 -11.18 -17.688 1 97 230 GLU B N 1
ATOM 7587 C CA . GLU B 1 230 ? -24.719 -11.625 -18.797 1 97 230 GLU B CA 1
ATOM 7588 C C . GLU B 1 230 ? -25.797 -10.586 -19.125 1 97 230 GLU B C 1
ATOM 7590 O O . GLU B 1 230 ? -26.094 -10.352 -20.297 1 97 230 GLU B O 1
ATOM 7595 N N . ASN B 1 231 ? -26.312 -10 -18.094 1 94.81 231 ASN B N 1
ATOM 7596 C CA . ASN B 1 231 ? -27.297 -8.945 -18.297 1 94.81 231 ASN B CA 1
ATOM 7597 C C . ASN B 1 231 ? -26.688 -7.734 -19 1 94.81 231 ASN B C 1
ATOM 7599 O O . ASN B 1 231 ? -27.344 -7.086 -19.828 1 94.81 231 ASN B O 1
ATOM 7603 N N . VAL B 1 232 ? -25.453 -7.414 -18.672 1 95.38 232 VAL B N 1
ATOM 7604 C CA . VAL B 1 232 ? -24.766 -6.289 -19.297 1 95.38 232 VAL B CA 1
ATOM 7605 C C . VAL B 1 232 ? -24.531 -6.582 -20.781 1 95.38 232 VAL B C 1
ATOM 7607 O O . VAL B 1 232 ? -24.625 -5.684 -21.625 1 95.38 232 VAL B O 1
ATOM 7610 N N . VAL B 1 233 ? -24.219 -7.824 -21.125 1 95.94 233 VAL B N 1
ATOM 7611 C CA . VAL B 1 233 ? -24.031 -8.219 -22.516 1 95.94 233 VAL B CA 1
ATOM 7612 C C . VAL B 1 233 ? -25.328 -8.023 -23.297 1 95.94 233 VAL B C 1
ATOM 7614 O O . VAL B 1 233 ? -25.328 -7.465 -24.391 1 95.94 233 VAL B O 1
ATOM 7617 N N . GLN B 1 234 ? -26.422 -8.445 -22.672 1 93.88 234 GLN B N 1
ATOM 7618 C CA . GLN B 1 234 ? -27.719 -8.328 -23.328 1 93.88 234 GLN B CA 1
ATOM 7619 C C . GLN B 1 234 ? -28.094 -6.863 -23.562 1 93.88 234 GLN B C 1
ATOM 7621 O O . GLN B 1 234 ? -28.625 -6.516 -24.609 1 93.88 234 GLN B O 1
ATOM 7626 N N . ARG B 1 235 ? -27.734 -6.059 -22.641 1 92.5 235 ARG B N 1
ATOM 7627 C CA . ARG B 1 235 ? -28.031 -4.633 -22.766 1 92.5 235 ARG B CA 1
ATOM 7628 C C . ARG B 1 235 ? -27.156 -3.984 -23.828 1 92.5 235 ARG B C 1
ATOM 7630 O O . ARG B 1 235 ? -27.625 -3.148 -24.609 1 92.5 235 ARG B O 1
ATOM 7637 N N . LEU B 1 236 ? -25.922 -4.391 -23.844 1 92.62 236 LEU B N 1
ATOM 7638 C CA . LEU B 1 236 ? -24.969 -3.803 -24.781 1 92.62 236 LEU B CA 1
ATOM 7639 C C . LEU B 1 236 ? -25.328 -4.145 -26.219 1 92.62 236 LEU B C 1
ATOM 7641 O O . LEU B 1 236 ? -25.172 -3.318 -27.125 1 92.62 236 LEU B O 1
ATOM 7645 N N . TYR B 1 237 ? -25.906 -5.32 -26.453 1 91.75 237 TYR B N 1
ATOM 7646 C CA . TYR B 1 237 ? -26.172 -5.797 -27.812 1 91.75 237 TYR B CA 1
ATOM 7647 C C . TYR B 1 237 ? -27.656 -5.688 -28.141 1 91.75 237 TYR B C 1
ATOM 7649 O O . TYR B 1 237 ? -28.125 -6.23 -29.156 1 91.75 237 TYR B O 1
ATOM 7657 N N . GLN B 1 238 ? -28.406 -5.082 -27.266 1 86.69 238 GLN B N 1
ATOM 7658 C CA . GLN B 1 238 ? -29.844 -4.984 -27.438 1 86.69 238 GLN B CA 1
ATOM 7659 C C . GLN B 1 238 ? -30.203 -4.375 -28.797 1 86.69 238 GLN B C 1
ATOM 7661 O O . GLN B 1 238 ? -31.156 -4.809 -29.438 1 86.69 238 GLN B O 1
ATOM 7666 N N . ARG B 1 239 ? -29.438 -3.311 -29.266 1 82.44 239 ARG B N 1
ATOM 7667 C CA . ARG B 1 239 ? -29.719 -2.656 -30.531 1 82.44 239 ARG B CA 1
ATOM 7668 C C . ARG B 1 239 ? -28.734 -3.1 -31.609 1 82.44 239 ARG B C 1
ATOM 7670 O O . ARG B 1 239 ? -28.406 -2.332 -32.531 1 82.44 239 ARG B O 1
ATOM 7677 N N . GLY B 1 240 ? -28.203 -4.312 -31.422 1 80.75 240 GLY B N 1
ATOM 7678 C CA . GLY B 1 240 ? -27.203 -4.82 -32.344 1 80.75 240 GLY B CA 1
ATOM 7679 C C . GLY B 1 240 ? -25.781 -4.625 -31.859 1 80.75 240 GLY B C 1
ATOM 7680 O O . GLY B 1 240 ? -25.562 -4.258 -30.703 1 80.75 240 GLY B O 1
ATOM 7681 N N . ARG B 1 241 ? -24.875 -4.938 -32.75 1 80.31 241 ARG B N 1
ATOM 7682 C CA . ARG B 1 241 ? -23.469 -4.793 -32.406 1 80.31 241 ARG B CA 1
ATOM 7683 C C . ARG B 1 241 ? -23.109 -3.33 -32.156 1 80.31 241 ARG B C 1
ATOM 7685 O O . ARG B 1 241 ? -23.422 -2.469 -32.969 1 80.31 241 ARG B O 1
ATOM 7692 N N . PRO B 1 242 ? -22.672 -3.102 -30.906 1 81.31 242 PRO B N 1
ATOM 7693 C CA . PRO B 1 242 ? -22.359 -1.706 -30.594 1 81.31 242 PRO B CA 1
ATOM 7694 C C . PRO B 1 242 ? -21.375 -1.091 -31.594 1 81.31 242 PRO B C 1
ATOM 7696 O O . PRO B 1 242 ? -20.453 -1.761 -32.062 1 81.31 242 PRO B O 1
ATOM 7699 N N . ASP B 1 243 ? -21.875 -0.031 -32.156 1 70.75 243 ASP B N 1
ATOM 7700 C CA . ASP B 1 243 ? -21.078 0.7 -33.156 1 70.75 243 ASP B CA 1
ATOM 7701 C C . ASP B 1 243 ? -20.734 2.096 -32.625 1 70.75 243 ASP B C 1
ATOM 7703 O O . ASP B 1 243 ? -21.578 2.785 -32.062 1 70.75 243 ASP B O 1
ATOM 7707 N N . GLY B 1 244 ? -19.484 2.402 -32.125 1 61.75 244 GLY B N 1
ATOM 7708 C CA . GLY B 1 244 ? -19.047 3.74 -31.766 1 61.75 244 GLY B CA 1
ATOM 7709 C C . GLY B 1 244 ? -18.719 3.869 -30.281 1 61.75 244 GLY B C 1
ATOM 7710 O O . GLY B 1 244 ? -18.719 2.877 -29.547 1 61.75 244 GLY B O 1
ATOM 7711 N N . GLU B 1 245 ? -18.375 5.07 -29.875 1 59.12 245 GLU B N 1
ATOM 7712 C CA . GLU B 1 245 ? -17.844 5.371 -28.547 1 59.12 245 GLU B CA 1
ATOM 7713 C C . GLU B 1 245 ? -18.969 5.492 -27.516 1 59.12 245 GLU B C 1
ATOM 7715 O O . GLU B 1 245 ? -18.781 5.184 -26.344 1 59.12 245 GLU B O 1
ATOM 7720 N N . GLN B 1 246 ? -20.172 5.902 -28.047 1 62.78 246 GLN B N 1
ATOM 7721 C CA . GLN B 1 246 ? -21.219 6.152 -27.062 1 62.78 246 GLN B CA 1
ATOM 7722 C C . GLN B 1 246 ? -22.281 5.062 -27.125 1 62.78 246 GLN B C 1
ATOM 7724 O O . GLN B 1 246 ? -23.031 4.961 -28.094 1 62.78 246 GLN B O 1
ATOM 7729 N N . ILE B 1 247 ? -22.031 4.047 -26.375 1 67.25 247 ILE B N 1
ATOM 7730 C CA . ILE B 1 247 ? -23 2.961 -26.25 1 67.25 247 ILE B CA 1
ATOM 7731 C C . ILE B 1 247 ? -24.016 3.289 -25.156 1 67.25 247 ILE B C 1
ATOM 7733 O O . ILE B 1 247 ? -23.641 3.535 -24.016 1 67.25 247 ILE B O 1
ATOM 7737 N N . SER B 1 248 ? -25.172 3.561 -25.547 1 69 248 SER B N 1
ATOM 7738 C CA . SER B 1 248 ? -26.25 3.971 -24.641 1 69 248 SER B CA 1
ATOM 7739 C C . SER B 1 248 ? -26.594 2.861 -23.656 1 69 248 SER B C 1
ATOM 7741 O O . SER B 1 248 ? -26.578 1.68 -24.016 1 69 248 SER B O 1
ATOM 7743 N N . GLY B 1 249 ? -26.688 3.111 -22.422 1 76.56 249 GLY B N 1
ATOM 7744 C CA . GLY B 1 249 ? -27.25 2.26 -21.391 1 76.56 249 GLY B CA 1
ATOM 7745 C C . GLY B 1 249 ? -26.219 1.506 -20.578 1 76.56 249 GLY B C 1
ATOM 7746 O O . GLY B 1 249 ? -26.531 0.917 -19.547 1 76.56 249 GLY B O 1
ATOM 7747 N N . VAL B 1 250 ? -25.031 1.435 -21.188 1 87.88 250 VAL B N 1
ATOM 7748 C CA . VAL B 1 250 ? -23.984 0.737 -20.453 1 87.88 250 VAL B CA 1
ATOM 7749 C C . VAL B 1 250 ? -22.828 1.69 -20.172 1 87.88 250 VAL B C 1
ATOM 7751 O O . VAL B 1 250 ? -22.328 2.35 -21.078 1 87.88 250 VAL B O 1
ATOM 7754 N N . THR B 1 251 ? -22.484 1.817 -18.922 1 89.38 251 THR B N 1
ATOM 7755 C CA . THR B 1 251 ? -21.422 2.725 -18.531 1 89.38 251 THR B CA 1
ATOM 7756 C C . THR B 1 251 ? -20.078 2.283 -19.125 1 89.38 251 THR B C 1
ATOM 7758 O O . THR B 1 251 ? -19.922 1.114 -19.484 1 89.38 251 THR B O 1
ATOM 7761 N N . THR B 1 252 ? -19.156 3.172 -19.281 1 91.25 252 THR B N 1
ATOM 7762 C CA . THR B 1 252 ? -17.828 2.896 -19.828 1 91.25 252 THR B CA 1
ATOM 7763 C C . THR B 1 252 ? -17.109 1.853 -18.984 1 91.25 252 THR B C 1
ATOM 7765 O O . THR B 1 252 ? -16.375 1.015 -19.516 1 91.25 252 THR B O 1
ATOM 7768 N N . VAL B 1 253 ? -17.297 1.901 -17.734 1 95.38 253 VAL B N 1
ATOM 7769 C CA . VAL B 1 253 ? -16.609 0.974 -16.828 1 95.38 253 VAL B CA 1
ATOM 7770 C C . VAL B 1 253 ? -17.156 -0.438 -17.047 1 95.38 253 VAL B C 1
ATOM 7772 O O . VAL B 1 253 ? -16.391 -1.41 -17.016 1 95.38 253 VAL B O 1
ATOM 7775 N N . CYS B 1 254 ? -18.453 -0.598 -17.234 1 95.38 254 CYS B N 1
ATOM 7776 C CA . CYS B 1 254 ? -19.047 -1.904 -17.5 1 95.38 254 CYS B CA 1
ATOM 7777 C C . CYS B 1 254 ? -18.578 -2.461 -18.828 1 95.38 254 CYS B C 1
ATOM 7779 O O . CYS B 1 254 ? -18.391 -3.668 -18.969 1 95.38 254 CYS B O 1
ATOM 7781 N N . GLN B 1 255 ? -18.484 -1.562 -19.812 1 95.88 255 GLN B N 1
ATOM 7782 C CA . GLN B 1 255 ? -17.922 -1.982 -21.078 1 95.88 255 GLN B CA 1
ATOM 7783 C C . GLN B 1 255 ? -16.5 -2.537 -20.906 1 95.88 255 GLN B C 1
ATOM 7785 O O . GLN B 1 255 ? -16.156 -3.564 -21.5 1 95.88 255 GLN B O 1
ATOM 7790 N N . ALA B 1 256 ? -15.703 -1.822 -20.109 1 97.62 256 ALA B N 1
ATOM 7791 C CA . ALA B 1 256 ? -14.328 -2.258 -19.844 1 97.62 256 ALA B CA 1
ATOM 7792 C C . ALA B 1 256 ? -14.305 -3.623 -19.172 1 97.62 256 ALA B C 1
ATOM 7794 O O . ALA B 1 256 ? -13.43 -4.445 -19.438 1 97.62 256 ALA B O 1
ATOM 7795 N N . ILE B 1 257 ? -15.242 -3.898 -18.281 1 98.31 257 ILE B N 1
ATOM 7796 C CA . ILE B 1 257 ? -15.336 -5.191 -17.609 1 98.31 257 ILE B CA 1
ATOM 7797 C C . ILE B 1 257 ? -15.578 -6.293 -18.641 1 98.31 257 ILE B C 1
ATOM 7799 O O . ILE B 1 257 ? -14.93 -7.34 -18.594 1 98.31 257 ILE B O 1
ATOM 7803 N N . LEU B 1 258 ? -16.516 -6.062 -19.547 1 97.81 258 LEU B N 1
ATOM 7804 C CA . LEU B 1 258 ? -16.797 -7.039 -20.594 1 97.81 258 LEU B CA 1
ATOM 7805 C C . LEU B 1 258 ? -15.562 -7.285 -21.453 1 97.81 258 LEU B C 1
ATOM 7807 O O . LEU B 1 258 ? -15.234 -8.43 -21.75 1 97.81 258 LEU B O 1
ATOM 7811 N N . LEU B 1 259 ? -14.906 -6.219 -21.797 1 97.94 259 LEU B N 1
ATOM 7812 C CA . LEU B 1 259 ? -13.711 -6.332 -22.625 1 97.94 259 LEU B CA 1
ATOM 7813 C C . LEU B 1 259 ? -12.625 -7.137 -21.922 1 97.94 259 LEU B C 1
ATOM 7815 O O . LEU B 1 259 ? -11.914 -7.922 -22.547 1 97.94 259 LEU B O 1
ATOM 7819 N N . MET B 1 260 ? -12.484 -6.957 -20.641 1 98.56 260 MET B N 1
ATOM 7820 C CA . MET B 1 260 ? -11.477 -7.711 -19.891 1 98.56 260 MET B CA 1
ATOM 7821 C C . MET B 1 260 ? -11.859 -9.18 -19.797 1 98.56 260 MET B C 1
ATOM 7823 O O . MET B 1 260 ? -10.992 -10.055 -19.844 1 98.56 260 MET B O 1
ATOM 7827 N N . ALA B 1 261 ? -13.172 -9.461 -19.562 1 98.25 261 ALA B N 1
ATOM 7828 C CA . ALA B 1 261 ? -13.633 -10.844 -19.609 1 98.25 261 ALA B CA 1
ATOM 7829 C C . ALA B 1 261 ? -13.336 -11.484 -20.953 1 98.25 261 ALA B C 1
ATOM 7831 O O . ALA B 1 261 ? -12.859 -12.617 -21.031 1 98.25 261 ALA B O 1
ATOM 7832 N N . PHE B 1 262 ? -13.602 -10.711 -22.062 1 98.19 262 PHE B N 1
ATOM 7833 C CA . PHE B 1 262 ? -13.305 -11.18 -23.406 1 98.19 262 PHE B CA 1
ATOM 7834 C C . PHE B 1 262 ? -11.812 -11.445 -23.578 1 98.19 262 PHE B C 1
ATOM 7836 O O . PHE B 1 262 ? -11.422 -12.477 -24.125 1 98.19 262 PHE B O 1
ATOM 7843 N N . SER B 1 263 ? -11.023 -10.453 -23.109 1 97.94 263 SER B N 1
ATOM 7844 C CA . SER B 1 263 ? -9.57 -10.547 -23.25 1 97.94 263 SER B CA 1
ATOM 7845 C C . SER B 1 263 ? -9.031 -11.805 -22.594 1 97.94 263 SER B C 1
ATOM 7847 O O . SER B 1 263 ? -8.25 -12.547 -23.188 1 97.94 263 SER B O 1
ATOM 7849 N N . THR B 1 264 ? -9.422 -12.133 -21.391 1 97.38 264 THR B N 1
ATOM 7850 C CA . THR B 1 264 ? -8.945 -13.281 -20.641 1 97.38 264 THR B CA 1
ATOM 7851 C C . THR B 1 264 ? -9.438 -14.586 -21.266 1 97.38 264 THR B C 1
ATOM 7853 O O . THR B 1 264 ? -8.688 -15.555 -21.344 1 97.38 264 THR B O 1
ATOM 7856 N N . ALA B 1 265 ? -10.664 -14.578 -21.703 1 97.19 265 ALA B N 1
ATOM 7857 C CA . ALA B 1 265 ? -11.258 -15.781 -22.281 1 97.19 265 ALA B CA 1
ATOM 7858 C C . ALA B 1 265 ? -10.609 -16.109 -23.625 1 97.19 265 ALA B C 1
ATOM 7860 O O . ALA B 1 265 ? -10.461 -17.297 -23.969 1 97.19 265 ALA B O 1
ATOM 7861 N N . THR B 1 266 ? -10.203 -15.125 -24.375 1 96.56 266 THR B N 1
ATOM 7862 C CA . THR B 1 266 ? -9.688 -15.305 -25.719 1 96.56 266 THR B CA 1
ATOM 7863 C C . THR B 1 266 ? -8.281 -15.906 -25.688 1 96.56 266 THR B C 1
ATOM 7865 O O . THR B 1 266 ? -7.773 -16.359 -26.719 1 96.56 266 THR B O 1
ATOM 7868 N N . MET B 1 267 ? -7.684 -15.969 -24.562 1 94.44 267 MET B N 1
ATOM 7869 C CA . MET B 1 267 ? -6.383 -16.609 -24.438 1 94.44 267 MET B CA 1
ATOM 7870 C C . MET B 1 267 ? -6.5 -18.125 -24.641 1 94.44 267 MET B C 1
ATOM 7872 O O . MET B 1 267 ? -5.496 -18.812 -24.844 1 94.44 267 MET B O 1
ATOM 7876 N N . PHE B 1 268 ? -7.77 -18.578 -24.578 1 93.25 268 PHE B N 1
ATOM 7877 C CA . PHE B 1 268 ? -8.039 -20 -24.703 1 93.25 268 PHE B CA 1
ATOM 7878 C C . PHE B 1 268 ? -9.016 -20.281 -25.828 1 93.25 268 PHE B C 1
ATOM 7880 O O . PHE B 1 268 ? -9.852 -19.438 -26.156 1 93.25 268 PHE B O 1
ATOM 7887 N N . LYS B 1 269 ? -8.812 -21.391 -26.422 1 90.06 269 LYS B N 1
ATOM 7888 C CA . LYS B 1 269 ? -9.711 -21.812 -27.5 1 90.06 269 LYS B CA 1
ATOM 7889 C C . LYS B 1 269 ? -10.18 -23.25 -27.297 1 90.06 269 LYS B C 1
ATOM 7891 O O . LYS B 1 269 ? -9.414 -24.094 -26.828 1 90.06 269 LYS B O 1
ATOM 7896 N N . MET B 1 270 ? -11.414 -23.422 -27.594 1 85.38 270 MET B N 1
ATOM 7897 C CA . MET B 1 270 ? -11.961 -24.766 -27.531 1 85.38 270 MET B CA 1
ATOM 7898 C C . MET B 1 270 ? -11.656 -25.547 -28.812 1 85.38 270 MET B C 1
ATOM 7900 O O . MET B 1 270 ? -11.867 -25.031 -29.906 1 85.38 270 MET B O 1
ATOM 7904 N N . ASP B 1 271 ? -11.047 -26.656 -28.625 1 82.12 271 ASP B N 1
ATOM 7905 C CA . ASP B 1 271 ? -10.781 -27.5 -29.781 1 82.12 271 ASP B CA 1
ATOM 7906 C C . ASP B 1 271 ? -12.031 -28.266 -30.203 1 82.12 271 ASP B C 1
ATOM 7908 O O . ASP B 1 271 ? -13.07 -28.188 -29.547 1 82.12 271 ASP B O 1
ATOM 7912 N N . ALA B 1 272 ? -11.898 -28.938 -31.312 1 78.94 272 ALA B N 1
ATOM 7913 C CA . ALA B 1 272 ? -13.016 -29.672 -31.906 1 78.94 272 ALA B CA 1
ATOM 7914 C C . ALA B 1 272 ? -13.5 -30.766 -30.969 1 78.94 272 ALA B C 1
ATOM 7916 O O . ALA B 1 272 ? -14.672 -31.141 -31 1 78.94 272 ALA B O 1
ATOM 7917 N N . LYS B 1 273 ? -12.688 -31.297 -30.172 1 77.69 273 LYS B N 1
ATOM 7918 C CA . LYS B 1 273 ? -13.031 -32.375 -29.266 1 77.69 273 LYS B CA 1
ATOM 7919 C C . LYS B 1 273 ? -13.539 -31.844 -27.922 1 77.69 273 LYS B C 1
ATOM 7921 O O . LYS B 1 273 ? -13.844 -32.625 -27.016 1 77.69 273 LYS B O 1
ATOM 7926 N N . GLY B 1 274 ? -13.602 -30.609 -27.797 1 74.19 274 GLY B N 1
ATOM 7927 C CA . GLY B 1 274 ? -14.148 -30 -26.594 1 74.19 274 GLY B CA 1
ATOM 7928 C C . GLY B 1 274 ? -13.086 -29.656 -25.562 1 74.19 274 GLY B C 1
ATOM 7929 O O . GLY B 1 274 ? -13.398 -29.172 -24.484 1 74.19 274 GLY B O 1
ATOM 7930 N N . GLY B 1 275 ? -11.859 -29.953 -25.859 1 80.44 275 GLY B N 1
ATOM 7931 C CA . GLY B 1 275 ? -10.773 -29.625 -24.953 1 80.44 275 GLY B CA 1
ATOM 7932 C C . GLY B 1 275 ? -10.258 -28.219 -25.125 1 80.44 275 GLY B C 1
ATOM 7933 O O . GLY B 1 275 ? -10.344 -27.641 -26.219 1 80.44 275 GLY B O 1
ATOM 7934 N N . MET B 1 276 ? -9.852 -27.672 -24.016 1 86.25 276 MET B N 1
ATOM 7935 C CA . MET B 1 276 ? -9.312 -26.312 -24.078 1 86.25 276 MET B CA 1
ATOM 7936 C C . MET B 1 276 ? -7.844 -26.328 -24.5 1 86.25 276 MET B C 1
ATOM 7938 O O . MET B 1 276 ? -7.078 -27.188 -24.062 1 86.25 276 MET B O 1
ATOM 7942 N N . THR B 1 277 ? -7.516 -25.453 -25.406 1 88.06 277 THR B N 1
ATOM 7943 C CA . THR B 1 277 ? -6.145 -25.297 -25.891 1 88.06 277 THR B CA 1
ATOM 7944 C C . THR B 1 277 ? -5.719 -23.844 -25.844 1 88.06 277 THR B C 1
ATOM 7946 O O . THR B 1 277 ? -6.547 -22.953 -25.609 1 88.06 277 THR B O 1
ATOM 7949 N N . ASP B 1 278 ? -4.473 -23.641 -26 1 89.56 278 ASP B N 1
ATOM 7950 C CA . ASP B 1 278 ? -3.939 -22.281 -26.078 1 89.56 278 ASP B CA 1
ATOM 7951 C C . ASP B 1 278 ? -4.43 -21.562 -27.328 1 89.56 278 ASP B C 1
ATOM 7953 O O . ASP B 1 278 ? -4.637 -22.203 -28.375 1 89.56 278 ASP B O 1
ATOM 7957 N N . ALA B 1 279 ? -4.637 -20.297 -27.203 1 90.75 279 ALA B N 1
ATOM 7958 C CA . ALA B 1 279 ? -5.031 -19.516 -28.375 1 90.75 279 ALA B CA 1
ATOM 7959 C C . ALA B 1 279 ? -3.889 -19.406 -29.375 1 90.75 279 ALA B C 1
ATOM 7961 O O . ALA B 1 279 ? -2.717 -19.5 -29 1 90.75 279 ALA B O 1
ATOM 7962 N N . ASP B 1 280 ? -4.23 -19.297 -30.594 1 89.19 280 ASP B N 1
ATOM 7963 C CA . ASP B 1 280 ? -3.225 -19.062 -31.625 1 89.19 280 ASP B CA 1
ATOM 7964 C C . ASP B 1 280 ? -2.77 -17.609 -31.625 1 89.19 280 ASP B C 1
ATOM 7966 O O . ASP B 1 280 ? -3.219 -16.812 -30.797 1 89.19 280 ASP B O 1
ATOM 7970 N N . GLU B 1 281 ? -1.939 -17.25 -32.5 1 88.12 281 GLU B N 1
ATOM 7971 C CA . GLU B 1 281 ? -1.368 -15.906 -32.531 1 88.12 281 GLU B CA 1
ATOM 7972 C C . GLU B 1 281 ? -2.451 -14.852 -32.75 1 88.12 281 GLU B C 1
ATOM 7974 O O . GLU B 1 281 ? -2.4 -13.766 -32.156 1 88.12 281 GLU B O 1
ATOM 7979 N N . ASN B 1 282 ? -3.352 -15.188 -33.594 1 90.19 282 ASN B N 1
ATOM 7980 C CA . ASN B 1 282 ? -4.461 -14.273 -33.844 1 90.19 282 ASN B CA 1
ATOM 7981 C C . ASN B 1 282 ? -5.32 -14.102 -32.594 1 90.19 282 ASN B C 1
ATOM 7983 O O . ASN B 1 282 ? -5.836 -13.008 -32.344 1 90.19 282 ASN B O 1
ATOM 7987 N N . GLY B 1 283 ? -5.535 -15.188 -31.906 1 91.75 283 GLY B N 1
ATOM 7988 C CA . GLY B 1 283 ? -6.266 -15.125 -30.656 1 91.75 283 GLY B CA 1
ATOM 7989 C C . GLY B 1 283 ? -5.605 -14.227 -29.625 1 91.75 283 GLY B C 1
ATOM 7990 O O . GLY B 1 283 ? -6.273 -13.414 -28.984 1 91.75 283 GLY B O 1
ATOM 7991 N N . TRP B 1 284 ? -4.32 -14.312 -29.547 1 91.81 284 TRP B N 1
ATOM 7992 C CA . TRP B 1 284 ? -3.58 -13.492 -28.594 1 91.81 284 TRP B CA 1
ATOM 7993 C C . TRP B 1 284 ? -3.598 -12.023 -29 1 91.81 284 TRP B C 1
ATOM 7995 O O . TRP B 1 284 ? -3.646 -11.133 -28.156 1 91.81 284 TRP B O 1
ATOM 8005 N N . GLN B 1 285 ? -3.555 -11.766 -30.266 1 92.19 285 GLN B N 1
ATOM 8006 C CA . GLN B 1 285 ? -3.643 -10.391 -30.766 1 92.19 285 GLN B CA 1
ATOM 8007 C C . GLN B 1 285 ? -5.004 -9.781 -30.453 1 92.19 285 GLN B C 1
ATOM 8009 O O . GLN B 1 285 ? -5.094 -8.609 -30.062 1 92.19 285 GLN B O 1
ATOM 8014 N N . THR B 1 286 ? -6.055 -10.602 -30.672 1 94.44 286 THR B N 1
ATOM 8015 C CA . THR B 1 286 ? -7.402 -10.148 -30.359 1 94.44 286 THR B CA 1
ATOM 8016 C C . THR B 1 286 ? -7.543 -9.891 -28.859 1 94.44 286 THR B C 1
ATOM 8018 O O . THR B 1 286 ? -8.188 -8.93 -28.438 1 94.44 286 THR B O 1
ATOM 8021 N N . SER B 1 287 ? -6.957 -10.805 -28.078 1 95.44 287 SER B N 1
ATOM 8022 C CA . SER B 1 287 ? -6.949 -10.633 -26.625 1 95.44 287 SER B CA 1
ATOM 8023 C C . SER B 1 287 ? -6.309 -9.312 -26.219 1 95.44 287 SER B C 1
ATOM 8025 O O . SER B 1 287 ? -6.852 -8.586 -25.391 1 95.44 287 SER B O 1
ATOM 8027 N N . GLU B 1 288 ? -5.156 -8.977 -26.844 1 95.06 288 GLU B N 1
ATOM 8028 C CA . GLU B 1 288 ? -4.453 -7.73 -26.562 1 95.06 288 GLU B CA 1
ATOM 8029 C C . GLU B 1 288 ? -5.273 -6.52 -27 1 95.06 288 GLU B C 1
ATOM 8031 O O . GLU B 1 288 ? -5.234 -5.473 -26.344 1 95.06 288 GLU B O 1
ATOM 8036 N N . MET B 1 289 ? -5.977 -6.684 -28.062 1 95.44 289 MET B N 1
ATOM 8037 C CA . MET B 1 289 ? -6.82 -5.602 -28.562 1 95.44 289 MET B CA 1
ATOM 8038 C C . MET B 1 289 ? -7.93 -5.277 -27.562 1 95.44 289 MET B C 1
ATOM 8040 O O . MET B 1 289 ? -8.227 -4.109 -27.312 1 95.44 289 MET B O 1
ATOM 8044 N N . TYR B 1 290 ? -8.594 -6.312 -27.031 1 96.75 290 TYR B N 1
ATOM 8045 C CA . TYR B 1 290 ? -9.617 -6.102 -26.016 1 96.75 290 TYR B CA 1
ATOM 8046 C C . TYR B 1 290 ? -9.039 -5.391 -24.797 1 96.75 290 TYR B C 1
ATOM 8048 O O . TYR B 1 290 ? -9.648 -4.465 -24.266 1 96.75 290 TYR B O 1
ATOM 8056 N N . PHE B 1 291 ? -7.848 -5.801 -24.422 1 96.94 291 PHE B N 1
ATOM 8057 C CA . PHE B 1 291 ? -7.188 -5.195 -23.266 1 96.94 291 PHE B CA 1
ATOM 8058 C C . PHE B 1 291 ? -6.887 -3.723 -23.531 1 96.94 291 PHE B C 1
ATOM 8060 O O . PHE B 1 291 ? -7.152 -2.869 -22.688 1 96.94 291 PHE B O 1
ATOM 8067 N N . THR B 1 292 ? -6.273 -3.441 -24.625 1 96.38 292 THR B N 1
ATOM 8068 C CA . THR B 1 292 ? -5.883 -2.08 -24.969 1 96.38 292 THR B CA 1
ATOM 8069 C C . THR B 1 292 ? -7.102 -1.163 -25.016 1 96.38 292 THR B C 1
ATOM 8071 O O . THR B 1 292 ? -7.039 -0.017 -24.562 1 96.38 292 THR B O 1
ATOM 8074 N N . LYS B 1 293 ? -8.195 -1.649 -25.578 1 95.5 293 LYS B N 1
ATOM 8075 C CA . LYS B 1 293 ? -9.422 -0.86 -25.625 1 95.5 293 LYS B CA 1
ATOM 8076 C C . LYS B 1 293 ? -9.953 -0.596 -24.219 1 95.5 293 LYS B C 1
ATOM 8078 O O . LYS B 1 293 ? -10.398 0.514 -23.906 1 95.5 293 LYS B O 1
ATOM 8083 N N . ALA B 1 294 ? -9.984 -1.63 -23.375 1 97.06 294 ALA B N 1
ATOM 8084 C CA . ALA B 1 294 ? -10.414 -1.452 -22 1 97.06 294 ALA B CA 1
ATOM 8085 C C . ALA B 1 294 ? -9.547 -0.42 -21.281 1 97.06 294 ALA B C 1
ATOM 8087 O O . ALA B 1 294 ? -10.062 0.441 -20.562 1 97.06 294 ALA B O 1
ATOM 8088 N N . ASP B 1 295 ? -8.234 -0.533 -21.484 1 96.12 295 ASP B N 1
ATOM 8089 C CA . ASP B 1 295 ? -7.289 0.394 -20.875 1 96.12 295 ASP B CA 1
ATOM 8090 C C . ASP B 1 295 ? -7.566 1.83 -21.312 1 96.12 295 ASP B C 1
ATOM 8092 O O . ASP B 1 295 ? -7.473 2.76 -20.5 1 96.12 295 ASP B O 1
ATOM 8096 N N . HIS B 1 296 ? -7.855 1.965 -22.516 1 94.25 296 HIS B N 1
ATOM 8097 C CA . HIS B 1 296 ? -8.18 3.277 -23.062 1 94.25 296 HIS B CA 1
ATOM 8098 C C . HIS B 1 296 ? -9.453 3.836 -22.438 1 94.25 296 HIS B C 1
ATOM 8100 O O . HIS B 1 296 ? -9.516 5.016 -22.094 1 94.25 296 HIS B O 1
ATOM 8106 N N . LEU B 1 297 ? -10.5 3.008 -22.297 1 93.62 297 LEU B N 1
ATOM 8107 C CA . LEU B 1 297 ? -11.75 3.432 -21.688 1 93.62 297 LEU B CA 1
ATOM 8108 C C . LEU B 1 297 ? -11.531 3.869 -20.25 1 93.62 297 LEU B C 1
ATOM 8110 O O . LEU B 1 297 ? -12.086 4.879 -19.812 1 93.62 297 LEU B O 1
ATOM 8114 N N . LEU B 1 298 ? -10.703 3.148 -19.547 1 95.56 298 LEU B N 1
ATOM 8115 C CA . LEU B 1 298 ? -10.484 3.414 -18.125 1 95.56 298 LEU B CA 1
ATOM 8116 C C . LEU B 1 298 ? -9.641 4.672 -17.938 1 95.56 298 LEU B C 1
ATOM 8118 O O . LEU B 1 298 ? -9.727 5.324 -16.891 1 95.56 298 LEU B O 1
ATOM 8122 N N . SER B 1 299 ? -8.766 4.992 -18.875 1 91.88 299 SER B N 1
ATOM 8123 C CA . SER B 1 299 ? -7.953 6.199 -18.797 1 91.88 299 SER B CA 1
ATOM 8124 C C . SER B 1 299 ? -8.82 7.453 -18.781 1 91.88 299 SER B C 1
ATOM 8126 O O . SER B 1 299 ? -8.391 8.508 -18.297 1 91.88 299 SER B O 1
ATOM 8128 N N . LYS B 1 300 ? -10.055 7.316 -19.172 1 89.94 300 LYS B N 1
ATOM 8129 C CA . LYS B 1 300 ? -10.969 8.453 -19.25 1 89.94 300 LYS B CA 1
ATOM 8130 C C . LYS B 1 300 ? -12.055 8.359 -18.188 1 89.94 300 LYS B C 1
ATOM 8132 O O . LYS B 1 300 ? -13.023 9.117 -18.203 1 89.94 300 LYS B O 1
ATOM 8137 N N . GLU B 1 301 ? -11.906 7.422 -17.344 1 93 301 GLU B N 1
ATOM 8138 C CA . GLU B 1 301 ? -12.914 7.254 -16.297 1 93 301 GLU B CA 1
ATOM 8139 C C . GLU B 1 301 ? -12.984 8.477 -15.391 1 93 301 GLU B C 1
ATOM 8141 O O . GLU B 1 301 ? -11.953 8.977 -14.938 1 93 301 GLU B O 1
ATOM 8146 N N . SER B 1 302 ? -14.164 8.984 -15.172 1 91 302 SER B N 1
ATOM 8147 C CA . SER B 1 302 ? -14.359 10.188 -14.375 1 91 302 SER B CA 1
ATOM 8148 C C . SER B 1 302 ? -15.469 9.992 -13.344 1 91 302 SER B C 1
ATOM 8150 O O . SER B 1 302 ? -16.219 9.008 -13.406 1 91 302 SER B O 1
ATOM 8152 N N . GLY B 1 303 ? -15.469 10.859 -12.375 1 88.5 303 GLY B N 1
ATOM 8153 C CA . GLY B 1 303 ? -16.5 10.797 -11.352 1 88.5 303 GLY B CA 1
ATOM 8154 C C . GLY B 1 303 ? -16.062 10.055 -10.109 1 88.5 303 GLY B C 1
ATOM 8155 O O . GLY B 1 303 ? -14.867 9.93 -9.844 1 88.5 303 GLY B O 1
ATOM 8156 N N . ALA B 1 304 ? -16.984 9.602 -9.344 1 88.88 304 ALA B N 1
ATOM 8157 C CA . ALA B 1 304 ? -16.688 8.906 -8.094 1 88.88 304 ALA B CA 1
ATOM 8158 C C . ALA B 1 304 ? -16.281 7.457 -8.352 1 88.88 304 ALA B C 1
ATOM 8160 O O . ALA B 1 304 ? -16.688 6.863 -9.352 1 88.88 304 ALA B O 1
ATOM 8161 N N . ILE B 1 305 ? -15.555 6.941 -7.473 1 92.75 305 ILE B N 1
ATOM 8162 C CA . ILE B 1 305 ? -15.125 5.555 -7.559 1 92.75 305 ILE B CA 1
ATOM 8163 C C . ILE B 1 305 ? -16.312 4.625 -7.348 1 92.75 305 ILE B C 1
ATOM 8165 O O . ILE B 1 305 ? -17.172 4.883 -6.492 1 92.75 305 ILE B O 1
ATOM 8169 N N . ARG B 1 306 ? -16.328 3.604 -8.109 1 93.75 306 ARG B N 1
ATOM 8170 C CA . ARG B 1 306 ? -17.375 2.592 -8.008 1 93.75 306 ARG B CA 1
ATOM 8171 C C . ARG B 1 306 ? -16.781 1.201 -7.832 1 93.75 306 ARG B C 1
ATOM 8173 O O . ARG B 1 306 ? -15.578 1.006 -8.039 1 93.75 306 ARG B O 1
ATOM 8180 N N . LEU B 1 307 ? -17.672 0.273 -7.426 1 95.75 307 LEU B N 1
ATOM 8181 C CA . LEU B 1 307 ? -17.219 -1.11 -7.293 1 95.75 307 LEU B CA 1
ATOM 8182 C C . LEU B 1 307 ? -16.672 -1.632 -8.617 1 95.75 307 LEU B C 1
ATOM 8184 O O . LEU B 1 307 ? -15.648 -2.324 -8.633 1 95.75 307 LEU B O 1
ATOM 8188 N N . GLU B 1 308 ? -17.328 -1.277 -9.734 1 97.25 308 GLU B N 1
ATOM 8189 C CA . GLU B 1 308 ? -16.938 -1.722 -11.062 1 97.25 308 GLU B CA 1
ATOM 8190 C C . GLU B 1 308 ? -15.539 -1.217 -11.422 1 97.25 308 GLU B C 1
ATOM 8192 O O . GLU B 1 308 ? -14.789 -1.888 -12.141 1 97.25 308 GLU B O 1
ATOM 8197 N N . SER B 1 309 ? -15.164 0.018 -10.867 1 97.31 309 SER B N 1
ATOM 8198 C CA . SER B 1 309 ? -13.828 0.569 -11.086 1 97.31 309 SER B CA 1
ATOM 8199 C C . SER B 1 309 ? -12.75 -0.361 -10.547 1 97.31 309 SER B C 1
ATOM 8201 O O . SER B 1 309 ? -11.695 -0.53 -11.164 1 97.31 309 SER B O 1
ATOM 8203 N N . VAL B 1 310 ? -13.047 -0.971 -9.414 1 98.06 310 VAL B N 1
ATOM 8204 C CA . VAL B 1 310 ? -12.109 -1.864 -8.742 1 98.06 310 VAL B CA 1
ATOM 8205 C C . VAL B 1 310 ? -12.094 -3.217 -9.453 1 98.06 310 VAL B C 1
ATOM 8207 O O . VAL B 1 310 ? -11.023 -3.783 -9.695 1 98.06 310 VAL B O 1
ATOM 8210 N N . GLN B 1 311 ? -13.25 -3.701 -9.789 1 98.56 311 GLN B N 1
ATOM 8211 C CA . GLN B 1 311 ? -13.367 -5.012 -10.422 1 98.56 311 GLN B CA 1
ATOM 8212 C C . GLN B 1 311 ? -12.594 -5.051 -11.742 1 98.56 311 GLN B C 1
ATOM 8214 O O . GLN B 1 311 ? -11.828 -5.988 -11.992 1 98.56 311 GLN B O 1
ATOM 8219 N N . VAL B 1 312 ? -12.789 -4.074 -12.57 1 98.62 312 VAL B N 1
ATOM 8220 C CA . VAL B 1 312 ? -12.164 -4.078 -13.891 1 98.62 312 VAL B CA 1
ATOM 8221 C C . VAL B 1 312 ? -10.648 -3.992 -13.742 1 98.62 312 VAL B C 1
ATOM 8223 O O . VAL B 1 312 ? -9.914 -4.648 -14.484 1 98.62 312 VAL B O 1
ATOM 8226 N N . ARG B 1 313 ? -10.117 -3.223 -12.867 1 98.56 313 ARG B N 1
ATOM 8227 C CA . ARG B 1 313 ? -8.68 -3.094 -12.68 1 98.56 313 ARG B CA 1
ATOM 8228 C C . ARG B 1 313 ? -8.086 -4.375 -12.109 1 98.56 313 ARG B C 1
ATOM 8230 O O . ARG B 1 313 ? -6.953 -4.738 -12.43 1 98.56 313 ARG B O 1
ATOM 8237 N N . PHE B 1 314 ? -8.836 -5.027 -11.266 1 98.62 314 PHE B N 1
ATOM 8238 C CA . PHE B 1 314 ? -8.359 -6.324 -10.789 1 98.62 314 PHE B CA 1
ATOM 8239 C C . PHE B 1 314 ? -8.258 -7.312 -11.945 1 98.62 314 PHE B C 1
ATOM 8241 O O . PHE B 1 314 ? -7.305 -8.094 -12.016 1 98.62 314 PHE B O 1
ATOM 8248 N N . LEU B 1 315 ? -9.273 -7.277 -12.789 1 98.75 315 LEU B N 1
ATOM 8249 C CA . LEU B 1 315 ? -9.227 -8.133 -13.969 1 98.75 315 LEU B CA 1
ATOM 8250 C C . LEU B 1 315 ? -8.023 -7.789 -14.844 1 98.75 315 LEU B C 1
ATOM 8252 O O . LEU B 1 315 ? -7.402 -8.68 -15.43 1 98.75 315 LEU B O 1
ATOM 8256 N N . MET B 1 316 ? -7.695 -6.508 -14.93 1 98.5 316 MET B N 1
ATOM 8257 C CA . MET B 1 316 ? -6.508 -6.086 -15.672 1 98.5 316 MET B CA 1
ATOM 8258 C C . MET B 1 316 ? -5.246 -6.691 -15.062 1 98.5 316 MET B C 1
ATOM 8260 O O . MET B 1 316 ? -4.352 -7.133 -15.789 1 98.5 316 MET B O 1
ATOM 8264 N N . VAL B 1 317 ? -5.184 -6.727 -13.734 1 98.44 317 VAL B N 1
ATOM 8265 C CA . VAL B 1 317 ? -4.035 -7.301 -13.047 1 98.44 317 VAL B CA 1
ATOM 8266 C C . VAL B 1 317 ? -3.879 -8.766 -13.43 1 98.44 317 VAL B C 1
ATOM 8268 O O . VAL B 1 317 ? -2.775 -9.219 -13.758 1 98.44 317 VAL B O 1
ATOM 8271 N N . LEU B 1 318 ? -4.977 -9.492 -13.445 1 97.94 318 LEU B N 1
ATOM 8272 C CA . LEU B 1 318 ? -4.938 -10.914 -13.781 1 97.94 318 LEU B CA 1
ATOM 8273 C C . LEU B 1 318 ? -4.48 -11.117 -15.219 1 97.94 318 LEU B C 1
ATOM 8275 O O . LEU B 1 318 ? -3.684 -12.016 -15.508 1 97.94 318 LEU B O 1
ATOM 8279 N N . TYR B 1 319 ? -5.012 -10.297 -16.141 1 97.31 319 TYR B N 1
ATOM 8280 C CA . TYR B 1 319 ? -4.621 -10.406 -17.547 1 97.31 319 TYR B CA 1
ATOM 8281 C C . TYR B 1 319 ? -3.135 -10.109 -17.719 1 97.31 319 TYR B C 1
ATOM 8283 O O . TYR B 1 319 ? -2.445 -10.781 -18.484 1 97.31 319 TYR B O 1
ATOM 8291 N N . LEU B 1 320 ? -2.643 -9.07 -17.031 1 96.75 320 LEU B N 1
ATOM 8292 C CA . LEU B 1 320 ? -1.242 -8.672 -17.125 1 96.75 320 LEU B CA 1
ATOM 8293 C C . LEU B 1 320 ? -0.33 -9.797 -16.625 1 96.75 320 LEU B C 1
ATOM 8295 O O . LEU B 1 320 ? 0.705 -10.07 -17.234 1 96.75 320 LEU B O 1
ATOM 8299 N N . LEU B 1 321 ? -0.676 -10.438 -15.578 1 95.31 321 LEU B N 1
ATOM 8300 C CA . LEU B 1 321 ? 0.106 -11.562 -15.078 1 95.31 321 LEU B CA 1
ATOM 8301 C C . LEU B 1 321 ? 0.109 -12.711 -16.078 1 95.31 321 LEU B C 1
ATOM 8303 O O . LEU B 1 321 ? 1.154 -13.312 -16.344 1 95.31 321 LEU B O 1
ATOM 8307 N N . SER B 1 322 ? -1.061 -12.953 -16.641 1 94.44 322 SER B N 1
ATOM 8308 C CA . SER B 1 322 ? -1.192 -14.047 -17.609 1 94.44 322 SER B CA 1
ATOM 8309 C C . SER B 1 322 ? -0.434 -13.75 -18.891 1 94.44 322 SER B C 1
ATOM 8311 O O . SER B 1 322 ? -0.118 -14.656 -19.656 1 94.44 322 SER B O 1
ATOM 8313 N N . SER B 1 323 ? -0.179 -12.5 -19.141 1 92.56 323 SER B N 1
ATOM 8314 C CA . SER B 1 323 ? 0.57 -12.102 -20.328 1 92.56 323 SER B CA 1
ATOM 8315 C C . SER B 1 323 ? 2.006 -11.727 -19.984 1 92.56 323 SER B C 1
ATOM 8317 O O . SER B 1 323 ? 2.666 -11.008 -20.734 1 92.56 323 SER B O 1
ATOM 8319 N N . SER B 1 324 ? 2.506 -12.094 -18.828 1 91.31 324 SER B N 1
ATOM 8320 C CA . SER B 1 324 ? 3.889 -12.008 -18.375 1 91.31 324 SER B CA 1
ATOM 8321 C C . SER B 1 324 ? 4.32 -10.562 -18.188 1 91.31 324 SER B C 1
ATOM 8323 O O . SER B 1 324 ? 5.43 -10.18 -18.562 1 91.31 324 SER B O 1
ATOM 8325 N N . ARG B 1 325 ? 3.461 -9.758 -17.75 1 93 325 ARG B N 1
ATOM 8326 C CA . ARG B 1 325 ? 3.75 -8.375 -17.375 1 93 325 ARG B CA 1
ATOM 8327 C C . ARG B 1 325 ? 3.529 -8.156 -15.883 1 93 325 ARG B C 1
ATOM 8329 O O . ARG B 1 325 ? 2.576 -7.484 -15.484 1 93 325 ARG B O 1
ATOM 8336 N N . ALA B 1 326 ? 4.473 -8.609 -15.109 1 93.06 326 ALA B N 1
ATOM 8337 C CA . ALA B 1 326 ? 4.332 -8.695 -13.656 1 93.06 326 ALA B CA 1
ATOM 8338 C C . ALA B 1 326 ? 4.496 -7.324 -13.008 1 93.06 326 ALA B C 1
ATOM 8340 O O . ALA B 1 326 ? 3.832 -7.02 -12.016 1 93.06 326 ALA B O 1
ATOM 8341 N N . HIS B 1 327 ? 5.367 -6.473 -13.508 1 93.06 327 HIS B N 1
ATOM 8342 C CA . HIS B 1 327 ? 5.605 -5.176 -12.891 1 93.06 327 HIS B CA 1
ATOM 8343 C C . HIS B 1 327 ? 4.391 -4.266 -13.031 1 93.06 327 HIS B C 1
ATOM 8345 O O . HIS B 1 327 ? 3.908 -3.707 -12.039 1 93.06 327 HIS B O 1
ATOM 8351 N N . ARG B 1 328 ? 3.936 -4.152 -14.305 1 95.56 328 ARG B N 1
ATOM 8352 C CA . ARG B 1 328 ? 2.73 -3.35 -14.5 1 95.56 328 ARG B CA 1
ATOM 8353 C C . ARG B 1 328 ? 1.572 -3.893 -13.672 1 95.56 328 ARG B C 1
ATOM 8355 O O . ARG B 1 328 ? 0.757 -3.125 -13.156 1 95.56 328 ARG B O 1
ATOM 8362 N N . ALA B 1 329 ? 1.495 -5.223 -13.609 1 97 329 ALA B N 1
ATOM 8363 C CA . ALA B 1 329 ? 0.445 -5.852 -12.812 1 97 329 ALA B CA 1
ATOM 8364 C C . ALA B 1 329 ? 0.544 -5.445 -11.352 1 97 329 ALA B C 1
ATOM 8366 O O . ALA B 1 329 ? -0.462 -5.102 -10.727 1 97 329 ALA B O 1
ATOM 8367 N N . TRP B 1 330 ? 1.727 -5.453 -10.828 1 96.88 330 TRP B N 1
ATOM 8368 C CA . TRP B 1 330 ? 1.934 -5.152 -9.414 1 96.88 330 TRP B CA 1
ATOM 8369 C C . TRP B 1 330 ? 1.573 -3.703 -9.109 1 96.88 330 TRP B C 1
ATOM 8371 O O . TRP B 1 330 ? 0.925 -3.416 -8.102 1 96.88 330 TRP B O 1
ATOM 8381 N N . PHE B 1 331 ? 1.994 -2.723 -9.93 1 97.31 331 PHE B N 1
ATOM 8382 C CA . PHE B 1 331 ? 1.649 -1.319 -9.727 1 97.31 331 PHE B CA 1
ATOM 8383 C C . PHE B 1 331 ? 0.145 -1.109 -9.852 1 97.31 331 PHE B C 1
ATOM 8385 O O . PHE B 1 331 ? -0.447 -0.347 -9.086 1 97.31 331 PHE B O 1
ATOM 8392 N N . THR B 1 332 ? -0.458 -1.79 -10.828 1 98.19 332 THR B N 1
ATOM 8393 C CA . THR B 1 332 ? -1.903 -1.693 -11 1 98.19 332 THR B CA 1
ATOM 8394 C C . THR B 1 332 ? -2.629 -2.26 -9.781 1 98.19 332 THR B C 1
ATOM 8396 O O . THR B 1 332 ? -3.664 -1.732 -9.367 1 98.19 332 THR B O 1
ATOM 8399 N N . LEU B 1 333 ? -2.09 -3.326 -9.242 1 98.56 333 LEU B N 1
ATOM 8400 C CA . LEU B 1 333 ? -2.695 -3.908 -8.055 1 98.56 333 LEU B CA 1
ATOM 8401 C C . LEU B 1 333 ? -2.648 -2.926 -6.887 1 98.56 333 LEU B C 1
ATOM 8403 O O . LEU B 1 333 ? -3.607 -2.822 -6.117 1 98.56 333 LEU B O 1
ATOM 8407 N N . GLY B 1 334 ? -1.498 -2.277 -6.715 1 98.19 334 GLY B N 1
ATOM 8408 C CA . GLY B 1 334 ? -1.412 -1.266 -5.676 1 98.19 334 GLY B CA 1
ATOM 8409 C C . GLY B 1 334 ? -2.488 -0.202 -5.789 1 98.19 334 GLY B C 1
ATOM 8410 O O . GLY B 1 334 ? -3.133 0.145 -4.797 1 98.19 334 GLY B O 1
ATOM 8411 N N . THR B 1 335 ? -2.691 0.278 -6.941 1 97.69 335 THR B N 1
ATOM 8412 C CA . THR B 1 335 ? -3.729 1.271 -7.195 1 97.69 335 THR B CA 1
ATOM 8413 C C . THR B 1 335 ? -5.113 0.689 -6.918 1 97.69 335 THR B C 1
ATOM 8415 O O . THR B 1 335 ? -5.977 1.37 -6.363 1 97.69 335 THR B O 1
ATOM 8418 N N . THR B 1 336 ? -5.32 -0.529 -7.344 1 98.25 336 THR B N 1
ATOM 8419 C CA . THR B 1 336 ? -6.594 -1.203 -7.109 1 98.25 336 THR B CA 1
ATOM 8420 C C . THR B 1 336 ? -6.883 -1.31 -5.617 1 98.25 336 THR B C 1
ATOM 8422 O O . THR B 1 336 ? -8.008 -1.066 -5.18 1 98.25 336 THR B O 1
ATOM 8425 N N . ILE B 1 337 ? -5.895 -1.617 -4.879 1 97.88 337 ILE B N 1
ATOM 8426 C CA . ILE B 1 337 ? -6.051 -1.771 -3.438 1 97.88 337 ILE B CA 1
ATOM 8427 C C . ILE B 1 337 ? -6.383 -0.42 -2.807 1 97.88 337 ILE B C 1
ATOM 8429 O O . ILE B 1 337 ? -7.223 -0.335 -1.908 1 97.88 337 ILE B O 1
ATOM 8433 N N . GLN B 1 338 ? -5.738 0.626 -3.258 1 97.31 338 GLN B N 1
ATOM 8434 C CA . GLN B 1 338 ? -6.07 1.952 -2.748 1 97.31 338 GLN B CA 1
ATOM 8435 C C . GLN B 1 338 ? -7.516 2.322 -3.074 1 97.31 338 GLN B C 1
ATOM 8437 O O . GLN B 1 338 ? -8.195 2.963 -2.27 1 97.31 338 GLN B O 1
ATOM 8442 N N . LEU B 1 339 ? -7.984 1.931 -4.246 1 97.19 339 LEU B N 1
ATOM 8443 C CA . LEU B 1 339 ? -9.375 2.17 -4.598 1 97.19 339 LEU B CA 1
ATOM 8444 C C . LEU B 1 339 ? -10.312 1.413 -3.662 1 97.19 339 LEU B C 1
ATOM 8446 O O . LEU B 1 339 ? -11.359 1.934 -3.266 1 97.19 339 LEU B O 1
ATOM 8450 N N . ILE B 1 340 ? -9.93 0.19 -3.33 1 96.75 340 ILE B N 1
ATOM 8451 C CA . ILE B 1 340 ? -10.711 -0.608 -2.391 1 96.75 340 ILE B CA 1
ATOM 8452 C C . ILE B 1 340 ? -10.766 0.097 -1.036 1 96.75 340 ILE B C 1
ATOM 8454 O O . ILE B 1 340 ? -11.828 0.176 -0.415 1 96.75 340 ILE B O 1
ATOM 8458 N N . MET B 1 341 ? -9.664 0.656 -0.631 1 93.75 341 MET B N 1
ATOM 8459 C CA . MET B 1 341 ? -9.594 1.371 0.64 1 93.75 341 MET B CA 1
ATOM 8460 C C . MET B 1 341 ? -10.445 2.637 0.601 1 93.75 341 MET B C 1
ATOM 8462 O O . MET B 1 341 ? -11.125 2.963 1.576 1 93.75 341 MET B O 1
ATOM 8466 N N . ALA B 1 342 ? -10.359 3.301 -0.51 1 91.56 342 ALA B N 1
ATOM 8467 C CA . ALA B 1 342 ? -11.117 4.535 -0.665 1 91.56 342 ALA B CA 1
ATOM 8468 C C . ALA B 1 342 ? -12.617 4.273 -0.57 1 91.56 342 ALA B C 1
ATOM 8470 O O . ALA B 1 342 ? -13.375 5.109 -0.064 1 91.56 342 ALA B O 1
ATOM 8471 N N . LEU B 1 343 ? -13.047 3.078 -1.039 1 90.81 343 LEU B N 1
ATOM 8472 C CA . LEU B 1 343 ? -14.461 2.699 -0.978 1 90.81 343 LEU B CA 1
ATOM 8473 C C . LEU B 1 343 ? -14.82 2.174 0.407 1 90.81 343 LEU B C 1
ATOM 8475 O O . LEU B 1 343 ? -16 1.964 0.708 1 90.81 343 LEU B O 1
ATOM 8479 N N . GLY B 1 344 ? -13.805 1.953 1.236 1 88.88 344 GLY B N 1
ATOM 8480 C CA . GLY B 1 344 ? -14.031 1.45 2.582 1 88.88 344 GLY B CA 1
ATOM 8481 C C . GLY B 1 344 ? -14.406 -0.021 2.613 1 88.88 344 GLY B C 1
ATOM 8482 O O . GLY B 1 344 ? -15.008 -0.493 3.578 1 88.88 344 GLY B O 1
ATOM 8483 N N . LEU B 1 345 ? -14.031 -0.766 1.582 1 92.69 345 LEU B N 1
ATOM 8484 C CA . LEU B 1 345 ? -14.477 -2.148 1.454 1 92.69 345 LEU B CA 1
ATOM 8485 C C . LEU B 1 345 ? -13.695 -3.061 2.395 1 92.69 345 LEU B C 1
ATOM 8487 O O . LEU B 1 345 ? -14.094 -4.199 2.639 1 92.69 345 LEU B O 1
ATOM 8491 N N . HIS B 1 346 ? -12.609 -2.623 2.947 1 89.12 346 HIS B N 1
ATOM 8492 C CA . HIS B 1 346 ? -11.758 -3.432 3.807 1 89.12 346 HIS B CA 1
ATOM 8493 C C . HIS B 1 346 ? -12.344 -3.562 5.207 1 89.12 346 HIS B C 1
ATOM 8495 O O . HIS B 1 346 ? -11.898 -4.402 5.996 1 89.12 346 HIS B O 1
ATOM 8501 N N . SER B 1 347 ? -13.266 -2.734 5.469 1 83.94 347 SER B N 1
ATOM 8502 C CA . SER B 1 347 ? -13.805 -2.703 6.824 1 83.94 347 SER B CA 1
ATOM 8503 C C . SER B 1 347 ? -15.289 -3.059 6.84 1 83.94 347 SER B C 1
ATOM 8505 O O . SER B 1 347 ? -16.078 -2.455 6.113 1 83.94 347 SER B O 1
ATOM 8507 N N . ARG B 1 348 ? -15.719 -3.943 7.727 1 76 348 ARG B N 1
ATOM 8508 C CA . ARG B 1 348 ? -17.109 -4.367 7.883 1 76 348 ARG B CA 1
ATOM 8509 C C . ARG B 1 348 ? -17.969 -3.229 8.414 1 76 348 ARG B C 1
ATOM 8511 O O . ARG B 1 348 ? -19.109 -3.055 7.984 1 76 348 ARG B O 1
ATOM 8518 N N . ARG B 1 349 ? -17.391 -2.598 9.25 1 63.94 349 ARG B N 1
ATOM 8519 C CA . ARG B 1 349 ? -18.109 -1.532 9.93 1 63.94 349 ARG B CA 1
ATOM 8520 C C . ARG B 1 349 ? -18.531 -0.44 8.945 1 63.94 349 ARG B C 1
ATOM 8522 O O . ARG B 1 349 ? -19.656 0.057 9 1 63.94 349 ARG B O 1
ATOM 8529 N N . ARG B 1 350 ? -17.766 -0.168 8.117 1 59.97 350 ARG B N 1
ATOM 8530 C CA . ARG B 1 350 ? -18.031 0.872 7.129 1 59.97 350 ARG B CA 1
ATOM 8531 C C . ARG B 1 350 ? -19.062 0.403 6.102 1 59.97 350 ARG B C 1
ATOM 8533 O O . ARG B 1 350 ? -19.844 1.201 5.598 1 59.97 350 ARG B O 1
ATOM 8540 N N . ASN B 1 351 ? -19.047 -0.925 5.957 1 55.69 351 ASN B N 1
ATOM 8541 C CA . ASN B 1 351 ? -19.891 -1.498 4.91 1 55.69 351 ASN B CA 1
ATOM 8542 C C . ASN B 1 351 ? -21.281 -1.845 5.434 1 55.69 351 ASN B C 1
ATOM 8544 O O . ASN B 1 351 ? -22.25 -1.893 4.668 1 55.69 351 ASN B O 1
ATOM 8548 N N . ARG B 1 352 ? -21.359 -2.148 6.656 1 52.59 352 ARG B N 1
ATOM 8549 C CA . ARG B 1 352 ? -22.641 -2.518 7.25 1 52.59 352 ARG B CA 1
ATOM 8550 C C . ARG B 1 352 ? -23.641 -1.374 7.141 1 52.59 352 ARG B C 1
ATOM 8552 O O . ARG B 1 352 ? -24.844 -1.606 6.992 1 52.59 352 ARG B O 1
ATOM 8559 N N . GLU B 1 353 ? -23.172 -0.258 7.262 1 49.97 353 GLU B N 1
ATOM 8560 C CA . GLU B 1 353 ? -24.062 0.886 7.422 1 49.97 353 GLU B CA 1
ATOM 8561 C C . GLU B 1 353 ? -24.719 1.259 6.102 1 49.97 353 GLU B C 1
ATOM 8563 O O . GLU B 1 353 ? -25.656 2.066 6.074 1 49.97 353 GLU B O 1
ATOM 8568 N N . THR B 1 354 ? -24.281 0.374 5.043 1 51.72 354 THR B N 1
ATOM 8569 C CA . THR B 1 354 ? -24.875 0.781 3.773 1 51.72 354 THR B CA 1
ATOM 8570 C C . THR B 1 354 ? -26.062 -0.107 3.428 1 51.72 354 THR B C 1
ATOM 8572 O O . THR B 1 354 ? -25.938 -1.049 2.643 1 51.72 354 THR B O 1
ATOM 8575 N N . ALA B 1 355 ? -27.109 -0.367 4.41 1 50.91 355 ALA B N 1
ATOM 8576 C CA . ALA B 1 355 ? -28.328 -1.187 4.324 1 50.91 355 ALA B CA 1
ATOM 8577 C C . ALA B 1 355 ? -28.922 -1.12 2.924 1 50.91 355 ALA B C 1
ATOM 8579 O O . ALA B 1 355 ? -29.609 -2.053 2.49 1 50.91 355 ALA B O 1
ATOM 8580 N N . GLU B 1 356 ? -28.547 -0.148 2.111 1 65.44 356 GLU B N 1
ATOM 8581 C CA . GLU B 1 356 ? -29.281 -0.003 0.862 1 65.44 356 GLU B CA 1
ATOM 8582 C C . GLU B 1 356 ? -28.531 -0.647 -0.301 1 65.44 356 GLU B C 1
ATOM 8584 O O . GLU B 1 356 ? -29.047 -0.688 -1.425 1 65.44 356 GLU B O 1
ATOM 8589 N N . VAL B 1 357 ? -27.531 -1.411 0.121 1 78.75 357 VAL B N 1
ATOM 8590 C CA . VAL B 1 357 ? -26.766 -1.986 -0.981 1 78.75 357 VAL B CA 1
ATOM 8591 C C . VAL B 1 357 ? -27.266 -3.395 -1.283 1 78.75 357 VAL B C 1
ATOM 8593 O O . VAL B 1 357 ? -27.578 -4.16 -0.367 1 78.75 357 VAL B O 1
ATOM 8596 N N . SER B 1 358 ? -27.516 -3.676 -2.531 1 90.62 358 SER B N 1
ATOM 8597 C CA . SER B 1 358 ? -27.938 -5 -2.969 1 90.62 358 SER B CA 1
ATOM 8598 C C . SER B 1 358 ? -26.984 -6.078 -2.471 1 90.62 358 SER B C 1
ATOM 8600 O O . SER B 1 358 ? -25.781 -5.836 -2.346 1 90.62 358 SER B O 1
ATOM 8602 N N . LEU B 1 359 ? -27.562 -7.25 -2.164 1 92.81 359 LEU B N 1
ATOM 8603 C CA . LEU B 1 359 ? -26.75 -8.359 -1.687 1 92.81 359 LEU B CA 1
ATOM 8604 C C . LEU B 1 359 ? -25.75 -8.797 -2.754 1 92.81 359 LEU B C 1
ATOM 8606 O O . LEU B 1 359 ? -24.656 -9.281 -2.432 1 92.81 359 LEU B O 1
ATOM 8610 N N . ILE B 1 360 ? -26.109 -8.625 -4.043 1 95.44 360 ILE B N 1
ATOM 8611 C CA . ILE B 1 360 ? -25.188 -8.922 -5.129 1 95.44 360 ILE B CA 1
ATOM 8612 C C . ILE B 1 360 ? -23.953 -8.023 -5.023 1 95.44 360 ILE B C 1
ATOM 8614 O O . ILE B 1 360 ? -22.828 -8.5 -5.117 1 95.44 360 ILE B O 1
ATOM 8618 N N . GLN B 1 361 ? -24.219 -6.781 -4.801 1 93.75 361 GLN B N 1
ATOM 8619 C CA . GLN B 1 361 ? -23.141 -5.82 -4.676 1 93.75 361 GLN B CA 1
ATOM 8620 C C . GLN B 1 361 ? -22.281 -6.109 -3.443 1 93.75 361 GLN B C 1
ATOM 8622 O O . GLN B 1 361 ? -21.062 -6.027 -3.498 1 93.75 361 GLN B O 1
ATOM 8627 N N . GLN B 1 362 ? -22.891 -6.438 -2.404 1 93 362 GLN B N 1
ATOM 8628 C CA . GLN B 1 362 ? -22.172 -6.746 -1.175 1 93 362 GLN B CA 1
ATOM 8629 C C . GLN B 1 362 ? -21.25 -7.949 -1.362 1 93 362 GLN B C 1
ATOM 8631 O O . GLN B 1 362 ? -20.109 -7.938 -0.917 1 93 362 GLN B O 1
ATOM 8636 N N . GLU B 1 363 ? -21.781 -8.961 -2.002 1 95.69 363 GLU B N 1
ATOM 8637 C CA . GLU B 1 363 ? -20.984 -10.164 -2.246 1 95.69 363 GLU B CA 1
ATOM 8638 C C . GLU B 1 363 ? -19.812 -9.867 -3.178 1 95.69 363 GLU B C 1
ATOM 8640 O O . GLU B 1 363 ? -18.703 -10.359 -2.963 1 95.69 363 GLU B O 1
ATOM 8645 N N . CYS B 1 364 ? -20.078 -9.102 -4.195 1 96.81 364 CYS B N 1
ATOM 8646 C CA . CYS B 1 364 ? -19.016 -8.742 -5.121 1 96.81 364 CYS B CA 1
ATOM 8647 C C . CYS B 1 364 ? -17.938 -7.914 -4.426 1 96.81 364 CYS B C 1
ATOM 8649 O O . CYS B 1 364 ? -16.75 -8.023 -4.754 1 96.81 364 CYS B O 1
ATOM 8651 N N . GLN B 1 365 ? -18.359 -7.062 -3.469 1 95.75 365 GLN B N 1
ATOM 8652 C CA . GLN B 1 365 ? -17.406 -6.281 -2.691 1 95.75 365 GLN B CA 1
ATOM 8653 C C . GLN B 1 365 ? -16.5 -7.188 -1.87 1 95.75 365 GLN B C 1
ATOM 8655 O O . GLN B 1 365 ? -15.281 -6.996 -1.848 1 95.75 365 GLN B O 1
ATOM 8660 N N . ARG B 1 366 ? -17.078 -8.172 -1.254 1 96.62 366 ARG B N 1
ATOM 8661 C CA . ARG B 1 366 ? -16.297 -9.117 -0.463 1 96.62 366 ARG B CA 1
ATOM 8662 C C . ARG B 1 366 ? -15.336 -9.906 -1.347 1 96.62 366 ARG B C 1
ATOM 8664 O O . ARG B 1 366 ? -14.18 -10.125 -0.979 1 96.62 366 ARG B O 1
ATOM 8671 N N . ARG B 1 367 ? -15.805 -10.289 -2.496 1 97.81 367 ARG B N 1
ATOM 8672 C CA . ARG B 1 367 ? -15.016 -11.094 -3.42 1 97.81 367 ARG B CA 1
ATOM 8673 C C . ARG B 1 367 ? -13.773 -10.344 -3.881 1 97.81 367 ARG B C 1
ATOM 8675 O O . ARG B 1 367 ? -12.672 -10.898 -3.916 1 97.81 367 ARG B O 1
ATOM 8682 N N . VAL B 1 368 ? -13.945 -9.094 -4.207 1 97.81 368 VAL B N 1
ATOM 8683 C CA . VAL B 1 368 ? -12.82 -8.336 -4.738 1 97.81 368 VAL B CA 1
ATOM 8684 C C . VAL B 1 368 ? -11.781 -8.117 -3.641 1 97.81 368 VAL B C 1
ATOM 8686 O O . VAL B 1 368 ? -10.57 -8.156 -3.904 1 97.81 368 VAL B O 1
ATOM 8689 N N . VAL B 1 369 ? -12.188 -7.91 -2.389 1 97.56 369 VAL B N 1
ATOM 8690 C CA . VAL B 1 369 ? -11.273 -7.699 -1.275 1 97.56 369 VAL B CA 1
ATOM 8691 C C . VAL B 1 369 ? -10.422 -8.953 -1.062 1 97.56 369 VAL B C 1
ATOM 8693 O O . VAL B 1 369 ? -9.195 -8.875 -1.036 1 97.56 369 VAL B O 1
ATOM 8696 N N . TRP B 1 370 ? -11.039 -10.07 -1.045 1 97.81 370 TRP B N 1
ATOM 8697 C CA . TRP B 1 370 ? -10.32 -11.281 -0.674 1 97.81 370 TRP B CA 1
ATOM 8698 C C . TRP B 1 370 ? -9.523 -11.828 -1.854 1 97.81 370 TRP B C 1
ATOM 8700 O O . TRP B 1 370 ? -8.453 -12.406 -1.672 1 97.81 370 TRP B O 1
ATOM 8710 N N . CYS B 1 371 ? -10.039 -11.641 -3.082 1 98.25 371 CYS B N 1
ATOM 8711 C CA . CYS B 1 371 ? -9.242 -12.008 -4.246 1 98.25 371 CYS B CA 1
ATOM 8712 C C . CYS B 1 371 ? -7.988 -11.156 -4.344 1 98.25 371 CYS B C 1
ATOM 8714 O O . CYS B 1 371 ? -6.91 -11.656 -4.668 1 98.25 371 CYS B O 1
ATOM 8716 N N . SER B 1 372 ? -8.141 -9.844 -4.082 1 98.31 372 SER B N 1
ATOM 8717 C CA . SER B 1 372 ? -6.969 -8.969 -4.098 1 98.31 372 SER B CA 1
ATOM 8718 C C . SER B 1 372 ? -6 -9.32 -2.975 1 98.31 372 SER B C 1
ATOM 8720 O O . SER B 1 372 ? -4.781 -9.234 -3.15 1 98.31 372 SER B O 1
ATOM 8722 N N . TYR B 1 373 ? -6.57 -9.727 -1.815 1 97.81 373 TYR B N 1
ATOM 8723 C CA . TYR B 1 373 ? -5.75 -10.188 -0.7 1 97.81 373 TYR B CA 1
ATOM 8724 C C . TYR B 1 373 ? -4.918 -11.398 -1.096 1 97.81 373 TYR B C 1
ATOM 8726 O O . TYR B 1 373 ? -3.709 -11.438 -0.847 1 97.81 373 TYR B O 1
ATOM 8734 N N . THR B 1 374 ? -5.527 -12.336 -1.7 1 98.25 374 THR B N 1
ATOM 8735 C CA . THR B 1 374 ? -4.867 -13.57 -2.1 1 98.25 374 THR B CA 1
ATOM 8736 C C . THR B 1 374 ? -3.779 -13.297 -3.135 1 98.25 374 THR B C 1
ATOM 8738 O O . THR B 1 374 ? -2.65 -13.773 -3.004 1 98.25 374 THR B O 1
ATOM 8741 N N . LEU B 1 375 ? -4.141 -12.586 -4.121 1 98.25 375 LEU B N 1
ATOM 8742 C CA . LEU B 1 375 ? -3.191 -12.289 -5.188 1 98.25 375 LEU B CA 1
ATOM 8743 C C . LEU B 1 375 ? -2.002 -11.5 -4.648 1 98.25 375 LEU B C 1
ATOM 8745 O O . LEU B 1 375 ? -0.866 -11.711 -5.082 1 98.25 375 LEU B O 1
ATOM 8749 N N . ASP B 1 376 ? -2.236 -10.555 -3.766 1 97.81 376 ASP B N 1
ATOM 8750 C CA . ASP B 1 376 ? -1.19 -9.734 -3.16 1 97.81 376 ASP B CA 1
ATOM 8751 C C . ASP B 1 376 ? -0.14 -10.609 -2.475 1 97.81 376 ASP B C 1
ATOM 8753 O O . ASP B 1 376 ? 1.055 -10.305 -2.527 1 97.81 376 ASP B O 1
ATOM 8757 N N . LYS B 1 377 ? -0.519 -11.672 -1.818 1 96.94 377 LYS B N 1
ATOM 8758 C CA . LYS B 1 377 ? 0.428 -12.547 -1.125 1 96.94 377 LYS B CA 1
ATOM 8759 C C . LYS B 1 377 ? 1.382 -13.211 -2.109 1 96.94 377 LYS B C 1
ATOM 8761 O O . LYS B 1 377 ? 2.596 -13.219 -1.9 1 96.94 377 LYS B O 1
ATOM 8766 N N . TYR B 1 378 ? 0.862 -13.695 -3.16 1 96.38 378 TYR B N 1
ATOM 8767 C CA . TYR B 1 378 ? 1.706 -14.375 -4.133 1 96.38 378 TYR B CA 1
ATOM 8768 C C . TYR B 1 378 ? 2.619 -13.391 -4.852 1 96.38 378 TYR B C 1
ATOM 8770 O O . TYR B 1 378 ? 3.805 -13.664 -5.051 1 96.38 378 TYR B O 1
ATOM 8778 N N . LEU B 1 379 ? 2.092 -12.25 -5.188 1 96.19 379 LEU B N 1
ATOM 8779 C CA . LEU B 1 379 ? 2.914 -11.266 -5.887 1 96.19 379 LEU B CA 1
ATOM 8780 C C . LEU B 1 379 ? 4.027 -10.75 -4.98 1 96.19 379 LEU B C 1
ATOM 8782 O O . LEU B 1 379 ? 5.148 -10.508 -5.438 1 96.19 379 LEU B O 1
ATOM 8786 N N . SER B 1 380 ? 3.66 -10.508 -3.707 1 94.25 380 SER B N 1
ATOM 8787 C CA . SER B 1 380 ? 4.672 -10.078 -2.75 1 94.25 380 SER B CA 1
ATOM 8788 C C . SER B 1 380 ? 5.82 -11.078 -2.668 1 94.25 380 SER B C 1
ATOM 8790 O O . SER B 1 380 ? 6.988 -10.688 -2.635 1 94.25 380 SER B O 1
ATOM 8792 N N . LEU B 1 381 ? 5.523 -12.336 -2.697 1 92.44 381 LEU B N 1
ATOM 8793 C CA . LEU B 1 381 ? 6.535 -13.383 -2.631 1 92.44 381 LEU B CA 1
ATOM 8794 C C . LEU B 1 381 ? 7.34 -13.438 -3.924 1 92.44 381 LEU B C 1
ATOM 8796 O O . LEU B 1 381 ? 8.57 -13.555 -3.893 1 92.44 381 LEU B O 1
ATOM 8800 N N . MET B 1 382 ? 6.637 -13.328 -5.031 1 91.94 382 MET B N 1
ATOM 8801 C CA . MET B 1 382 ? 7.266 -13.43 -6.348 1 91.94 382 MET B CA 1
ATOM 8802 C C . MET B 1 382 ? 8.234 -12.281 -6.574 1 91.94 382 MET B C 1
ATOM 8804 O O . MET B 1 382 ? 9.273 -12.461 -7.215 1 91.94 382 MET B O 1
ATOM 8808 N N . LEU B 1 383 ? 7.883 -11.156 -6.051 1 90.25 383 LEU B N 1
ATOM 8809 C CA . LEU B 1 383 ? 8.672 -9.961 -6.332 1 90.25 383 LEU B CA 1
ATOM 8810 C C . LEU B 1 383 ? 9.617 -9.648 -5.176 1 90.25 383 LEU B C 1
ATOM 8812 O O . LEU B 1 383 ? 10.508 -8.805 -5.305 1 90.25 383 LEU B O 1
ATOM 8816 N N . GLY B 1 384 ? 9.414 -10.344 -4.062 1 87 384 GLY B N 1
ATOM 8817 C CA . GLY B 1 384 ? 10.234 -10.078 -2.891 1 87 384 GLY B CA 1
ATOM 8818 C C . GLY B 1 384 ? 9.961 -8.727 -2.262 1 87 384 GLY B C 1
ATOM 8819 O O . GLY B 1 384 ? 10.875 -8.055 -1.791 1 87 384 GLY B O 1
ATOM 8820 N N . THR B 1 385 ? 8.742 -8.242 -2.4 1 90.75 385 THR B N 1
ATOM 8821 C CA . THR B 1 385 ? 8.336 -6.965 -1.833 1 90.75 385 THR B CA 1
ATOM 8822 C C . THR B 1 385 ? 7.367 -7.176 -0.671 1 90.75 385 THR B C 1
ATOM 8824 O O . THR B 1 385 ? 6.77 -8.25 -0.538 1 90.75 385 THR B O 1
ATOM 8827 N N . PRO B 1 386 ? 7.254 -6.137 0.205 1 91.31 386 PRO B N 1
ATOM 8828 C CA . PRO B 1 386 ? 6.258 -6.25 1.271 1 91.31 386 PRO B CA 1
ATOM 8829 C C . PRO B 1 386 ? 4.832 -6.387 0.737 1 91.31 386 PRO B C 1
ATOM 8831 O O . PRO B 1 386 ? 4.527 -5.891 -0.35 1 91.31 386 PRO B O 1
ATOM 8834 N N . ARG B 1 387 ? 4.051 -7.047 1.482 1 94.56 387 ARG B N 1
ATOM 8835 C CA . ARG B 1 387 ? 2.637 -7.172 1.143 1 94.56 387 ARG B CA 1
ATOM 8836 C C . ARG B 1 387 ? 1.933 -5.82 1.217 1 94.56 387 ARG B C 1
ATOM 8838 O O . ARG B 1 387 ? 2.279 -4.98 2.047 1 94.56 387 ARG B O 1
ATOM 8845 N N . LEU B 1 388 ? 0.98 -5.633 0.386 1 95.25 388 LEU B N 1
ATOM 8846 C CA . LEU B 1 388 ? 0.197 -4.402 0.385 1 95.25 388 LEU B CA 1
ATOM 8847 C C . LEU B 1 388 ? -0.98 -4.508 1.349 1 95.25 388 LEU B C 1
ATOM 8849 O O . LEU B 1 388 ? -1.323 -3.533 2.023 1 95.25 388 LEU B O 1
ATOM 8853 N N . TRP B 1 389 ? -1.559 -5.738 1.423 1 93.75 389 TRP B N 1
ATOM 8854 C CA . TRP B 1 389 ? -2.611 -6.012 2.395 1 93.75 389 TRP B CA 1
ATOM 8855 C C . TRP B 1 389 ? -2.029 -6.582 3.682 1 93.75 389 TRP B C 1
ATOM 8857 O O . TRP B 1 389 ? -1.342 -7.605 3.658 1 93.75 389 TRP B O 1
ATOM 8867 N N . HIS B 1 390 ? -2.318 -5.906 4.703 1 92.81 390 HIS B N 1
ATOM 8868 C CA . HIS B 1 390 ? -1.974 -6.453 6.012 1 92.81 390 HIS B CA 1
ATOM 8869 C C . HIS B 1 390 ? -3.215 -6.949 6.746 1 92.81 390 HIS B C 1
ATOM 8871 O O . HIS B 1 390 ? -4.277 -6.328 6.664 1 92.81 390 HIS B O 1
ATOM 8877 N N . ASP B 1 391 ? -3.07 -8.023 7.445 1 90.44 391 ASP B N 1
ATOM 8878 C CA . ASP B 1 391 ? -4.199 -8.688 8.094 1 90.44 391 ASP B CA 1
ATOM 8879 C C . ASP B 1 391 ? -4.867 -7.766 9.109 1 90.44 391 ASP B C 1
ATOM 8881 O O . ASP B 1 391 ? -6.086 -7.809 9.289 1 90.44 391 ASP B O 1
ATOM 8885 N N . GLU B 1 392 ? -4.152 -6.922 9.719 1 85.69 392 GLU B N 1
ATOM 8886 C CA . GLU B 1 392 ? -4.684 -6.047 10.758 1 85.69 392 GLU B CA 1
ATOM 8887 C C . GLU B 1 392 ? -5.605 -4.984 10.164 1 85.69 392 GLU B C 1
ATOM 8889 O O . GLU B 1 392 ? -6.43 -4.406 10.875 1 85.69 392 GLU B O 1
ATOM 8894 N N . ASP B 1 393 ? -5.445 -4.789 8.945 1 86.94 393 ASP B N 1
ATOM 8895 C CA . ASP B 1 393 ? -6.207 -3.721 8.297 1 86.94 393 ASP B CA 1
ATOM 8896 C C . ASP B 1 393 ? -7.48 -4.27 7.652 1 86.94 393 ASP B C 1
ATOM 8898 O O . ASP B 1 393 ? -8.281 -3.508 7.105 1 86.94 393 ASP B O 1
ATOM 8902 N N . LEU B 1 394 ? -7.668 -5.555 7.609 1 89.56 394 LEU B N 1
ATOM 8903 C CA . LEU B 1 394 ? -8.805 -6.172 6.93 1 89.56 394 LEU B CA 1
ATOM 8904 C C . LEU B 1 394 ? -9.734 -6.84 7.93 1 89.56 394 LEU B C 1
ATOM 8906 O O . LEU B 1 394 ? -9.32 -7.73 8.68 1 89.56 394 LEU B O 1
ATOM 8910 N N . ASP B 1 395 ? -10.938 -6.371 8.016 1 84.94 395 ASP B N 1
ATOM 8911 C CA . ASP B 1 395 ? -11.922 -6.977 8.906 1 84.94 395 ASP B CA 1
ATOM 8912 C C . ASP B 1 395 ? -13.188 -7.371 8.148 1 84.94 395 ASP B C 1
ATOM 8914 O O . ASP B 1 395 ? -14.219 -7.652 8.758 1 84.94 395 ASP B O 1
ATOM 8918 N N . GLU B 1 396 ? -13.141 -7.461 6.91 1 90.56 396 GLU B N 1
ATOM 8919 C CA . GLU B 1 396 ? -14.297 -7.824 6.102 1 90.56 396 GLU B CA 1
ATOM 8920 C C . GLU B 1 396 ? -14.562 -9.328 6.152 1 90.56 396 GLU B C 1
ATOM 8922 O O . GLU B 1 396 ? -13.625 -10.117 6.277 1 90.56 396 GLU B O 1
ATOM 8927 N N . ARG B 1 397 ? -15.797 -9.727 6.082 1 92.62 397 ARG B N 1
ATOM 8928 C CA . ARG B 1 397 ? -16.172 -11.141 6.082 1 92.62 397 ARG B CA 1
ATOM 8929 C C . ARG B 1 397 ? -15.828 -11.797 4.746 1 92.62 397 ARG B C 1
ATOM 8931 O O . ARG B 1 397 ? -15.727 -11.117 3.723 1 92.62 397 ARG B O 1
ATOM 8938 N N . LEU B 1 398 ? -15.641 -13.086 4.816 1 96.06 398 LEU B N 1
ATOM 8939 C CA . LEU B 1 398 ? -15.445 -13.852 3.592 1 96.06 398 LEU B CA 1
ATOM 8940 C C . LEU B 1 398 ? -16.719 -13.859 2.75 1 96.06 398 LEU B C 1
ATOM 8942 O O . LEU B 1 398 ? -17.812 -13.672 3.275 1 96.06 398 LEU B O 1
ATOM 8946 N N . PRO B 1 399 ? -16.609 -13.938 1.414 1 96.06 399 PRO B N 1
ATOM 8947 C CA . PRO B 1 399 ? -17.812 -14.062 0.578 1 96.06 399 PRO B CA 1
ATOM 8948 C C . PRO B 1 399 ? -18.688 -15.242 0.976 1 96.06 399 PRO B C 1
ATOM 8950 O O . PRO B 1 399 ? -18.203 -16.188 1.595 1 96.06 399 PRO B O 1
ATOM 8953 N N . ALA B 1 400 ? -19.922 -15.148 0.599 1 95.06 400 ALA B N 1
ATOM 8954 C CA . ALA B 1 400 ? -20.859 -16.219 0.889 1 95.06 400 ALA B CA 1
ATOM 8955 C C . ALA B 1 400 ? -20.562 -17.469 0.053 1 95.06 400 ALA B C 1
ATOM 8957 O O . ALA B 1 400 ? -20.156 -17.359 -1.105 1 95.06 400 ALA B O 1
ATOM 8958 N N . ARG B 1 401 ? -20.766 -18.625 0.682 1 95 401 ARG B N 1
ATOM 8959 C CA . ARG B 1 401 ? -20.656 -19.875 -0.047 1 95 401 ARG B CA 1
ATOM 8960 C C . ARG B 1 401 ? -21.922 -20.156 -0.859 1 95 401 ARG B C 1
ATOM 8962 O O . ARG B 1 401 ? -22.672 -21.078 -0.545 1 95 401 ARG B O 1
ATOM 8969 N N . ALA B 1 402 ? -22.125 -19.438 -1.839 1 96 402 ALA B N 1
ATOM 8970 C CA . ALA B 1 402 ? -23.297 -19.531 -2.707 1 96 402 ALA B CA 1
ATOM 8971 C C . ALA B 1 402 ? -22.922 -19.328 -4.172 1 96 402 ALA B C 1
ATOM 8973 O O . ALA B 1 402 ? -22 -18.578 -4.48 1 96 402 ALA B O 1
ATOM 8974 N N . ASN B 1 403 ? -23.562 -20.062 -5.012 1 95.81 403 ASN B N 1
ATOM 8975 C CA . ASN B 1 403 ? -23.375 -19.875 -6.445 1 95.81 403 ASN B CA 1
ATOM 8976 C C . ASN B 1 403 ? -24.047 -18.594 -6.93 1 95.81 403 ASN B C 1
ATOM 8978 O O . ASN B 1 403 ? -24.984 -18.094 -6.293 1 95.81 403 ASN B O 1
ATOM 8982 N N . ASP B 1 404 ? -23.562 -18.031 -7.996 1 95.5 404 ASP B N 1
ATOM 8983 C CA . ASP B 1 404 ? -24.062 -16.75 -8.508 1 95.5 404 ASP B CA 1
ATOM 8984 C C . ASP B 1 404 ? -25.562 -16.812 -8.766 1 95.5 404 ASP B C 1
ATOM 8986 O O . ASP B 1 404 ? -26.281 -15.828 -8.555 1 95.5 404 ASP B O 1
ATOM 8990 N N . GLU B 1 405 ? -26.109 -17.953 -9.203 1 93.56 405 GLU B N 1
ATOM 8991 C CA . GLU B 1 405 ? -27.531 -18.109 -9.508 1 93.56 405 GLU B CA 1
ATOM 8992 C C . GLU B 1 405 ? -28.375 -18.078 -8.242 1 93.56 405 GLU B C 1
ATOM 8994 O O . GLU B 1 405 ? -29.578 -17.797 -8.289 1 93.56 405 GLU B O 1
ATOM 8999 N N . ASP B 1 406 ? -27.719 -18.297 -7.156 1 95 406 ASP B N 1
ATOM 9000 C CA . ASP B 1 406 ? -28.422 -18.375 -5.887 1 95 406 ASP B CA 1
ATOM 9001 C C . ASP B 1 406 ? -28.391 -17.047 -5.152 1 95 406 ASP B C 1
ATOM 9003 O O . ASP B 1 406 ? -28.891 -16.922 -4.035 1 95 406 ASP B O 1
ATOM 9007 N N . ILE B 1 407 ? -27.781 -16.047 -5.723 1 95.75 407 ILE B N 1
ATOM 9008 C CA . ILE B 1 407 ? -27.672 -14.734 -5.094 1 95.75 407 ILE B CA 1
ATOM 9009 C C . ILE B 1 407 ? -28.578 -13.742 -5.809 1 95.75 407 ILE B C 1
ATOM 9011 O O . ILE B 1 407 ? -28.438 -13.508 -7.008 1 95.75 407 ILE B O 1
ATOM 9015 N N . SER B 1 408 ? -29.516 -13.242 -5.129 1 93.94 408 SER B N 1
ATOM 9016 C CA . SER B 1 408 ? -30.391 -12.18 -5.602 1 93.94 408 SER B CA 1
ATOM 9017 C C . SER B 1 408 ? -30.188 -10.898 -4.805 1 93.94 408 SER B C 1
ATOM 9019 O O . SER B 1 408 ? -29.516 -10.906 -3.775 1 93.94 408 SER B O 1
ATOM 9021 N N . PRO B 1 409 ? -30.625 -9.805 -5.254 1 91.69 409 PRO B N 1
ATOM 9022 C CA . PRO B 1 409 ? -30.422 -8.539 -4.547 1 91.69 409 PRO B CA 1
ATOM 9023 C C . PRO B 1 409 ? -30.938 -8.562 -3.111 1 91.69 409 PRO B C 1
ATOM 9025 O O . PRO B 1 409 ? -30.422 -7.859 -2.244 1 91.69 409 PRO B O 1
ATOM 9028 N N . ASP B 1 410 ? -31.859 -9.414 -2.814 1 91 410 ASP B N 1
ATOM 9029 C CA . ASP B 1 410 ? -32.5 -9.336 -1.508 1 91 410 ASP B CA 1
ATOM 9030 C C . ASP B 1 410 ? -32.281 -10.609 -0.702 1 91 410 ASP B C 1
ATOM 9032 O O . ASP B 1 410 ? -32.562 -10.656 0.496 1 91 410 ASP B O 1
ATOM 9036 N N . ARG B 1 411 ? -31.766 -11.625 -1.427 1 92.19 411 ARG B N 1
ATOM 9037 C CA . ARG B 1 411 ? -31.656 -12.891 -0.707 1 92.19 411 ARG B CA 1
ATOM 9038 C C . ARG B 1 411 ? -30.5 -13.727 -1.26 1 92.19 411 ARG B C 1
ATOM 9040 O O . ARG B 1 411 ? -30.203 -13.672 -2.455 1 92.19 411 ARG B O 1
ATOM 9047 N N . ILE B 1 412 ? -29.953 -14.492 -0.351 1 94 412 ILE B N 1
ATOM 9048 C CA . ILE B 1 412 ? -28.938 -15.484 -0.712 1 94 412 ILE B CA 1
ATOM 9049 C C . ILE B 1 412 ? -29.422 -16.875 -0.315 1 94 412 ILE B C 1
ATOM 9051 O O . ILE B 1 412 ? -29.656 -17.141 0.865 1 94 412 ILE B O 1
ATOM 9055 N N . LEU B 1 413 ? -29.531 -17.703 -1.232 1 92.25 413 LEU B N 1
ATOM 9056 C CA . LEU B 1 413 ? -30 -19.078 -0.996 1 92.25 413 LEU B CA 1
ATOM 9057 C C . LEU B 1 413 ? -28.812 -20.016 -0.816 1 92.25 413 LEU B C 1
ATOM 9059 O O . LEU B 1 413 ? -27.781 -19.875 -1.483 1 92.25 413 LEU B O 1
ATOM 9063 N N . PRO B 1 414 ? -29 -20.953 0.126 1 87.94 414 PRO B N 1
ATOM 9064 C CA . PRO B 1 414 ? -27.938 -21.953 0.232 1 87.94 414 PRO B CA 1
ATOM 9065 C C . PRO B 1 414 ? -27.781 -22.797 -1.037 1 87.94 414 PRO B C 1
ATOM 9067 O O . PRO B 1 414 ? -28.781 -23.094 -1.703 1 87.94 414 PRO B O 1
ATOM 9070 N N . PRO B 1 415 ? -26.609 -23.188 -1.303 1 86.81 415 PRO B N 1
ATOM 9071 C CA . PRO B 1 415 ? -26.375 -23.922 -2.547 1 86.81 415 PRO B CA 1
ATOM 9072 C C . PRO B 1 415 ? -26.984 -25.312 -2.521 1 86.81 415 PRO B C 1
ATOM 9074 O O . PRO B 1 415 ? -26.891 -26.016 -1.511 1 86.81 415 PRO B O 1
ATOM 9077 N N . THR B 1 416 ? -27.625 -25.625 -3.523 1 86.56 416 THR B N 1
ATOM 9078 C CA . THR B 1 416 ? -28.188 -26.969 -3.686 1 86.56 416 THR B CA 1
ATOM 9079 C C . THR B 1 416 ? -27.172 -27.906 -4.348 1 86.56 416 THR B C 1
ATOM 9081 O O . THR B 1 416 ? -27.297 -29.125 -4.246 1 86.56 416 THR B O 1
ATOM 9084 N N . ARG B 1 417 ? -26.25 -27.406 -5.051 1 88.75 417 ARG B N 1
ATOM 9085 C CA . ARG B 1 417 ? -25.172 -28.125 -5.715 1 88.75 417 ARG B CA 1
ATOM 9086 C C . ARG B 1 417 ? -23.812 -27.703 -5.168 1 88.75 417 ARG B C 1
ATOM 9088 O O . ARG B 1 417 ? -23.734 -26.922 -4.219 1 88.75 417 ARG B O 1
ATOM 9095 N N . ASP B 1 418 ? -22.797 -28.422 -5.746 1 91.69 418 ASP B N 1
ATOM 9096 C CA . ASP B 1 418 ? -21.438 -28.031 -5.348 1 91.69 418 ASP B CA 1
ATOM 9097 C C . ASP B 1 418 ? -21.203 -26.531 -5.594 1 91.69 418 ASP B C 1
ATOM 9099 O O . ASP B 1 418 ? -21.625 -26 -6.621 1 91.69 418 ASP B O 1
ATOM 9103 N N . CYS B 1 419 ? -20.656 -25.906 -4.68 1 94.56 419 CYS B N 1
ATOM 9104 C CA . CYS B 1 419 ? -20.516 -24.453 -4.703 1 94.56 419 CYS B CA 1
ATOM 9105 C C . CYS B 1 419 ? -19.219 -24.031 -5.387 1 94.56 419 CYS B C 1
ATOM 9107 O O . CYS B 1 419 ? -18.125 -24.344 -4.898 1 94.56 419 CYS B O 1
ATOM 9109 N N . VAL B 1 420 ? -19.312 -23.297 -6.449 1 94.88 420 VAL B N 1
ATOM 9110 C CA . VAL B 1 420 ? -18.172 -22.844 -7.234 1 94.88 420 VAL B CA 1
ATOM 9111 C C . VAL B 1 420 ? -17.312 -21.891 -6.41 1 94.88 420 VAL B C 1
ATOM 9113 O O . VAL B 1 420 ? -16.094 -21.828 -6.562 1 94.88 420 VAL B O 1
ATOM 9116 N N . MET B 1 421 ? -17.875 -21.156 -5.461 1 96 421 MET B N 1
ATOM 9117 C CA . MET B 1 421 ? -17.203 -20.109 -4.699 1 96 421 MET B CA 1
ATOM 9118 C C . MET B 1 421 ? -16.312 -20.719 -3.615 1 96 421 MET B C 1
ATOM 9120 O O . MET B 1 421 ? -15.453 -20.031 -3.055 1 96 421 MET B O 1
ATOM 9124 N N . ASP B 1 422 ? -16.453 -21.969 -3.322 1 96.88 422 ASP B N 1
ATOM 9125 C CA . ASP B 1 422 ? -15.641 -22.594 -2.291 1 96.88 422 ASP B CA 1
ATOM 9126 C C . ASP B 1 422 ? -14.156 -22.5 -2.625 1 96.88 422 ASP B C 1
ATOM 9128 O O . ASP B 1 422 ? -13.328 -22.266 -1.742 1 96.88 422 ASP B O 1
ATOM 9132 N N . ALA B 1 423 ? -13.844 -22.703 -3.861 1 97.88 423 ALA B N 1
ATOM 9133 C CA . ALA B 1 423 ? -12.438 -22.656 -4.262 1 97.88 423 ALA B CA 1
ATOM 9134 C C . ALA B 1 423 ? -11.82 -21.312 -3.945 1 97.88 423 ALA B C 1
ATOM 9136 O O . ALA B 1 423 ? -10.711 -21.234 -3.416 1 97.88 423 ALA B O 1
ATOM 9137 N N . ALA B 1 424 ? -12.547 -20.234 -4.305 1 97.75 424 ALA B N 1
ATOM 9138 C CA . ALA B 1 424 ? -12.047 -18.891 -4.035 1 97.75 424 ALA B CA 1
ATOM 9139 C C . ALA B 1 424 ? -11.906 -18.641 -2.535 1 97.75 424 ALA B C 1
ATOM 9141 O O . ALA B 1 424 ? -10.93 -18.047 -2.084 1 97.75 424 ALA B O 1
ATOM 9142 N N . ILE B 1 425 ? -12.836 -19.062 -1.774 1 97.88 425 ILE B N 1
ATOM 9143 C CA . ILE B 1 425 ? -12.859 -18.844 -0.331 1 97.88 425 ILE B CA 1
ATOM 9144 C C . ILE B 1 425 ? -11.719 -19.609 0.325 1 97.88 425 ILE B C 1
ATOM 9146 O O . ILE B 1 425 ? -10.961 -19.047 1.123 1 97.88 425 ILE B O 1
ATOM 9150 N N . PHE B 1 426 ? -11.578 -20.859 -0.046 1 98.19 426 PHE B N 1
ATOM 9151 C CA . PHE B 1 426 ? -10.539 -21.672 0.57 1 98.19 426 PHE B CA 1
ATOM 9152 C C . PHE B 1 426 ? -9.156 -21.234 0.105 1 98.19 426 PHE B C 1
ATOM 9154 O O . PHE B 1 426 ? -8.18 -21.375 0.84 1 98.19 426 PHE B O 1
ATOM 9161 N N . HIS B 1 427 ? -9.094 -20.766 -1.14 1 98.44 427 HIS B N 1
ATOM 9162 C CA . HIS B 1 427 ? -7.836 -20.172 -1.579 1 98.44 427 HIS B CA 1
ATOM 9163 C C . HIS B 1 427 ? -7.441 -19 -0.703 1 98.44 427 HIS B C 1
ATOM 9165 O O . HIS B 1 427 ? -6.27 -18.844 -0.345 1 98.44 427 HIS B O 1
ATOM 9171 N N . ALA B 1 428 ? -8.391 -18.125 -0.381 1 97.94 428 ALA B N 1
ATOM 9172 C CA . ALA B 1 428 ? -8.148 -16.984 0.491 1 97.94 428 ALA B CA 1
ATOM 9173 C C . ALA B 1 428 ? -7.727 -17.438 1.886 1 97.94 428 ALA B C 1
ATOM 9175 O O . ALA B 1 428 ? -6.836 -16.844 2.496 1 97.94 428 ALA B O 1
ATOM 9176 N N . LEU B 1 429 ? -8.359 -18.453 2.385 1 98 429 LEU B N 1
ATOM 9177 C CA . LEU B 1 429 ? -8.031 -18.969 3.707 1 98 429 LEU B CA 1
ATOM 9178 C C . LEU B 1 429 ? -6.605 -19.5 3.742 1 98 429 LEU B C 1
ATOM 9180 O O . LEU B 1 429 ? -5.895 -19.312 4.734 1 98 429 LEU B O 1
ATOM 9184 N N . LEU B 1 430 ? -6.246 -20.188 2.688 1 98.31 430 LEU B N 1
ATOM 9185 C CA . LEU B 1 430 ? -4.875 -20.672 2.619 1 98.31 430 LEU B CA 1
ATOM 9186 C C . LEU B 1 430 ? -3.889 -19.516 2.506 1 98.31 430 LEU B C 1
ATOM 9188 O O . LEU B 1 430 ? -2.779 -19.594 3.043 1 98.31 430 LEU B O 1
ATOM 9192 N N . ALA B 1 431 ? -4.273 -18.5 1.744 1 97.81 431 ALA B N 1
ATOM 9193 C CA . ALA B 1 431 ? -3.436 -17.312 1.625 1 97.81 431 ALA B CA 1
ATOM 9194 C C . ALA B 1 431 ? -3.184 -16.672 2.99 1 97.81 431 ALA B C 1
ATOM 9196 O O . ALA B 1 431 ? -2.117 -16.109 3.23 1 97.81 431 ALA B O 1
ATOM 9197 N N . ARG B 1 432 ? -4.113 -16.766 3.908 1 96.5 432 ARG B N 1
ATO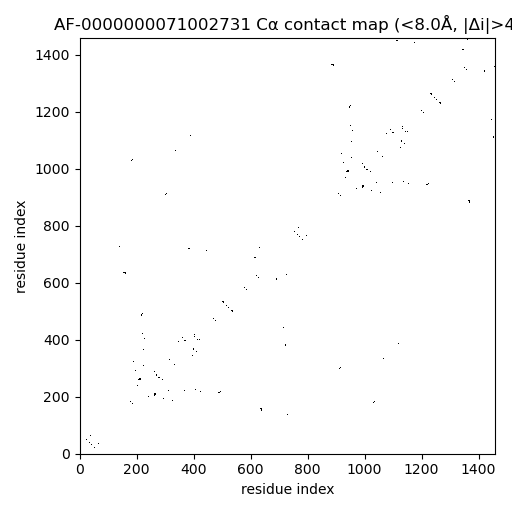M 9198 C CA . ARG B 1 432 ? -3.934 -16.266 5.27 1 96.5 432 ARG B CA 1
ATOM 9199 C C . ARG B 1 432 ? -2.842 -17.047 5.996 1 96.5 432 ARG B C 1
ATOM 9201 O O . ARG B 1 432 ? -2.049 -16.469 6.738 1 96.5 432 ARG B O 1
ATOM 9208 N N . VAL B 1 433 ? -2.832 -18.328 5.758 1 97.19 433 VAL B N 1
ATOM 9209 C CA . VAL B 1 433 ? -1.786 -19.156 6.344 1 97.19 433 VAL B CA 1
ATOM 9210 C C . VAL B 1 433 ? -0.428 -18.766 5.766 1 97.19 433 VAL B C 1
ATOM 9212 O O . VAL B 1 433 ? 0.558 -18.656 6.496 1 97.19 433 VAL B O 1
ATOM 9215 N N . LEU B 1 434 ? -0.446 -18.609 4.496 1 96.75 434 LEU B N 1
ATOM 9216 C CA . LEU B 1 434 ? 0.777 -18.188 3.82 1 96.75 434 LEU B CA 1
ATOM 9217 C C . LEU B 1 434 ? 1.265 -16.844 4.355 1 96.75 434 LEU B C 1
ATOM 9219 O O . LEU B 1 434 ? 2.469 -16.641 4.527 1 96.75 434 LEU B O 1
ATOM 9223 N N . SER B 1 435 ? 0.317 -15.945 4.57 1 94.94 435 SER B N 1
ATOM 9224 C CA . SER B 1 435 ? 0.652 -14.633 5.113 1 94.94 435 SER B CA 1
ATOM 9225 C C . SER B 1 435 ? 1.286 -14.75 6.492 1 94.94 435 SER B C 1
ATOM 9227 O O . SER B 1 435 ? 2.256 -14.055 6.797 1 94.94 435 SER B O 1
ATOM 9229 N N . GLN B 1 436 ? 0.796 -15.555 7.277 1 94.25 436 GLN B N 1
ATOM 9230 C CA . GLN B 1 436 ? 1.354 -15.797 8.602 1 94.25 436 GLN B CA 1
ATOM 9231 C C . GLN B 1 436 ? 2.76 -16.391 8.516 1 94.25 436 GLN B C 1
ATOM 9233 O O . GLN B 1 436 ? 3.658 -15.977 9.25 1 94.25 436 GLN B O 1
ATOM 9238 N N . ALA B 1 437 ? 2.861 -17.297 7.641 1 95.62 437 ALA B N 1
ATOM 9239 C CA . ALA B 1 437 ? 4.164 -17.938 7.449 1 95.62 437 ALA B CA 1
ATOM 9240 C C . ALA B 1 437 ? 5.207 -16.922 6.992 1 95.62 437 ALA B C 1
ATOM 9242 O O . ALA B 1 437 ? 6.355 -16.953 7.441 1 95.62 437 ALA B O 1
ATOM 9243 N N . ALA B 1 438 ? 4.855 -16.078 6.129 1 92.56 438 ALA B N 1
ATOM 9244 C CA . ALA B 1 438 ? 5.77 -15.102 5.531 1 92.56 438 ALA B CA 1
ATOM 9245 C C . ALA B 1 438 ? 6.301 -14.133 6.582 1 92.56 438 ALA B C 1
ATOM 9247 O O . ALA B 1 438 ? 7.371 -13.539 6.406 1 92.56 438 ALA B O 1
ATOM 9248 N N . LYS B 1 439 ? 5.598 -13.969 7.684 1 89.06 439 LYS B N 1
ATOM 9249 C CA . LYS B 1 439 ? 5.98 -13.023 8.734 1 89.06 439 LYS B CA 1
ATOM 9250 C C . LYS B 1 439 ? 6.883 -13.688 9.766 1 89.06 439 LYS B C 1
ATOM 9252 O O . LYS B 1 439 ? 7.504 -13.008 10.586 1 89.06 439 LYS B O 1
ATOM 9257 N N . GLU B 1 440 ? 6.965 -14.938 9.672 1 90.94 440 GLU B N 1
ATOM 9258 C CA . GLU B 1 440 ? 7.758 -15.656 10.664 1 90.94 440 GLU B CA 1
ATOM 9259 C C . GLU B 1 440 ? 9.242 -15.328 10.531 1 90.94 440 GLU B C 1
ATOM 9261 O O . GLU B 1 440 ? 9.766 -15.219 9.422 1 90.94 440 GLU B O 1
ATOM 9266 N N . PRO B 1 441 ? 9.953 -15.195 11.625 1 85.56 441 PRO B N 1
ATOM 9267 C CA . PRO B 1 441 ? 11.359 -14.781 11.609 1 85.56 441 PRO B CA 1
ATOM 9268 C C . PRO B 1 441 ? 12.25 -15.75 10.836 1 85.56 441 PRO B C 1
ATOM 9270 O O . PRO B 1 441 ? 13.203 -15.328 10.18 1 85.56 441 PRO B O 1
ATOM 9273 N N . TYR B 1 442 ? 11.961 -17.078 10.883 1 87.88 442 TYR B N 1
ATOM 9274 C CA . TYR B 1 442 ? 12.836 -18.031 10.227 1 87.88 442 TYR B CA 1
ATOM 9275 C C . TYR B 1 442 ? 12.75 -17.906 8.711 1 87.88 442 TYR B C 1
ATOM 9277 O O . TYR B 1 442 ? 13.664 -18.312 7.992 1 87.88 442 TYR B O 1
ATOM 9285 N N . VAL B 1 443 ? 11.625 -17.375 8.234 1 86.31 443 VAL B N 1
ATOM 9286 C CA . VAL B 1 443 ? 11.445 -17.156 6.801 1 86.31 443 VAL B CA 1
ATOM 9287 C C . VAL B 1 443 ? 12.195 -15.891 6.383 1 86.31 443 VAL B C 1
ATOM 9289 O O . VAL B 1 443 ? 12.805 -15.844 5.312 1 86.31 443 VAL B O 1
ATOM 9292 N N . VAL B 1 444 ? 12.211 -14.891 7.234 1 74.56 444 VAL B N 1
ATOM 9293 C CA . VAL B 1 444 ? 12.766 -13.57 6.926 1 74.56 444 VAL B CA 1
ATOM 9294 C C . VAL B 1 444 ? 14.273 -13.578 7.141 1 74.56 444 VAL B C 1
ATOM 9296 O O . VAL B 1 444 ? 15.023 -13.016 6.344 1 74.56 444 VAL B O 1
ATOM 9299 N N . ALA B 1 445 ? 14.727 -14.25 8.266 1 71.31 445 ALA B N 1
ATOM 9300 C CA . ALA B 1 445 ? 16.125 -14.109 8.664 1 71.31 445 ALA B CA 1
ATOM 9301 C C . ALA B 1 445 ? 16.812 -15.469 8.719 1 71.31 445 ALA B C 1
ATOM 9303 O O . ALA B 1 445 ? 18.016 -15.555 9 1 71.31 445 ALA B O 1
ATOM 9304 N N . GLY B 1 446 ? 16.141 -16.531 8.383 1 79.62 446 GLY B N 1
ATOM 9305 C CA . GLY B 1 446 ? 16.719 -17.859 8.508 1 79.62 446 GLY B CA 1
ATOM 9306 C C . GLY B 1 446 ? 16.484 -18.5 9.859 1 79.62 446 GLY B C 1
ATOM 9307 O O . GLY B 1 446 ? 16.109 -17.812 10.812 1 79.62 446 GLY B O 1
ATOM 9308 N N . ILE B 1 447 ? 16.688 -19.781 9.891 1 86.56 447 ILE B N 1
ATOM 9309 C CA . ILE B 1 447 ? 16.453 -20.531 11.117 1 86.56 447 ILE B CA 1
ATOM 9310 C C . ILE B 1 447 ? 17.641 -20.359 12.062 1 86.56 447 ILE B C 1
ATOM 9312 O O . ILE B 1 447 ? 18.766 -20.75 11.734 1 86.56 447 ILE B O 1
ATOM 9316 N N . THR B 1 448 ? 17.391 -19.734 13.164 1 83.81 448 THR B N 1
ATOM 9317 C CA . THR B 1 448 ? 18.469 -19.469 14.109 1 83.81 448 THR B CA 1
ATOM 9318 C C . THR B 1 448 ? 18.203 -20.172 15.438 1 83.81 448 THR B C 1
ATOM 9320 O O . THR B 1 448 ? 19.125 -20.375 16.234 1 83.81 448 THR B O 1
ATOM 9323 N N . ASP B 1 449 ? 16.938 -20.531 15.617 1 89.06 449 ASP B N 1
ATOM 9324 C CA . ASP B 1 449 ? 16.531 -21.125 16.891 1 89.06 449 ASP B CA 1
ATOM 9325 C C . ASP B 1 449 ? 15.805 -22.453 16.656 1 89.06 449 ASP B C 1
ATOM 9327 O O . ASP B 1 449 ? 15.008 -22.578 15.727 1 89.06 449 ASP B O 1
ATOM 9331 N N . ARG B 1 450 ? 16.078 -23.391 17.531 1 90.56 450 ARG B N 1
ATOM 9332 C CA . ARG B 1 450 ? 15.484 -24.719 17.422 1 90.56 450 ARG B CA 1
ATOM 9333 C C . ARG B 1 450 ? 13.969 -24.672 17.562 1 90.56 450 ARG B C 1
ATOM 9335 O O . ARG B 1 450 ? 13.258 -25.516 17.016 1 90.56 450 ARG B O 1
ATOM 9342 N N . GLU B 1 451 ? 13.492 -23.625 18.281 1 92.88 451 GLU B N 1
ATOM 9343 C CA . GLU B 1 451 ? 12.055 -23.484 18.469 1 92.88 451 GLU B CA 1
ATOM 9344 C C . GLU B 1 451 ? 11.336 -23.188 17.156 1 92.88 451 GLU B C 1
ATOM 9346 O O . GLU B 1 451 ? 10.117 -23.359 17.062 1 92.88 451 GLU B O 1
ATOM 9351 N N . GLU B 1 452 ? 12.062 -22.781 16.188 1 93.69 452 GLU B N 1
ATOM 9352 C CA . GLU B 1 452 ? 11.477 -22.453 14.891 1 93.69 452 GLU B CA 1
ATOM 9353 C C . GLU B 1 452 ? 11.008 -23.703 14.156 1 93.69 452 GLU B C 1
ATOM 9355 O O . GLU B 1 452 ? 10.102 -23.656 13.32 1 93.69 452 GLU B O 1
ATOM 9360 N N . ILE B 1 453 ? 11.57 -24.859 14.461 1 94.44 453 ILE B N 1
ATOM 9361 C CA . ILE B 1 453 ? 11.117 -26.125 13.891 1 94.44 453 ILE B CA 1
ATOM 9362 C C . ILE B 1 453 ? 9.711 -26.438 14.375 1 94.44 453 ILE B C 1
ATOM 9364 O O . ILE B 1 453 ? 8.891 -26.984 13.633 1 94.44 453 ILE B O 1
ATOM 9368 N N . ASN B 1 454 ? 9.492 -26.031 15.633 1 95.12 454 ASN B N 1
ATOM 9369 C CA . ASN B 1 454 ? 8.133 -26.172 16.156 1 95.12 454 ASN B CA 1
ATOM 9370 C C . ASN B 1 454 ? 7.156 -25.234 15.445 1 95.12 454 ASN B C 1
ATOM 9372 O O . ASN B 1 454 ? 6 -25.594 15.227 1 95.12 454 ASN B O 1
ATOM 9376 N N . THR B 1 455 ? 7.617 -24.031 15.18 1 96.88 455 THR B N 1
ATOM 9377 C CA . THR B 1 455 ? 6.789 -23.094 14.422 1 96.88 455 THR B CA 1
ATOM 9378 C C . THR B 1 455 ? 6.434 -23.688 13.055 1 96.88 455 THR B C 1
ATOM 9380 O O . THR B 1 455 ? 5.297 -23.547 12.594 1 96.88 455 THR B O 1
ATOM 9383 N N . ILE B 1 456 ? 7.379 -24.328 12.414 1 97.56 456 ILE B N 1
ATOM 9384 C CA . ILE B 1 456 ? 7.164 -24.984 11.133 1 97.56 456 ILE B CA 1
ATOM 9385 C C . ILE B 1 456 ? 6.113 -26.078 11.273 1 97.56 456 ILE B C 1
ATOM 9387 O O . ILE B 1 456 ? 5.215 -26.203 10.438 1 97.56 456 ILE B O 1
ATOM 9391 N N . ARG B 1 457 ? 6.238 -26.859 12.328 1 97 457 ARG B N 1
ATOM 9392 C CA . ARG B 1 457 ? 5.262 -27.891 12.602 1 97 457 ARG B CA 1
ATOM 9393 C C . ARG B 1 457 ? 3.854 -27.312 12.703 1 97 457 ARG B C 1
ATOM 9395 O O . ARG B 1 457 ? 2.918 -27.828 12.094 1 97 457 ARG B O 1
ATOM 9402 N N . VAL B 1 458 ? 3.725 -26.25 13.461 1 97.75 458 VAL B N 1
ATOM 9403 C CA . VAL B 1 458 ? 2.426 -25.625 13.688 1 97.75 458 VAL B CA 1
ATOM 9404 C C . VAL B 1 458 ? 1.849 -25.125 12.367 1 97.75 458 VAL B C 1
ATOM 9406 O O . VAL B 1 458 ? 0.655 -25.297 12.102 1 97.75 458 VAL B O 1
ATOM 9409 N N . LEU B 1 459 ? 2.643 -24.531 11.547 1 98 459 LEU B N 1
ATOM 9410 C CA . LEU B 1 459 ? 2.195 -24.016 10.266 1 98 459 LEU B CA 1
ATOM 9411 C C . LEU B 1 459 ? 1.788 -25.141 9.328 1 98 459 LEU B C 1
ATOM 9413 O O . LEU B 1 459 ? 0.791 -25.047 8.617 1 98 459 LEU B O 1
ATOM 9417 N N . CYS B 1 460 ? 2.529 -26.25 9.273 1 97.94 460 CYS B N 1
ATOM 9418 C CA . CYS B 1 460 ? 2.176 -27.406 8.477 1 97.94 460 CYS B CA 1
ATOM 9419 C C . CYS B 1 460 ? 0.855 -28.016 8.945 1 97.94 460 CYS B C 1
ATOM 9421 O O . CYS B 1 460 ? 0.059 -28.484 8.125 1 97.94 460 CYS B O 1
ATOM 9423 N N . GLU B 1 461 ? 0.688 -27.969 10.242 1 97.94 461 GLU B N 1
ATOM 9424 C CA . GLU B 1 461 ? -0.568 -28.469 10.789 1 97.94 461 GLU B CA 1
ATOM 9425 C C . GLU B 1 461 ? -1.747 -27.609 10.344 1 97.94 461 GLU B C 1
ATOM 9427 O O . GLU B 1 461 ? -2.838 -28.125 10.094 1 97.94 461 GLU B O 1
ATOM 9432 N N . ARG B 1 462 ? -1.542 -26.328 10.289 1 98.06 462 ARG B N 1
ATOM 9433 C CA . ARG B 1 462 ? -2.588 -25.438 9.812 1 98.06 462 ARG B CA 1
ATOM 9434 C C . ARG B 1 462 ? -2.953 -25.734 8.359 1 98.06 462 ARG B C 1
ATOM 9436 O O . ARG B 1 462 ? -4.121 -25.641 7.98 1 98.06 462 ARG B O 1
ATOM 9443 N N . VAL B 1 463 ? -1.981 -26.047 7.504 1 98.38 463 VAL B N 1
ATOM 9444 C CA . VAL B 1 463 ? -2.238 -26.422 6.117 1 98.38 463 VAL B CA 1
ATOM 9445 C C . VAL B 1 463 ? -3.02 -27.734 6.07 1 98.38 463 VAL B C 1
ATOM 9447 O O . VAL B 1 463 ? -3.922 -27.891 5.246 1 98.38 463 VAL B O 1
ATOM 9450 N N . ALA B 1 464 ? -2.662 -28.641 6.969 1 97.88 464 ALA B N 1
ATOM 9451 C CA . ALA B 1 464 ? -3.373 -29.922 7.035 1 97.88 464 ALA B CA 1
ATOM 9452 C C . ALA B 1 464 ? -4.824 -29.719 7.457 1 97.88 464 ALA B C 1
ATOM 9454 O O . ALA B 1 464 ? -5.727 -30.391 6.949 1 97.88 464 ALA B O 1
ATOM 9455 N N . GLU B 1 465 ? -5.008 -28.812 8.43 1 97.75 465 GLU B N 1
ATOM 9456 C CA . GLU B 1 465 ? -6.363 -28.484 8.852 1 97.75 465 GLU B CA 1
ATOM 9457 C C . GLU B 1 465 ? -7.168 -27.859 7.711 1 97.75 465 GLU B C 1
ATOM 9459 O O . GLU B 1 465 ? -8.344 -28.172 7.535 1 97.75 465 GLU B O 1
ATOM 9464 N N . TRP B 1 466 ? -6.598 -27 7.012 1 97.94 466 TRP B N 1
ATOM 9465 C CA . TRP B 1 466 ? -7.203 -26.406 5.824 1 97.94 466 TRP B CA 1
ATOM 9466 C C . TRP B 1 466 ? -7.621 -27.484 4.828 1 97.94 466 TRP B C 1
ATOM 9468 O O . TRP B 1 466 ? -8.727 -27.453 4.293 1 97.94 466 TRP B O 1
ATOM 9478 N N . GLN B 1 467 ? -6.758 -28.5 4.523 1 97.25 467 GLN B N 1
ATOM 9479 C CA . GLN B 1 467 ? -7.031 -29.594 3.602 1 97.25 467 GLN B CA 1
ATOM 9480 C C . GLN B 1 467 ? -8.211 -30.438 4.078 1 97.25 467 GLN B C 1
ATOM 9482 O O . GLN B 1 467 ? -9.039 -30.859 3.275 1 97.25 467 GLN B O 1
ATOM 9487 N N . ALA B 1 468 ? -8.266 -30.562 5.379 1 96.62 468 ALA B N 1
ATOM 9488 C CA . ALA B 1 468 ? -9.312 -31.391 5.969 1 96.62 468 ALA B CA 1
ATOM 9489 C C . ALA B 1 468 ? -10.672 -30.719 5.867 1 96.62 468 ALA B C 1
ATOM 9491 O O . ALA B 1 468 ? -11.711 -31.375 5.844 1 96.62 468 ALA B O 1
ATOM 9492 N N . GLU B 1 469 ? -10.695 -29.406 5.777 1 96.31 469 GLU B N 1
ATOM 9493 C CA . GLU B 1 469 ? -11.945 -28.641 5.758 1 96.31 469 GLU B CA 1
ATOM 9494 C C . GLU B 1 469 ? -12.477 -28.484 4.336 1 96.31 469 GLU B C 1
ATOM 9496 O O . GLU B 1 469 ? -13.617 -28.062 4.133 1 96.31 469 GLU B O 1
ATOM 9501 N N . LEU B 1 470 ? -11.711 -28.906 3.328 1 96.94 470 LEU B N 1
ATOM 9502 C CA . LEU B 1 470 ? -12.117 -28.75 1.937 1 96.94 470 LEU B CA 1
ATOM 9503 C C . LEU B 1 470 ? -13.297 -29.672 1.617 1 96.94 470 LEU B C 1
ATOM 9505 O O . LEU B 1 470 ? -13.367 -30.797 2.1 1 96.94 470 LEU B O 1
ATOM 9509 N N . PRO B 1 471 ? -14.25 -29.156 0.853 1 95 471 PRO B N 1
ATOM 9510 C CA . PRO B 1 471 ? -15.289 -30.062 0.353 1 95 471 PRO B CA 1
ATOM 9511 C C . PRO B 1 471 ? -14.719 -31.203 -0.483 1 95 471 PRO B C 1
ATOM 9513 O O . PRO B 1 471 ? -13.672 -31.047 -1.115 1 95 471 PRO B O 1
ATOM 9516 N N . PRO B 1 472 ? -15.359 -32.312 -0.607 1 92.5 472 PRO B N 1
ATOM 9517 C CA . PRO B 1 472 ? -14.836 -33.5 -1.256 1 92.5 472 PRO B CA 1
ATOM 9518 C C . PRO B 1 472 ? -14.438 -33.25 -2.709 1 92.5 472 PRO B C 1
ATOM 9520 O O . PRO B 1 472 ? -13.43 -33.812 -3.176 1 92.5 472 PRO B O 1
ATOM 9523 N N . PHE B 1 473 ? -15.18 -32.5 -3.402 1 92.69 473 PHE B N 1
ATOM 9524 C CA . PHE B 1 473 ? -14.891 -32.312 -4.82 1 92.69 473 PHE B CA 1
ATOM 9525 C C . PHE B 1 473 ? -13.633 -31.469 -5.012 1 92.69 473 PHE B C 1
ATOM 9527 O O . PHE B 1 473 ? -13.078 -31.406 -6.113 1 92.69 473 PHE B O 1
ATOM 9534 N N . LEU B 1 474 ? -13.117 -30.812 -3.922 1 94.25 474 LEU B N 1
ATOM 9535 C CA . LEU B 1 474 ? -11.906 -29.984 -3.996 1 94.25 474 LEU B CA 1
ATOM 9536 C C . LEU B 1 474 ? -10.781 -30.609 -3.184 1 94.25 474 LEU B C 1
ATOM 9538 O O . LEU B 1 474 ? -9.672 -30.078 -3.135 1 94.25 474 LEU B O 1
ATOM 9542 N N . SER B 1 475 ? -10.961 -31.703 -2.506 1 91.81 475 SER B N 1
ATOM 9543 C CA . SER B 1 475 ? -9.992 -32.281 -1.595 1 91.81 475 SER B CA 1
ATOM 9544 C C . SER B 1 475 ? -9.062 -33.25 -2.326 1 91.81 475 SER B C 1
ATOM 9546 O O . SER B 1 475 ? -7.996 -33.625 -1.819 1 91.81 475 SER B O 1
ATOM 9548 N N . GLY B 1 476 ? -9.5 -33.719 -3.496 1 86.94 476 GLY B N 1
ATOM 9549 C CA . GLY B 1 476 ? -8.727 -34.719 -4.223 1 86.94 476 GLY B CA 1
ATOM 9550 C C . GLY B 1 476 ? -9.234 -36.125 -4.023 1 86.94 476 GLY B C 1
ATOM 9551 O O . GLY B 1 476 ? -8.719 -37.094 -4.633 1 86.94 476 GLY B O 1
ATOM 9552 N N . VAL B 1 477 ? -10.25 -36.219 -3.227 1 87.31 477 VAL B N 1
ATOM 9553 C CA . VAL B 1 477 ? -10.812 -37.531 -2.973 1 87.31 477 VAL B CA 1
ATOM 9554 C C . VAL B 1 477 ? -11.484 -38.062 -4.238 1 87.31 477 VAL B C 1
ATOM 9556 O O . VAL B 1 477 ? -11.406 -39.281 -4.539 1 87.31 477 VAL B O 1
ATOM 9559 N N . ILE B 1 478 ? -12.148 -37.094 -4.953 1 87.88 478 ILE B N 1
ATOM 9560 C CA . ILE B 1 478 ? -12.742 -37.438 -6.238 1 87.88 478 ILE B CA 1
ATOM 9561 C C . ILE B 1 478 ? -11.711 -37.281 -7.352 1 87.88 478 ILE B C 1
ATOM 9563 O O . ILE B 1 478 ? -11.031 -36.25 -7.418 1 87.88 478 ILE B O 1
ATOM 9567 N N . HIS B 1 479 ? -11.617 -38.281 -8.102 1 85.94 479 HIS B N 1
ATOM 9568 C CA . HIS B 1 479 ? -10.648 -38.219 -9.195 1 85.94 479 HIS B CA 1
ATOM 9569 C C . HIS B 1 479 ? -10.977 -37.062 -10.164 1 85.94 479 HIS B C 1
ATOM 9571 O O . HIS B 1 479 ? -12.148 -36.844 -10.477 1 85.94 479 HIS B O 1
ATOM 9577 N N . SER B 1 480 ? -10.016 -36.438 -10.664 1 83.62 480 SER B N 1
ATOM 9578 C CA . SER B 1 480 ? -10.148 -35.25 -11.484 1 83.62 480 SER B CA 1
ATOM 9579 C C . SER B 1 480 ? -10.922 -35.562 -12.766 1 83.62 480 SER B C 1
ATOM 9581 O O . SER B 1 480 ? -11.625 -34.688 -13.289 1 83.62 480 SER B O 1
ATOM 9583 N N . SER B 1 481 ? -10.797 -36.688 -13.32 1 83 481 SER B N 1
ATOM 9584 C CA . SER B 1 481 ? -11.445 -37.062 -14.57 1 83 481 SER B CA 1
ATOM 9585 C C . SER B 1 481 ? -12.961 -37.094 -14.414 1 83 481 SER B C 1
ATOM 9587 O O . SER B 1 481 ? -13.695 -37 -15.398 1 83 481 SER B O 1
ATOM 9589 N N . SER B 1 482 ? -13.383 -37.188 -13.156 1 86.12 482 SER B N 1
ATOM 9590 C CA . SER B 1 482 ? -14.812 -37.281 -12.891 1 86.12 482 SER B CA 1
ATOM 9591 C C . SER B 1 482 ? -15.422 -35.906 -12.648 1 86.12 482 SER B C 1
ATOM 9593 O O . SER B 1 482 ? -16.641 -35.781 -12.508 1 86.12 482 SER B O 1
ATOM 9595 N N . LEU B 1 483 ? -14.633 -34.969 -12.68 1 88.06 483 LEU B N 1
ATOM 9596 C CA . LEU B 1 483 ? -15.094 -33.625 -12.375 1 88.06 483 LEU B CA 1
ATOM 9597 C C . LEU B 1 483 ? -15.336 -32.844 -13.656 1 88.06 483 LEU B C 1
ATOM 9599 O O . LEU B 1 483 ? -14.703 -33.094 -14.68 1 88.06 483 LEU B O 1
ATOM 9603 N N . ILE B 1 484 ? -16.312 -31.953 -13.578 1 87.19 484 ILE B N 1
ATOM 9604 C CA . ILE B 1 484 ? -16.5 -31.016 -14.695 1 87.19 484 ILE B CA 1
ATOM 9605 C C . ILE B 1 484 ? -15.242 -30.156 -14.852 1 87.19 484 ILE B C 1
ATOM 9607 O O . ILE B 1 484 ? -14.5 -29.953 -13.891 1 87.19 484 ILE B O 1
ATOM 9611 N N . PRO B 1 485 ? -14.984 -29.594 -15.984 1 86.12 485 PRO B N 1
ATOM 9612 C CA . PRO B 1 485 ? -13.742 -28.875 -16.266 1 86.12 485 PRO B CA 1
ATOM 9613 C C . PRO B 1 485 ? -13.477 -27.75 -15.266 1 86.12 485 PRO B C 1
ATOM 9615 O O . PRO B 1 485 ? -12.336 -27.562 -14.828 1 86.12 485 PRO B O 1
ATOM 9618 N N . LEU B 1 486 ? -14.477 -27.078 -14.867 1 92.06 486 LEU B N 1
ATOM 9619 C CA . LEU B 1 486 ? -14.289 -25.984 -13.93 1 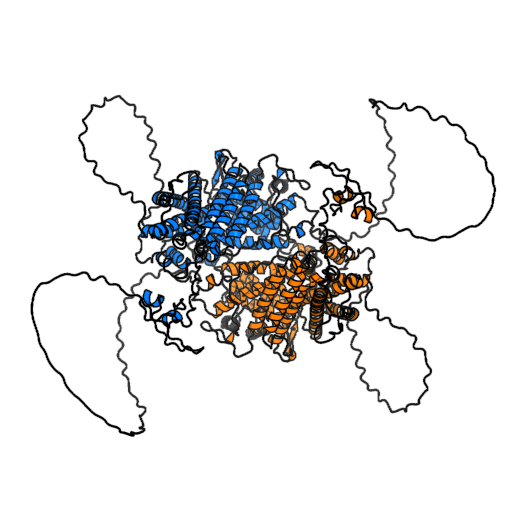92.06 486 LEU B CA 1
ATOM 9620 C C . LEU B 1 486 ? -13.773 -26.484 -12.586 1 92.06 486 LEU B C 1
ATOM 9622 O O . LEU B 1 486 ? -12.82 -25.938 -12.031 1 92.06 486 LEU B O 1
ATOM 9626 N N . PHE B 1 487 ? -14.383 -27.516 -12.047 1 93.75 487 PHE B N 1
ATOM 9627 C CA . PHE B 1 487 ? -13.977 -28.047 -10.758 1 93.75 487 PHE B CA 1
ATOM 9628 C C . PHE B 1 487 ? -12.602 -28.703 -10.852 1 93.75 487 PHE B C 1
ATOM 9630 O O . PHE B 1 487 ? -11.82 -28.672 -9.898 1 93.75 487 PHE B O 1
ATOM 9637 N N . LYS B 1 488 ? -12.383 -29.312 -12.031 1 91.69 488 LYS B N 1
ATOM 9638 C CA . LYS B 1 488 ? -11.047 -29.875 -12.258 1 91.69 488 LYS B CA 1
ATOM 9639 C C . LYS B 1 488 ? -9.984 -28.781 -12.156 1 91.69 488 LYS B C 1
ATOM 9641 O O . LYS B 1 488 ? -8.945 -28.969 -11.523 1 91.69 488 LYS B O 1
ATOM 9646 N N . ARG B 1 489 ? -10.227 -27.672 -12.805 1 92.19 489 ARG B N 1
ATOM 9647 C CA . ARG B 1 489 ? -9.305 -26.531 -12.773 1 92.19 489 ARG B CA 1
ATOM 9648 C C . ARG B 1 489 ? -9.156 -25.984 -11.352 1 92.19 489 ARG B C 1
ATOM 9650 O O . ARG B 1 489 ? -8.047 -25.672 -10.914 1 92.19 489 ARG B O 1
ATOM 9657 N N . GLN B 1 490 ? -10.266 -25.844 -10.648 1 95.94 490 GLN B N 1
ATOM 9658 C CA . GLN B 1 490 ? -10.242 -25.328 -9.281 1 95.94 490 GLN B CA 1
ATOM 9659 C C . GLN B 1 490 ? -9.453 -26.266 -8.359 1 95.94 490 GLN B C 1
ATOM 9661 O O . GLN B 1 490 ? -8.664 -25.797 -7.531 1 95.94 490 GLN B O 1
ATOM 9666 N N . LEU B 1 491 ? -9.68 -27.562 -8.547 1 95.12 491 LEU B N 1
ATOM 9667 C CA . LEU B 1 491 ? -8.953 -28.547 -7.758 1 95.12 491 LEU B CA 1
ATOM 9668 C C . LEU B 1 491 ? -7.449 -28.438 -7.996 1 95.12 491 LEU B C 1
ATOM 9670 O O . LEU B 1 491 ? -6.664 -28.438 -7.043 1 95.12 491 LEU B O 1
ATOM 9674 N N . THR B 1 492 ? -7.078 -28.312 -9.234 1 92.94 492 THR B N 1
ATOM 9675 C CA . THR B 1 492 ? -5.664 -28.219 -9.586 1 92.94 492 THR B CA 1
ATOM 9676 C C . THR B 1 492 ? -5.031 -26.984 -8.977 1 92.94 492 THR B C 1
ATOM 9678 O O . THR B 1 492 ? -3.914 -27.031 -8.453 1 92.94 492 THR B O 1
ATOM 9681 N N . VAL B 1 493 ? -5.707 -25.859 -9.086 1 95.5 493 VAL B N 1
ATOM 9682 C CA . VAL B 1 493 ? -5.184 -24.609 -8.539 1 95.5 493 VAL B CA 1
ATOM 9683 C C . VAL B 1 493 ? -5.008 -24.734 -7.023 1 95.5 493 VAL B C 1
ATOM 9685 O O . VAL B 1 493 ? -3.988 -24.328 -6.473 1 95.5 493 VAL B O 1
ATOM 9688 N N . LEU B 1 494 ? -5.965 -25.312 -6.312 1 97.38 494 LEU B N 1
ATOM 9689 C CA . LEU B 1 494 ? -5.898 -25.438 -4.859 1 97.38 494 LEU B CA 1
ATOM 9690 C C . LEU B 1 494 ? -4.824 -26.453 -4.449 1 97.38 494 LEU B C 1
ATOM 9692 O O . LEU B 1 494 ? -4.172 -26.281 -3.42 1 97.38 494 LEU B O 1
ATOM 9696 N N . GLN B 1 495 ? -4.684 -27.5 -5.242 1 96.44 495 GLN B N 1
ATOM 9697 C CA . GLN B 1 495 ? -3.617 -28.453 -4.969 1 96.44 495 GLN B CA 1
ATOM 9698 C C . GLN B 1 495 ? -2.246 -27.797 -5.082 1 96.44 495 GLN B C 1
ATOM 9700 O O . GLN B 1 495 ? -1.382 -27.984 -4.227 1 96.44 495 GLN B O 1
ATOM 9705 N N . LEU B 1 496 ? -2.086 -27.094 -6.18 1 97.12 496 LEU B N 1
ATOM 9706 C CA . LEU B 1 496 ? -0.83 -26.375 -6.352 1 97.12 496 LEU B CA 1
ATOM 9707 C C . LEU B 1 496 ? -0.619 -25.375 -5.219 1 97.12 496 LEU B C 1
ATOM 9709 O O . LEU B 1 496 ? 0.507 -25.188 -4.746 1 97.12 496 LEU B O 1
ATOM 9713 N N . ALA B 1 497 ? -1.693 -24.719 -4.828 1 98.06 497 ALA B N 1
ATOM 9714 C CA . ALA B 1 497 ? -1.608 -23.781 -3.713 1 98.06 497 ALA B CA 1
ATOM 9715 C C . ALA B 1 497 ? -1.141 -24.469 -2.439 1 98.06 497 ALA B C 1
ATOM 9717 O O . ALA B 1 497 ? -0.309 -23.938 -1.7 1 98.06 497 ALA B O 1
ATOM 9718 N N . ARG B 1 498 ? -1.713 -25.594 -2.158 1 98.38 498 ARG B N 1
ATOM 9719 C CA . ARG B 1 498 ? -1.323 -26.375 -0.985 1 98.38 498 ARG B CA 1
ATOM 9720 C C . ARG B 1 498 ? 0.158 -26.734 -1.034 1 98.38 498 ARG B C 1
ATOM 9722 O O . ARG B 1 498 ? 0.881 -26.547 -0.053 1 98.38 498 ARG B O 1
ATOM 9729 N N . TYR B 1 499 ? 0.58 -27.297 -2.172 1 98.31 499 TYR B N 1
ATOM 9730 C CA . TYR B 1 499 ? 1.979 -27.688 -2.326 1 98.31 499 TYR B CA 1
ATOM 9731 C C . TYR B 1 499 ? 2.895 -26.484 -2.139 1 98.31 499 TYR B C 1
ATOM 9733 O O . TYR B 1 499 ? 3.928 -26.578 -1.473 1 98.31 499 TYR B O 1
ATOM 9741 N N . HIS B 1 500 ? 2.512 -25.375 -2.75 1 98.38 500 HIS B N 1
ATOM 9742 C CA . HIS B 1 500 ? 3.312 -24.172 -2.619 1 98.38 500 HIS B CA 1
ATOM 9743 C C . HIS B 1 500 ? 3.438 -23.75 -1.158 1 98.38 500 HIS B C 1
ATOM 9745 O O . HIS B 1 500 ? 4.523 -23.359 -0.709 1 98.38 500 HIS B O 1
ATOM 9751 N N . ALA B 1 501 ? 2.346 -23.719 -0.43 1 98.5 501 ALA B N 1
ATOM 9752 C CA . ALA B 1 501 ? 2.363 -23.344 0.979 1 98.5 501 ALA B CA 1
ATOM 9753 C C . ALA B 1 501 ? 3.309 -24.234 1.778 1 98.5 501 ALA B C 1
ATOM 9755 O O . ALA B 1 501 ? 4.102 -23.734 2.584 1 98.5 501 ALA B O 1
ATOM 9756 N N . LEU B 1 502 ? 3.211 -25.484 1.542 1 98.56 502 LEU B N 1
ATOM 9757 C CA . LEU B 1 502 ? 4.066 -26.438 2.252 1 98.56 502 LEU B CA 1
ATOM 9758 C C . LEU B 1 502 ? 5.535 -26.203 1.905 1 98.56 502 LEU B C 1
ATOM 9760 O O . LEU B 1 502 ? 6.395 -26.203 2.791 1 98.56 502 LEU B O 1
ATOM 9764 N N . MET B 1 503 ? 5.805 -26.062 0.637 1 98.25 503 MET B N 1
ATOM 9765 C CA . MET B 1 503 ? 7.172 -25.797 0.21 1 98.25 503 MET B CA 1
ATOM 9766 C C . MET B 1 503 ? 7.691 -24.5 0.842 1 98.25 503 MET B C 1
ATOM 9768 O O . MET B 1 503 ? 8.797 -24.469 1.379 1 98.25 503 MET B O 1
ATOM 9772 N N . PHE B 1 504 ? 6.91 -23.453 0.778 1 97.25 504 PHE B N 1
ATOM 9773 C CA . PHE B 1 504 ? 7.305 -22.156 1.3 1 97.25 504 PHE B CA 1
ATOM 9774 C C . PHE B 1 504 ? 7.633 -22.234 2.785 1 97.25 504 PHE B C 1
ATOM 9776 O O . PHE B 1 504 ? 8.609 -21.641 3.248 1 97.25 504 PHE B O 1
ATOM 9783 N N . ILE B 1 505 ? 6.875 -22.969 3.539 1 97.69 505 ILE B N 1
ATOM 9784 C CA . ILE B 1 505 ? 7.008 -23.094 4.988 1 97.69 505 ILE B CA 1
ATOM 9785 C C . ILE B 1 505 ? 8.258 -23.891 5.324 1 97.69 505 ILE B C 1
ATOM 9787 O O . ILE B 1 505 ? 8.969 -23.578 6.285 1 97.69 505 ILE B O 1
ATOM 9791 N N . THR B 1 506 ? 8.625 -24.844 4.543 1 97.19 506 THR B N 1
ATOM 9792 C CA . THR B 1 506 ? 9.586 -25.844 4.988 1 97.19 506 THR B CA 1
ATOM 9793 C C . THR B 1 506 ? 10.914 -25.688 4.246 1 97.19 506 THR B C 1
ATOM 9795 O O . THR B 1 506 ? 11.938 -26.234 4.668 1 97.19 506 THR B O 1
ATOM 9798 N N . ARG B 1 507 ? 10.992 -25.016 3.199 1 94.88 507 ARG B N 1
ATOM 9799 C CA . ARG B 1 507 ? 12.164 -24.984 2.326 1 94.88 507 ARG B CA 1
ATOM 9800 C C . ARG B 1 507 ? 13.375 -24.406 3.049 1 94.88 507 ARG B C 1
ATOM 9802 O O . ARG B 1 507 ? 14.516 -24.75 2.734 1 94.88 507 ARG B O 1
ATOM 9809 N N . PRO B 1 508 ? 13.219 -23.516 4.055 1 91.81 508 PRO B N 1
ATOM 9810 C CA . PRO B 1 508 ? 14.422 -23.047 4.758 1 91.81 508 PRO B CA 1
ATOM 9811 C C . PRO B 1 508 ? 15.195 -24.172 5.418 1 91.81 508 PRO B C 1
ATOM 9813 O O . PRO B 1 508 ? 16.375 -24.031 5.723 1 91.81 508 PRO B O 1
ATOM 9816 N N . LEU B 1 509 ? 14.633 -25.344 5.605 1 92.56 509 LEU B N 1
ATOM 9817 C CA . LEU B 1 509 ? 15.266 -26.5 6.25 1 92.56 509 LEU B CA 1
ATOM 9818 C C . LEU B 1 509 ? 16.328 -27.109 5.344 1 92.56 509 LEU B C 1
ATOM 9820 O O . LEU B 1 509 ? 17.172 -27.891 5.801 1 92.56 509 LEU B O 1
ATOM 9824 N N . LEU B 1 510 ? 16.344 -26.734 4.082 1 91.62 510 LEU B N 1
ATOM 9825 C CA . LEU B 1 510 ? 17.266 -27.266 3.098 1 91.62 510 LEU B CA 1
ATOM 9826 C C . LEU B 1 510 ? 18.641 -26.625 3.227 1 91.62 510 LEU B C 1
ATOM 9828 O O . LEU B 1 510 ? 19.625 -27.125 2.689 1 91.62 510 LEU B O 1
ATOM 9832 N N . LEU B 1 511 ? 18.719 -25.562 3.883 1 84.69 511 LEU B N 1
ATOM 9833 C CA . LEU B 1 511 ? 19.906 -24.719 3.791 1 84.69 511 LEU B CA 1
ATOM 9834 C C . LEU B 1 511 ? 21.016 -25.234 4.707 1 84.69 511 LEU B C 1
ATOM 9836 O O . LEU B 1 511 ? 22.203 -24.969 4.484 1 84.69 511 LEU B O 1
ATOM 9840 N N . ARG B 1 512 ? 20.594 -25.875 5.77 1 83.75 512 ARG B N 1
ATOM 9841 C CA . ARG B 1 512 ? 21.562 -26.484 6.684 1 83.75 512 ARG B CA 1
ATOM 9842 C C . ARG B 1 512 ? 21.031 -27.781 7.266 1 83.75 512 ARG B C 1
ATOM 9844 O O . ARG B 1 512 ? 19.828 -28.047 7.199 1 83.75 512 ARG B O 1
ATOM 9851 N N . ASN B 1 513 ? 22.031 -28.531 7.715 1 87.75 513 ASN B N 1
ATOM 9852 C CA . ASN B 1 513 ? 21.625 -29.75 8.43 1 87.75 513 ASN B CA 1
ATOM 9853 C C . ASN B 1 513 ? 21.266 -29.438 9.883 1 87.75 513 ASN B C 1
ATOM 9855 O O . ASN B 1 513 ? 22.062 -29.719 10.789 1 87.75 513 ASN B O 1
ATOM 9859 N N . TYR B 1 514 ? 20.109 -29.094 10.094 1 88.81 514 TYR B N 1
ATOM 9860 C CA . TYR B 1 514 ? 19.656 -28.656 11.414 1 88.81 514 TYR B CA 1
ATOM 9861 C C . TYR B 1 514 ? 19.5 -29.844 12.352 1 88.81 514 TYR B C 1
ATOM 9863 O O . TYR B 1 514 ? 19.516 -29.688 13.57 1 88.81 514 TYR B O 1
ATOM 9871 N N . GLY B 1 515 ? 19.359 -31.047 11.805 1 86.62 515 GLY B N 1
ATOM 9872 C CA . GLY B 1 515 ? 19.312 -32.25 12.617 1 86.62 515 GLY B CA 1
ATOM 9873 C C . GLY B 1 515 ? 20.625 -32.531 13.312 1 86.62 515 GLY B C 1
ATOM 9874 O O . GLY B 1 515 ? 20.641 -33.062 14.43 1 86.62 515 GLY B O 1
ATOM 9875 N N . GLN B 1 516 ? 21.625 -32.188 12.586 1 85.94 516 GLN B N 1
ATOM 9876 C CA . GLN B 1 516 ? 22.953 -32.344 13.172 1 85.94 516 GLN B CA 1
ATOM 9877 C C . GLN B 1 516 ? 23.266 -31.25 14.172 1 85.94 516 GLN B C 1
ATOM 9879 O O . GLN B 1 516 ? 23.953 -31.469 15.164 1 85.94 516 GLN B O 1
ATOM 9884 N N . ILE B 1 517 ? 22.781 -30.062 13.867 1 86.38 517 ILE B N 1
ATOM 9885 C CA . ILE B 1 517 ? 23 -28.922 14.734 1 86.38 517 ILE B CA 1
ATOM 9886 C C . ILE B 1 517 ? 22.203 -29.094 16.031 1 86.38 517 ILE B C 1
ATOM 9888 O O . ILE B 1 517 ? 22.719 -28.812 17.109 1 86.38 517 ILE B O 1
ATOM 9892 N N . TRP B 1 518 ? 20.969 -29.516 15.867 1 92.25 518 TRP B N 1
ATOM 9893 C CA . TRP B 1 518 ? 20.094 -29.781 17.016 1 92.25 518 TRP B CA 1
ATOM 9894 C C . TRP B 1 518 ? 19.641 -31.234 17.016 1 92.25 518 TRP B C 1
ATOM 9896 O O . TRP B 1 518 ? 18.531 -31.562 16.562 1 92.25 518 TRP B O 1
ATOM 9906 N N . THR B 1 519 ? 20.328 -32.094 17.656 1 89.69 519 THR B N 1
ATOM 9907 C CA . THR B 1 519 ? 20.141 -33.531 17.625 1 89.69 519 THR B CA 1
ATOM 9908 C C . THR B 1 519 ? 18.812 -33.906 18.25 1 89.69 519 THR B C 1
ATOM 9910 O O . THR B 1 519 ? 18.203 -34.938 17.875 1 89.69 519 THR B O 1
ATOM 9913 N N . ASP B 1 520 ? 18.359 -33.094 19.266 1 91 520 ASP B N 1
ATOM 9914 C CA . ASP B 1 520 ? 17.094 -33.375 19.922 1 91 520 ASP B CA 1
ATOM 9915 C C . ASP B 1 520 ? 15.914 -33.125 18.984 1 91 520 ASP B C 1
ATOM 9917 O O . ASP B 1 520 ? 14.797 -33.594 19.234 1 91 520 ASP B O 1
ATOM 9921 N N . ARG B 1 521 ? 16.188 -32.406 17.953 1 91.81 521 ARG B N 1
ATOM 9922 C CA . ARG B 1 521 ? 15.141 -32.094 17 1 91.81 521 ARG B CA 1
ATOM 9923 C C . ARG B 1 521 ? 15.367 -32.812 15.664 1 91.81 521 ARG B C 1
ATOM 9925 O O . ARG B 1 521 ? 14.734 -32.469 14.656 1 91.81 521 ARG B O 1
ATOM 9932 N N . GLU B 1 522 ? 16.156 -33.75 15.617 1 90.81 522 GLU B N 1
ATOM 9933 C CA . GLU B 1 522 ? 16.531 -34.438 14.375 1 90.81 522 GLU B CA 1
ATOM 9934 C C . GLU B 1 522 ? 15.32 -35.094 13.719 1 90.81 522 GLU B C 1
ATOM 9936 O O . GLU B 1 522 ? 15.125 -34.969 12.508 1 90.81 522 GLU B O 1
ATOM 9941 N N . ALA B 1 523 ? 14.516 -35.75 14.523 1 90.62 523 ALA B N 1
ATOM 9942 C CA . ALA B 1 523 ? 13.352 -36.438 13.984 1 90.62 523 ALA B CA 1
ATOM 9943 C C . ALA B 1 523 ? 12.398 -35.469 13.312 1 90.62 523 ALA B C 1
ATOM 9945 O O . ALA B 1 523 ? 11.891 -35.75 12.219 1 90.62 523 ALA B O 1
ATOM 9946 N N . SER B 1 524 ? 12.156 -34.375 14.039 1 93.06 524 SER B N 1
ATOM 9947 C CA . SER B 1 524 ? 11.273 -33.344 13.484 1 93.06 524 SER B CA 1
ATOM 9948 C C . SER B 1 524 ? 11.875 -32.719 12.227 1 93.06 524 SER B C 1
ATOM 9950 O O . SER B 1 524 ? 11.156 -32.438 11.266 1 93.06 524 SER B O 1
ATOM 9952 N N . TYR B 1 525 ? 13.125 -32.5 12.266 1 93.12 525 TYR B N 1
ATOM 9953 C CA . TYR B 1 525 ? 13.82 -31.938 11.109 1 93.12 525 TYR B CA 1
ATOM 9954 C C . TYR B 1 525 ? 13.656 -32.812 9.883 1 93.12 525 TYR B C 1
ATOM 9956 O O . TYR B 1 525 ? 13.273 -32.344 8.812 1 93.12 525 TYR B O 1
ATOM 9964 N N . VAL B 1 526 ? 13.922 -34.062 10.039 1 92.44 526 VAL B N 1
ATOM 9965 C CA . VAL B 1 526 ? 13.859 -35 8.922 1 92.44 526 VAL B CA 1
ATOM 9966 C C . VAL B 1 526 ? 12.422 -35.125 8.422 1 92.44 526 VAL B C 1
ATOM 9968 O O . VAL B 1 526 ? 12.188 -35.156 7.211 1 92.44 526 VAL B O 1
ATOM 9971 N N . GLN B 1 527 ? 11.5 -35.125 9.312 1 93.75 527 GLN B N 1
ATOM 9972 C CA . GLN B 1 527 ? 10.086 -35.219 8.961 1 93.75 527 GLN B CA 1
ATOM 9973 C C . GLN B 1 527 ? 9.656 -34.062 8.07 1 93.75 527 GLN B C 1
ATOM 9975 O O . GLN B 1 527 ? 9.023 -34.281 7.031 1 93.75 527 GLN B O 1
ATOM 9980 N N . TYR B 1 528 ? 9.992 -32.938 8.508 1 95.69 528 TYR B N 1
ATOM 9981 C CA . TYR B 1 528 ? 9.5 -31.766 7.777 1 95.69 528 TYR B CA 1
ATOM 9982 C C . TYR B 1 528 ? 10.336 -31.5 6.535 1 95.69 528 TYR B C 1
ATOM 9984 O O . TYR B 1 528 ? 9.852 -30.906 5.57 1 95.69 528 TYR B O 1
ATOM 9992 N N . LEU B 1 529 ? 11.57 -31.906 6.531 1 94.62 529 LEU B N 1
ATOM 9993 C CA . LEU B 1 529 ? 12.328 -31.906 5.285 1 94.62 529 LEU B CA 1
ATOM 9994 C C . LEU B 1 529 ? 11.688 -32.812 4.254 1 94.62 529 LEU B C 1
ATOM 9996 O O . LEU B 1 529 ? 11.656 -32.5 3.062 1 94.62 529 LEU B O 1
ATOM 10000 N N . ARG B 1 530 ? 11.188 -33.938 4.688 1 94.81 530 ARG B N 1
ATOM 10001 C CA . ARG B 1 530 ? 10.477 -34.844 3.816 1 94.81 530 ARG B CA 1
ATOM 10002 C C . ARG B 1 530 ? 9.195 -34.219 3.273 1 94.81 530 ARG B C 1
ATOM 10004 O O . ARG B 1 530 ? 8.828 -34.438 2.117 1 94.81 530 ARG B O 1
ATOM 10011 N N . VAL B 1 531 ? 8.516 -33.531 4.152 1 96.81 531 VAL B N 1
ATOM 10012 C CA . VAL B 1 531 ? 7.305 -32.844 3.721 1 96.81 531 VAL B CA 1
ATOM 10013 C C . VAL B 1 531 ? 7.645 -31.875 2.592 1 96.81 531 VAL B C 1
ATOM 10015 O O . VAL B 1 531 ? 6.902 -31.766 1.612 1 96.81 531 VAL B O 1
ATOM 10018 N N . CYS B 1 532 ? 8.711 -31.156 2.73 1 97.25 532 CYS B N 1
ATOM 10019 C CA . CYS B 1 532 ? 9.164 -30.203 1.725 1 97.25 532 CYS B CA 1
ATOM 10020 C C . CYS B 1 532 ? 9.422 -30.906 0.392 1 97.25 532 CYS B C 1
ATOM 10022 O O . CYS B 1 532 ? 8.891 -30.484 -0.64 1 97.25 532 CYS B O 1
ATOM 10024 N N . LEU B 1 533 ? 10.203 -31.969 0.392 1 96.69 533 LEU B N 1
ATOM 10025 C CA . LEU B 1 533 ? 10.586 -32.688 -0.829 1 96.69 533 LEU B CA 1
ATOM 10026 C C . LEU B 1 533 ? 9.391 -33.375 -1.449 1 96.69 533 LEU B C 1
ATOM 10028 O O . LEU B 1 533 ? 9.273 -33.469 -2.674 1 96.69 533 LEU B O 1
ATOM 10032 N N . ALA B 1 534 ? 8.578 -33.938 -0.605 1 96.62 534 ALA B N 1
ATOM 10033 C CA . ALA B 1 534 ? 7.371 -34.594 -1.11 1 96.62 534 ALA B CA 1
ATOM 10034 C C . ALA B 1 534 ? 6.473 -33.594 -1.845 1 96.62 534 ALA B C 1
ATOM 10036 O O . ALA B 1 534 ? 5.926 -33.906 -2.902 1 96.62 534 ALA B O 1
ATOM 10037 N N . ALA B 1 535 ? 6.277 -32.438 -1.223 1 98.06 535 ALA B N 1
ATOM 10038 C CA . ALA B 1 535 ? 5.473 -31.406 -1.867 1 98.06 535 ALA B CA 1
ATOM 10039 C C . ALA B 1 535 ? 6.09 -30.984 -3.199 1 98.06 535 ALA B C 1
ATOM 10041 O O . ALA B 1 535 ? 5.371 -30.781 -4.18 1 98.06 535 ALA B O 1
ATOM 10042 N N . ALA B 1 536 ? 7.363 -30.812 -3.219 1 98.12 536 ALA B N 1
ATOM 10043 C CA . ALA B 1 536 ? 8.055 -30.453 -4.457 1 98.12 536 ALA B CA 1
ATOM 10044 C C . ALA B 1 536 ? 7.887 -31.547 -5.512 1 98.12 536 ALA B C 1
ATOM 10046 O O . ALA B 1 536 ? 7.598 -31.25 -6.676 1 98.12 536 ALA B O 1
ATOM 10047 N N . LYS B 1 537 ? 8.094 -32.781 -5.113 1 97.19 537 LYS B N 1
ATOM 10048 C CA . LYS B 1 537 ? 7.949 -33.906 -6.023 1 97.19 537 LYS B CA 1
ATOM 10049 C C . LYS B 1 537 ? 6.531 -33.969 -6.586 1 97.19 537 LYS B C 1
ATOM 10051 O O . LYS B 1 537 ? 6.344 -34.156 -7.789 1 97.19 537 LYS B O 1
ATOM 10056 N N . ASP B 1 538 ? 5.559 -33.875 -5.684 1 96.25 538 ASP B N 1
ATOM 10057 C CA . ASP B 1 538 ? 4.16 -33.906 -6.105 1 96.25 538 ASP B CA 1
ATOM 10058 C C . ASP B 1 538 ? 3.854 -32.781 -7.094 1 96.25 538 ASP B C 1
ATOM 10060 O O . ASP B 1 538 ? 3.086 -32.969 -8.039 1 96.25 538 ASP B O 1
ATOM 10064 N N . THR B 1 539 ? 4.383 -31.594 -6.863 1 97.38 539 THR B N 1
ATOM 10065 C CA . THR B 1 539 ? 4.203 -30.469 -7.766 1 97.38 539 THR B CA 1
ATOM 10066 C C . THR B 1 539 ? 4.758 -30.781 -9.148 1 97.38 539 THR B C 1
ATOM 10068 O O . THR B 1 539 ? 4.09 -30.547 -10.164 1 97.38 539 THR B O 1
ATOM 10071 N N . VAL B 1 540 ? 5.969 -31.312 -9.18 1 96.81 540 VAL B N 1
ATOM 10072 C CA . VAL B 1 540 ? 6.641 -31.609 -10.445 1 96.81 540 VAL B CA 1
ATOM 10073 C C . VAL B 1 540 ? 5.871 -32.688 -11.195 1 96.81 540 VAL B C 1
ATOM 10075 O O . VAL B 1 540 ? 5.727 -32.625 -12.422 1 96.81 540 VAL B O 1
ATOM 10078 N N . GLU B 1 541 ? 5.406 -33.656 -10.508 1 95.38 541 GLU B N 1
ATOM 10079 C CA . GLU B 1 541 ? 4.613 -34.719 -11.133 1 95.38 541 GLU B CA 1
ATOM 10080 C C . GLU B 1 541 ? 3.318 -34.156 -11.719 1 95.38 541 GLU B C 1
ATOM 10082 O O . GLU B 1 541 ? 2.926 -34.5 -12.828 1 95.38 541 GLU B O 1
ATOM 10087 N N . LEU B 1 542 ? 2.717 -33.312 -10.977 1 93.25 542 LEU B N 1
ATOM 10088 C CA . LEU B 1 542 ? 1.485 -32.688 -11.438 1 93.25 542 LEU B CA 1
ATOM 10089 C C . LEU B 1 542 ? 1.742 -31.828 -12.68 1 93.25 542 LEU B C 1
ATOM 10091 O O . LEU B 1 542 ? 0.972 -31.875 -13.641 1 93.25 542 LEU B O 1
ATOM 10095 N N . ILE B 1 543 ? 2.762 -31.094 -12.664 1 92.12 543 ILE B N 1
ATOM 10096 C CA . ILE B 1 543 ? 3.121 -30.219 -13.781 1 92.12 543 ILE B CA 1
ATOM 10097 C C . ILE B 1 543 ? 3.436 -31.062 -15.016 1 92.12 543 ILE B C 1
ATOM 10099 O O . ILE B 1 543 ? 3.061 -30.703 -16.125 1 92.12 543 ILE B O 1
ATOM 10103 N N . THR B 1 544 ? 4.133 -32.125 -14.82 1 92.94 544 THR B N 1
ATOM 10104 C CA . THR B 1 544 ? 4.473 -33.031 -15.93 1 92.94 544 THR B CA 1
ATOM 10105 C C . THR B 1 544 ? 3.215 -33.625 -16.531 1 92.94 544 THR B C 1
ATOM 10107 O O . THR B 1 544 ? 3.115 -33.781 -17.75 1 92.94 544 THR B O 1
ATOM 10110 N N . THR B 1 545 ? 2.312 -33.938 -15.672 1 89.88 545 THR B N 1
ATOM 10111 C CA . THR B 1 545 ? 1.035 -34.469 -16.156 1 89.88 545 THR B CA 1
ATOM 10112 C C . THR B 1 545 ? 0.304 -33.406 -16.984 1 89.88 545 THR B C 1
ATOM 10114 O O . THR B 1 545 ? -0.248 -33.719 -18.047 1 89.88 545 THR B O 1
ATOM 10117 N N . PHE B 1 546 ? 0.318 -32.156 -16.516 1 88.75 546 PHE B N 1
ATOM 10118 C CA . PHE B 1 546 ? -0.278 -31.062 -17.266 1 88.75 546 PHE B CA 1
ATOM 10119 C C . PHE B 1 546 ? 0.354 -30.922 -18.641 1 88.75 546 PHE B C 1
ATOM 10121 O O . PHE B 1 546 ? -0.344 -30.703 -19.625 1 88.75 546 PHE B O 1
ATOM 10128 N N . ALA B 1 547 ? 1.578 -31.031 -18.656 1 88.44 547 ALA B N 1
ATOM 10129 C CA . ALA B 1 547 ? 2.311 -30.859 -19.906 1 88.44 547 ALA B CA 1
ATOM 10130 C C . ALA B 1 547 ? 1.964 -31.984 -20.891 1 88.44 547 ALA B C 1
ATOM 10132 O O . ALA B 1 547 ? 1.777 -31.734 -22.094 1 88.44 547 ALA B O 1
ATOM 10133 N N . ARG B 1 548 ? 1.874 -33.156 -20.406 1 86.06 548 ARG B N 1
ATOM 10134 C CA . ARG B 1 548 ? 1.541 -34.281 -21.234 1 86.06 548 ARG B CA 1
ATOM 10135 C C . ARG B 1 548 ? 0.137 -34.156 -21.812 1 86.06 548 ARG B C 1
ATOM 10137 O O . ARG B 1 548 ? -0.113 -34.562 -22.953 1 86.06 548 ARG B O 1
ATOM 10144 N N . ASP B 1 549 ? -0.706 -33.562 -20.984 1 84.31 549 ASP B N 1
ATOM 10145 C CA . ASP B 1 549 ? -2.088 -33.375 -21.422 1 84.31 549 ASP B CA 1
ATOM 10146 C C . ASP B 1 549 ? -2.248 -32.062 -22.188 1 84.31 549 ASP B C 1
ATOM 10148 O O . ASP B 1 549 ? -3.369 -31.625 -22.469 1 84.31 549 ASP B O 1
ATOM 10152 N N . ASN B 1 550 ? -1.193 -31.359 -22.453 1 83.12 550 ASN B N 1
ATOM 10153 C CA . ASN B 1 550 ? -1.178 -30.078 -23.156 1 83.12 550 ASN B CA 1
ATOM 10154 C C . ASN B 1 550 ? -2.008 -29.031 -22.422 1 83.12 550 ASN B C 1
ATOM 10156 O O . ASN B 1 550 ? -2.773 -28.297 -23.047 1 83.12 550 ASN B O 1
ATOM 10160 N N . GLN B 1 551 ? -1.898 -29.125 -21.094 1 84.25 551 GLN B N 1
ATOM 10161 C CA . GLN B 1 551 ? -2.688 -28.203 -20.281 1 84.25 551 GLN B CA 1
ATOM 10162 C C . GLN B 1 551 ? -1.79 -27.219 -19.531 1 84.25 551 GLN B C 1
ATOM 10164 O O . GLN B 1 551 ? -2.258 -26.484 -18.672 1 84.25 551 GLN B O 1
ATOM 10169 N N . LEU B 1 552 ? -0.537 -27.266 -19.844 1 83.69 552 LEU B N 1
ATOM 10170 C CA . LEU B 1 552 ? 0.365 -26.266 -19.281 1 83.69 552 LEU B CA 1
ATOM 10171 C C . LEU B 1 552 ? 0.407 -25.031 -20.172 1 83.69 552 LEU B C 1
ATOM 10173 O O . LEU B 1 552 ? 1.359 -24.828 -20.938 1 83.69 552 LEU B O 1
ATOM 10177 N N . PHE B 1 553 ? -0.595 -24.219 -19.906 1 84.12 553 PHE B N 1
ATOM 10178 C CA . PHE B 1 553 ? -0.799 -23.047 -20.766 1 84.12 553 PHE B CA 1
ATOM 10179 C C . PHE B 1 553 ? 0.213 -21.953 -20.438 1 84.12 553 PHE B C 1
ATOM 10181 O O . PHE B 1 553 ? 0.537 -21.734 -19.266 1 84.12 553 PHE B O 1
ATOM 10188 N N . PRO B 1 554 ? 0.662 -21.203 -21.406 1 83 554 PRO B N 1
ATOM 10189 C CA . PRO B 1 554 ? 1.54 -20.062 -21.172 1 83 554 PRO B CA 1
ATOM 10190 C C . PRO B 1 554 ? 0.896 -19 -20.281 1 83 554 PRO B C 1
ATOM 10192 O O . PRO B 1 554 ? 1.596 -18.281 -19.562 1 83 554 PRO B O 1
ATOM 10195 N N . ALA B 1 555 ? -0.395 -18.953 -20.344 1 87.81 555 ALA B N 1
ATOM 10196 C CA . ALA B 1 555 ? -1.121 -17.938 -19.594 1 87.81 555 ALA B CA 1
ATOM 10197 C C . ALA B 1 555 ? -1.174 -18.281 -18.109 1 87.81 555 ALA B C 1
ATOM 10199 O O . ALA B 1 555 ? -1.529 -17.438 -17.281 1 87.81 555 ALA B O 1
ATOM 10200 N N . PHE B 1 556 ? -0.769 -19.484 -17.75 1 90.44 556 PHE B N 1
ATOM 10201 C CA . PHE B 1 556 ? -0.884 -19.938 -16.359 1 90.44 556 PHE B CA 1
ATOM 10202 C C . PHE B 1 556 ? 0.375 -19.609 -15.578 1 90.44 556 PHE B C 1
ATOM 10204 O O . PHE B 1 556 ? 1.13 -20.5 -15.195 1 90.44 556 PHE B O 1
ATOM 10211 N N . TRP B 1 557 ? 0.552 -18.359 -15.258 1 92.56 557 TRP B N 1
ATOM 10212 C CA . TRP B 1 557 ? 1.711 -17.844 -14.539 1 92.56 557 TRP B CA 1
ATOM 10213 C C . TRP B 1 557 ? 1.85 -18.531 -13.18 1 92.56 557 TRP B C 1
ATOM 10215 O O . TRP B 1 557 ? 2.965 -18.781 -12.719 1 92.56 557 TRP B O 1
ATOM 10225 N N . TYR B 1 558 ? 0.767 -18.844 -12.594 1 93.5 558 TYR B N 1
ATOM 10226 C CA . TYR B 1 558 ? 0.704 -19.406 -11.25 1 93.5 558 TYR B CA 1
ATOM 10227 C C . TYR B 1 558 ? 1.361 -20.781 -11.211 1 93.5 558 TYR B C 1
ATOM 10229 O O . TYR B 1 558 ? 2.189 -21.062 -10.344 1 93.5 558 TYR B O 1
ATOM 10237 N N . SER B 1 559 ? 0.976 -21.625 -12.109 1 93.94 559 SER B N 1
ATOM 10238 C CA . SER B 1 559 ? 1.565 -22.969 -12.195 1 93.94 559 SER B CA 1
ATOM 10239 C C . SER B 1 559 ? 3.059 -22.891 -12.5 1 93.94 559 SER B C 1
ATOM 10241 O O . SER B 1 559 ? 3.844 -23.672 -11.969 1 93.94 559 SER B O 1
ATOM 10243 N N . GLN B 1 560 ? 3.41 -21.984 -13.312 1 92.81 560 GLN B N 1
ATOM 10244 C CA . GLN B 1 560 ? 4.812 -21.828 -13.68 1 92.81 560 GLN B CA 1
ATOM 10245 C C . GLN B 1 560 ? 5.648 -21.391 -12.484 1 92.81 560 GLN B C 1
ATOM 10247 O O . GLN B 1 560 ? 6.746 -21.906 -12.258 1 92.81 560 GLN B O 1
ATOM 10252 N N . TYR B 1 561 ? 5.176 -20.469 -11.75 1 94.19 561 TYR B N 1
ATOM 10253 C CA . TYR B 1 561 ? 5.859 -20 -10.555 1 94.19 561 TYR B CA 1
ATOM 10254 C C . TYR B 1 561 ? 6.055 -21.125 -9.547 1 94.19 561 TYR B C 1
ATOM 10256 O O . TYR B 1 561 ? 7.145 -21.281 -8.992 1 94.19 561 TYR B O 1
ATOM 10264 N N . ILE B 1 562 ? 5.004 -21.844 -9.328 1 96.38 562 ILE B N 1
ATOM 10265 C CA . ILE B 1 562 ? 5.066 -22.922 -8.336 1 96.38 562 ILE B CA 1
ATOM 10266 C C . ILE B 1 562 ? 5.988 -24.031 -8.836 1 96.38 562 ILE B C 1
ATOM 10268 O O . ILE B 1 562 ? 6.727 -24.625 -8.047 1 96.38 562 ILE B O 1
ATOM 10272 N N . ALA B 1 563 ? 5.938 -24.281 -10.141 1 95.69 563 ALA B N 1
ATOM 10273 C CA . ALA B 1 563 ? 6.855 -25.25 -10.734 1 95.69 563 ALA B CA 1
ATOM 10274 C C . ALA B 1 563 ? 8.305 -24.828 -10.539 1 95.69 563 ALA B C 1
ATOM 10276 O O . ALA B 1 563 ? 9.164 -25.641 -10.203 1 95.69 563 ALA B O 1
ATOM 10277 N N . PHE B 1 564 ? 8.602 -23.625 -10.727 1 94.88 564 PHE B N 1
ATOM 10278 C CA . PHE B 1 564 ? 9.945 -23.094 -10.523 1 94.88 564 PHE B CA 1
ATOM 10279 C C . PHE B 1 564 ? 10.414 -23.328 -9.094 1 94.88 564 PHE B C 1
ATOM 10281 O O . PHE B 1 564 ? 11.555 -23.75 -8.875 1 94.88 564 PHE B O 1
ATOM 10288 N N . ASN B 1 565 ? 9.547 -23 -8.211 1 95.75 565 ASN B N 1
ATOM 10289 C CA . ASN B 1 565 ? 9.883 -23.219 -6.805 1 95.75 565 ASN B CA 1
ATOM 10290 C C . ASN B 1 565 ? 10.172 -24.688 -6.508 1 95.75 565 ASN B C 1
ATOM 10292 O O . ASN B 1 565 ? 11.141 -25 -5.816 1 95.75 565 ASN B O 1
ATOM 10296 N N . ALA B 1 566 ? 9.352 -25.531 -7.004 1 97.94 566 ALA B N 1
ATOM 10297 C CA . ALA B 1 566 ? 9.508 -26.969 -6.77 1 97.94 566 ALA B CA 1
ATOM 10298 C C . ALA B 1 566 ? 10.82 -27.469 -7.359 1 97.94 566 ALA B C 1
ATOM 10300 O O . ALA B 1 566 ? 11.555 -28.219 -6.703 1 97.94 566 ALA B O 1
ATOM 10301 N N . LEU B 1 567 ? 11.109 -27.062 -8.523 1 96.56 567 LEU B N 1
ATOM 10302 C CA . LEU B 1 567 ? 12.336 -27.5 -9.195 1 96.56 567 LEU B CA 1
ATOM 10303 C C . LEU B 1 567 ? 13.562 -26.953 -8.477 1 96.56 567 LEU B C 1
ATOM 10305 O O . LEU B 1 567 ? 14.562 -27.656 -8.328 1 96.56 567 LEU B O 1
ATOM 10309 N N . SER B 1 568 ? 13.484 -25.688 -8.086 1 93.69 568 SER B N 1
ATOM 10310 C CA . SER B 1 568 ? 14.578 -25.109 -7.324 1 93.69 568 SER B CA 1
ATOM 10311 C C . SER B 1 568 ? 14.852 -25.891 -6.051 1 93.69 568 SER B C 1
ATOM 10313 O O . SER B 1 568 ? 16 -26.109 -5.684 1 93.69 568 SER B O 1
ATOM 10315 N N . ILE B 1 569 ? 13.836 -26.281 -5.375 1 95.75 569 ILE B N 1
ATOM 10316 C CA . ILE B 1 569 ? 13.953 -27.031 -4.129 1 95.75 569 ILE B CA 1
ATOM 10317 C C . ILE B 1 569 ? 14.633 -28.375 -4.398 1 95.75 569 ILE B C 1
ATOM 10319 O O . ILE B 1 569 ? 15.539 -28.766 -3.666 1 95.75 569 ILE B O 1
ATOM 10323 N N . ILE B 1 570 ? 14.203 -29.094 -5.434 1 96.12 570 ILE B N 1
ATOM 10324 C CA . ILE B 1 570 ? 14.766 -30.391 -5.758 1 96.12 570 ILE B CA 1
ATOM 10325 C C . ILE B 1 570 ? 16.25 -30.234 -6.117 1 96.12 570 ILE B C 1
ATOM 10327 O O . ILE B 1 570 ? 17.094 -30.984 -5.625 1 96.12 570 ILE B O 1
ATOM 10331 N N . TYR B 1 571 ? 16.578 -29.281 -6.961 1 92.88 571 TYR B N 1
ATOM 10332 C CA . TYR B 1 571 ? 17.969 -29.062 -7.348 1 92.88 571 TYR B CA 1
ATOM 10333 C C . TYR B 1 571 ? 18.812 -28.703 -6.137 1 92.88 571 TYR B C 1
ATOM 10335 O O . TYR B 1 571 ? 19.938 -29.203 -5.98 1 92.88 571 TYR B O 1
ATOM 10343 N N . ILE B 1 572 ? 18.344 -27.781 -5.273 1 90.62 572 ILE B N 1
ATOM 10344 C CA . ILE B 1 572 ? 19.109 -27.375 -4.102 1 90.62 572 ILE B CA 1
ATOM 10345 C C . ILE B 1 572 ? 19.266 -28.547 -3.146 1 90.62 572 ILE B C 1
ATOM 10347 O O . ILE B 1 572 ? 20.328 -28.719 -2.533 1 90.62 572 ILE B O 1
ATOM 10351 N N . TYR B 1 573 ? 18.266 -29.375 -2.959 1 92.94 573 TYR B N 1
ATOM 10352 C CA . TYR B 1 573 ? 18.375 -30.578 -2.15 1 92.94 573 TYR B CA 1
ATOM 10353 C C . TYR B 1 573 ? 19.469 -31.5 -2.682 1 92.94 573 TYR B C 1
ATOM 10355 O O . TYR B 1 573 ? 20.312 -31.969 -1.917 1 92.94 573 TYR B O 1
ATOM 10363 N N . LEU B 1 574 ? 19.453 -31.703 -4.012 1 92.69 574 LEU B N 1
ATOM 10364 C CA . LEU B 1 574 ? 20.438 -32.594 -4.633 1 92.69 574 LEU B CA 1
ATOM 10365 C C . LEU B 1 574 ? 21.844 -32 -4.5 1 92.69 574 LEU B C 1
ATOM 10367 O O . LEU B 1 574 ? 22.812 -32.75 -4.289 1 92.69 574 LEU B O 1
ATOM 10371 N N . ILE B 1 575 ? 21.922 -30.703 -4.637 1 88 575 ILE B N 1
ATOM 10372 C CA . ILE B 1 575 ? 23.219 -30.031 -4.469 1 88 575 ILE B CA 1
ATOM 10373 C C . ILE B 1 575 ? 23.719 -30.234 -3.037 1 88 575 ILE B C 1
ATOM 10375 O O . ILE B 1 575 ? 24.875 -30.547 -2.818 1 88 575 ILE B O 1
ATOM 10379 N N . GLN B 1 576 ? 22.812 -30.062 -2.098 1 87.44 576 GLN B N 1
ATOM 10380 C CA . GLN B 1 576 ? 23.172 -30.203 -0.69 1 87.44 576 GLN B CA 1
ATOM 10381 C C . GLN B 1 576 ? 23.578 -31.625 -0.354 1 87.44 576 GLN B C 1
ATOM 10383 O O . GLN B 1 576 ? 24.516 -31.859 0.406 1 87.44 576 GLN B O 1
ATOM 10388 N N . VAL B 1 577 ? 22.891 -32.531 -0.879 1 88.88 577 VAL B N 1
ATOM 10389 C CA . VAL B 1 577 ? 23.172 -33.969 -0.628 1 88.88 577 VAL B CA 1
ATOM 10390 C C . VAL B 1 577 ? 24.5 -34.344 -1.272 1 88.88 577 VAL B C 1
ATOM 10392 O O . VAL B 1 577 ? 25.328 -35 -0.651 1 88.88 577 VAL B O 1
ATOM 10395 N N . GLN B 1 578 ? 24.703 -33.906 -2.49 1 86.81 578 GLN B N 1
ATOM 10396 C CA . GLN B 1 578 ? 25.938 -34.25 -3.213 1 86.81 578 GLN B CA 1
ATOM 10397 C C . GLN B 1 578 ? 27.141 -33.562 -2.555 1 86.81 578 GLN B C 1
ATOM 10399 O O . GLN B 1 578 ? 28.25 -34.094 -2.627 1 86.81 578 GLN B O 1
ATOM 10404 N N . SER B 1 579 ? 26.891 -32.469 -1.936 1 82.81 579 SER B N 1
ATOM 10405 C CA . SER B 1 579 ? 27.969 -31.781 -1.217 1 82.81 579 SER B CA 1
ATOM 10406 C C . SER B 1 579 ? 28.125 -32.344 0.196 1 82.81 579 SER B C 1
ATOM 10408 O O . SER B 1 579 ? 28.891 -31.781 0.997 1 82.81 579 SER B O 1
ATOM 10410 N N . ASN B 1 580 ? 27.391 -33.312 0.565 1 84.38 580 ASN B N 1
ATOM 10411 C CA . ASN B 1 580 ? 27.422 -34 1.856 1 84.38 580 ASN B CA 1
ATOM 10412 C C . ASN B 1 580 ? 27.078 -33.031 3 1 84.38 580 ASN B C 1
ATOM 10414 O O . ASN B 1 580 ? 27.641 -33.156 4.094 1 84.38 580 ASN B O 1
ATOM 10418 N N . ARG B 1 581 ? 26.328 -32.094 2.646 1 83.75 581 ARG B N 1
ATOM 10419 C CA . ARG B 1 581 ? 25.906 -31.156 3.682 1 83.75 581 ARG B CA 1
ATOM 10420 C C . ARG B 1 581 ? 24.641 -31.641 4.379 1 83.75 581 ARG B C 1
ATOM 10422 O O . ARG B 1 581 ? 24.375 -31.266 5.527 1 83.75 581 ARG B O 1
ATOM 10429 N N . ILE B 1 582 ? 23.75 -32.219 3.604 1 88 582 ILE B N 1
ATOM 10430 C CA . ILE B 1 582 ? 22.547 -32.844 4.148 1 88 582 ILE B CA 1
ATOM 10431 C C . ILE B 1 582 ? 22.547 -34.344 3.826 1 88 582 ILE B C 1
ATOM 10433 O O . ILE B 1 582 ? 23.062 -34.75 2.783 1 88 582 ILE B O 1
ATOM 10437 N N . LEU B 1 583 ? 22.016 -35.125 4.758 1 87.25 583 LEU B N 1
ATOM 10438 C CA . LEU B 1 583 ? 21.922 -36.562 4.523 1 87.25 583 LEU B CA 1
ATOM 10439 C C . LEU B 1 583 ? 20.766 -36.875 3.572 1 87.25 583 LEU B C 1
ATOM 10441 O O . LEU B 1 583 ? 19.703 -36.281 3.664 1 87.25 583 LEU B O 1
ATOM 10445 N N . PRO B 1 584 ? 21.062 -37.781 2.674 1 89.06 584 PRO B N 1
ATOM 10446 C CA . PRO B 1 584 ? 19.969 -38.156 1.774 1 89.06 584 PRO B CA 1
ATOM 10447 C C . PRO B 1 584 ? 18.766 -38.719 2.52 1 89.06 584 PRO B C 1
ATOM 10449 O O . PRO B 1 584 ? 18.922 -39.562 3.422 1 89.06 584 PRO B O 1
ATOM 10452 N N . LEU B 1 585 ? 17.641 -38.281 2.18 1 88 585 LEU B N 1
ATOM 10453 C CA . LEU B 1 585 ? 16.406 -38.719 2.84 1 88 585 LEU B CA 1
ATOM 10454 C C . LEU B 1 585 ? 16.094 -40.156 2.535 1 88 585 LEU B C 1
ATOM 10456 O O . LEU B 1 585 ? 15.352 -40.812 3.273 1 88 585 LEU B O 1
ATOM 10460 N N . SER B 1 586 ? 16.625 -40.719 1.45 1 80.38 586 SER B N 1
ATOM 10461 C CA . SER B 1 586 ? 16.438 -42.125 1.104 1 80.38 586 SER B CA 1
ATOM 10462 C C . SER B 1 586 ? 17.094 -43.031 2.145 1 80.38 586 SER B C 1
ATOM 10464 O O . SER B 1 586 ? 16.703 -44.188 2.289 1 80.38 586 SER B O 1
ATOM 10466 N N . GLN B 1 587 ? 18.078 -42.469 2.854 1 72.94 587 GLN B N 1
ATOM 10467 C CA . GLN B 1 587 ? 18.828 -43.281 3.816 1 72.94 587 GLN B CA 1
ATOM 10468 C C . GLN B 1 587 ? 18.344 -43.031 5.238 1 72.94 587 GLN B C 1
ATOM 10470 O O . GLN B 1 587 ? 18.812 -43.656 6.184 1 72.94 587 GLN B O 1
ATOM 10475 N N . THR B 1 588 ? 17.484 -42.094 5.293 1 66.94 588 THR B N 1
ATOM 10476 C CA . THR B 1 588 ? 17.047 -41.75 6.641 1 66.94 588 THR B CA 1
ATOM 10477 C C . THR B 1 588 ? 15.75 -42.469 6.988 1 66.94 588 THR B C 1
ATOM 10479 O O . THR B 1 588 ? 14.828 -42.531 6.172 1 66.94 588 THR B O 1
ATOM 10482 N N . TYR B 1 589 ? 15.75 -43.5 7.945 1 55.34 589 TYR B N 1
ATOM 10483 C CA . TYR B 1 589 ? 14.609 -44.281 8.414 1 55.34 589 TYR B CA 1
ATOM 10484 C C . TYR B 1 589 ? 13.719 -43.438 9.32 1 55.34 589 TYR B C 1
ATOM 10486 O O . TYR B 1 589 ? 14.195 -42.781 10.25 1 55.34 589 TYR B O 1
ATOM 10494 N N . VAL B 1 590 ? 12.789 -42.75 8.852 1 55.5 590 VAL B N 1
ATOM 10495 C CA . VAL B 1 590 ? 11.898 -42.062 9.797 1 55.5 590 VAL B CA 1
ATOM 10496 C C . VAL B 1 590 ? 10.914 -43.094 10.383 1 55.5 590 VAL B C 1
ATOM 10498 O O . VAL B 1 590 ? 10.273 -43.844 9.641 1 55.5 590 VAL B O 1
ATOM 10501 N N . ALA B 1 591 ? 11 -43.469 11.703 1 46.34 591 ALA B N 1
ATOM 10502 C CA . ALA B 1 591 ? 10.109 -44.281 12.5 1 46.34 591 ALA B CA 1
ATOM 10503 C C . ALA B 1 591 ? 8.664 -43.781 12.414 1 46.34 591 ALA B C 1
ATOM 10505 O O . ALA B 1 591 ? 8.344 -42.719 12.93 1 46.34 591 ALA B O 1
ATOM 10506 N N . THR B 1 592 ? 8 -43.656 11.438 1 45.41 592 THR B N 1
ATOM 10507 C CA . THR B 1 592 ? 6.598 -43.312 11.602 1 45.41 592 THR B CA 1
ATOM 10508 C C . THR B 1 592 ? 5.852 -44.406 12.344 1 45.41 592 THR B C 1
ATOM 10510 O O . THR B 1 592 ? 6.258 -45.562 12.305 1 45.41 592 THR B O 1
ATOM 10513 N N . GLU B 1 593 ? 5.066 -44.188 13.414 1 39.94 593 GLU B N 1
ATOM 10514 C CA . GLU B 1 593 ? 4.281 -45.156 14.164 1 39.94 593 GLU B CA 1
ATOM 10515 C C . GLU B 1 593 ? 3.816 -46.312 13.258 1 39.94 593 GLU B C 1
ATOM 10517 O O . GLU B 1 593 ? 3.707 -47.438 13.695 1 39.94 593 GLU B O 1
ATOM 10522 N N . GLY B 1 594 ? 2.889 -46.125 12.328 1 37.34 594 GLY B N 1
ATOM 10523 C CA . GLY B 1 594 ? 2.043 -47.062 11.617 1 37.34 594 GLY B CA 1
ATOM 10524 C C . GLY B 1 594 ? 2.744 -47.719 10.438 1 37.34 594 GLY B C 1
ATOM 10525 O O . GLY B 1 594 ? 2.105 -48.375 9.617 1 37.34 594 GLY B O 1
ATOM 10526 N N . GLY B 1 595 ? 3.918 -48.125 10.266 1 36.09 595 GLY B N 1
ATOM 10527 C CA . GLY B 1 595 ? 4.703 -48.938 9.359 1 36.09 595 GLY B CA 1
ATOM 10528 C C . GLY B 1 595 ? 5.871 -48.219 8.742 1 36.09 595 GLY B C 1
ATOM 10529 O O . GLY B 1 595 ? 6.004 -47 8.914 1 36.09 595 GLY B O 1
ATOM 10530 N N . LEU B 1 596 ? 7.055 -48.969 8.414 1 36.12 596 LEU B N 1
ATOM 10531 C CA . LEU B 1 596 ? 8.289 -48.562 7.75 1 36.12 596 LEU B CA 1
ATOM 10532 C C . LEU B 1 596 ? 8.008 -47.625 6.594 1 36.12 596 LEU B C 1
ATOM 10534 O O . LEU B 1 596 ? 7.352 -48 5.621 1 36.12 596 LEU B O 1
ATOM 10538 N N . ASN B 1 597 ? 7.609 -46.531 6.754 1 41.5 597 ASN B N 1
ATOM 10539 C CA . ASN B 1 597 ? 7.496 -45.625 5.621 1 41.5 597 ASN B CA 1
ATOM 10540 C C . ASN B 1 597 ? 8.742 -45.656 4.746 1 41.5 597 ASN B C 1
ATOM 10542 O O . ASN B 1 597 ? 9.828 -45.281 5.191 1 41.5 597 ASN B O 1
ATOM 10546 N N . ASP B 1 598 ? 9.008 -46.688 4 1 42.28 598 ASP B N 1
ATOM 10547 C CA . ASP B 1 598 ? 10.055 -47 3.033 1 42.28 598 ASP B CA 1
ATOM 10548 C C . ASP B 1 598 ? 10.539 -45.75 2.311 1 42.28 598 ASP B C 1
ATOM 10550 O O . ASP B 1 598 ? 9.734 -44.938 1.873 1 42.28 598 ASP B O 1
ATOM 10554 N N . GLY B 1 599 ? 11.461 -45.031 2.734 1 49.91 599 GLY B N 1
ATOM 10555 C CA . GLY B 1 599 ? 12.383 -44.156 2.053 1 49.91 599 GLY B CA 1
ATOM 10556 C C . GLY B 1 599 ? 12.281 -44.219 0.541 1 49.91 599 GLY B C 1
ATOM 10557 O O . GLY B 1 599 ? 13.18 -43.781 -0.171 1 49.91 599 GLY B O 1
ATOM 10558 N N . PHE B 1 600 ? 11.219 -44.969 0.043 1 51.97 600 PHE B N 1
ATOM 10559 C CA . PHE B 1 600 ? 10.984 -45.312 -1.353 1 51.97 600 PHE B CA 1
ATOM 10560 C C . PHE B 1 600 ? 10.391 -44.156 -2.115 1 51.97 600 PHE B C 1
ATOM 10562 O O . PHE B 1 600 ? 9.484 -43.469 -1.619 1 51.97 600 PHE B O 1
ATOM 10569 N N . GLY B 1 601 ? 11.227 -43.375 -2.812 1 64.94 601 GLY B N 1
ATOM 10570 C CA . GLY B 1 601 ? 10.719 -42.438 -3.783 1 64.94 601 GLY B CA 1
ATOM 10571 C C . GLY B 1 601 ? 11.539 -41.156 -3.861 1 64.94 601 GLY B C 1
ATOM 10572 O O . GLY B 1 601 ? 11.266 -40.281 -4.688 1 64.94 601 GLY B O 1
ATOM 10573 N N . PHE B 1 602 ? 12.445 -41.094 -2.844 1 80.44 602 PHE B N 1
ATOM 10574 C CA . PHE B 1 602 ? 13.266 -39.906 -2.902 1 80.44 602 PHE B CA 1
ATOM 10575 C C . PHE B 1 602 ? 14.68 -40.219 -3.379 1 80.44 602 PHE B C 1
ATOM 10577 O O . PHE B 1 602 ? 15.648 -39.594 -2.957 1 80.44 602 PHE B O 1
ATOM 10584 N N . ASP B 1 603 ? 14.688 -41.25 -4.156 1 86.56 603 ASP B N 1
ATOM 10585 C CA . ASP B 1 603 ? 15.984 -41.562 -4.75 1 86.56 603 ASP B CA 1
ATOM 10586 C C . ASP B 1 603 ? 16.5 -40.375 -5.57 1 86.56 603 ASP B C 1
ATOM 10588 O O . ASP B 1 603 ? 15.766 -39.781 -6.363 1 86.56 603 ASP B O 1
ATOM 10592 N N . GLU B 1 604 ? 17.75 -40.062 -5.379 1 88.12 604 GLU B N 1
ATOM 10593 C CA . GLU B 1 604 ? 18.344 -38.875 -5.996 1 88.12 604 GLU B CA 1
ATOM 10594 C C . GLU B 1 604 ? 18.266 -38.969 -7.52 1 88.12 604 GLU B C 1
ATOM 10596 O O . GLU B 1 604 ? 18.016 -37.969 -8.188 1 88.12 604 GLU B O 1
ATOM 10601 N N . SER B 1 605 ? 18.5 -40.156 -8.055 1 88.25 605 SER B N 1
ATOM 10602 C CA . SER B 1 605 ? 18.469 -40.344 -9.508 1 88.25 605 SER B CA 1
ATOM 10603 C C . SER B 1 605 ? 17.047 -40.125 -10.047 1 88.25 605 SER B C 1
ATOM 10605 O O . SER B 1 605 ? 16.875 -39.469 -11.086 1 88.25 605 SER B O 1
ATOM 10607 N N . THR B 1 606 ? 16.141 -40.688 -9.359 1 90.5 606 THR B N 1
ATOM 10608 C CA . THR B 1 606 ? 14.742 -40.531 -9.766 1 90.5 606 THR B CA 1
ATOM 10609 C C . THR B 1 606 ? 14.32 -39.062 -9.695 1 90.5 606 THR B C 1
ATOM 10611 O O . THR B 1 606 ? 13.641 -38.562 -10.594 1 90.5 606 THR B O 1
ATOM 10614 N N . LEU B 1 607 ? 14.703 -38.406 -8.609 1 93.44 607 LEU B N 1
ATOM 10615 C CA . LEU B 1 607 ? 14.367 -37 -8.438 1 93.44 607 LEU B CA 1
ATOM 10616 C C . LEU B 1 607 ? 15 -36.156 -9.539 1 93.44 607 LEU B C 1
ATOM 10618 O O . LEU B 1 607 ? 14.367 -35.219 -10.039 1 93.44 607 LEU B O 1
ATOM 10622 N N . TYR B 1 608 ? 16.172 -36.438 -9.875 1 93.19 608 TYR B N 1
ATOM 10623 C CA . TYR B 1 608 ? 16.891 -35.688 -10.906 1 93.19 608 TYR B CA 1
ATOM 10624 C C . TYR B 1 608 ? 16.188 -35.812 -12.258 1 93.19 608 TYR B C 1
ATOM 10626 O O . TYR B 1 608 ? 16 -34.812 -12.969 1 93.19 608 TYR B O 1
ATOM 10634 N N . VAL B 1 609 ? 15.82 -37.031 -12.633 1 92.5 609 VAL B N 1
ATOM 10635 C CA . VAL B 1 609 ? 15.156 -37.281 -13.906 1 92.5 609 VAL B CA 1
ATOM 10636 C C . VAL B 1 609 ? 13.805 -36.562 -13.938 1 92.5 609 VAL B C 1
ATOM 10638 O O . VAL B 1 609 ? 13.438 -36 -14.961 1 92.5 609 VAL B O 1
ATOM 10641 N N . LEU B 1 610 ? 13.125 -36.688 -12.859 1 93.88 610 LEU B N 1
ATOM 10642 C CA . LEU B 1 610 ? 11.844 -36.031 -12.75 1 93.88 610 LEU B CA 1
ATOM 10643 C C . LEU B 1 610 ? 12.008 -34.5 -12.93 1 93.88 610 LEU B C 1
ATOM 10645 O O . LEU B 1 610 ? 11.219 -33.875 -13.633 1 93.88 610 LEU B O 1
ATOM 10649 N N . ALA B 1 611 ? 12.953 -33.938 -12.258 1 95 611 ALA B N 1
ATOM 10650 C CA . ALA B 1 611 ? 13.211 -32.5 -12.32 1 95 611 ALA B CA 1
ATOM 10651 C C . ALA B 1 611 ? 13.625 -32.094 -13.727 1 95 611 ALA B C 1
ATOM 10653 O O . ALA B 1 611 ? 13.18 -31.047 -14.227 1 95 611 ALA B O 1
ATOM 10654 N N . GLU B 1 612 ? 14.445 -32.844 -14.359 1 93.06 612 GLU B N 1
ATOM 10655 C CA . GLU B 1 612 ? 14.898 -32.531 -15.711 1 93.06 612 GLU B CA 1
ATOM 10656 C C . GLU B 1 612 ? 13.734 -32.531 -16.703 1 93.06 612 GLU B C 1
ATOM 10658 O O . GLU B 1 612 ? 13.648 -31.641 -17.547 1 93.06 612 GLU B O 1
ATOM 10663 N N . THR B 1 613 ? 12.938 -33.5 -16.578 1 93.44 613 THR B N 1
ATOM 10664 C CA . THR B 1 613 ? 11.773 -33.594 -17.453 1 93.44 613 THR B CA 1
ATOM 10665 C C . THR B 1 613 ? 10.844 -32.406 -17.25 1 93.44 613 THR B C 1
ATOM 10667 O O . THR B 1 613 ? 10.383 -31.797 -18.219 1 93.44 613 THR B O 1
ATOM 10670 N N . ALA B 1 614 ? 10.562 -32.125 -16.062 1 94.25 614 ALA B N 1
ATOM 10671 C CA . ALA B 1 614 ? 9.656 -31.031 -15.742 1 94.25 614 ALA B CA 1
ATOM 10672 C C . ALA B 1 614 ? 10.25 -29.703 -16.188 1 94.25 614 ALA B C 1
ATOM 10674 O O . ALA B 1 614 ? 9.523 -28.812 -16.641 1 94.25 614 ALA B O 1
ATOM 10675 N N . GLN B 1 615 ? 11.547 -29.5 -15.953 1 93.19 615 GLN B N 1
ATOM 10676 C CA . GLN B 1 615 ? 12.211 -28.281 -16.391 1 93.19 615 GLN B CA 1
ATOM 10677 C C . GLN B 1 615 ? 12.078 -28.078 -17.891 1 93.19 615 GLN B C 1
ATOM 10679 O O . GLN B 1 615 ? 11.898 -26.953 -18.359 1 93.19 615 GLN B O 1
ATOM 10684 N N . TYR B 1 616 ? 12.188 -29.156 -18.641 1 90.25 616 TYR B N 1
ATOM 10685 C CA . TYR B 1 616 ? 12.008 -29.094 -20.078 1 90.25 616 TYR B CA 1
ATOM 10686 C C . TYR B 1 616 ? 10.633 -28.547 -20.438 1 90.25 616 TYR B C 1
ATOM 10688 O O . TYR B 1 616 ? 10.516 -27.641 -21.266 1 90.25 616 TYR B O 1
ATOM 10696 N N . HIS B 1 617 ? 9.625 -29.094 -19.859 1 89.38 617 HIS B N 1
ATOM 10697 C CA . HIS B 1 617 ? 8.258 -28.672 -20.141 1 89.38 617 HIS B CA 1
ATOM 10698 C C . HIS B 1 617 ? 8.039 -27.234 -19.703 1 89.38 617 HIS B C 1
ATOM 10700 O O . HIS B 1 617 ? 7.344 -26.469 -20.391 1 89.38 617 HIS B O 1
ATOM 10706 N N . LEU B 1 618 ? 8.547 -26.859 -18.516 1 89.06 618 LEU B N 1
ATOM 10707 C CA . LEU B 1 618 ? 8.391 -25.5 -18.016 1 89.06 618 LEU B CA 1
ATOM 10708 C C . LEU B 1 618 ? 9.039 -24.5 -18.969 1 89.06 618 LEU B C 1
ATOM 10710 O O . LEU B 1 618 ? 8.461 -23.453 -19.266 1 89.06 618 LEU B O 1
ATOM 10714 N N . THR B 1 619 ? 10.18 -24.797 -19.422 1 85.75 619 THR B N 1
ATOM 10715 C CA . THR B 1 619 ? 10.906 -23.891 -20.312 1 85.75 619 THR B CA 1
ATOM 10716 C C . THR B 1 619 ? 10.156 -23.719 -21.625 1 85.75 619 THR B C 1
ATOM 10718 O O . THR B 1 619 ? 10.125 -22.625 -22.188 1 85.75 619 THR B O 1
ATOM 10721 N N . HIS B 1 620 ? 9.5 -24.75 -22.047 1 82.94 620 HIS B N 1
ATOM 10722 C CA . HIS B 1 620 ? 8.727 -24.672 -23.281 1 82.94 620 HIS B CA 1
ATOM 10723 C C . HIS B 1 620 ? 7.449 -23.859 -23.094 1 82.94 620 HIS B C 1
ATOM 10725 O O . HIS B 1 620 ? 7.043 -23.109 -23.984 1 82.94 620 HIS B O 1
ATOM 10731 N N . ALA B 1 621 ? 6.867 -24.125 -22.031 1 81.75 621 ALA B N 1
ATOM 10732 C CA . ALA B 1 621 ? 5.629 -23.406 -21.734 1 81.75 621 ALA B CA 1
ATOM 10733 C C . ALA B 1 621 ? 5.891 -21.922 -21.531 1 81.75 621 ALA B C 1
ATOM 10735 O O . ALA B 1 621 ? 5.012 -21.078 -21.781 1 81.75 621 ALA B O 1
ATOM 10736 N N . THR B 1 622 ? 7.082 -21.578 -21.094 1 77.31 622 THR B N 1
ATOM 10737 C CA . THR B 1 622 ? 7.402 -20.188 -20.781 1 77.31 622 THR B CA 1
ATOM 10738 C C . THR B 1 622 ? 8.172 -19.547 -21.938 1 77.31 622 THR B C 1
ATOM 10740 O O . THR B 1 622 ? 8.719 -18.453 -21.781 1 77.31 622 THR B O 1
ATOM 10743 N N . ALA B 1 623 ? 8.188 -20.125 -22.984 1 75.5 623 ALA B N 1
ATOM 10744 C CA . ALA B 1 623 ? 8.945 -19.594 -24.109 1 75.5 623 ALA B CA 1
ATOM 10745 C C . ALA B 1 623 ? 8.445 -18.203 -24.5 1 75.5 623 ALA B C 1
ATOM 10747 O O . ALA B 1 623 ? 9.242 -17.312 -24.797 1 75.5 623 ALA B O 1
ATOM 10748 N N . ARG B 1 624 ? 7.148 -18.062 -24.438 1 70.12 624 ARG B N 1
ATOM 10749 C CA . ARG B 1 624 ? 6.57 -16.75 -24.75 1 70.12 624 ARG B CA 1
ATOM 10750 C C . ARG B 1 624 ? 6.867 -15.742 -23.641 1 70.12 624 ARG B C 1
ATOM 10752 O O . ARG B 1 624 ? 6.953 -14.539 -23.906 1 70.12 624 ARG B O 1
ATOM 10759 N N . ASN B 1 625 ? 7.059 -16.266 -22.453 1 66.56 625 ASN B N 1
ATOM 10760 C CA . ASN B 1 625 ? 7.23 -15.445 -21.266 1 66.56 625 ASN B CA 1
ATOM 10761 C C . ASN B 1 625 ? 8.703 -15.164 -20.984 1 66.56 625 ASN B C 1
ATOM 10763 O O . ASN B 1 625 ? 9.031 -14.305 -20.172 1 66.56 625 ASN B O 1
ATOM 10767 N N . ALA B 1 626 ? 9.516 -15.852 -21.578 1 57.84 626 ALA B N 1
ATOM 10768 C CA . ALA B 1 626 ? 10.914 -16.016 -21.203 1 57.84 626 ALA B CA 1
ATOM 10769 C C . ALA B 1 626 ? 11.633 -14.68 -21.141 1 57.84 626 ALA B C 1
ATOM 10771 O O . ALA B 1 626 ? 12.445 -14.445 -20.234 1 57.84 626 ALA B O 1
ATOM 10772 N N . PRO B 1 627 ? 11.227 -13.789 -21.875 1 52.53 627 PRO B N 1
ATOM 10773 C CA . PRO B 1 627 ? 11.984 -12.547 -21.688 1 52.53 627 PRO B CA 1
ATOM 10774 C C . PRO B 1 627 ? 11.688 -11.859 -20.359 1 52.53 627 PRO B C 1
ATOM 10776 O O . PRO B 1 627 ? 12.539 -11.148 -19.828 1 52.53 627 PRO B O 1
ATOM 10779 N N . SER B 1 628 ? 10.641 -12.344 -19.859 1 61.75 628 SER B N 1
ATOM 10780 C CA . SER B 1 628 ? 10.242 -11.656 -18.641 1 61.75 628 SER B CA 1
ATOM 10781 C C . SER B 1 628 ? 10.461 -12.539 -17.406 1 61.75 628 SER B C 1
ATOM 10783 O O . SER B 1 628 ? 10.969 -12.078 -16.391 1 61.75 628 SER B O 1
ATOM 10785 N N . TRP B 1 629 ? 10.211 -13.852 -17.719 1 76.19 629 TRP B N 1
ATOM 10786 C CA . TRP B 1 629 ? 10.383 -14.789 -16.609 1 76.19 629 TRP B CA 1
ATOM 10787 C C . TRP B 1 629 ? 11.555 -15.727 -16.859 1 76.19 629 TRP B C 1
ATOM 10789 O O . TRP B 1 629 ? 11.453 -16.656 -17.656 1 76.19 629 TRP B O 1
ATOM 10799 N N . LYS B 1 630 ? 12.609 -15.523 -16.203 1 81.62 630 LYS B N 1
ATOM 10800 C CA . LYS B 1 630 ? 13.859 -16.234 -16.469 1 81.62 630 LYS B CA 1
ATOM 10801 C C . LYS B 1 630 ? 13.961 -17.5 -15.633 1 81.62 630 LYS B C 1
ATOM 10803 O O . LYS B 1 630 ? 15.008 -17.797 -15.047 1 81.62 630 LYS B O 1
ATOM 10808 N N . TYR B 1 631 ? 12.844 -18.234 -15.555 1 86.56 631 TYR B N 1
ATOM 10809 C CA . TYR B 1 631 ? 12.812 -19.484 -14.789 1 86.56 631 TYR B CA 1
ATOM 10810 C C . TYR B 1 631 ? 13.82 -20.484 -15.344 1 86.56 631 TYR B C 1
ATOM 10812 O O . TYR B 1 631 ? 14.602 -21.078 -14.586 1 86.56 631 TYR B O 1
ATOM 10820 N N . GLY B 1 632 ? 13.805 -20.609 -16.672 1 83.88 632 GLY B N 1
ATOM 10821 C CA . GLY B 1 632 ? 14.664 -21.594 -17.328 1 83.88 632 GLY B CA 1
ATOM 10822 C C . GLY B 1 632 ? 16.141 -21.328 -17.094 1 83.88 632 GLY B C 1
ATOM 10823 O O . GLY B 1 632 ? 16.906 -22.25 -16.828 1 83.88 632 GLY B O 1
ATOM 10824 N N . THR B 1 633 ? 16.5 -20.078 -17.156 1 81.31 633 THR B N 1
ATOM 10825 C CA . THR B 1 633 ? 17.891 -19.703 -16.984 1 81.31 633 THR B CA 1
ATOM 10826 C C . THR B 1 633 ? 18.375 -20 -15.578 1 81.31 633 THR B C 1
ATOM 10828 O O . THR B 1 633 ? 19.484 -20.516 -15.383 1 81.31 633 THR B O 1
ATOM 10831 N N . ILE B 1 634 ? 17.594 -19.688 -14.656 1 84.19 634 ILE B N 1
ATOM 10832 C CA . ILE B 1 634 ? 17.984 -19.891 -13.258 1 84.19 634 ILE B CA 1
ATOM 10833 C C . ILE B 1 634 ? 18.062 -21.391 -12.961 1 84.19 634 ILE B C 1
ATOM 10835 O O . ILE B 1 634 ? 19 -21.844 -12.312 1 84.19 634 ILE B O 1
ATOM 10839 N N . LEU B 1 635 ? 17.109 -22.125 -13.414 1 89.06 635 LEU B N 1
ATOM 10840 C CA . LEU B 1 635 ? 17.078 -23.562 -13.164 1 89.06 635 LEU B CA 1
ATOM 10841 C C . LEU B 1 635 ? 18.25 -24.25 -13.867 1 89.06 635 LEU B C 1
ATOM 10843 O O . LEU B 1 635 ? 18.812 -25.219 -13.344 1 89.06 635 LEU B O 1
ATOM 10847 N N . GLN B 1 636 ? 18.578 -23.75 -14.969 1 86.06 636 GLN B N 1
ATOM 10848 C CA . GLN B 1 636 ? 19.719 -24.297 -15.68 1 86.06 636 GLN B CA 1
ATOM 10849 C C . GLN B 1 636 ? 21.016 -24.062 -14.906 1 86.06 636 GLN B C 1
ATOM 10851 O O . GLN B 1 636 ? 21.906 -24.922 -14.891 1 86.06 636 GLN B O 1
ATOM 10856 N N . SER B 1 637 ? 21.078 -22.906 -14.273 1 83.31 637 SER B N 1
ATOM 10857 C CA . SER B 1 637 ? 22.25 -22.609 -13.453 1 83.31 637 SER B CA 1
ATOM 10858 C C . SER B 1 637 ? 22.344 -23.562 -12.258 1 83.31 637 SER B C 1
ATOM 10860 O O . SER B 1 637 ? 23.438 -24 -11.891 1 83.31 637 SER B O 1
ATOM 10862 N N . LEU B 1 638 ? 21.25 -23.859 -11.695 1 85.75 638 LEU B N 1
ATOM 10863 C CA . LEU B 1 638 ? 21.234 -24.797 -10.57 1 85.75 638 LEU B CA 1
ATOM 10864 C C . LEU B 1 638 ? 21.609 -26.203 -11.023 1 85.75 638 LEU B C 1
ATOM 10866 O O . LEU B 1 638 ? 22.344 -26.906 -10.336 1 85.75 638 LEU B O 1
ATOM 10870 N N . ARG B 1 639 ? 21.125 -26.578 -12.141 1 87 639 ARG B N 1
ATOM 10871 C CA . ARG B 1 639 ? 21.438 -27.891 -12.688 1 87 639 ARG B CA 1
ATOM 10872 C C . ARG B 1 639 ? 22.922 -28.016 -13.023 1 87 639 ARG B C 1
ATOM 10874 O O . ARG B 1 639 ? 23.531 -29.062 -12.789 1 87 639 ARG B O 1
ATOM 10881 N N . ARG B 1 640 ? 23.469 -26.953 -13.445 1 82.81 640 ARG B N 1
ATOM 10882 C CA . ARG B 1 640 ? 24.891 -26.938 -13.758 1 82.81 640 ARG B CA 1
ATOM 10883 C C . ARG B 1 640 ? 25.734 -27.109 -12.492 1 82.81 640 ARG B C 1
ATOM 10885 O O . ARG B 1 640 ? 26.75 -27.797 -12.516 1 82.81 640 ARG B O 1
ATOM 10892 N N . GLU B 1 641 ? 25.297 -26.438 -11.57 1 82 641 GLU B N 1
ATOM 10893 C CA . GLU B 1 641 ? 25.984 -26.609 -10.289 1 82 641 GLU B CA 1
ATOM 10894 C C . GLU B 1 641 ? 25.922 -28.047 -9.812 1 82 641 GLU B C 1
ATOM 10896 O O . GLU B 1 641 ? 26.891 -28.562 -9.25 1 82 641 GLU B O 1
ATOM 10901 N N . LEU B 1 642 ? 24.844 -28.688 -10.016 1 85.5 642 LEU B N 1
ATOM 10902 C CA . LEU B 1 642 ? 24.672 -30.078 -9.625 1 85.5 642 LEU B CA 1
ATOM 10903 C C . LEU B 1 642 ? 25.562 -31 -10.453 1 85.5 642 LEU B C 1
ATOM 10905 O O . LEU B 1 642 ? 26.156 -31.938 -9.93 1 85.5 642 LEU B O 1
ATOM 10909 N N . GLU B 1 643 ? 25.688 -30.703 -11.656 1 82.75 643 GLU B N 1
ATOM 10910 C CA . GLU B 1 643 ? 26.516 -31.5 -12.555 1 82.75 643 GLU B CA 1
ATOM 10911 C C . GLU B 1 643 ? 28 -31.344 -12.227 1 82.75 643 GLU B C 1
ATOM 10913 O O . GLU B 1 643 ? 28.766 -32.281 -12.344 1 82.75 643 GLU B O 1
ATOM 10918 N N . ARG B 1 644 ? 28.312 -30.203 -11.82 1 79.94 644 ARG B N 1
ATOM 10919 C CA . ARG B 1 644 ? 29.688 -29.953 -11.406 1 79.94 644 ARG B CA 1
ATOM 10920 C C . ARG B 1 644 ? 30.062 -30.812 -10.203 1 79.94 644 ARG B C 1
ATOM 10922 O O . ARG B 1 644 ? 31.203 -31.281 -10.102 1 79.94 644 ARG B O 1
ATOM 10929 N N . LEU B 1 645 ? 29.172 -31 -9.359 1 78.88 645 LEU B N 1
ATOM 10930 C CA . LEU B 1 645 ? 29.406 -31.766 -8.141 1 78.88 645 LEU B CA 1
ATOM 10931 C C . LEU B 1 645 ? 29.359 -33.281 -8.43 1 78.88 645 LEU B C 1
ATOM 10933 O O . LEU B 1 645 ? 29.797 -34.062 -7.602 1 78.88 645 LEU B O 1
ATOM 10937 N N . GLY B 1 646 ? 29.062 -33.812 -9.594 1 71.88 646 GLY B N 1
ATOM 10938 C CA . GLY B 1 646 ? 28.984 -35.219 -9.977 1 71.88 646 GLY B CA 1
ATOM 10939 C C . GLY B 1 646 ? 27.562 -35.719 -10.156 1 71.88 646 GLY B C 1
ATOM 10940 O O . GLY B 1 646 ? 26.75 -35.656 -9.219 1 71.88 646 GLY B O 1
ATOM 10941 N N . ALA B 1 647 ? 26.953 -35.719 -11.266 1 59.78 647 ALA B N 1
ATOM 10942 C CA . ALA B 1 647 ? 25.578 -36.062 -11.57 1 59.78 647 ALA B CA 1
ATOM 10943 C C . ALA B 1 647 ? 25.203 -37.406 -10.93 1 59.78 647 ALA B C 1
ATOM 10945 O O . ALA B 1 647 ? 26.016 -38.344 -10.898 1 59.78 647 ALA B O 1
ATOM 10946 N N . PRO B 1 648 ? 24.156 -37.5 -10.07 1 57.72 648 PRO B N 1
ATOM 10947 C CA . PRO B 1 648 ? 23.812 -38.812 -9.469 1 57.72 648 PRO B CA 1
ATOM 10948 C C . PRO B 1 648 ? 23.766 -39.938 -10.492 1 57.72 648 PRO B C 1
ATOM 10950 O O . PRO B 1 648 ? 23.719 -41.125 -10.109 1 57.72 648 PRO B O 1
ATOM 10953 N N . CYS B 1 649 ? 23.203 -39.875 -11.68 1 46.12 649 CYS B N 1
ATOM 10954 C CA . CYS B 1 649 ? 22.75 -41.062 -12.391 1 46.12 649 CYS B CA 1
ATOM 10955 C C . CYS B 1 649 ? 23.922 -41.844 -13.008 1 46.12 649 CYS B C 1
ATOM 10957 O O . CYS B 1 649 ? 23.719 -42.656 -13.891 1 46.12 649 CYS B O 1
ATOM 10959 N N . ASP B 1 650 ? 25.094 -41.625 -13.227 1 39.53 650 ASP B N 1
ATOM 10960 C CA . ASP B 1 650 ? 25.344 -42.562 -14.32 1 39.53 650 ASP B CA 1
ATOM 10961 C C . ASP B 1 650 ? 24.938 -43.969 -13.945 1 39.53 650 ASP B C 1
ATOM 10963 O O . ASP B 1 650 ? 25.422 -44.531 -12.953 1 39.53 650 ASP B O 1
ATOM 10967 N N . PRO B 1 651 ? 23.688 -44.438 -14.18 1 36.16 651 PRO B N 1
ATOM 10968 C CA . PRO B 1 651 ? 23.672 -45.875 -14.039 1 36.16 651 PRO B CA 1
ATOM 10969 C C . PRO B 1 651 ? 25 -46.531 -14.391 1 36.16 651 PRO B C 1
ATOM 10971 O O . PRO B 1 651 ? 25.594 -46.219 -15.422 1 36.16 651 PRO B O 1
ATOM 10974 N N . VAL B 1 652 ? 25.797 -46.719 -13.469 1 34 652 VAL B N 1
ATOM 10975 C CA . VAL B 1 652 ? 26.891 -47.656 -13.734 1 34 652 VAL B CA 1
ATOM 10976 C C . VAL B 1 652 ? 26.453 -48.719 -14.742 1 34 652 VAL B C 1
ATOM 10978 O O . VAL B 1 652 ? 25.547 -49.5 -14.453 1 34 652 VAL B O 1
ATOM 10981 N N . ALA B 1 653 ? 26.359 -48.375 -16.031 1 33.5 653 ALA B N 1
ATOM 10982 C CA . ALA B 1 653 ? 26.438 -49.5 -16.969 1 33.5 653 ALA B CA 1
ATOM 10983 C C . ALA B 1 653 ? 27.422 -50.562 -16.484 1 33.5 653 ALA B C 1
ATOM 10985 O O . ALA B 1 653 ? 28.625 -50.344 -16.453 1 33.5 653 ALA B O 1
ATOM 10986 N N . THR B 1 654 ? 27.078 -51.312 -15.344 1 30.22 654 THR B N 1
ATOM 10987 C CA . THR B 1 654 ? 27.719 -52.594 -15.195 1 30.22 654 THR B CA 1
ATOM 10988 C C . THR B 1 654 ? 27.922 -53.25 -16.547 1 30.22 654 THR B C 1
ATOM 10990 O O . THR B 1 654 ? 26.969 -53.75 -17.172 1 30.22 654 THR B O 1
ATOM 10993 N N . ASN B 1 655 ? 28.641 -52.656 -17.422 1 29.56 655 ASN B N 1
ATOM 10994 C CA . ASN B 1 655 ? 29.234 -53.375 -18.562 1 29.56 655 ASN B CA 1
ATOM 10995 C C . ASN B 1 655 ? 29.844 -54.688 -18.141 1 29.56 655 ASN B C 1
ATOM 10997 O O . ASN B 1 655 ? 31.047 -54.781 -17.859 1 29.56 655 ASN B O 1
ATOM 11001 N N . MET B 1 656 ? 29.203 -55.438 -17.156 1 27.92 656 MET B N 1
ATOM 11002 C CA . MET B 1 656 ? 29.766 -56.781 -17.125 1 27.92 656 MET B CA 1
ATOM 11003 C C . MET B 1 656 ? 29.734 -57.406 -18.5 1 27.92 656 MET B C 1
ATOM 11005 O O . MET B 1 656 ? 28.703 -57.375 -19.188 1 27.92 656 MET B O 1
ATOM 11009 N N . PRO B 1 657 ? 30.812 -57.562 -19.172 1 28.5 657 PRO B N 1
ATOM 11010 C CA . PRO B 1 657 ? 30.828 -58.312 -20.438 1 28.5 657 PRO B CA 1
ATOM 11011 C C . PRO B 1 657 ? 30.016 -59.594 -20.359 1 28.5 657 PRO B C 1
ATOM 11013 O O . PRO B 1 657 ? 30.016 -60.281 -19.344 1 28.5 657 PRO B O 1
ATOM 11016 N N . PRO B 1 658 ? 28.734 -59.562 -20.875 1 28.78 658 PRO B N 1
ATOM 11017 C CA . PRO B 1 658 ? 28.062 -60.875 -20.844 1 28.78 658 PRO B CA 1
ATOM 11018 C C . PRO B 1 658 ? 29 -62.031 -21.172 1 28.78 658 PRO B C 1
ATOM 11020 O O . PRO B 1 658 ? 29.734 -61.969 -22.172 1 28.78 658 PRO B O 1
ATOM 11023 N N . GLU B 1 659 ? 29.734 -62.5 -20.219 1 27.25 659 GLU B N 1
ATOM 11024 C CA . GLU B 1 659 ? 30.422 -63.781 -20.5 1 27.25 659 GLU B CA 1
ATOM 11025 C C . GLU B 1 659 ? 29.516 -64.75 -21.266 1 27.25 659 GLU B C 1
ATOM 11027 O O . GLU B 1 659 ? 28.344 -64.875 -20.953 1 27.25 659 GLU B O 1
ATOM 11032 N N . HIS B 1 660 ? 29.797 -65 -22.609 1 26.86 660 HIS B N 1
ATOM 11033 C CA . HIS B 1 660 ? 29.281 -65.875 -23.656 1 26.86 660 HIS B CA 1
ATOM 11034 C C . HIS B 1 660 ? 28.984 -67.25 -23.094 1 26.86 660 HIS B C 1
ATOM 11036 O O . HIS B 1 660 ? 29.016 -68.25 -23.844 1 26.86 660 HIS B O 1
ATOM 11042 N N . GLN B 1 661 ? 28.453 -67.438 -21.859 1 23.14 661 GLN B N 1
ATOM 11043 C CA . GLN B 1 661 ? 28.328 -68.875 -21.641 1 23.14 661 GLN B CA 1
ATOM 11044 C C . GLN B 1 661 ? 27.438 -69.5 -22.703 1 23.14 661 GLN B C 1
ATOM 11046 O O . GLN B 1 661 ? 26.438 -68.875 -23.125 1 23.14 661 GLN B O 1
ATOM 11051 N N . GLY B 1 662 ? 27.906 -70.562 -23.469 1 23.58 662 GLY B N 1
ATOM 11052 C CA . GLY B 1 662 ? 27.578 -71.5 -24.547 1 23.58 662 GLY B CA 1
ATOM 11053 C C . GLY B 1 662 ? 26.266 -72.188 -24.344 1 23.58 662 GLY B C 1
ATOM 11054 O O . GLY B 1 662 ? 26.016 -73.25 -24.953 1 23.58 662 GLY B O 1
ATOM 11055 N N . GLU B 1 663 ? 25.188 -71.562 -23.734 1 23.58 663 GLU B N 1
ATOM 11056 C CA . GLU B 1 663 ? 24.125 -72.5 -23.469 1 23.58 663 GLU B CA 1
ATOM 11057 C C . GLU B 1 663 ? 23.641 -73.188 -24.766 1 23.58 663 GLU B C 1
ATOM 11059 O O . GLU B 1 663 ? 23.719 -72.625 -25.828 1 23.58 663 GLU B O 1
ATOM 11064 N N . PRO B 1 664 ? 23.312 -74.5 -24.641 1 26.75 664 PRO B N 1
ATOM 11065 C CA . PRO B 1 664 ? 22.984 -75.5 -25.688 1 26.75 664 PRO B CA 1
ATOM 11066 C C . PRO B 1 664 ? 21.828 -75 -26.578 1 26.75 664 PRO B C 1
ATOM 11068 O O . PRO B 1 664 ? 20.984 -74.25 -26.125 1 26.75 664 PRO B O 1
ATOM 11071 N N . ARG B 1 665 ? 21.922 -75.25 -27.875 1 26.06 665 ARG B N 1
ATOM 11072 C CA . ARG B 1 665 ? 21.234 -75 -29.141 1 26.06 665 ARG B CA 1
ATOM 11073 C C . ARG B 1 665 ? 19.828 -75.625 -29.125 1 26.06 665 ARG B C 1
ATOM 11075 O O . ARG B 1 665 ? 19.656 -76.812 -29.438 1 26.06 665 ARG B O 1
ATOM 11082 N N . ILE B 1 666 ? 19.031 -75.5 -28 1 23.48 666 ILE B N 1
ATOM 11083 C CA . ILE B 1 666 ? 17.828 -76.312 -28.234 1 23.48 666 ILE B CA 1
ATOM 11084 C C . ILE B 1 666 ? 17.094 -75.75 -29.453 1 23.48 666 ILE B C 1
ATOM 11086 O O . ILE B 1 666 ? 16.938 -74.562 -29.609 1 23.48 666 ILE B O 1
ATOM 11090 N N . GLN B 1 667 ? 16.844 -76.562 -30.469 1 23.12 667 GLN B N 1
ATOM 11091 C CA . GLN B 1 667 ? 16.297 -76.562 -31.828 1 23.12 667 GLN B CA 1
ATOM 11092 C C . GLN B 1 667 ? 14.859 -76.125 -31.859 1 23.12 667 GLN B C 1
ATOM 11094 O O . GLN B 1 667 ? 13.93 -76.875 -31.656 1 23.12 667 GLN B O 1
ATOM 11099 N N . SER B 1 668 ? 14.492 -75 -31.078 1 22.09 668 SER B N 1
ATOM 11100 C CA . SER B 1 668 ? 13.047 -74.812 -31.094 1 22.09 668 SER B CA 1
ATOM 11101 C C . SER B 1 668 ? 12.539 -74.625 -32.531 1 22.09 668 SER B C 1
ATOM 11103 O O . SER B 1 668 ? 13.258 -74.125 -33.375 1 22.09 668 SER B O 1
ATOM 11105 N N . ARG B 1 669 ? 11.391 -75.312 -32.844 1 25.53 669 ARG B N 1
ATOM 11106 C CA . ARG B 1 669 ? 10.523 -75.5 -34 1 25.53 669 ARG B CA 1
ATOM 11107 C C . ARG B 1 669 ? 10.047 -74.188 -34.625 1 25.53 669 ARG B C 1
ATOM 11109 O O . ARG B 1 669 ? 9.875 -73.188 -33.906 1 25.53 669 ARG B O 1
ATOM 11116 N N . ASN B 1 670 ? 10.07 -74 -35.938 1 22.73 670 ASN B N 1
ATOM 11117 C CA . ASN B 1 670 ? 9.938 -73.062 -37.031 1 22.73 670 ASN B CA 1
ATOM 11118 C C . ASN B 1 670 ? 8.562 -72.438 -37.062 1 22.73 670 ASN B C 1
ATOM 11120 O O . ASN B 1 670 ? 7.969 -72.25 -38.125 1 22.73 670 ASN B O 1
ATOM 11124 N N . LEU B 1 671 ? 7.73 -72.438 -35.969 1 24.64 671 LEU B N 1
ATOM 11125 C CA . LEU B 1 671 ? 6.398 -72.062 -36.406 1 24.64 671 LEU B CA 1
ATOM 11126 C C . LEU B 1 671 ? 6.438 -70.688 -37.094 1 24.64 671 LEU B C 1
ATOM 11128 O O . LEU B 1 671 ? 7.25 -69.812 -36.719 1 24.64 671 LEU B O 1
ATOM 11132 N N . ASN B 1 672 ? 5.828 -70.562 -38.312 1 22.72 672 ASN B N 1
ATOM 11133 C CA . ASN B 1 672 ? 5.664 -69.5 -39.312 1 22.72 672 ASN B CA 1
ATOM 11134 C C . ASN B 1 672 ? 5.188 -68.188 -38.719 1 22.72 672 ASN B C 1
ATOM 11136 O O . ASN B 1 672 ? 4.09 -68.125 -38.156 1 22.72 672 ASN B O 1
ATOM 11140 N N . ASP B 1 673 ? 6.117 -67.375 -38.062 1 24.28 673 ASP B N 1
ATOM 11141 C CA . ASP B 1 673 ? 6.137 -66.125 -37.312 1 24.28 673 ASP B CA 1
ATOM 11142 C C . ASP B 1 673 ? 5.609 -65 -38.125 1 24.28 673 ASP B C 1
ATOM 11144 O O . ASP B 1 673 ? 6.324 -64.438 -39 1 24.28 673 ASP B O 1
ATOM 11148 N N . THR B 1 674 ? 4.363 -65.125 -38.75 1 26.08 674 THR B N 1
ATOM 11149 C CA . THR B 1 674 ? 3.904 -63.969 -39.531 1 26.08 674 THR B CA 1
ATOM 11150 C C . THR B 1 674 ? 4.164 -62.656 -38.781 1 26.08 674 THR B C 1
ATOM 11152 O O . THR B 1 674 ? 3.789 -62.5 -37.625 1 26.08 674 THR B O 1
ATOM 11155 N N . ASP B 1 675 ? 5.082 -61.844 -39.25 1 24.98 675 ASP B N 1
ATOM 11156 C CA . ASP B 1 675 ? 5.887 -60.688 -38.875 1 24.98 675 ASP B CA 1
ATOM 11157 C C . ASP B 1 675 ? 5.004 -59.469 -38.594 1 24.98 675 ASP B C 1
ATOM 11159 O O . ASP B 1 675 ? 5.477 -58.312 -38.625 1 24.98 675 ASP B O 1
ATOM 11163 N N . LEU B 1 676 ? 3.689 -59.562 -38.781 1 26.2 676 LEU B N 1
ATOM 11164 C CA . LEU B 1 676 ? 3.076 -58.25 -38.906 1 26.2 676 LEU B CA 1
ATOM 11165 C C . LEU B 1 676 ? 3.314 -57.406 -37.656 1 26.2 676 LEU B C 1
ATOM 11167 O O . LEU B 1 676 ? 2.391 -57.156 -36.875 1 26.2 676 LEU B O 1
ATOM 11171 N N . GLY B 1 677 ? 4.242 -57.812 -36.812 1 23.94 677 GLY B N 1
ATOM 11172 C CA . GLY B 1 677 ? 4.25 -57.094 -35.562 1 23.94 677 GLY B CA 1
ATOM 11173 C C . GLY B 1 677 ? 4.438 -55.625 -35.719 1 23.94 677 GLY B C 1
ATOM 11174 O O . GLY B 1 677 ? 5.441 -55.156 -36.25 1 23.94 677 GLY B O 1
ATOM 11175 N N . ALA B 1 678 ? 3.33 -54.875 -35.875 1 27.27 678 ALA B N 1
ATOM 11176 C CA . ALA B 1 678 ? 3.385 -53.406 -35.969 1 27.27 678 ALA B CA 1
ATOM 11177 C C . ALA B 1 678 ? 4.371 -52.844 -34.969 1 27.27 678 ALA B C 1
ATOM 11179 O O . ALA B 1 678 ? 4.273 -53.094 -33.781 1 27.27 678 ALA B O 1
ATOM 11180 N N . THR B 1 679 ? 5.578 -52.719 -35.344 1 27.23 679 THR B N 1
ATOM 11181 C CA . THR B 1 679 ? 6.637 -52.062 -34.594 1 27.23 679 THR B CA 1
ATOM 11182 C C . THR B 1 679 ? 6.129 -50.75 -34 1 27.23 679 THR B C 1
ATOM 11184 O O . THR B 1 679 ? 5.703 -49.844 -34.719 1 27.23 679 THR B O 1
ATOM 11187 N N . ILE B 1 680 ? 5.465 -50.844 -32.875 1 28.55 680 ILE B N 1
ATOM 11188 C CA . ILE B 1 680 ? 5.172 -49.594 -32.188 1 28.55 680 ILE B CA 1
ATOM 11189 C C . ILE B 1 680 ? 6.402 -48.688 -32.219 1 28.55 680 ILE B C 1
ATOM 11191 O O . ILE B 1 680 ? 7.488 -49.094 -31.797 1 28.55 680 ILE B O 1
ATOM 11195 N N . PRO B 1 681 ? 6.465 -47.75 -33.156 1 29.67 681 PRO B N 1
ATOM 11196 C CA . PRO B 1 681 ? 7.664 -46.906 -33.156 1 29.67 681 PRO B CA 1
ATOM 11197 C C . PRO B 1 681 ? 8.109 -46.562 -31.734 1 29.67 681 PRO B C 1
ATOM 11199 O O . PRO B 1 681 ? 7.285 -46.5 -30.812 1 29.67 681 PRO B O 1
ATOM 11202 N N . PRO B 1 682 ? 9.328 -46.938 -31.312 1 28.47 682 PRO B N 1
ATOM 11203 C CA . PRO B 1 682 ? 9.852 -46.594 -29.984 1 28.47 682 PRO B CA 1
ATOM 11204 C C . PRO B 1 682 ? 9.43 -45.188 -29.516 1 28.47 682 PRO B C 1
ATOM 11206 O O . PRO B 1 682 ? 9.195 -44.312 -30.344 1 28.47 682 PRO B O 1
ATOM 11209 N N . SER B 1 683 ? 8.578 -45.125 -28.531 1 30.73 683 SER B N 1
ATOM 11210 C CA . SER B 1 683 ? 8.234 -43.906 -27.844 1 30.73 683 SER B CA 1
ATOM 11211 C C . SER B 1 683 ? 9.414 -42.938 -27.828 1 30.73 683 SER B C 1
ATOM 11213 O O . SER B 1 683 ? 10.539 -43.312 -27.531 1 30.73 683 SER B O 1
ATOM 11215 N N . GLN B 1 684 ? 9.422 -41.906 -28.688 1 31.73 684 GLN B N 1
ATOM 11216 C CA . GLN B 1 684 ? 10.445 -40.875 -28.75 1 31.73 684 GLN B CA 1
ATOM 11217 C C . GLN B 1 684 ? 11.031 -40.594 -27.375 1 31.73 684 GLN B C 1
ATOM 11219 O O . GLN B 1 684 ? 10.297 -40.5 -26.391 1 31.73 684 GLN B O 1
ATOM 11224 N N . PRO B 1 685 ? 12.281 -40.969 -27.047 1 33.5 685 PRO B N 1
ATOM 11225 C CA . PRO B 1 685 ? 12.945 -40.6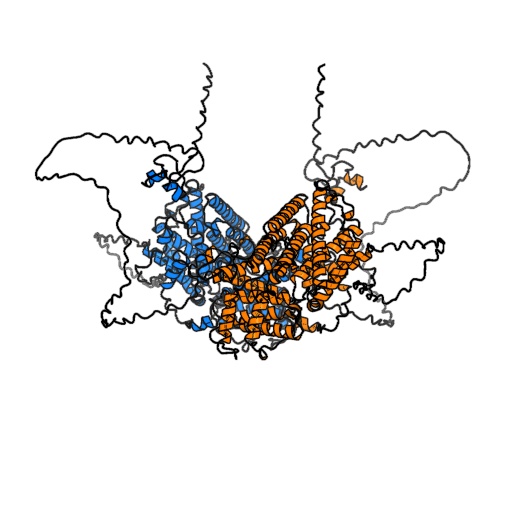56 -25.781 1 33.5 685 PRO B CA 1
ATOM 11226 C C . PRO B 1 685 ? 12.602 -39.25 -25.281 1 33.5 685 PRO B C 1
ATOM 11228 O O . PRO B 1 685 ? 12.312 -38.344 -26.062 1 33.5 685 PRO B O 1
ATOM 11231 N N . GLU B 1 686 ? 11.898 -39.219 -24.156 1 38.47 686 GLU B N 1
ATOM 11232 C CA . GLU B 1 686 ? 11.633 -37.938 -23.5 1 38.47 686 GLU B CA 1
ATOM 11233 C C . GLU B 1 686 ? 12.805 -36.969 -23.688 1 38.47 686 GLU B C 1
ATOM 11235 O O . GLU B 1 686 ? 13.961 -37.375 -23.547 1 38.47 686 GLU B O 1
ATOM 11240 N N . PRO B 1 687 ? 12.781 -35.906 -24.484 1 38.34 687 PRO B N 1
ATOM 11241 C CA . PRO B 1 687 ? 13.859 -34.938 -24.734 1 38.34 687 PRO B CA 1
ATOM 11242 C C . PRO B 1 687 ? 14.602 -34.531 -23.453 1 38.34 687 PRO B C 1
ATOM 11244 O O . PRO B 1 687 ? 13.969 -34.281 -22.438 1 38.34 687 PRO B O 1
ATOM 11247 N N . HIS B 1 688 ? 15.703 -35.219 -23.172 1 38.16 688 HIS B N 1
ATOM 11248 C CA . HIS B 1 688 ? 16.562 -34.812 -22.078 1 38.16 688 HIS B CA 1
ATOM 11249 C C . HIS B 1 688 ? 17.266 -33.5 -22.422 1 38.16 688 HIS B C 1
ATOM 11251 O O . HIS B 1 688 ? 17.656 -33.281 -23.578 1 38.16 688 HIS B O 1
ATOM 11257 N N . TYR B 1 689 ? 17.031 -32.5 -21.766 1 37.78 689 TYR B N 1
ATOM 11258 C CA . TYR B 1 689 ? 17.781 -31.25 -21.891 1 37.78 689 TYR B CA 1
ATOM 11259 C C . TYR B 1 689 ? 19.281 -31.5 -21.844 1 37.78 689 TYR B C 1
ATOM 11261 O O . TYR B 1 689 ? 19.844 -31.734 -20.781 1 37.78 689 TYR B O 1
ATOM 11269 N N . HIS B 1 690 ? 19.984 -32.344 -22.875 1 36.31 690 HIS B N 1
ATOM 11270 C CA . HIS B 1 690 ? 21.406 -32.625 -22.797 1 36.31 690 HIS B CA 1
ATOM 11271 C C . HIS B 1 690 ? 22.25 -31.453 -23.312 1 36.31 690 HIS B C 1
ATOM 11273 O O . HIS B 1 690 ? 22.859 -31.531 -24.375 1 36.31 690 HIS B O 1
ATOM 11279 N N . GLU B 1 691 ? 21.953 -30.344 -23.359 1 35.59 691 GLU B N 1
ATOM 11280 C CA . GLU B 1 691 ? 23.016 -29.547 -23.969 1 35.59 691 GLU B CA 1
ATOM 11281 C C . GLU B 1 691 ? 24.281 -29.562 -23.094 1 35.59 691 GLU B C 1
ATOM 11283 O O . GLU B 1 691 ? 24.234 -29.234 -21.922 1 35.59 691 GLU B O 1
ATOM 11288 N N . PRO B 1 692 ? 25.391 -30.328 -23.5 1 35.5 692 PRO B N 1
ATOM 11289 C CA . PRO B 1 692 ? 26.672 -30.281 -22.797 1 35.5 692 PRO B CA 1
ATOM 11290 C C . PRO B 1 692 ? 27.203 -28.859 -22.641 1 35.5 692 PRO B C 1
ATOM 11292 O O . PRO B 1 692 ? 27.312 -28.125 -23.625 1 35.5 692 PRO B O 1
ATOM 11295 N N . PHE B 1 693 ? 26.922 -28.078 -21.656 1 38 693 PHE B N 1
ATOM 11296 C CA . PHE B 1 693 ? 27.469 -26.734 -21.547 1 38 693 PHE B CA 1
ATOM 11297 C C . PHE B 1 693 ? 28.906 -26.781 -21.062 1 38 693 PHE B C 1
ATOM 11299 O O . PHE B 1 693 ? 29.25 -27.562 -20.172 1 38 693 PHE B O 1
ATOM 11306 N N . PRO B 1 694 ? 29.906 -26.344 -21.828 1 35.69 694 PRO B N 1
ATOM 11307 C CA . PRO B 1 694 ? 31.266 -26.25 -21.312 1 35.69 694 PRO B CA 1
ATOM 11308 C C . PRO B 1 694 ? 31.344 -25.531 -19.969 1 35.69 694 PRO B C 1
ATOM 11310 O O . PRO B 1 694 ? 30.797 -24.438 -19.812 1 35.69 694 PRO B O 1
ATOM 11313 N N . ILE B 1 695 ? 31.531 -26.219 -18.875 1 36.91 695 ILE B N 1
ATOM 11314 C CA . ILE B 1 695 ? 31.75 -25.734 -17.531 1 36.91 695 ILE B CA 1
ATOM 11315 C C . ILE B 1 695 ? 32.969 -24.812 -17.516 1 36.91 695 ILE B C 1
ATOM 11317 O O . ILE B 1 695 ? 34.094 -25.234 -17.797 1 36.91 695 ILE B O 1
ATOM 11321 N N . ASP B 1 696 ? 32.875 -23.625 -17.812 1 34.44 696 ASP B N 1
ATOM 11322 C CA . ASP B 1 696 ? 34.031 -22.797 -17.516 1 34.44 696 ASP B CA 1
ATOM 11323 C C . ASP B 1 696 ? 34.469 -22.984 -16.062 1 34.44 696 ASP B C 1
ATOM 11325 O O . ASP B 1 696 ? 33.688 -22.922 -15.141 1 34.44 696 ASP B O 1
ATOM 11329 N N . ALA B 1 697 ? 35.625 -23.625 -15.789 1 35.41 697 ALA B N 1
ATOM 11330 C CA . ALA B 1 697 ? 36.344 -23.938 -14.555 1 35.41 697 ALA B CA 1
ATOM 11331 C C . ALA B 1 697 ? 36.312 -22.75 -13.594 1 35.41 697 ALA B C 1
ATOM 11333 O O . ALA B 1 697 ? 36.656 -22.875 -12.414 1 35.41 697 ALA B O 1
ATOM 11334 N N . GLN B 1 698 ? 36.344 -21.609 -14.055 1 33.88 698 GLN B N 1
ATOM 11335 C CA . GLN B 1 698 ? 36.5 -20.453 -13.18 1 33.88 698 GLN B CA 1
ATOM 11336 C C . GLN B 1 698 ? 35.188 -20.141 -12.453 1 33.88 698 GLN B C 1
ATOM 11338 O O . GLN B 1 698 ? 35.094 -19.141 -11.75 1 33.88 698 GLN B O 1
ATOM 11343 N N . THR B 1 699 ? 34.219 -20.828 -12.742 1 36.91 699 THR B N 1
ATOM 11344 C CA . THR B 1 699 ? 32.938 -20.531 -12.094 1 36.91 699 THR B CA 1
ATOM 11345 C C . THR B 1 699 ? 32.969 -20.969 -10.633 1 36.91 699 THR B C 1
ATOM 11347 O O . THR B 1 699 ? 33.125 -22.156 -10.336 1 36.91 699 THR B O 1
ATOM 11350 N N . LEU B 1 700 ? 33.344 -20.109 -9.727 1 39.62 700 LEU B N 1
ATOM 11351 C CA . LEU B 1 700 ? 33.281 -20.375 -8.289 1 39.62 700 LEU B CA 1
ATOM 11352 C C . LEU B 1 700 ? 32.031 -21.141 -7.934 1 39.62 700 LEU B C 1
ATOM 11354 O O . LEU B 1 700 ? 30.953 -20.844 -8.445 1 39.62 700 LEU B O 1
ATOM 11358 N N . PRO B 1 701 ? 32.188 -22.344 -7.41 1 43.28 701 PRO B N 1
ATOM 11359 C CA . PRO B 1 701 ? 31.078 -23.219 -6.996 1 43.28 701 PRO B CA 1
ATOM 11360 C C . PRO B 1 701 ? 29.969 -22.453 -6.273 1 43.28 701 PRO B C 1
ATOM 11362 O O . PRO B 1 701 ? 30.25 -21.578 -5.453 1 43.28 701 PRO B O 1
ATOM 11365 N N . LEU B 1 702 ? 28.844 -22.375 -6.875 1 45 702 LEU B N 1
ATOM 11366 C CA . LEU B 1 702 ? 27.625 -21.75 -6.352 1 45 702 LEU B CA 1
ATOM 11367 C C . LEU B 1 702 ? 27.625 -21.781 -4.828 1 45 702 LEU B C 1
ATOM 11369 O O . LEU B 1 702 ? 27.312 -20.766 -4.184 1 45 702 LEU B O 1
ATOM 11373 N N . PHE B 1 703 ? 27.656 -23.078 -4.285 1 46.84 703 PHE B N 1
ATOM 11374 C CA . PHE B 1 703 ? 27.375 -23.344 -2.881 1 46.84 703 PHE B CA 1
ATOM 11375 C C . PHE B 1 703 ? 28.656 -23.375 -2.064 1 46.84 703 PHE B C 1
ATOM 11377 O O . PHE B 1 703 ? 28.625 -23.562 -0.847 1 46.84 703 PHE B O 1
ATOM 11384 N N . ASP B 1 704 ? 29.766 -23.453 -2.742 1 44.16 704 ASP B N 1
ATOM 11385 C CA . ASP B 1 704 ? 30.922 -23.422 -1.863 1 44.16 704 ASP B CA 1
ATOM 11386 C C . ASP B 1 704 ? 30.922 -22.156 -1.01 1 44.16 704 ASP B C 1
ATOM 11388 O O . ASP B 1 704 ? 31.422 -22.156 0.118 1 44.16 704 ASP B O 1
ATOM 11392 N N . THR B 1 705 ? 30.422 -21.156 -1.645 1 39.16 705 THR B N 1
ATOM 11393 C CA . THR B 1 705 ? 30.266 -19.969 -0.828 1 39.16 705 THR B CA 1
ATOM 11394 C C . THR B 1 705 ? 29.016 -20.062 0.049 1 39.16 705 THR B C 1
ATOM 11396 O O . THR B 1 705 ? 28.734 -19.156 0.84 1 39.16 705 THR B O 1
ATOM 11399 N N . PHE B 1 706 ? 28.047 -20.875 -0.295 1 40.47 706 PHE B N 1
ATOM 11400 C CA . PHE B 1 706 ? 26.938 -21.156 0.599 1 40.47 706 PHE B CA 1
ATOM 11401 C C . PHE B 1 706 ? 27.438 -21.703 1.931 1 40.47 706 PHE B C 1
ATOM 11403 O O . PHE B 1 706 ? 26.781 -21.531 2.963 1 40.47 706 PHE B O 1
ATOM 11410 N N . THR B 1 707 ? 28.391 -22.672 2.008 1 35.34 707 THR B N 1
ATOM 11411 C CA . THR B 1 707 ? 28.953 -23.344 3.18 1 35.34 707 THR B CA 1
ATOM 11412 C C . THR B 1 707 ? 29.734 -22.359 4.043 1 35.34 707 THR B C 1
ATOM 11414 O O . THR B 1 707 ? 30.406 -22.75 4.996 1 35.34 707 THR B O 1
ATOM 11417 N N . LEU B 1 708 ? 30.391 -21.359 3.502 1 33.97 708 LEU B N 1
ATOM 11418 C CA . LEU B 1 708 ? 31.25 -20.75 4.504 1 33.97 708 LEU B CA 1
ATOM 11419 C C . LEU B 1 708 ? 30.484 -20.484 5.797 1 33.97 708 LEU B C 1
ATOM 11421 O O . LEU B 1 708 ? 29.312 -20.125 5.762 1 33.97 708 LEU B O 1
ATOM 11425 N N . ASP B 1 709 ? 30.844 -21.031 6.949 1 37.44 709 ASP B N 1
ATOM 11426 C CA . ASP B 1 709 ? 30.516 -21 8.375 1 37.44 709 ASP B CA 1
ATOM 11427 C C . ASP B 1 709 ? 29.766 -19.719 8.734 1 37.44 709 ASP B C 1
ATOM 11429 O O . ASP B 1 709 ? 29.422 -19.516 9.898 1 37.44 709 ASP B O 1
ATOM 11433 N N . ASN B 1 710 ? 30.031 -18.578 8.133 1 38.81 710 ASN B N 1
ATOM 11434 C CA . ASN B 1 710 ? 29.578 -17.25 8.508 1 38.81 710 ASN B CA 1
ATOM 11435 C C . ASN B 1 710 ? 28.094 -17.031 8.195 1 38.81 710 ASN B C 1
ATOM 11437 O O . ASN B 1 710 ? 27.516 -17.781 7.414 1 38.81 710 ASN B O 1
ATOM 11441 N N . ASP B 1 711 ? 27.422 -15.883 8.875 1 42.16 711 ASP B N 1
ATOM 11442 C CA . ASP B 1 711 ? 26.109 -15.25 9.016 1 42.16 711 ASP B CA 1
ATOM 11443 C C . ASP B 1 711 ? 25.359 -15.25 7.691 1 42.16 711 ASP B C 1
ATOM 11445 O O . ASP B 1 711 ? 24.391 -14.5 7.523 1 42.16 711 ASP B O 1
ATOM 11449 N N . LEU B 1 712 ? 26 -15.461 6.672 1 43.28 712 LEU B N 1
ATOM 11450 C CA . LEU B 1 712 ? 25.656 -14.977 5.34 1 43.28 712 LEU B CA 1
ATOM 11451 C C . LEU B 1 712 ? 24.188 -15.234 5.027 1 43.28 712 LEU B C 1
ATOM 11453 O O . LEU B 1 712 ? 23.469 -14.32 4.621 1 43.28 712 LEU B O 1
ATOM 11457 N N . ILE B 1 713 ? 23.344 -16.484 4.219 1 50.84 713 ILE B N 1
ATOM 11458 C CA . ILE B 1 713 ? 22.375 -16.266 3.156 1 50.84 713 ILE B CA 1
ATOM 11459 C C . ILE B 1 713 ? 20.984 -16.094 3.76 1 50.84 713 ILE B C 1
ATOM 11461 O O . ILE B 1 713 ? 20.203 -17.047 3.805 1 50.84 713 ILE B O 1
ATOM 11465 N N . LEU B 1 714 ? 20.922 -15.625 4.691 1 53.94 714 LEU B N 1
ATOM 11466 C CA . LEU B 1 714 ? 19.688 -15.477 5.477 1 53.94 714 LEU B CA 1
ATOM 11467 C C . LEU B 1 714 ? 18.516 -15.102 4.59 1 53.94 714 LEU B C 1
ATOM 11469 O O . LEU B 1 714 ? 17.359 -15.398 4.914 1 53.94 714 LEU B O 1
ATOM 11473 N N . ASP B 1 715 ? 18.719 -14.633 3.391 1 67.19 715 ASP B N 1
ATOM 11474 C CA . ASP B 1 715 ? 17.578 -14.25 2.58 1 67.19 715 ASP B CA 1
ATOM 11475 C C . ASP B 1 715 ? 17.641 -14.891 1.194 1 67.19 715 ASP B C 1
ATOM 11477 O O . ASP B 1 715 ? 17.234 -14.273 0.203 1 67.19 715 ASP B O 1
ATOM 11481 N N . LEU B 1 716 ? 18.156 -16.188 1.096 1 74.81 716 LEU B N 1
ATOM 11482 C CA . LEU B 1 716 ? 18.344 -16.859 -0.186 1 74.81 716 LEU B CA 1
ATOM 11483 C C . LEU B 1 716 ? 17.016 -17.031 -0.908 1 74.81 716 LEU B C 1
ATOM 11485 O O . LEU B 1 716 ? 16.891 -16.703 -2.09 1 74.81 716 LEU B O 1
ATOM 11489 N N . TRP B 1 717 ? 16.125 -17.609 -0.189 1 82.69 717 TRP B N 1
ATOM 11490 C CA . TRP B 1 717 ? 14.867 -17.969 -0.834 1 82.69 717 TRP B CA 1
ATOM 11491 C C . TRP B 1 717 ? 14.133 -16.734 -1.348 1 82.69 717 TRP B C 1
ATOM 11493 O O . TRP B 1 717 ? 13.594 -16.75 -2.453 1 82.69 717 TRP B O 1
ATOM 11503 N N . SER B 1 718 ? 14.117 -15.672 -0.557 1 78.94 718 SER B N 1
ATOM 11504 C CA . SER B 1 718 ? 13.477 -14.445 -1.016 1 78.94 718 SER B CA 1
ATOM 11505 C C . SER B 1 718 ? 14.156 -13.898 -2.264 1 78.94 718 SER B C 1
ATOM 11507 O O . SER B 1 718 ? 13.492 -13.391 -3.172 1 78.94 718 SER B O 1
ATOM 11509 N N . GLN B 1 719 ? 15.414 -14.031 -2.338 1 78.19 719 GLN B N 1
ATOM 11510 C CA . GLN B 1 719 ? 16.172 -13.586 -3.506 1 78.19 719 GLN B CA 1
ATOM 11511 C C . GLN B 1 719 ? 15.891 -14.484 -4.711 1 78.19 719 GLN B C 1
ATOM 11513 O O . GLN B 1 719 ? 15.727 -13.992 -5.832 1 78.19 719 GLN B O 1
ATOM 11518 N N . LEU B 1 720 ? 15.875 -15.781 -4.438 1 83.19 720 LEU B N 1
ATOM 11519 C CA . LEU B 1 720 ? 15.633 -16.734 -5.52 1 83.19 720 LEU B CA 1
ATOM 11520 C C . LEU B 1 720 ? 14.242 -16.547 -6.109 1 83.19 720 LEU B C 1
ATOM 11522 O O . LEU B 1 720 ? 14.047 -16.703 -7.316 1 83.19 720 LEU B O 1
ATOM 11526 N N . ASP B 1 721 ? 13.312 -16.266 -5.297 1 85.75 721 ASP B N 1
ATOM 11527 C CA . ASP B 1 721 ? 11.938 -16.078 -5.75 1 85.75 721 ASP B CA 1
ATOM 11528 C C . ASP B 1 721 ? 11.82 -14.844 -6.648 1 85.75 721 ASP B C 1
ATOM 11530 O O . ASP B 1 721 ? 11.047 -14.844 -7.605 1 85.75 721 ASP B O 1
ATOM 11534 N N . SER B 1 722 ? 12.562 -13.812 -6.332 1 83.38 722 SER B N 1
ATOM 11535 C CA . SER B 1 722 ? 12.398 -12.547 -7.039 1 83.38 722 SER B CA 1
ATOM 11536 C C . SER B 1 722 ? 13.328 -12.453 -8.242 1 83.38 722 SER B C 1
ATOM 11538 O O . SER B 1 722 ? 13.117 -11.648 -9.141 1 83.38 722 SER B O 1
ATOM 11540 N N . LEU B 1 723 ? 14.25 -13.273 -8.383 1 81.56 723 LEU B N 1
ATOM 11541 C CA . LEU B 1 723 ? 15.32 -13.195 -9.367 1 81.56 723 LEU B CA 1
ATOM 11542 C C . LEU B 1 723 ? 14.766 -13.344 -10.781 1 81.56 723 LEU B C 1
ATOM 11544 O O . LEU B 1 723 ? 15.195 -12.641 -11.695 1 81.56 723 LEU B O 1
ATOM 11548 N N . PRO B 1 724 ? 13.859 -14.25 -10.969 1 83.12 724 PRO B N 1
ATOM 11549 C CA . PRO B 1 724 ? 13.383 -14.43 -12.344 1 83.12 724 PRO B CA 1
ATOM 11550 C C . PRO B 1 724 ? 12.75 -13.172 -12.93 1 83.12 724 PRO B C 1
ATOM 11552 O O . PRO B 1 724 ? 12.797 -12.961 -14.141 1 83.12 724 PRO B O 1
ATOM 11555 N N . ILE B 1 725 ? 12.172 -12.352 -12.102 1 83.06 725 ILE B N 1
ATOM 11556 C CA . ILE B 1 725 ? 11.414 -11.203 -12.57 1 83.06 725 ILE B CA 1
ATOM 11557 C C . ILE B 1 725 ? 12.273 -9.938 -12.469 1 83.06 725 ILE B C 1
ATOM 11559 O O . ILE B 1 725 ? 12.18 -9.047 -13.312 1 83.06 725 ILE B O 1
ATOM 11563 N N . THR B 1 726 ? 13.141 -9.812 -11.484 1 72.94 726 THR B N 1
ATOM 11564 C CA . THR B 1 726 ? 13.867 -8.578 -11.227 1 72.94 726 THR B CA 1
ATOM 11565 C C . THR B 1 726 ? 15.195 -8.562 -11.977 1 72.94 726 THR B C 1
ATOM 11567 O O . THR B 1 726 ? 15.82 -7.508 -12.117 1 72.94 726 THR B O 1
ATOM 11570 N N . MET B 1 727 ? 15.609 -9.703 -12.492 1 60.75 727 MET B N 1
ATOM 11571 C CA . MET B 1 727 ? 16.906 -9.766 -13.172 1 60.75 727 MET B CA 1
ATOM 11572 C C . MET B 1 727 ? 16.828 -9.039 -14.516 1 60.75 727 MET B C 1
ATOM 11574 O O . MET B 1 727 ? 15.883 -9.219 -15.273 1 60.75 727 MET B O 1
ATOM 11578 N N . PRO B 1 728 ? 17.672 -7.938 -14.617 1 52.56 728 PRO B N 1
ATOM 11579 C CA . PRO B 1 728 ? 17.641 -7.246 -15.914 1 52.56 728 PRO B CA 1
ATOM 11580 C C . PRO B 1 728 ? 17.984 -8.164 -17.078 1 52.56 728 PRO B C 1
ATOM 11582 O O . PRO B 1 728 ? 18.75 -9.117 -16.922 1 52.56 728 PRO B O 1
ATOM 11585 N N . GLY B 1 729 ? 17.109 -8.383 -18.047 1 47.09 729 GLY B N 1
ATOM 11586 C CA . GLY B 1 729 ? 17.406 -9.172 -19.234 1 47.09 729 GLY B CA 1
ATOM 11587 C C . GLY B 1 729 ? 18.578 -8.641 -20.031 1 47.09 729 GLY B C 1
ATOM 11588 O O . GLY B 1 729 ? 18.922 -7.465 -19.906 1 47.09 729 GLY B O 1
#

Radius of gyration: 42.67 Å; Cα contacts (8 Å, |Δi|>4): 1638; chains: 2; bounding box: 170×151×122 Å

Secondary structure (DSSP, 8-state):
-------------------S---HHHHHTT-----SBS-HHHHHTT------S---SS--PPPPB---------------------------------------------------------------------------S----TTSHHHHHHHHHHTS------SS-----HHHHTTSBGGGTTSPP-----GGG--PPPHHHHHHHHHHIIIII-SS---S-HHHHHHHHHHHTTTSS--SS--TTS-HHHHHHHHHHHHHHTTEEE-TTS-EEE--HHHHHHHHHHHHHHHHHHHT-BSS--HHHHHHHHHHHHHHHHTT-HHHHHHHHHHHHHHHHHHTTT-HHHHHT-TTS-HHHHHHHHHHHHHHHHHHHHHHHHHT---S--GGG--PPPPPS--GGGB-SS-BPPPSS--THHHHHHHHHHHHHHHHHHHSHHHHH---STHHHHHHHHHHHHHHHHHHHS-HHHHT-S-GGGS-HHHHHHHHHHHHHHHHHHHHHHGGGGSS-HHHH-GGGHHHHHHHHHHHHHHHHHHHHHHHHHHHTT---TT-HHHHHHHHHHHHHHHHHHHHHHTTSS--GGG-----TTS----TT--HHHHHHHHHHHHHHHHHHTTTTTTT--HHHHHHHHHHHHHHH--S------------------------------------------------TTS--TTTTT-SSSS--TTHHHHHHHHHHHS--/-------------------SS--HHHHHTT-----SBS-HHHHHTT------S---SS--PPPPB---------------------------------------------------------------------------S----TTSHHHHHHHHHHTS------SS-----HHHHTTSBGGGTTSPPPP---GGG--PPPHHHHHHHHHHIIIII-SS---S-HHHHHHHHHHHTTTSS--SS--TTS-HHHHHHHHHHHHHHTTEEE-TTS-EEE--HHHHHHHHHHHHHHHHHHHT-BSS--HHHHHHHHHHHHHHHHTT-HHHHHHHHHHHHHHHHHHTTT-HHHHHT-TTS-HHHHHHHHHHHHHHHHHHHHHHHHHT---S--GGG--PPPPPS--GGGB-SS-BPPPSS--THHHHHHHHHHHHHHHHHHHSHHHHT---STHHHHHHHHHHHHHHHHHHHS-HHHHT-S-GGGS-HHHHHHHHHHHHHHHHHHHHHHGGGGSS-HHHH-GGGHHHHHHHHHHHHHHHHHHHHHHHHHHHTT---TT-HHHHHHHHHHHHHHHHHHHHHHTTSS--GGG-----TTS----TT--HHHHHHHHHHHHHHHHHHTTTTTTT--HHHHHHHHHHHHHHH--TT-----------------------------------------------TTS--TTTTTSSSSS--TTHHHHHHHHHHHS--